Protein AF-0000000071070239 (afdb_homodimer)

Sequence (910 aa):
MSEFQAVVFAAGRGTRLPEVLGDAPKCLLPVGPFPLIWYPLNLLQKHNFSEVIVVVLEQEKLEIQSALENTPLKLKLDYATIPSDGDFGTADSLRYIYDKIKSDFLVVSCDLVSNVSLYPLINKFREHDAALAMLLFPSGFESDVVMPGPKSKHKPERDLIGIHAATQRLAFVSAASDCEETLNIQRHLLKNRGRLDVYSRLVDAHVYVLKKWVIDYLRRKENISTFKGEFVPHLIKKQHSKRLPKTVQDTTSEVGVVTKNEDHILHYVGHTILDQKVTQTSLFNQSLSQDPYHGDIVRCYSIQAPKEDIGVRVNNTLSFLAINRKLASIWNNLCGENYPLISPGAVVKSTQTKEIIAADNAKLSEKTSLNFSVFGPNCIINPKNIVANSLIMSNAVVEEGCNIDNCIIGHRAQVKSGSVLKNCIIGPNYVVEEGTHSQAVHLSNADQFMEIDIQMSEFQAVVFAAGRGTRLPEVLGDAPKCLLPVGPFPLIWYPLNLLQKHNFSEVIVVVLEQEKLEIQSALENTPLKLKLDYATIPSDGDFGTADSLRYIYDKIKSDFLVVSCDLVSNVSLYPLINKFREHDAALAMLLFPSGFESDVVMPGPKSKHKPERDLIGIHAATQRLAFVSAASDCEETLNIQRHLLKNRGRLDVYSRLVDAHVYVLKKWVIDYLRRKENISTFKGEFVPHLIKKQHSKRLPKTVQDTTSEVGVVTKNEDHILHYVGHTILDQKVTQTSLFNQSLSQDPYHGDIVRCYSIQAPKEDIGVRVNNTLSFLAINRKLASIWNNLCGENYPLISPGAVVKSTQTKEIIAADNAKLSEKTSLNFSVFGPNCIINPKNIVANSLIMSNAVVEEGCNIDNCIIGHRAQVKSGSVLKNCIIGPNYVVEEGTHSQAVHLSNADQFMEIDIQ

Structure (mmCIF, N/CA/C/O backbone):
data_AF-0000000071070239-model_v1
#
loop_
_entity.id
_entity.type
_entity.pdbx_description
1 polymer 'Translation initiation factor eIF2B subunit gamma'
#
loop_
_atom_site.group_PDB
_atom_site.id
_atom_site.type_symbol
_atom_site.label_atom_id
_atom_site.label_alt_id
_atom_site.label_comp_id
_atom_site.label_asym_id
_atom_site.label_entity_id
_atom_site.label_seq_id
_atom_site.pdbx_PDB_ins_code
_atom_site.Cartn_x
_atom_site.Cartn_y
_atom_site.Cartn_z
_atom_site.occupancy
_atom_site.B_iso_or_equiv
_atom_site.auth_seq_id
_atom_site.auth_comp_id
_atom_site.auth_asym_id
_atom_site.auth_atom_id
_atom_site.pdbx_PDB_model_num
ATOM 1 N N . MET A 1 1 ? -31.531 26.016 2.746 1 45.25 1 MET A N 1
ATOM 2 C CA . MET A 1 1 ? -30.484 25.672 3.699 1 45.25 1 MET A CA 1
ATOM 3 C C . MET A 1 1 ? -29.266 25.094 2.98 1 45.25 1 MET A C 1
ATOM 5 O O . MET A 1 1 ? -29.406 24.375 1.996 1 45.25 1 MET A O 1
ATOM 9 N N . SER A 1 2 ? -28.031 25.672 3.18 1 66.75 2 SER A N 1
ATOM 10 C CA . SER A 1 2 ? -26.797 25.219 2.521 1 66.75 2 SER A CA 1
ATOM 11 C C . SER A 1 2 ? -26.531 23.75 2.797 1 66.75 2 SER A C 1
ATOM 13 O O . SER A 1 2 ? -26.922 23.219 3.846 1 66.75 2 SER A O 1
ATOM 15 N N . GLU A 1 3 ? -26.203 23 1.765 1 82.19 3 GLU A N 1
ATOM 16 C CA . GLU A 1 3 ? -25.938 21.578 1.854 1 82.19 3 GLU A CA 1
ATOM 17 C C . GLU A 1 3 ? -24.922 21.281 2.965 1 82.19 3 GLU A C 1
ATOM 19 O O . GLU A 1 3 ? -25.078 20.297 3.703 1 82.19 3 GLU A O 1
ATOM 24 N N . PHE A 1 4 ? -24.031 22.219 3.246 1 94.06 4 PHE A N 1
ATOM 25 C CA . PHE A 1 4 ? -22.984 21.984 4.242 1 94.06 4 PHE A CA 1
ATOM 26 C C . PHE A 1 4 ? -22.828 23.203 5.156 1 94.06 4 PHE A C 1
ATOM 28 O O . PHE A 1 4 ? -22.859 24.344 4.695 1 94.06 4 PHE A O 1
ATOM 35 N N . GLN A 1 5 ? -22.766 22.984 6.414 1 97.56 5 GLN A N 1
ATOM 36 C CA . GLN A 1 5 ? -22.266 23.984 7.348 1 97.56 5 GLN A CA 1
ATOM 37 C C . GLN A 1 5 ? -20.766 23.828 7.543 1 97.56 5 GLN A C 1
ATOM 39 O O . GLN A 1 5 ? -20.203 22.75 7.359 1 97.56 5 GLN A O 1
ATOM 44 N N . ALA A 1 6 ? -20.109 24.906 7.855 1 98.25 6 ALA A N 1
ATOM 45 C CA . ALA A 1 6 ? -18.672 24.859 8.117 1 98.25 6 ALA A CA 1
ATOM 46 C C . ALA A 1 6 ? -18.359 25.203 9.57 1 98.25 6 ALA A C 1
ATOM 48 O O . ALA A 1 6 ? -18.938 26.156 10.117 1 98.25 6 ALA A O 1
ATOM 49 N N . VAL A 1 7 ? -17.547 24.391 10.18 1 98.5 7 VAL A N 1
ATOM 50 C CA . VAL A 1 7 ? -17.109 24.609 11.555 1 98.5 7 VAL A CA 1
ATOM 51 C C . VAL A 1 7 ? -15.586 24.734 11.586 1 98.5 7 VAL A C 1
ATOM 53 O O . VAL A 1 7 ? -14.867 23.875 11.055 1 98.5 7 VAL A O 1
ATOM 56 N N . VAL A 1 8 ? -15.07 25.781 12.219 1 98.69 8 VAL A N 1
ATOM 57 C CA . VAL A 1 8 ? -13.633 25.969 12.383 1 98.69 8 VAL A CA 1
ATOM 58 C C . VAL A 1 8 ? -13.273 25.906 13.867 1 98.69 8 VAL A C 1
ATOM 60 O O . VAL A 1 8 ? -13.82 26.656 14.68 1 98.69 8 VAL A O 1
ATOM 63 N N . PHE A 1 9 ? -12.344 25 14.156 1 97.69 9 PHE A N 1
ATOM 64 C CA . PHE A 1 9 ? -11.836 24.906 15.523 1 97.69 9 PHE A CA 1
ATOM 65 C C . PHE A 1 9 ? -10.797 25.984 15.797 1 97.69 9 PHE A C 1
ATOM 67 O O . PHE A 1 9 ? -9.742 26.016 15.172 1 97.69 9 PHE A O 1
ATOM 74 N N . ALA A 1 10 ? -11.062 26.828 16.766 1 97.25 10 ALA A N 1
ATOM 75 C CA . ALA A 1 10 ? -10.125 27.906 17.078 1 97.25 10 ALA A CA 1
ATOM 76 C C . ALA A 1 10 ? -9.961 28.062 18.578 1 97.25 10 ALA A C 1
ATOM 78 O O . ALA A 1 10 ? -9.648 29.156 19.078 1 97.25 10 ALA A O 1
ATOM 79 N N . ALA A 1 11 ? -10.164 26.984 19.312 1 92.44 11 ALA A N 1
ATOM 80 C CA . ALA A 1 11 ? -10.078 27.062 20.766 1 92.44 11 ALA A CA 1
ATOM 81 C C . ALA A 1 11 ? -8.773 26.453 21.266 1 92.44 11 ALA A C 1
ATOM 83 O O . ALA A 1 11 ? -8.539 26.375 22.484 1 92.44 11 ALA A O 1
ATOM 84 N N . GLY A 1 12 ? -7.953 26.016 20.359 1 86 12 GLY A N 1
ATOM 85 C CA . GLY A 1 12 ? -6.703 25.375 20.75 1 86 12 GLY A CA 1
ATOM 86 C C . GLY A 1 12 ? -5.773 26.312 21.5 1 86 12 GLY A C 1
ATOM 87 O O . GLY A 1 12 ? -5.629 27.484 21.125 1 86 12 GLY A O 1
ATOM 88 N N . ARG A 1 13 ? -5.113 25.766 22.484 1 78.56 13 ARG A N 1
ATOM 89 C CA . ARG A 1 13 ? -4.262 26.578 23.344 1 78.56 13 ARG A CA 1
ATOM 90 C C . ARG A 1 13 ? -2.828 26.609 22.844 1 78.56 13 ARG A C 1
ATOM 92 O O . ARG A 1 13 ? -2.018 27.422 23.281 1 78.56 13 ARG A O 1
ATOM 99 N N . GLY A 1 14 ? -2.545 25.812 21.875 1 77.88 14 GLY A N 1
ATOM 100 C CA . GLY A 1 14 ? -1.214 25.828 21.297 1 77.88 14 GLY A CA 1
ATOM 101 C C . GLY A 1 14 ? -0.144 25.297 22.234 1 77.88 14 GLY A C 1
ATOM 102 O O . GLY A 1 14 ? 0.939 25.875 22.328 1 77.88 14 GLY A O 1
ATOM 103 N N . THR A 1 15 ? -0.391 24.281 22.891 1 75.25 15 THR A N 1
ATOM 104 C CA . THR A 1 15 ? 0.507 23.703 23.891 1 75.25 15 THR A CA 1
ATOM 105 C C . THR A 1 15 ? 1.803 23.219 23.234 1 75.25 15 THR A C 1
ATOM 107 O O . THR A 1 15 ? 2.838 23.125 23.891 1 75.25 15 THR A O 1
ATOM 110 N N . ARG A 1 16 ? 1.864 23.125 21.969 1 71.38 16 ARG A N 1
ATOM 111 C CA . ARG A 1 16 ? 3.029 22.625 21.25 1 71.38 16 ARG A CA 1
ATOM 112 C C . ARG A 1 16 ? 3.863 23.766 20.688 1 71.38 16 ARG A C 1
ATOM 114 O O . ARG A 1 16 ? 4.793 23.531 19.906 1 71.38 16 ARG A O 1
ATOM 121 N N . LEU A 1 17 ? 3.438 24.969 21.062 1 81.19 17 LEU A N 1
ATOM 122 C CA . LEU A 1 17 ? 4.152 26.172 20.625 1 81.19 17 LEU A CA 1
ATOM 123 C C . LEU A 1 17 ? 4.613 26.984 21.844 1 81.19 17 LEU A C 1
ATOM 125 O O . LEU A 1 17 ? 4.406 28.203 21.891 1 81.19 17 LEU A O 1
ATOM 129 N N . PRO A 1 18 ? 5.191 26.328 22.703 1 70.38 18 PRO A N 1
ATOM 130 C CA . PRO A 1 18 ? 5.48 27.047 23.938 1 70.38 18 PRO A CA 1
ATOM 131 C C . PRO A 1 18 ? 6.5 28.172 23.75 1 70.38 18 PRO A C 1
ATOM 133 O O . PRO A 1 18 ? 6.461 29.172 24.469 1 70.38 18 PRO A O 1
ATOM 136 N N . GLU A 1 19 ? 7.262 28.062 22.797 1 76.44 19 GLU A N 1
ATOM 137 C CA . GLU A 1 19 ? 8.383 28.969 22.625 1 76.44 19 GLU A CA 1
ATOM 138 C C . GLU A 1 19 ? 7.914 30.312 22.062 1 76.44 19 GLU A C 1
ATOM 140 O O . GLU A 1 19 ? 8.602 31.328 22.188 1 76.44 19 GLU A O 1
ATOM 145 N N . VAL A 1 20 ? 6.723 30.25 21.469 1 77.81 20 VAL A N 1
ATOM 146 C CA . VAL A 1 20 ? 6.426 31.453 20.703 1 77.81 20 VAL A CA 1
ATOM 147 C C . VAL A 1 20 ? 5.086 32.031 21.141 1 77.81 20 VAL A C 1
ATOM 149 O O . VAL A 1 20 ? 4.836 33.219 20.969 1 77.81 20 VAL A O 1
ATOM 152 N N . LEU A 1 21 ? 4.141 31.359 21.625 1 78.12 21 LEU A N 1
ATOM 153 C CA . LEU A 1 21 ? 2.746 31.766 21.766 1 78.12 21 LEU A CA 1
ATOM 154 C C . LEU A 1 21 ? 2.5 32.406 23.125 1 78.12 21 LEU A C 1
ATOM 156 O O . LEU A 1 21 ? 1.811 33.438 23.219 1 78.12 21 LEU A O 1
ATOM 160 N N . GLY A 1 22 ? 3.111 32 24.188 1 77 22 GLY A N 1
ATOM 161 C CA . GLY A 1 22 ? 2.775 32.5 25.516 1 77 22 GLY A CA 1
ATOM 162 C C . GLY A 1 22 ? 1.308 32.312 25.859 1 77 22 GLY A C 1
ATOM 163 O O . GLY A 1 22 ? 0.769 31.219 25.766 1 77 22 GLY A O 1
ATOM 164 N N . ASP A 1 23 ? 0.526 33.562 26.109 1 81.06 23 ASP A N 1
ATOM 165 C CA . ASP A 1 23 ? -0.88 33.531 26.5 1 81.06 23 ASP A CA 1
ATOM 166 C C . ASP A 1 23 ? -1.785 33.906 25.328 1 81.06 23 ASP A C 1
ATOM 168 O O . ASP A 1 23 ? -3.008 33.969 25.484 1 81.06 23 ASP A O 1
ATOM 172 N N . ALA A 1 24 ? -1.256 34.156 24.219 1 83.88 24 ALA A N 1
ATOM 173 C CA . ALA A 1 24 ? -2.037 34.5 23.047 1 83.88 24 ALA A CA 1
ATOM 174 C C . ALA A 1 24 ? -2.734 33.312 22.453 1 83.88 24 ALA A C 1
ATOM 176 O O . ALA A 1 24 ? -2.232 32.188 22.547 1 83.88 24 ALA A O 1
ATOM 177 N N . PRO A 1 25 ? -3.939 33.531 21.922 1 90.94 25 PRO A N 1
ATOM 178 C CA . PRO A 1 25 ? -4.598 32.406 21.234 1 90.94 25 PRO A CA 1
ATOM 179 C C . PRO A 1 25 ? -3.803 31.922 20.031 1 90.94 25 PRO A C 1
ATOM 181 O O . PRO A 1 25 ? -3.271 32.719 19.266 1 90.94 25 PRO A O 1
ATOM 184 N N . LYS A 1 26 ? -3.738 30.656 19.875 1 93.06 26 LYS A N 1
ATOM 185 C CA . LYS A 1 26 ? -3.01 30.016 18.781 1 93.06 26 LYS A CA 1
ATOM 186 C C . LYS A 1 26 ? -3.512 30.531 17.422 1 93.06 26 LYS A C 1
ATOM 188 O O . LYS A 1 26 ? -2.721 30.75 16.5 1 93.06 26 LYS A O 1
ATOM 193 N N . CYS A 1 27 ? -4.84 30.719 17.344 1 96.25 27 CYS A N 1
ATOM 194 C CA . CYS A 1 27 ? -5.453 31.062 16.062 1 96.25 27 CYS A CA 1
ATOM 195 C C . CYS A 1 27 ? -5.066 32.469 15.633 1 96.25 27 CYS A C 1
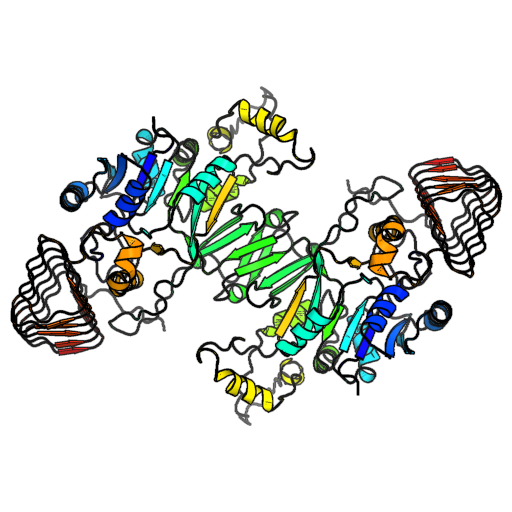ATOM 197 O O . CYS A 1 27 ? -5.266 32.875 14.484 1 96.25 27 CYS A O 1
ATOM 199 N N . LEU A 1 28 ? -4.41 33.25 16.516 1 94.25 28 LEU A N 1
ATOM 200 C CA . LEU A 1 28 ? -4.027 34.625 16.203 1 94.25 28 LEU A CA 1
ATOM 201 C C . LEU A 1 28 ? -2.527 34.719 15.938 1 94.25 28 LEU A C 1
ATOM 203 O O . LEU A 1 28 ? -1.994 35.844 15.773 1 94.25 28 LEU A O 1
ATOM 207 N N . LEU A 1 29 ? -1.904 33.594 15.891 1 93.69 29 LEU A N 1
ATOM 208 C CA . LEU A 1 29 ? -0.501 33.594 15.492 1 93.69 29 LEU A CA 1
ATOM 209 C C . LEU A 1 29 ? -0.321 34.344 14.172 1 93.69 29 LEU A C 1
ATOM 211 O O . LEU A 1 29 ? -1.104 34.156 13.234 1 93.69 29 LEU A O 1
ATOM 215 N N . PRO A 1 30 ? 0.681 35.188 14.156 1 94.44 30 PRO A N 1
ATOM 216 C CA . PRO A 1 30 ? 0.887 35.938 12.906 1 94.44 30 PRO A CA 1
ATOM 217 C C . PRO A 1 30 ? 1.519 35.094 11.812 1 94.44 30 PRO A C 1
ATOM 219 O O . PRO A 1 30 ? 2.645 34.594 11.969 1 94.44 30 PRO A O 1
ATOM 222 N N . VAL A 1 31 ? 0.842 34.875 10.812 1 96.69 31 VAL A N 1
ATOM 223 C CA . VAL A 1 31 ? 1.339 34.25 9.586 1 96.69 31 VAL A CA 1
ATOM 224 C C . VAL A 1 31 ? 1.272 35.25 8.438 1 96.69 31 VAL A C 1
ATOM 226 O O . VAL A 1 31 ? 0.219 35.438 7.82 1 96.69 31 VAL A O 1
ATOM 229 N N . GLY A 1 32 ? 2.459 35.812 8.18 1 96.25 32 GLY A N 1
ATOM 230 C CA . GLY A 1 32 ? 2.459 36.906 7.246 1 96.25 32 GLY A CA 1
ATOM 231 C C . GLY A 1 32 ? 1.623 38.094 7.715 1 96.25 32 GLY A C 1
ATOM 232 O O . GLY A 1 32 ? 1.785 38.562 8.844 1 96.25 32 GLY A O 1
ATOM 233 N N . PRO A 1 33 ? 0.794 38.625 6.758 1 95.81 33 PRO A N 1
ATOM 234 C CA . PRO A 1 33 ? 0.045 39.812 7.102 1 95.81 33 PRO A CA 1
ATOM 235 C C . PRO A 1 33 ? -1.226 39.531 7.895 1 95.81 33 PRO A C 1
ATOM 237 O O . PRO A 1 33 ? -1.855 40.438 8.422 1 95.81 33 PRO A O 1
ATOM 240 N N . PHE A 1 34 ? -1.586 38.312 8.008 1 96.62 34 PHE A N 1
ATOM 241 C CA . PHE A 1 34 ? -2.867 37.969 8.617 1 96.62 34 PHE A CA 1
ATOM 242 C C . PHE A 1 34 ? -2.686 36.938 9.727 1 96.62 34 PHE A C 1
ATOM 244 O O . PHE A 1 34 ? -1.679 36.25 9.766 1 96.62 34 PHE A O 1
ATOM 251 N N . PRO A 1 35 ? -3.664 36.938 10.664 1 96.25 35 PRO A N 1
ATOM 252 C CA . PRO A 1 35 ? -3.598 35.906 11.695 1 96.25 35 PRO A CA 1
ATOM 253 C C . PRO A 1 35 ? -3.844 34.5 11.133 1 96.25 35 PRO A C 1
ATOM 255 O O . PRO A 1 35 ? -4.488 34.344 10.094 1 96.25 35 PRO A O 1
ATOM 258 N N . LEU A 1 36 ? -3.4 33.531 11.805 1 97.25 36 LEU A N 1
ATOM 259 C CA . LEU A 1 36 ? -3.398 32.125 11.391 1 97.25 36 LEU A CA 1
ATOM 260 C C . LEU A 1 36 ? -4.797 31.672 10.969 1 97.25 36 LEU A C 1
ATOM 262 O O . LEU A 1 36 ? -4.965 31.047 9.93 1 97.25 36 LEU A O 1
ATOM 266 N N . ILE A 1 37 ? -5.852 32.031 11.656 1 98.25 37 ILE A N 1
ATOM 267 C CA . ILE A 1 37 ? -7.207 31.547 11.43 1 98.25 37 ILE A CA 1
ATOM 268 C C . ILE A 1 37 ? -7.77 32.156 10.148 1 98.25 37 ILE A C 1
ATOM 270 O O . ILE A 1 37 ? -8.758 31.656 9.602 1 98.25 37 ILE A O 1
ATOM 274 N N . TRP A 1 38 ? -7.191 33.219 9.695 1 97.94 38 TRP A N 1
ATOM 275 C CA . TRP A 1 38 ? -7.664 33.844 8.469 1 97.94 38 TRP A CA 1
ATOM 276 C C . TRP A 1 38 ? -7.559 32.875 7.289 1 97.94 38 TRP A C 1
ATOM 278 O O . TRP A 1 38 ? -8.422 32.875 6.41 1 97.94 38 TRP A O 1
ATOM 288 N N . TYR A 1 39 ? -6.617 32.094 7.262 1 98.31 39 TYR A N 1
ATOM 289 C CA . TYR A 1 39 ? -6.293 31.266 6.105 1 98.31 39 TYR A CA 1
ATOM 290 C C . TYR A 1 39 ? -7.348 30.188 5.891 1 98.31 39 TYR A C 1
ATOM 292 O O . TYR A 1 39 ? -7.898 30.047 4.797 1 98.31 39 TYR A O 1
ATOM 300 N N . PRO A 1 40 ? -7.695 29.391 6.891 1 98.44 40 PRO A N 1
ATOM 301 C CA . PRO A 1 40 ? -8.789 28.453 6.656 1 98.44 40 PRO A CA 1
ATOM 302 C C . PRO A 1 40 ? -10.125 29.141 6.391 1 98.44 40 PRO A C 1
ATOM 304 O O . PRO A 1 40 ? -10.953 28.625 5.637 1 98.44 40 PRO A O 1
ATOM 307 N N . LEU A 1 41 ? -10.359 30.312 7.023 1 98.38 41 LEU A N 1
ATOM 308 C CA . LEU A 1 41 ? -11.578 31.062 6.746 1 98.38 41 LEU A CA 1
ATOM 309 C C . LEU A 1 41 ? -11.609 31.531 5.297 1 98.38 41 LEU A C 1
ATOM 311 O O . LEU A 1 41 ? -12.641 31.453 4.633 1 98.38 41 LEU A O 1
ATOM 315 N N . ASN A 1 42 ? -10.484 32.062 4.875 1 97.31 42 ASN A N 1
ATOM 316 C CA . ASN A 1 42 ? -10.383 32.469 3.482 1 97.31 42 ASN A CA 1
ATOM 317 C C . ASN A 1 42 ? -10.578 31.297 2.527 1 97.31 42 ASN A C 1
ATOM 319 O O . ASN A 1 42 ? -11.188 31.453 1.467 1 97.31 42 ASN A O 1
ATOM 323 N N . LEU A 1 43 ? -10.016 30.172 2.879 1 97.56 43 LEU A N 1
ATOM 324 C CA . LEU A 1 43 ? -10.195 28.953 2.094 1 97.56 43 LEU A CA 1
ATOM 325 C C . LEU A 1 43 ? -11.672 28.609 1.952 1 97.56 43 LEU A C 1
ATOM 327 O O . LEU A 1 43 ? -12.141 28.312 0.853 1 97.56 43 LEU A O 1
ATOM 331 N N . LEU A 1 44 ? -12.414 28.688 3.031 1 98 44 LEU A N 1
ATOM 332 C CA . LEU A 1 44 ? -13.844 28.391 3.027 1 98 44 LEU A CA 1
ATOM 333 C C . LEU A 1 44 ? -14.602 29.438 2.203 1 98 44 LEU A C 1
ATOM 335 O O . LEU A 1 44 ? -15.508 29.078 1.438 1 98 44 LEU A O 1
ATOM 339 N N . GLN A 1 45 ? -14.203 30.688 2.373 1 96.25 45 GLN A N 1
ATOM 340 C CA . GLN A 1 45 ? -14.812 31.75 1.588 1 96.25 45 GLN A CA 1
ATOM 341 C C . GLN A 1 45 ? -14.641 31.5 0.092 1 96.25 45 GLN A C 1
ATOM 343 O O . GLN A 1 45 ? -15.594 31.656 -0.678 1 96.25 45 GLN A O 1
ATOM 348 N N . LYS A 1 46 ? -13.5 31.109 -0.329 1 95.12 46 LYS A N 1
ATOM 349 C CA . LYS A 1 46 ? -13.195 30.828 -1.73 1 95.12 46 LYS A CA 1
ATOM 350 C C . LYS A 1 46 ? -14.023 29.656 -2.248 1 95.12 46 LYS A C 1
ATOM 352 O O . LYS A 1 46 ? -14.188 29.484 -3.459 1 95.12 46 LYS A O 1
ATOM 357 N N . HIS A 1 47 ? -14.477 28.844 -1.379 1 96.44 47 HIS A N 1
ATOM 358 C CA . HIS A 1 47 ? -15.289 27.703 -1.77 1 96.44 47 HIS A CA 1
ATOM 359 C C . HIS A 1 47 ? -16.766 27.969 -1.52 1 96.44 47 HIS A C 1
ATOM 361 O O . HIS A 1 47 ? -17.531 27.047 -1.242 1 96.44 47 HIS A O 1
ATOM 367 N N . ASN A 1 48 ? -17.203 29.203 -1.394 1 94.69 48 ASN A N 1
ATOM 368 C CA . ASN A 1 48 ? -18.562 29.734 -1.453 1 94.69 48 ASN A CA 1
ATOM 369 C C . ASN A 1 48 ? -19.312 29.5 -0.143 1 94.69 48 ASN A C 1
ATOM 371 O O . ASN A 1 48 ? -20.531 29.391 -0.133 1 94.69 48 ASN A O 1
ATOM 375 N N . PHE A 1 49 ? -18.625 29.312 0.859 1 96.31 49 PHE A N 1
ATOM 376 C CA . PHE A 1 49 ? -19.297 29.375 2.15 1 96.31 49 PHE A CA 1
ATOM 377 C C . PHE A 1 49 ? -19.594 30.828 2.521 1 96.31 49 PHE A C 1
ATOM 379 O O . PHE A 1 49 ? -18.766 31.703 2.342 1 96.31 49 PHE A O 1
ATOM 386 N N . SER A 1 50 ? -20.766 31.047 3.014 1 95.56 50 SER A N 1
ATOM 387 C CA . SER A 1 50 ? -21.156 32.406 3.379 1 95.56 50 SER A CA 1
ATOM 388 C C . SER A 1 50 ? -21.141 32.594 4.891 1 95.56 50 SER A C 1
ATOM 390 O O . SER A 1 50 ? -21.062 33.719 5.375 1 95.56 50 SER A O 1
ATOM 392 N N . GLU A 1 51 ? -21.281 31.531 5.57 1 96.75 51 GLU A N 1
ATOM 393 C CA . GLU A 1 51 ? -21.297 31.547 7.031 1 96.75 51 GLU A CA 1
ATOM 394 C C . GLU A 1 51 ? -20.438 30.422 7.594 1 96.75 51 GLU A C 1
ATOM 396 O O . GLU A 1 51 ? -20.391 29.312 7.031 1 96.75 51 GLU A O 1
ATOM 401 N N . VAL A 1 52 ? -19.781 30.75 8.695 1 98.12 52 VAL A N 1
ATOM 402 C CA . VAL A 1 52 ? -18.922 29.75 9.328 1 98.12 52 VAL A CA 1
ATOM 403 C C . VAL A 1 52 ? -19.078 29.812 10.844 1 98.12 52 VAL A C 1
ATOM 405 O O . VAL A 1 52 ? -19.156 30.906 11.43 1 98.12 52 VAL A O 1
ATOM 408 N N . ILE A 1 53 ? -19.266 28.656 11.43 1 98.5 53 ILE A N 1
ATOM 409 C CA . ILE A 1 53 ? -19.234 28.562 12.891 1 98.5 53 ILE A CA 1
ATOM 410 C C . ILE A 1 53 ? -17.781 28.484 13.367 1 98.5 53 ILE A C 1
ATOM 412 O O . ILE A 1 53 ? -17.031 27.578 12.961 1 98.5 53 ILE A O 1
ATOM 416 N N . VAL A 1 54 ? -17.375 29.422 14.211 1 98.62 54 VAL A N 1
ATOM 417 C CA . VAL A 1 54 ? -16.016 29.438 14.758 1 98.62 54 VAL A CA 1
ATOM 418 C C . VAL A 1 54 ? -16.062 29.109 16.25 1 98.62 54 VAL A C 1
ATOM 420 O O . VAL A 1 54 ? -16.641 29.844 17.031 1 98.62 54 VAL A O 1
ATOM 423 N N . VAL A 1 55 ? -15.438 28 16.594 1 98.31 55 VAL A N 1
ATOM 424 C CA . VAL A 1 55 ? -15.422 27.578 17.984 1 98.31 55 VAL A CA 1
ATOM 425 C C . VAL A 1 55 ? -14.258 28.234 18.719 1 98.31 55 VAL A C 1
ATOM 427 O O . VAL A 1 55 ? -13.094 28 18.391 1 98.31 55 VAL A O 1
ATOM 430 N N . VAL A 1 56 ? -14.516 29 19.766 1 97.38 56 VAL A N 1
ATOM 431 C CA . VAL A 1 56 ? -13.477 29.734 20.484 1 97.38 56 VAL A CA 1
ATOM 432 C C . VAL A 1 56 ? -13.68 29.578 21.984 1 97.38 56 VAL A C 1
ATOM 434 O O . VAL A 1 56 ? -14.766 29.203 22.438 1 97.38 56 VAL A O 1
ATOM 437 N N . LEU A 1 57 ? -12.625 29.781 22.703 1 95.31 57 LEU A N 1
ATOM 438 C CA . LEU A 1 57 ? -12.773 29.906 24.156 1 95.31 57 LEU A CA 1
ATOM 439 C C . LEU A 1 57 ? -13.516 31.188 24.516 1 95.31 57 LEU A C 1
ATOM 441 O O . LEU A 1 57 ? -13.297 32.25 23.891 1 95.31 57 LEU A O 1
ATOM 445 N N . GLU A 1 58 ? -14.289 31.078 25.484 1 94.94 58 GLU A N 1
ATOM 446 C CA . GLU A 1 58 ? -15.117 32.219 25.906 1 94.94 58 GLU A CA 1
ATOM 447 C C . GLU A 1 58 ? -14.258 33.438 26.172 1 94.94 58 GLU A C 1
ATOM 449 O O . GLU A 1 58 ? -14.594 34.562 25.75 1 94.94 58 GLU A O 1
ATOM 454 N N . GLN A 1 59 ? -13.164 33.281 26.828 1 93.5 59 GLN A N 1
ATOM 455 C CA . GLN A 1 59 ? -12.32 34.406 27.266 1 93.5 59 GLN A CA 1
ATOM 456 C C . GLN A 1 59 ? -11.562 35 26.094 1 93.5 59 GLN A C 1
ATOM 458 O O . GLN A 1 59 ? -11.016 36.125 26.203 1 93.5 59 GLN A O 1
ATOM 463 N N . GLU A 1 60 ? -11.586 34.375 24.938 1 94.5 60 GLU A N 1
ATOM 464 C CA . GLU A 1 60 ? -10.781 34.812 23.812 1 94.5 60 GLU A CA 1
ATOM 465 C C . GLU A 1 60 ? -11.656 35.375 22.688 1 94.5 60 GLU A C 1
ATOM 467 O O . GLU A 1 60 ? -11.156 35.875 21.688 1 94.5 60 GLU A O 1
ATOM 472 N N . LYS A 1 61 ? -12.945 35.281 22.828 1 97 61 LYS A N 1
ATOM 473 C CA . LYS A 1 61 ? -13.883 35.594 21.766 1 97 61 LYS A CA 1
ATOM 474 C C . LYS A 1 61 ? -13.68 37.031 21.266 1 97 61 LYS A C 1
ATOM 476 O O . LYS A 1 61 ? -13.523 37.281 20.062 1 97 61 LYS A O 1
ATOM 481 N N . LEU A 1 62 ? -13.625 37.938 22.156 1 96.12 62 LEU A N 1
ATOM 482 C CA . LEU A 1 62 ? -13.562 39.344 21.781 1 96.12 62 LEU A CA 1
ATOM 483 C C . LEU A 1 62 ? -12.25 39.656 21.062 1 96.12 62 LEU A C 1
ATOM 485 O O . LEU A 1 62 ? -12.242 40.406 20.094 1 96.12 62 LEU A O 1
ATOM 489 N N . GLU A 1 63 ? -11.227 39.156 21.609 1 93.88 63 GLU A N 1
ATOM 490 C CA . GLU A 1 63 ? -9.922 39.375 21 1 93.88 63 GLU A CA 1
ATOM 491 C C . GLU A 1 63 ? -9.875 38.844 19.578 1 93.88 63 GLU A C 1
ATOM 493 O O . GLU A 1 63 ? -9.383 39.531 18.672 1 93.88 63 GLU A O 1
ATOM 498 N N . ILE A 1 64 ? -10.43 37.688 19.375 1 96.5 64 ILE A N 1
ATOM 499 C CA . ILE A 1 64 ? -10.422 37.031 18.078 1 96.5 64 ILE A CA 1
ATOM 500 C C . ILE A 1 64 ? -11.344 37.781 17.125 1 96.5 64 ILE A C 1
ATOM 502 O O . ILE A 1 64 ? -10.984 38.031 15.969 1 96.5 64 ILE A O 1
ATOM 506 N N . GLN A 1 65 ? -12.477 38.125 17.609 1 97.06 65 GLN A N 1
ATOM 507 C CA . GLN A 1 65 ? -13.43 38.906 16.812 1 97.06 65 GLN A CA 1
ATOM 508 C C . GLN A 1 65 ? -12.82 40.219 16.328 1 97.06 65 GLN A C 1
ATOM 510 O O . GLN A 1 65 ? -12.93 40.562 15.148 1 97.06 65 GLN A O 1
ATOM 515 N N . SER A 1 66 ? -12.172 40.875 17.203 1 94.69 66 SER A N 1
ATOM 516 C CA . SER A 1 66 ? -11.547 42.156 16.875 1 94.69 66 SER A CA 1
ATOM 517 C C . SER A 1 66 ? -10.453 42 15.828 1 94.69 66 SER A C 1
ATOM 519 O O . SER A 1 66 ? -10.359 42.781 14.891 1 94.69 66 SER A O 1
ATOM 521 N N . ALA A 1 67 ? -9.68 41 15.984 1 92.75 67 ALA A N 1
ATOM 522 C CA . ALA A 1 67 ? -8.586 40.75 15.047 1 92.75 67 ALA A CA 1
ATOM 523 C C . ALA A 1 67 ? -9.125 40.438 13.656 1 92.75 67 ALA A C 1
ATOM 525 O O . ALA A 1 67 ? -8.57 40.906 12.656 1 92.75 67 ALA A O 1
ATOM 526 N N . LEU A 1 68 ? -10.219 39.719 13.594 1 95.69 68 LEU A N 1
ATOM 527 C CA . LEU A 1 68 ? -10.75 39.281 12.305 1 95.69 68 LEU A CA 1
ATOM 528 C C . LEU A 1 68 ? -11.5 40.406 11.617 1 95.69 68 LEU A C 1
ATOM 530 O O . LEU A 1 68 ? -11.562 40.469 10.391 1 95.69 68 LEU A O 1
ATOM 534 N N . GLU A 1 69 ? -12.039 41.281 12.391 1 92.94 69 GLU A N 1
ATOM 535 C CA . GLU A 1 69 ? -12.734 42.438 11.836 1 92.94 69 GLU A CA 1
ATOM 536 C C . GLU A 1 69 ? -11.773 43.344 11.047 1 92.94 69 GLU A C 1
ATOM 538 O O . GLU A 1 69 ? -12.188 44.062 10.133 1 92.94 69 GLU A O 1
ATOM 543 N N . ASN A 1 70 ? -10.5 43.25 11.344 1 88.31 70 ASN A N 1
ATOM 544 C CA . ASN A 1 70 ? -9.484 44.062 10.68 1 88.31 70 ASN A CA 1
ATOM 545 C C . ASN A 1 70 ? -8.914 43.344 9.453 1 88.31 70 ASN A C 1
ATOM 547 O O . ASN A 1 70 ? -7.914 43.812 8.883 1 88.31 70 ASN A O 1
ATOM 551 N N . THR A 1 71 ? -9.477 42.281 9.062 1 92.25 71 THR A N 1
ATOM 552 C CA . THR A 1 71 ? -9.047 41.531 7.887 1 92.25 71 THR A CA 1
ATOM 553 C C . THR A 1 71 ? -10.062 41.688 6.758 1 92.25 71 THR A C 1
ATOM 555 O O . THR A 1 71 ? -11.211 42.062 6.992 1 92.25 71 THR A O 1
ATOM 558 N N . PRO A 1 72 ? -9.656 41.469 5.5 1 91.12 72 PRO A N 1
ATOM 559 C CA . PRO A 1 72 ? -10.578 41.594 4.371 1 91.12 72 PRO A CA 1
ATOM 560 C C . PRO A 1 72 ? -11.484 40.375 4.215 1 91.12 72 PRO A C 1
ATOM 562 O O . PRO A 1 72 ? -11.773 39.938 3.092 1 91.12 72 PRO A O 1
ATOM 565 N N . LEU A 1 73 ? -11.938 39.75 5.246 1 92.94 73 LEU A N 1
ATOM 566 C CA . LEU A 1 73 ? -12.844 38.625 5.191 1 92.94 73 LEU A CA 1
ATOM 567 C C . LEU A 1 73 ? -14.289 39.062 5.035 1 92.94 73 LEU A C 1
ATOM 569 O O . LEU A 1 73 ? -14.734 39.969 5.738 1 92.94 73 LEU A O 1
ATOM 573 N N . LYS A 1 74 ? -15.055 38.469 4.129 1 91.69 74 LYS A N 1
ATOM 574 C CA . LYS A 1 74 ? -16.453 38.812 3.887 1 91.69 74 LYS A CA 1
ATOM 575 C C . LYS A 1 74 ? -17.391 37.781 4.477 1 91.69 74 LYS A C 1
ATOM 577 O O . LYS A 1 74 ? -18.609 37.938 4.453 1 91.69 74 LYS A O 1
ATOM 582 N N . LEU A 1 75 ? -16.938 36.812 5.094 1 92.75 75 LEU A N 1
ATOM 583 C CA . LEU A 1 75 ? -17.672 35.719 5.688 1 92.75 75 LEU A CA 1
ATOM 584 C C . LEU A 1 75 ? -18.406 36.156 6.957 1 92.75 75 LEU A C 1
ATOM 586 O O . LEU A 1 75 ? -17.844 36.906 7.762 1 92.75 75 LEU A O 1
ATOM 590 N N . LYS A 1 76 ? -19.672 35.719 7.066 1 96.5 76 LYS A N 1
ATOM 591 C CA . LYS A 1 76 ? -20.328 35.875 8.359 1 96.5 76 LYS A CA 1
ATOM 592 C C . LYS A 1 76 ? -19.812 34.844 9.359 1 96.5 76 LYS A C 1
ATOM 594 O O . LYS A 1 76 ? -19.844 33.625 9.094 1 96.5 76 LYS A O 1
ATOM 599 N N . LEU A 1 77 ? -19.359 35.344 10.484 1 97.94 77 LEU A N 1
ATOM 600 C CA . LEU A 1 77 ? -18.797 34.438 11.492 1 97.94 77 LEU A CA 1
ATOM 601 C C . LEU A 1 77 ? -19.75 34.312 12.672 1 97.94 77 LEU A C 1
ATOM 603 O O . LEU A 1 77 ? -20.172 35.281 13.258 1 97.94 77 LEU A O 1
ATOM 607 N N . ASP A 1 78 ? -20.156 33.094 12.93 1 97.94 78 ASP A N 1
ATOM 608 C CA . ASP A 1 78 ? -20.922 32.719 14.117 1 97.94 78 ASP A CA 1
ATOM 609 C C . ASP A 1 78 ? -20.016 32.125 15.195 1 97.94 78 ASP A C 1
ATOM 611 O O . ASP A 1 78 ? -19.688 30.953 15.156 1 97.94 78 ASP A O 1
ATOM 615 N N . TYR A 1 79 ? -19.703 32.969 16.203 1 98.12 79 TYR A N 1
ATOM 616 C CA . TYR A 1 79 ? -18.781 32.531 17.234 1 98.12 79 TYR A CA 1
ATOM 617 C C . TYR A 1 79 ? -19.469 31.656 18.266 1 98.12 79 TYR A C 1
ATOM 619 O O . TYR A 1 79 ? -20.375 32.125 18.984 1 98.12 79 TYR A O 1
ATOM 627 N N . ALA A 1 80 ? -19.141 30.375 18.266 1 98 80 ALA A N 1
ATOM 628 C CA . ALA A 1 80 ? -19.594 29.438 19.281 1 98 80 ALA A CA 1
ATOM 629 C C . ALA A 1 80 ? -18.578 29.328 20.422 1 98 80 ALA A C 1
ATOM 631 O O . ALA A 1 80 ? -17.469 28.828 20.219 1 98 80 ALA A O 1
ATOM 632 N N . THR A 1 81 ? -18.922 29.719 21.641 1 96.56 81 THR A N 1
ATOM 633 C CA . THR A 1 81 ? -17.984 29.766 22.75 1 96.56 81 THR A CA 1
ATOM 634 C C . THR A 1 81 ? -18.047 28.484 23.578 1 96.56 81 THR A C 1
ATOM 636 O O . THR A 1 81 ? -19.125 27.938 23.781 1 96.56 81 THR A O 1
ATOM 639 N N . ILE A 1 82 ? -16.969 28 23.969 1 95.75 82 ILE A N 1
ATOM 640 C CA . ILE A 1 82 ? -16.875 26.906 24.922 1 95.75 82 ILE A CA 1
ATOM 641 C C . ILE A 1 82 ? -16.188 27.391 26.203 1 95.75 82 ILE A C 1
ATOM 643 O O . ILE A 1 82 ? -15.469 28.391 26.188 1 95.75 82 ILE A O 1
ATOM 647 N N . PRO A 1 83 ? -16.375 26.656 27.297 1 92.56 83 PRO A N 1
ATOM 648 C CA . PRO A 1 83 ? -15.805 27.109 28.578 1 92.56 83 PRO A CA 1
ATOM 649 C C . PRO A 1 83 ? -14.281 27.062 28.594 1 92.56 83 PRO A C 1
ATOM 651 O O . PRO A 1 83 ? -13.688 26.125 28.062 1 92.56 83 PRO A O 1
ATOM 654 N N . SER A 1 84 ? -13.664 28.016 29.297 1 85.44 84 SER A N 1
ATOM 655 C CA . SER A 1 84 ? -12.211 28.125 29.375 1 85.44 84 SER A CA 1
ATOM 656 C C . SER A 1 84 ? -11.648 27.203 30.453 1 85.44 84 SER A C 1
ATOM 658 O O . SER A 1 84 ? -10.484 26.812 30.391 1 85.44 84 SER A O 1
ATOM 660 N N . ASP A 1 85 ? -12.352 27 31.438 1 80.75 85 ASP A N 1
ATOM 661 C CA . ASP A 1 85 ? -11.875 26.25 32.594 1 80.75 85 ASP A CA 1
ATOM 662 C C . ASP A 1 85 ? -11.992 24.734 32.344 1 80.75 85 ASP A C 1
ATOM 664 O O . ASP A 1 85 ? -11.398 23.938 33.062 1 80.75 85 ASP A O 1
ATOM 668 N N . GLY A 1 86 ? -12.562 24.406 31.266 1 76.19 86 GLY A N 1
ATOM 669 C CA . GLY A 1 86 ? -12.688 22.984 30.969 1 76.19 86 GLY A CA 1
ATOM 670 C C . GLY A 1 86 ? -11.57 22.453 30.078 1 76.19 86 GLY A C 1
ATOM 671 O O . GLY A 1 86 ? -10.914 23.234 29.375 1 76.19 86 GLY A O 1
ATOM 672 N N . ASP A 1 87 ? -11.125 21.281 30.359 1 83.56 87 ASP A N 1
ATOM 673 C CA . ASP A 1 87 ? -10.172 20.609 29.484 1 83.56 87 ASP A CA 1
ATOM 674 C C . ASP A 1 87 ? -10.891 19.969 28.297 1 83.56 87 ASP A C 1
ATOM 676 O O . ASP A 1 87 ? -10.898 18.734 28.172 1 83.56 87 ASP A O 1
ATOM 680 N N . PHE A 1 88 ? -11.445 20.859 27.406 1 89.56 88 PHE A N 1
ATOM 681 C CA . PHE A 1 88 ? -12.211 20.359 26.266 1 89.56 88 PHE A CA 1
ATOM 682 C C . PHE A 1 88 ? -11.281 19.938 25.141 1 89.56 88 PHE A C 1
ATOM 684 O O . PHE A 1 88 ? -10.453 20.734 24.688 1 89.56 88 PHE A O 1
ATOM 691 N N . GLY A 1 89 ? -11.438 18.719 24.734 1 93.06 89 GLY A N 1
ATOM 692 C CA . GLY A 1 89 ? -10.859 18.328 23.469 1 93.06 89 GLY A CA 1
ATOM 693 C C . GLY A 1 89 ? -11.719 18.734 22.281 1 93.06 89 GLY A C 1
ATOM 694 O O . GLY A 1 89 ? -12.758 19.359 22.438 1 93.06 89 GLY A O 1
ATOM 695 N N . THR A 1 90 ? -11.281 18.438 21.109 1 94.25 90 THR A N 1
ATOM 696 C CA . THR A 1 90 ? -11.984 18.828 19.891 1 94.25 90 THR A CA 1
ATOM 697 C C . THR A 1 90 ? -13.32 18.094 19.781 1 94.25 90 THR A C 1
ATOM 699 O O . THR A 1 90 ? -14.312 18.656 19.312 1 94.25 90 THR A O 1
ATOM 702 N N . ALA A 1 91 ? -13.383 16.859 20.203 1 96.44 91 ALA A N 1
ATOM 703 C CA . ALA A 1 91 ? -14.648 16.125 20.188 1 96.44 91 ALA A CA 1
ATOM 704 C C . ALA A 1 91 ? -15.617 16.688 21.234 1 9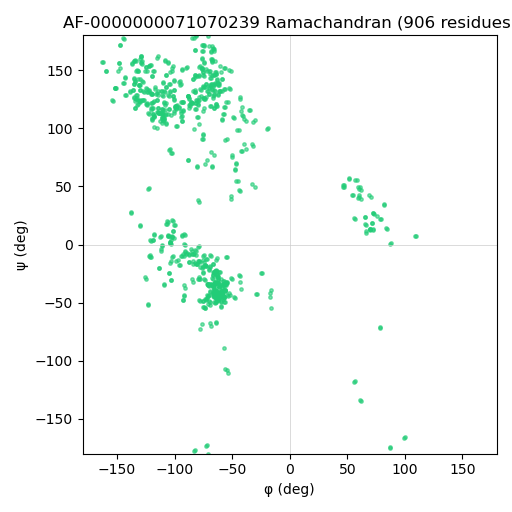6.44 91 ALA A C 1
ATOM 706 O O . ALA A 1 91 ? -16.812 16.797 20.969 1 96.44 91 ALA A O 1
ATOM 707 N N . ASP A 1 92 ? -15.078 17.016 22.375 1 95.88 92 ASP A N 1
ATOM 708 C CA . ASP A 1 92 ? -15.883 17.672 23.406 1 95.88 92 ASP A CA 1
ATOM 709 C C . ASP A 1 92 ? -16.5 18.969 22.891 1 95.88 92 ASP A C 1
ATOM 711 O O . ASP A 1 92 ? -17.672 19.234 23.125 1 95.88 92 ASP A O 1
ATOM 715 N N . SER A 1 93 ? -15.664 19.75 22.219 1 95.88 93 SER A N 1
ATOM 716 C CA . SER A 1 93 ? -16.109 21.031 21.688 1 95.88 93 SER A CA 1
ATOM 717 C C . SER A 1 93 ? -17.25 20.844 20.688 1 95.88 93 SER A C 1
ATOM 719 O O . SER A 1 93 ? -18.234 21.578 20.734 1 95.88 93 SER A O 1
ATOM 721 N N . LEU A 1 94 ? -17.062 19.875 19.812 1 96.12 94 LEU A N 1
ATOM 722 C CA . LEU A 1 94 ? -18.094 19.594 18.844 1 96.12 94 LEU A CA 1
ATOM 723 C C . LEU A 1 94 ? -19.391 19.156 19.516 1 96.12 94 LEU A C 1
ATOM 725 O O . LEU A 1 94 ? -20.484 19.562 19.125 1 96.12 94 LEU A O 1
ATOM 729 N N . ARG A 1 95 ? -19.25 18.297 20.484 1 95.75 95 ARG A N 1
ATOM 730 C CA . ARG A 1 95 ? -20.406 17.844 21.25 1 95.75 95 ARG A CA 1
ATOM 731 C C . ARG A 1 95 ? -21.109 19.016 21.938 1 95.75 95 ARG A C 1
ATOM 733 O O . ARG A 1 95 ? -22.344 19.062 21.984 1 95.75 95 ARG A O 1
ATOM 740 N N . TYR A 1 96 ? -20.312 19.906 22.438 1 95 96 TYR A N 1
ATOM 741 C CA . TYR A 1 96 ? -20.828 21.047 23.188 1 95 96 TYR A CA 1
ATOM 742 C C . TYR A 1 96 ? -21.656 21.953 22.281 1 95 96 TYR A C 1
ATOM 744 O O . TYR A 1 96 ? -22.641 22.547 22.719 1 95 96 TYR A O 1
ATOM 752 N N . ILE A 1 97 ? -21.328 22.062 21.016 1 96.19 97 ILE A N 1
ATOM 753 C CA . ILE A 1 97 ? -22.016 22.984 20.125 1 96.19 97 ILE A CA 1
ATOM 754 C C . ILE A 1 97 ? -22.938 22.219 19.188 1 96.19 97 ILE A C 1
ATOM 756 O O . ILE A 1 97 ? -23.281 22.703 18.109 1 96.19 97 ILE A O 1
ATOM 760 N N . TYR A 1 98 ? -23.312 21 19.5 1 95.44 98 TYR A N 1
ATOM 761 C CA . TYR A 1 98 ? -24.047 20.094 18.609 1 95.44 98 TYR A CA 1
ATOM 762 C C . TYR A 1 98 ? -25.328 20.75 18.094 1 95.44 98 TYR A C 1
ATOM 764 O O . TYR A 1 98 ? -25.734 20.531 16.969 1 95.44 98 TYR A O 1
ATOM 772 N N . ASP A 1 99 ? -25.969 21.578 18.828 1 95.38 99 ASP A N 1
ATOM 773 C CA . ASP A 1 99 ? -27.266 22.188 18.5 1 95.38 99 ASP A CA 1
ATOM 774 C C . ASP A 1 99 ? -27.109 23.188 17.359 1 95.38 99 ASP A C 1
ATOM 776 O O . ASP A 1 99 ? -28.094 23.531 16.703 1 95.38 99 ASP A O 1
ATOM 780 N N . LYS A 1 100 ? -25.922 23.656 17.172 1 96.5 100 LYS A N 1
ATOM 781 C CA . LYS A 1 100 ? -25.672 24.625 16.094 1 96.5 100 LYS A CA 1
ATOM 782 C C . LYS A 1 100 ? -25.484 23.906 14.758 1 96.5 100 LYS A C 1
ATOM 784 O O . LYS A 1 100 ? -25.562 24.547 13.703 1 96.5 100 LYS A O 1
ATOM 789 N N . ILE A 1 101 ? -25.266 22.672 14.812 1 96.25 101 ILE A N 1
ATOM 790 C CA . ILE A 1 101 ? -25.047 21.891 13.594 1 96.25 101 ILE A CA 1
ATOM 791 C C . ILE A 1 101 ? -26.344 21.234 13.148 1 96.25 101 ILE A C 1
ATOM 793 O O . ILE A 1 101 ? -26.875 20.344 13.828 1 96.25 101 ILE A O 1
ATOM 797 N N . LYS A 1 102 ? -26.797 21.594 11.969 1 95.5 102 LYS A N 1
ATOM 798 C CA . LYS A 1 102 ? -28.141 21.188 11.547 1 95.5 102 LYS A CA 1
ATOM 799 C C . LYS A 1 102 ? -28.094 20.375 10.266 1 95.5 102 LYS A C 1
ATOM 801 O O . LYS A 1 102 ? -29.094 19.781 9.852 1 95.5 102 LYS A O 1
ATOM 806 N N . SER A 1 103 ? -27 20.281 9.609 1 96.06 103 SER A N 1
ATOM 807 C CA . SER A 1 103 ? -26.812 19.578 8.352 1 96.06 103 SER A CA 1
ATOM 808 C C . SER A 1 103 ? -25.422 18.922 8.281 1 96.06 103 SER A C 1
ATOM 810 O O . SER A 1 103 ? -24.656 18.984 9.242 1 96.06 103 SER A O 1
ATOM 812 N N . ASP A 1 104 ? -25.234 18.234 7.172 1 97 104 ASP A N 1
ATOM 813 C CA . ASP A 1 104 ? -23.859 17.781 6.953 1 97 104 ASP A CA 1
ATOM 814 C C . ASP A 1 104 ? -22.891 18.953 7.062 1 97 104 ASP A C 1
ATOM 816 O O . ASP A 1 104 ? -23.25 20.109 6.832 1 97 104 ASP A O 1
ATOM 820 N N . PHE A 1 105 ? -21.719 18.641 7.48 1 97.69 105 PHE A N 1
ATOM 821 C CA . PHE A 1 105 ? -20.859 19.781 7.828 1 97.69 105 PHE A CA 1
ATOM 822 C C . PHE A 1 105 ? -19.406 19.469 7.566 1 97.69 105 PHE A C 1
ATOM 824 O O . PHE A 1 105 ? -19.016 18.297 7.504 1 97.69 105 PHE A O 1
ATOM 831 N N . LEU A 1 106 ? -18.656 20.516 7.367 1 98.19 106 LEU A N 1
ATOM 832 C CA . LEU A 1 106 ? -17.203 20.484 7.234 1 98.19 106 LEU A CA 1
ATOM 833 C C . LEU A 1 106 ? -16.531 20.984 8.516 1 98.19 106 LEU A C 1
ATOM 835 O O . LEU A 1 106 ? -16.969 21.969 9.102 1 98.19 106 LEU A O 1
ATOM 839 N N . VAL A 1 107 ? -15.578 20.234 8.961 1 98.31 107 VAL A N 1
ATOM 840 C CA . VAL A 1 107 ? -14.75 20.656 10.094 1 98.31 107 VAL A CA 1
ATOM 841 C C . VAL A 1 107 ? -13.344 21 9.602 1 98.31 107 VAL A C 1
ATOM 843 O O . VAL A 1 107 ? -12.719 20.219 8.883 1 98.31 107 VAL A O 1
ATOM 846 N N . VAL A 1 108 ? -12.844 22.156 10.039 1 98.44 108 VAL A N 1
ATOM 847 C CA . VAL A 1 108 ? -11.508 22.594 9.656 1 98.44 108 VAL A CA 1
ATOM 848 C C . VAL A 1 108 ? -10.773 23.125 10.891 1 98.44 108 VAL A C 1
ATOM 850 O O . VAL A 1 108 ? -11.367 23.812 11.719 1 98.44 108 VAL A O 1
ATOM 853 N N . SER A 1 109 ? -9.547 22.781 10.984 1 97.56 109 SER A N 1
ATOM 854 C CA . SER A 1 109 ? -8.734 23.344 12.055 1 97.56 109 SER A CA 1
ATOM 855 C C . SER A 1 109 ? -8.273 24.766 11.719 1 97.56 109 SER A C 1
ATOM 857 O O . SER A 1 109 ? -8.094 25.094 10.547 1 97.56 109 SER A O 1
ATOM 859 N N . CYS A 1 110 ? -8.039 25.531 12.734 1 97.94 110 CYS A N 1
ATOM 860 C CA . CYS A 1 110 ? -7.633 26.922 12.523 1 97.94 110 CYS A CA 1
ATOM 861 C C . CYS A 1 110 ? -6.184 27 12.055 1 97.94 110 CYS A C 1
ATOM 863 O O . CYS A 1 110 ? -5.738 28.047 11.586 1 97.94 110 CYS A O 1
ATOM 865 N N . ASP A 1 111 ? -5.438 25.922 12.195 1 97 111 ASP A N 1
ATOM 866 C CA . ASP A 1 111 ? -3.998 26 11.961 1 97 111 ASP A CA 1
ATOM 867 C C . ASP A 1 111 ? -3.639 25.484 10.57 1 97 111 ASP A C 1
ATOM 869 O O . ASP A 1 111 ? -2.479 25.172 10.297 1 97 111 ASP A O 1
ATOM 873 N N . LEU A 1 112 ? -4.629 25.391 9.734 1 98 112 LEU A N 1
ATOM 874 C CA . LEU A 1 112 ? -4.398 24.953 8.367 1 98 112 LEU A CA 1
ATOM 875 C C . LEU A 1 112 ? -4.055 26.141 7.465 1 98 112 LEU A C 1
ATOM 877 O O . LEU A 1 112 ? -4.766 27.141 7.457 1 98 112 LEU A O 1
ATOM 881 N N . VAL A 1 113 ? -2.973 26.078 6.742 1 98.38 113 VAL A N 1
ATOM 882 C CA . VAL A 1 113 ? -2.637 27 5.652 1 98.38 113 VAL A CA 1
ATOM 883 C C . VAL A 1 113 ? -2.523 26.219 4.344 1 98.38 113 VAL A C 1
ATOM 885 O O . VAL A 1 113 ? -1.625 25.391 4.18 1 98.38 113 VAL A O 1
ATOM 888 N N . SER A 1 114 ? -3.459 26.469 3.416 1 98.44 114 SER A N 1
ATOM 889 C CA . SER A 1 114 ? -3.514 25.641 2.211 1 98.44 114 SER A CA 1
ATOM 890 C C . SER A 1 114 ? -4.266 26.359 1.09 1 98.44 114 SER A C 1
ATOM 892 O O . SER A 1 114 ? -5.105 27.219 1.349 1 98.44 114 SER A O 1
ATOM 894 N N . ASN A 1 115 ? -3.893 26.078 -0.129 1 97.62 115 ASN A N 1
ATOM 895 C CA . ASN A 1 115 ? -4.652 26.531 -1.294 1 97.62 115 ASN A CA 1
ATOM 896 C C . ASN A 1 115 ? -5.395 25.375 -1.955 1 97.62 115 ASN A C 1
ATOM 898 O O . ASN A 1 115 ? -5.809 25.469 -3.111 1 97.62 115 ASN A O 1
ATOM 902 N N . VAL A 1 116 ? -5.57 24.297 -1.289 1 98 116 VAL A N 1
ATOM 903 C CA . VAL A 1 116 ? -6.156 23.078 -1.85 1 98 116 VAL A CA 1
ATOM 904 C C . VAL A 1 116 ? -7.621 23.328 -2.209 1 98 116 VAL A C 1
ATOM 906 O O . VAL A 1 116 ? -8.305 24.125 -1.55 1 98 116 VAL A O 1
ATOM 909 N N . SER A 1 117 ? -8.086 22.703 -3.273 1 98.06 117 SER A N 1
ATOM 910 C CA . SER A 1 117 ? -9.516 22.672 -3.564 1 98.06 117 SER A CA 1
ATOM 911 C C . SER A 1 117 ? -10.242 21.672 -2.678 1 98.06 117 SER A C 1
ATOM 913 O O . SER A 1 117 ? -9.82 20.516 -2.561 1 98.06 117 SER A O 1
ATOM 915 N N . LEU A 1 118 ? -11.328 22.078 -2.123 1 98.06 118 LEU A N 1
ATOM 916 C CA . LEU A 1 118 ? -12.102 21.203 -1.248 1 98.06 118 LEU A CA 1
ATOM 917 C C . LEU A 1 118 ? -13.094 20.359 -2.049 1 98.06 118 LEU A C 1
ATOM 919 O O . LEU A 1 118 ? -13.688 19.422 -1.521 1 98.06 118 LEU A O 1
ATOM 923 N N . TYR A 1 119 ? -13.289 20.594 -3.285 1 97.88 119 TYR A N 1
ATOM 924 C CA . TYR A 1 119 ? -14.328 19.953 -4.09 1 97.88 119 TYR A CA 1
ATOM 925 C C . TYR A 1 119 ? -14.078 18.469 -4.23 1 97.88 119 TYR A C 1
ATOM 927 O O . TYR A 1 119 ? -15 17.656 -4.094 1 97.88 119 TYR A O 1
ATOM 935 N N . PRO A 1 120 ? -12.82 18.094 -4.516 1 97.88 120 PRO A N 1
ATOM 936 C CA . PRO A 1 120 ? -12.602 16.656 -4.598 1 97.88 120 PRO A CA 1
ATOM 937 C C . PRO A 1 120 ? -13.008 15.922 -3.322 1 97.88 120 PRO A C 1
ATOM 939 O O . PRO A 1 120 ? -13.57 14.82 -3.387 1 97.88 120 PRO A O 1
ATOM 942 N N . LEU A 1 121 ? -12.734 16.5 -2.213 1 98.06 121 LEU A N 1
ATOM 943 C CA . LEU A 1 121 ? -13.109 15.922 -0.931 1 98.06 121 LEU A CA 1
ATOM 944 C C . LEU A 1 121 ? -14.625 15.836 -0.788 1 98.06 121 LEU A C 1
ATOM 946 O O . LEU A 1 121 ? -15.164 14.789 -0.426 1 98.06 121 LEU A O 1
ATOM 950 N N . ILE A 1 122 ? -15.297 16.891 -1.056 1 97.56 122 ILE A N 1
ATOM 951 C CA . ILE A 1 122 ? -16.75 16.969 -0.956 1 97.56 122 ILE A CA 1
ATOM 952 C C . ILE A 1 122 ? -17.391 15.984 -1.937 1 97.56 122 ILE A C 1
ATOM 954 O O . ILE A 1 122 ? -18.344 15.289 -1.595 1 97.56 122 ILE A O 1
ATOM 958 N N . ASN A 1 123 ? -16.859 15.906 -3.131 1 97.31 123 ASN A N 1
ATOM 959 C CA . ASN A 1 123 ? -17.375 14.984 -4.137 1 97.31 123 ASN A CA 1
ATOM 960 C C . ASN A 1 123 ? -17.219 13.531 -3.699 1 97.31 123 ASN A C 1
ATOM 962 O O . ASN A 1 123 ? -18.125 12.719 -3.914 1 97.31 123 ASN A O 1
ATOM 966 N N . LYS A 1 124 ? -16.141 13.266 -3.16 1 97 124 LYS A N 1
ATOM 967 C CA . LYS A 1 124 ? -15.93 11.914 -2.654 1 97 124 LYS A CA 1
ATOM 968 C C . LYS A 1 124 ? -16.953 11.562 -1.579 1 97 124 LYS A C 1
ATOM 970 O O . LYS A 1 124 ? -17.5 10.461 -1.57 1 97 124 LYS A O 1
ATOM 975 N N . PHE A 1 125 ? -17.203 12.43 -0.712 1 97.06 125 PHE A N 1
ATOM 976 C CA . PHE A 1 125 ? -18.188 12.281 0.356 1 97.06 125 PHE A CA 1
ATOM 977 C C . PHE A 1 125 ? -19.578 12.031 -0.217 1 97.06 125 PHE A C 1
ATOM 979 O O . PHE A 1 125 ? -20.266 11.102 0.211 1 97.06 125 PHE A O 1
ATOM 986 N N . ARG A 1 126 ? -19.875 12.758 -1.241 1 95.62 126 ARG A N 1
ATOM 987 C CA . ARG A 1 126 ? -21.188 12.656 -1.872 1 95.62 126 ARG A CA 1
ATOM 988 C C . ARG A 1 126 ? -21.312 11.367 -2.666 1 95.62 126 ARG A 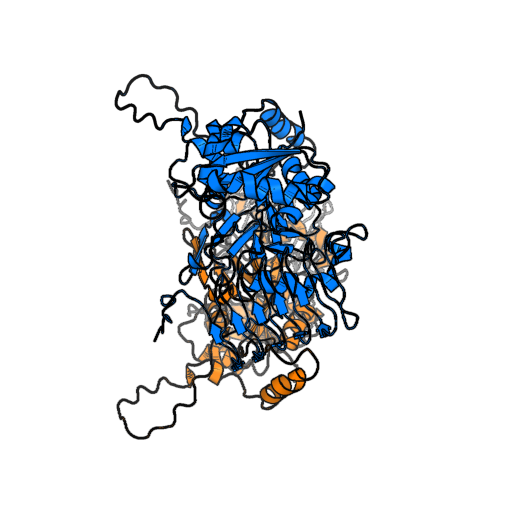C 1
ATOM 990 O O . ARG A 1 126 ? -22.328 10.664 -2.566 1 95.62 126 ARG A O 1
ATOM 997 N N . GLU A 1 127 ? -20.281 11.141 -3.414 1 94.44 127 GLU A N 1
ATOM 998 C CA . GLU A 1 127 ? -20.281 9.992 -4.309 1 94.44 127 GLU A CA 1
ATOM 999 C C . GLU A 1 127 ? -20.547 8.695 -3.545 1 94.44 127 GLU A C 1
ATOM 1001 O O . GLU A 1 127 ? -21.25 7.816 -4.043 1 94.44 127 GLU A O 1
ATOM 1006 N N . HIS A 1 128 ? -20.125 8.633 -2.344 1 93.56 128 HIS A N 1
ATOM 1007 C CA . HIS A 1 128 ? -20.203 7.363 -1.624 1 93.56 128 HIS A CA 1
ATOM 1008 C C . HIS A 1 128 ? -21.109 7.484 -0.396 1 93.56 128 HIS A C 1
ATOM 1010 O O . HIS A 1 128 ? -21.109 6.594 0.46 1 93.56 128 HIS A O 1
ATOM 1016 N N . ASP A 1 129 ? -21.781 8.641 -0.297 1 93.56 129 ASP A N 1
ATOM 1017 C CA . ASP A 1 129 ? -22.625 8.859 0.878 1 93.56 129 ASP A CA 1
ATOM 1018 C C . ASP A 1 129 ? -21.875 8.5 2.16 1 93.56 129 ASP A C 1
ATOM 1020 O O . ASP A 1 129 ? -22.359 7.703 2.967 1 93.56 129 ASP A O 1
ATOM 1024 N N . ALA A 1 130 ? -20.688 9.055 2.279 1 96.56 130 ALA A N 1
ATOM 1025 C CA . ALA A 1 130 ? -19.766 8.695 3.344 1 96.56 130 ALA A CA 1
ATOM 1026 C C . ALA A 1 130 ? -20.188 9.297 4.68 1 96.56 130 ALA A C 1
ATOM 1028 O O . ALA A 1 130 ? -20.859 10.336 4.715 1 96.56 130 ALA A O 1
ATOM 1029 N N . ALA A 1 131 ? -19.875 8.586 5.746 1 97.12 131 ALA A N 1
ATOM 1030 C CA . ALA A 1 131 ? -20.016 9.156 7.082 1 97.12 131 ALA A CA 1
ATOM 1031 C C . ALA A 1 131 ? -18.953 10.227 7.336 1 97.12 131 ALA A C 1
ATOM 1033 O O . ALA A 1 131 ? -19.219 11.219 8.023 1 97.12 131 ALA A O 1
ATOM 1034 N N . LEU A 1 132 ? -17.797 9.953 6.75 1 98.06 132 LEU A N 1
ATOM 1035 C CA . LEU A 1 132 ? -16.656 10.836 6.938 1 98.06 132 LEU A CA 1
ATOM 1036 C C . LEU A 1 132 ? -15.727 10.789 5.723 1 98.06 132 LEU A C 1
ATOM 1038 O O . LEU A 1 132 ? -15.477 9.719 5.172 1 98.06 132 LEU A O 1
ATOM 1042 N N . ALA A 1 133 ? -15.297 11.891 5.258 1 98.56 133 ALA A N 1
ATOM 1043 C CA . ALA A 1 133 ? -14.195 12.031 4.305 1 98.56 133 ALA A CA 1
ATOM 1044 C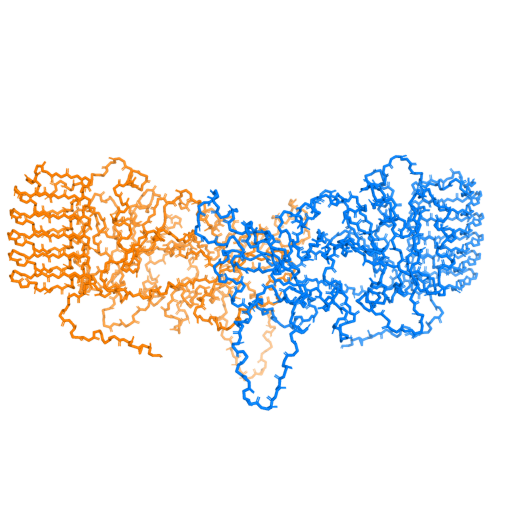 C . ALA A 1 133 ? -13.141 12.992 4.828 1 98.56 133 ALA A C 1
ATOM 1046 O O . ALA A 1 133 ? -13.461 14.07 5.328 1 98.56 133 ALA A O 1
ATOM 1047 N N . MET A 1 134 ? -11.93 12.602 4.773 1 98.5 134 MET A N 1
ATOM 1048 C CA . MET A 1 134 ? -10.891 13.469 5.32 1 98.5 134 MET A CA 1
ATOM 1049 C C . MET A 1 134 ? -9.852 13.805 4.254 1 98.5 134 MET A C 1
ATOM 1051 O O . MET A 1 134 ? -9.641 13.031 3.318 1 98.5 134 MET A O 1
ATOM 1055 N N . LEU A 1 135 ? -9.203 14.914 4.398 1 98.62 135 LEU A N 1
ATOM 1056 C CA . LEU A 1 135 ? -8.18 15.414 3.492 1 98.62 135 LEU A CA 1
ATOM 1057 C C . LEU A 1 135 ? -6.785 15.141 4.051 1 98.62 135 LEU A C 1
ATOM 1059 O O . LEU A 1 135 ? -6.535 15.352 5.238 1 98.62 135 LEU A O 1
ATOM 1063 N N . LEU A 1 136 ? -5.926 14.625 3.199 1 97.81 136 LEU A N 1
ATOM 1064 C CA . LEU A 1 136 ? -4.547 14.32 3.566 1 97.81 136 LEU A CA 1
ATOM 1065 C C . LEU A 1 136 ? -3.566 15.109 2.707 1 97.81 136 LEU A C 1
ATOM 1067 O O . LEU A 1 136 ? -3.822 15.344 1.523 1 97.81 136 LEU A O 1
ATOM 1071 N N . PHE A 1 137 ? -2.455 15.5 3.332 1 95.81 137 PHE A N 1
ATOM 1072 C CA . PHE A 1 137 ? -1.357 16.156 2.635 1 95.81 137 PHE A CA 1
ATOM 1073 C C . PHE A 1 137 ? -0.083 15.328 2.721 1 95.81 137 PHE A C 1
ATOM 1075 O O . PHE A 1 137 ? 0.111 14.578 3.68 1 95.81 137 PHE A O 1
ATOM 1082 N N . PRO A 1 138 ? 0.728 15.484 1.643 1 92.69 138 PRO A N 1
ATOM 1083 C CA . PRO A 1 138 ? 2.08 14.961 1.837 1 92.69 138 PRO A CA 1
ATOM 1084 C C . PRO A 1 138 ? 2.848 15.695 2.936 1 92.69 138 PRO A C 1
ATOM 1086 O O . PRO A 1 138 ? 2.682 16.906 3.105 1 92.69 138 PRO A O 1
ATOM 1089 N N . SER A 1 139 ? 3.68 14.977 3.621 1 90.31 139 SER A N 1
ATOM 1090 C CA . SER A 1 139 ? 4.527 15.594 4.633 1 90.31 139 SER A CA 1
ATOM 1091 C C . SER A 1 139 ? 5.77 16.219 4.004 1 90.31 139 SER A C 1
ATOM 1093 O O . SER A 1 139 ? 6.031 16.031 2.814 1 90.31 139 SER A O 1
ATOM 1095 N N . GLY A 1 140 ? 6.492 17.047 4.812 1 88.69 140 GLY A N 1
ATOM 1096 C CA . GLY A 1 140 ? 7.805 17.516 4.383 1 88.69 140 GLY A CA 1
ATOM 1097 C C . GLY A 1 140 ? 7.836 18.984 4.027 1 88.69 140 GLY A C 1
ATOM 1098 O O . GLY A 1 140 ? 8.852 19.5 3.553 1 88.69 140 GLY A O 1
ATOM 1099 N N . PHE A 1 141 ? 6.746 19.688 4.285 1 92.25 141 PHE A N 1
ATOM 1100 C CA . PHE A 1 141 ? 6.727 21.125 3.975 1 92.25 141 PHE A CA 1
ATOM 1101 C C . PHE A 1 141 ? 7.863 21.844 4.688 1 92.25 141 PHE A C 1
ATOM 1103 O O . PHE A 1 141 ? 8.461 22.766 4.129 1 92.25 141 PHE A O 1
ATOM 1110 N N . GLU A 1 142 ? 8.195 21.375 5.895 1 91.62 142 GLU A N 1
ATOM 1111 C CA . GLU A 1 142 ? 9.164 22.078 6.742 1 91.62 142 GLU A CA 1
ATOM 1112 C C . GLU A 1 142 ? 10.531 21.391 6.688 1 91.62 142 GLU A C 1
ATOM 1114 O O . GLU A 1 142 ? 11.422 21.719 7.477 1 91.62 142 GLU A O 1
ATOM 1119 N N . SER A 1 143 ? 10.789 20.484 5.801 1 87.25 143 SER A N 1
ATOM 1120 C CA . SER A 1 143 ? 11.961 19.609 5.797 1 87.25 143 SER A CA 1
ATOM 1121 C C . SER A 1 143 ? 13.242 20.406 5.57 1 87.25 143 SER A C 1
ATOM 1123 O O . SER A 1 143 ? 14.32 20.016 6.031 1 87.2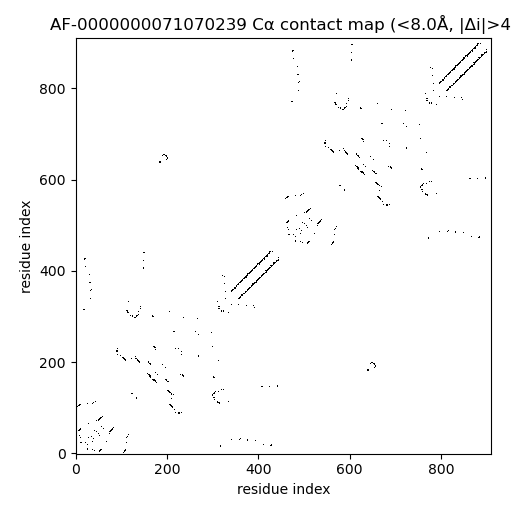5 143 SER A O 1
ATOM 1125 N N . ASP A 1 144 ? 13.219 21.531 4.98 1 89.94 144 ASP A N 1
ATOM 1126 C CA . ASP A 1 144 ? 14.414 22.297 4.625 1 89.94 144 ASP A CA 1
ATOM 1127 C C . ASP A 1 144 ? 14.648 23.438 5.602 1 89.94 144 ASP A C 1
ATOM 1129 O O . ASP A 1 144 ? 15.492 24.312 5.359 1 89.94 144 ASP A O 1
ATOM 1133 N N . VAL A 1 145 ? 13.891 23.516 6.648 1 89.56 145 VAL A N 1
ATOM 1134 C CA . VAL A 1 145 ? 13.992 24.609 7.605 1 89.56 145 VAL A CA 1
ATOM 1135 C C . VAL A 1 145 ? 14.633 24.125 8.898 1 89.56 145 VAL A C 1
ATOM 1137 O O . VAL A 1 145 ? 14.305 23.031 9.383 1 89.56 145 VAL A O 1
ATOM 1140 N N . VAL A 1 146 ? 15.555 24.938 9.375 1 87.44 146 VAL A N 1
ATOM 1141 C CA . VAL A 1 146 ? 16.219 24.625 10.633 1 87.44 146 VAL A CA 1
ATOM 1142 C C . VAL A 1 146 ? 15.789 25.625 11.703 1 87.44 146 VAL A C 1
ATOM 1144 O O . VAL A 1 146 ? 15.797 26.844 11.477 1 87.44 146 VAL A O 1
ATOM 1147 N N . MET A 1 147 ? 15.414 25.125 12.859 1 88.69 147 MET A N 1
ATOM 1148 C CA . MET A 1 147 ? 14.984 25.953 13.977 1 88.69 147 MET A CA 1
ATOM 1149 C C . MET A 1 147 ? 16.156 26.703 14.586 1 88.69 147 MET A C 1
ATOM 1151 O O . MET A 1 147 ? 17.234 26.125 14.766 1 88.69 147 MET A O 1
ATOM 1155 N N . PRO A 1 148 ? 15.922 28.016 14.789 1 92.06 148 PRO A N 1
ATOM 1156 C CA . PRO A 1 148 ? 16.938 28.688 15.602 1 92.06 148 PRO A CA 1
ATOM 1157 C C . PRO A 1 148 ? 16.969 28.203 17.047 1 92.06 148 PRO A C 1
ATOM 1159 O O . PRO A 1 148 ? 16.047 27.516 17.484 1 92.06 148 PRO A O 1
ATOM 1162 N N . GLY A 1 149 ? 17.984 28.609 17.719 1 88.69 149 GLY A N 1
ATOM 1163 C CA . GLY A 1 149 ? 18.125 28.156 19.094 1 88.69 149 GLY A CA 1
ATOM 1164 C C . GLY A 1 149 ? 19.094 27 19.25 1 88.69 149 GLY A C 1
ATOM 1165 O O . GLY A 1 149 ? 19.875 26.703 18.344 1 88.69 149 GLY A O 1
ATOM 1166 N N . PRO A 1 150 ? 19.016 26.422 20.391 1 86.12 150 PRO A N 1
ATOM 1167 C CA . PRO A 1 150 ? 19.906 25.281 20.609 1 86.12 150 PRO A CA 1
ATOM 1168 C C . PRO A 1 150 ? 19.531 24.062 19.766 1 86.12 150 PRO A C 1
ATOM 1170 O O . PRO A 1 150 ? 18.359 23.906 19.391 1 86.12 150 PRO A O 1
ATOM 1173 N N . LYS A 1 151 ? 20.594 23.312 19.438 1 78.62 151 LYS A N 1
ATOM 1174 C CA . LYS A 1 151 ? 20.344 22.094 18.672 1 78.62 151 LYS A CA 1
ATOM 1175 C C . LYS A 1 151 ? 19.406 21.156 19.422 1 78.62 151 LYS A C 1
ATOM 1177 O O . LYS A 1 151 ? 19.594 20.906 20.609 1 78.62 151 LYS A O 1
ATOM 1182 N N . SER A 1 152 ? 18.219 21.016 19 1 72.44 152 SER A N 1
ATOM 1183 C CA . SER A 1 152 ? 17.281 20.062 19.594 1 72.44 152 SER A CA 1
ATOM 1184 C C . SER A 1 152 ? 16.859 19 18.594 1 72.44 152 SER A C 1
ATOM 1186 O O . SER A 1 152 ? 16.844 19.25 17.391 1 72.44 152 SER A O 1
ATOM 1188 N N . LYS A 1 153 ? 16.906 17.797 19.094 1 62 153 LYS A N 1
ATOM 1189 C CA . LYS A 1 153 ? 16.391 16.703 18.281 1 62 153 LYS A CA 1
ATOM 1190 C C . LYS A 1 153 ? 14.859 16.703 18.266 1 62 153 LYS A C 1
ATOM 1192 O O . LYS A 1 153 ? 14.227 16.5 19.312 1 62 153 LYS A O 1
ATOM 1197 N N . HIS A 1 154 ? 14.211 17.328 17.391 1 64.38 154 HIS A N 1
ATOM 1198 C CA . HIS A 1 154 ? 12.758 17.312 17.281 1 64.38 154 HIS A CA 1
ATOM 1199 C C . HIS A 1 154 ? 12.289 16.062 16.531 1 64.38 154 HIS A C 1
ATOM 1201 O O . HIS A 1 154 ? 12.789 15.766 15.438 1 64.38 154 HIS A O 1
ATOM 1207 N N . LYS A 1 155 ? 11.547 15.219 17.234 1 68.75 155 LYS A N 1
ATOM 1208 C CA . LYS A 1 155 ? 10.938 14.086 16.562 1 68.75 155 LYS A CA 1
ATOM 1209 C C . LYS A 1 155 ? 9.516 14.422 16.109 1 68.75 155 LYS A C 1
ATOM 1211 O O . LYS A 1 155 ? 8.625 14.625 16.938 1 68.75 155 LYS A O 1
ATOM 1216 N N . PRO A 1 156 ? 9.375 14.523 14.836 1 73.62 156 PRO A N 1
ATOM 1217 C CA . PRO A 1 156 ? 8.031 14.852 14.352 1 73.62 156 PRO A CA 1
ATOM 1218 C C . PRO A 1 156 ? 7.016 13.742 14.625 1 73.62 156 PRO A C 1
ATOM 1220 O O . PRO A 1 156 ? 7.359 12.562 14.562 1 73.62 156 PRO A O 1
ATOM 1223 N N . GLU A 1 157 ? 5.855 14.188 15.164 1 76.81 157 GLU A N 1
ATOM 1224 C CA . GLU A 1 157 ? 4.746 13.242 15.273 1 76.81 157 GLU A CA 1
ATOM 1225 C C . GLU A 1 157 ? 4.234 12.82 13.898 1 76.81 157 GLU A C 1
ATOM 1227 O O . GLU A 1 157 ? 4.059 13.664 13.008 1 76.81 157 GLU A O 1
ATOM 1232 N N . ARG A 1 158 ? 4.145 11.492 13.766 1 87.06 158 ARG A N 1
ATOM 1233 C CA . ARG A 1 158 ? 3.682 10.984 12.484 1 87.06 158 ARG A CA 1
ATOM 1234 C C . ARG A 1 158 ? 2.484 10.062 12.656 1 87.06 158 ARG A C 1
ATOM 1236 O O . ARG A 1 158 ? 2.273 9.508 13.742 1 87.06 158 ARG A O 1
ATOM 1243 N N . ASP A 1 159 ? 1.735 10.047 11.625 1 91.62 159 ASP A N 1
ATOM 1244 C CA . ASP A 1 159 ? 0.606 9.125 11.578 1 91.62 159 ASP A CA 1
ATOM 1245 C C . ASP A 1 159 ? 0.877 7.977 10.609 1 91.62 159 ASP A C 1
ATOM 1247 O O . ASP A 1 159 ? 1.672 8.117 9.68 1 91.62 159 ASP A O 1
ATOM 1251 N N . LEU A 1 160 ? 0.37 6.855 10.977 1 94.44 160 LEU A N 1
ATOM 1252 C CA . LEU A 1 160 ? 0.241 5.742 10.039 1 94.44 160 LEU A CA 1
ATOM 1253 C C . LEU A 1 160 ? -1.188 5.633 9.523 1 94.44 160 LEU A C 1
ATOM 1255 O O . LEU A 1 160 ? -2.137 5.566 10.305 1 94.44 160 LEU A O 1
ATOM 1259 N N . ILE A 1 161 ? -1.32 5.66 8.219 1 96.94 161 ILE A N 1
ATOM 1260 C CA . ILE A 1 161 ? -2.65 5.676 7.621 1 96.94 161 ILE A CA 1
ATOM 1261 C C . ILE A 1 161 ? -2.771 4.543 6.602 1 96.94 161 ILE A C 1
ATOM 1263 O O . ILE A 1 161 ? -1.934 4.41 5.707 1 96.94 161 ILE A O 1
ATOM 1267 N N . GLY A 1 162 ? -3.732 3.725 6.781 1 97.25 162 GLY A N 1
ATOM 1268 C CA . GLY A 1 162 ? -4.039 2.664 5.832 1 97.25 162 GLY A CA 1
ATOM 1269 C C . GLY A 1 162 ? -5.223 2.988 4.941 1 97.25 162 GLY A C 1
ATOM 1270 O O . GLY A 1 162 ? -6.305 3.318 5.43 1 97.25 162 GLY A O 1
ATOM 1271 N N . ILE A 1 163 ? -5.043 2.865 3.613 1 97.69 163 ILE A N 1
ATOM 1272 C CA . ILE A 1 163 ? -6.078 3.205 2.641 1 97.69 163 ILE A CA 1
ATOM 1273 C C . ILE A 1 163 ? -6.203 2.086 1.608 1 97.69 163 ILE A C 1
ATOM 1275 O O . ILE A 1 163 ? -5.199 1.64 1.045 1 97.69 163 ILE A O 1
ATOM 1279 N N . HIS A 1 164 ? -7.414 1.614 1.405 1 95.69 164 HIS A N 1
ATOM 1280 C CA . HIS A 1 164 ? -7.617 0.668 0.314 1 95.69 164 HIS A CA 1
ATOM 1281 C C . HIS A 1 164 ? -7.449 1.346 -1.041 1 95.69 164 HIS A C 1
ATOM 1283 O O . HIS A 1 164 ? -8.195 2.273 -1.373 1 95.69 164 HIS A O 1
ATOM 1289 N N . ALA A 1 165 ? -6.516 0.881 -1.756 1 93.19 165 ALA A N 1
ATOM 1290 C CA . ALA A 1 165 ? -6.039 1.562 -2.957 1 93.19 165 ALA A CA 1
ATOM 1291 C C . ALA A 1 165 ? -7.156 1.709 -3.984 1 93.19 165 ALA A C 1
ATOM 1293 O O . ALA A 1 165 ? -7.316 2.771 -4.59 1 93.19 165 ALA A O 1
ATOM 1294 N N . ALA A 1 166 ? -7.984 0.76 -4.246 1 89.94 166 ALA A N 1
ATOM 1295 C CA . ALA A 1 166 ? -8.977 0.745 -5.316 1 89.94 166 ALA A CA 1
ATOM 1296 C C . ALA A 1 166 ? -10.125 1.709 -5.02 1 89.94 166 ALA A C 1
ATOM 1298 O O . ALA A 1 166 ? -10.648 2.355 -5.926 1 89.94 166 ALA A O 1
ATOM 1299 N N . THR A 1 167 ? -10.484 1.872 -3.752 1 90.81 167 THR A N 1
ATOM 1300 C CA . THR A 1 167 ? -11.695 2.611 -3.404 1 90.81 167 THR A CA 1
ATOM 1301 C C . THR A 1 167 ? -11.344 3.902 -2.666 1 90.81 167 THR A C 1
ATOM 1303 O O . THR A 1 167 ? -12.18 4.797 -2.537 1 90.81 167 THR A O 1
ATOM 1306 N N . GLN A 1 168 ? -10.195 4.066 -2.074 1 94.69 168 GLN A N 1
ATOM 1307 C CA . GLN A 1 168 ? -9.758 5.172 -1.223 1 94.69 168 GLN A CA 1
ATOM 1308 C C . GLN A 1 168 ? -10.469 5.129 0.13 1 94.69 168 GLN A C 1
ATOM 1310 O O . GLN A 1 168 ? -10.594 6.156 0.8 1 94.69 168 GLN A O 1
ATOM 1315 N N . ARG A 1 169 ? -11.016 3.975 0.438 1 95.62 169 ARG A N 1
ATOM 1316 C CA . ARG A 1 169 ? -11.625 3.754 1.745 1 95.62 169 ARG A CA 1
ATOM 1317 C C . ARG A 1 169 ? -10.57 3.686 2.84 1 95.62 169 ARG A C 1
ATOM 1319 O O . ARG A 1 169 ? -9.516 3.074 2.652 1 95.62 169 ARG A O 1
ATOM 1326 N N . LEU A 1 170 ? -10.844 4.383 3.939 1 97.25 170 LEU A N 1
ATOM 1327 C CA . LEU A 1 170 ? -9.922 4.367 5.07 1 97.25 170 LEU A CA 1
ATOM 1328 C C . LEU A 1 170 ? -9.992 3.035 5.812 1 97.25 170 LEU A C 1
ATOM 1330 O O . LEU A 1 170 ? -11.078 2.584 6.188 1 97.25 170 LEU A O 1
ATOM 1334 N N . ALA A 1 171 ? -8.859 2.414 5.961 1 96.5 171 ALA A N 1
ATOM 1335 C CA . ALA A 1 171 ? -8.789 1.175 6.73 1 96.5 171 ALA A CA 1
ATOM 1336 C C . ALA A 1 171 ? -8.461 1.456 8.195 1 96.5 171 ALA A C 1
ATOM 1338 O O . ALA A 1 171 ? -9.055 0.856 9.094 1 96.5 171 ALA A O 1
ATOM 1339 N N . PHE A 1 172 ? -7.492 2.352 8.453 1 95.62 172 PHE A N 1
ATOM 1340 C CA . PHE A 1 172 ? -7.152 2.76 9.812 1 95.62 172 PHE A CA 1
ATOM 1341 C C . PHE A 1 172 ? -6.355 4.059 9.797 1 95.62 172 PHE A C 1
ATOM 1343 O O . PHE A 1 172 ? -5.793 4.441 8.766 1 95.62 172 PHE A O 1
ATOM 1350 N N . VAL A 1 173 ? -6.375 4.754 10.859 1 95.56 173 VAL A N 1
ATOM 1351 C CA . VAL A 1 173 ? -5.523 5.887 11.195 1 95.56 173 VAL A CA 1
ATOM 1352 C C . VAL A 1 173 ? -4.992 5.734 12.617 1 95.56 173 VAL A C 1
ATOM 1354 O O . VAL A 1 173 ? -5.766 5.508 13.555 1 95.56 173 VAL A O 1
ATOM 1357 N N . SER A 1 174 ? -3.68 5.793 12.719 1 91.38 174 SER A N 1
ATOM 1358 C CA . SER A 1 174 ? -3.066 5.652 14.039 1 91.38 174 SER A CA 1
ATOM 1359 C C . SER A 1 174 ? -1.854 6.562 14.18 1 91.38 174 SER A C 1
ATOM 1361 O O . SER A 1 174 ? -1.118 6.785 13.219 1 91.38 174 SER A O 1
ATOM 1363 N N . ALA A 1 175 ? -1.77 7.051 15.414 1 88.75 175 ALA A N 1
ATOM 1364 C CA . ALA A 1 175 ? -0.521 7.75 15.703 1 88.75 175 ALA A CA 1
ATOM 1365 C C . ALA A 1 175 ? 0.659 6.781 15.719 1 88.75 175 ALA A C 1
ATOM 1367 O O . ALA A 1 175 ? 0.568 5.688 16.281 1 88.75 175 ALA A O 1
ATOM 1368 N N . ALA A 1 176 ? 1.706 7.141 15.07 1 84.44 176 ALA A N 1
ATOM 1369 C CA . ALA A 1 176 ? 2.885 6.281 15.047 1 84.44 176 ALA A CA 1
ATOM 1370 C C . ALA A 1 176 ? 3.379 5.988 16.453 1 84.44 176 ALA A C 1
ATOM 1372 O O . ALA A 1 176 ? 3.873 4.895 16.734 1 84.44 176 ALA A O 1
ATOM 1373 N N . SER A 1 177 ? 3.234 6.953 17.328 1 81 177 SER A N 1
ATOM 1374 C CA . SER A 1 177 ? 3.662 6.809 18.719 1 81 177 SER A CA 1
ATOM 1375 C C . SER A 1 177 ? 2.875 5.711 19.422 1 81 177 SER A C 1
ATOM 1377 O O . SER A 1 177 ? 3.338 5.152 20.422 1 81 177 SER A O 1
ATOM 1379 N N . ASP A 1 178 ? 1.71 5.465 18.953 1 79.5 178 ASP A N 1
ATOM 1380 C CA . ASP A 1 178 ? 0.864 4.441 19.562 1 79.5 178 ASP A CA 1
ATOM 1381 C C . ASP A 1 178 ? 1.29 3.045 19.109 1 79.5 178 ASP A C 1
ATOM 1383 O O . ASP A 1 178 ? 0.828 2.043 19.672 1 79.5 178 ASP A O 1
ATOM 1387 N N . CYS A 1 179 ? 2.092 3.055 18.078 1 78.38 179 CYS A N 1
ATOM 1388 C CA . CYS A 1 179 ? 2.568 1.771 17.578 1 78.38 179 CYS A CA 1
ATOM 1389 C C . CYS A 1 179 ? 3.914 1.412 18.203 1 78.38 179 CYS A C 1
ATOM 1391 O O . CYS A 1 179 ? 4.883 2.162 18.062 1 78.38 179 CYS A O 1
ATOM 1393 N N . GLU A 1 180 ? 3.928 0.528 19.062 1 75.25 180 GLU A N 1
ATOM 1394 C CA . GLU A 1 180 ? 5.164 0.09 19.703 1 75.25 180 GLU A CA 1
ATOM 1395 C C . GLU A 1 180 ? 6.203 -0.334 18.672 1 75.25 180 GLU A C 1
ATOM 1397 O O . GLU A 1 180 ? 6.547 0.442 17.781 1 75.25 180 GLU A O 1
ATOM 1402 N N . GLU A 1 181 ? 6.453 -1.665 18.578 1 84.06 181 GLU A N 1
ATOM 1403 C CA . GLU A 1 181 ? 7.461 -2.238 17.688 1 84.06 181 GLU A CA 1
ATOM 1404 C C . GLU A 1 181 ? 6.828 -2.76 16.406 1 84.06 181 GLU A C 1
ATOM 1406 O O . GLU A 1 181 ? 7.5 -2.875 15.383 1 84.06 181 GLU A O 1
ATOM 1411 N N . THR A 1 182 ? 5.496 -2.854 16.5 1 89.44 182 THR A N 1
ATOM 1412 C CA . THR A 1 182 ? 4.832 -3.449 15.352 1 89.44 182 THR A CA 1
ATOM 1413 C C . THR A 1 182 ? 3.482 -2.781 15.094 1 89.44 182 THR A C 1
ATOM 1415 O O . THR A 1 182 ? 2.811 -2.35 16.031 1 89.44 182 THR A O 1
ATOM 1418 N N . LEU A 1 183 ? 3.158 -2.549 13.875 1 91.12 183 LEU A N 1
ATOM 1419 C CA . LEU A 1 183 ? 1.805 -2.201 13.461 1 91.12 183 LEU A CA 1
ATOM 1420 C C . LEU A 1 183 ? 0.968 -3.455 13.227 1 91.12 183 LEU A C 1
ATOM 1422 O O . LEU A 1 183 ? 1.341 -4.316 12.43 1 91.12 183 LEU A O 1
ATOM 1426 N N . ASN A 1 184 ? -0.098 -3.543 13.922 1 91.56 184 ASN A N 1
ATOM 1427 C CA . ASN A 1 184 ? -0.996 -4.688 13.797 1 91.56 184 ASN A CA 1
ATOM 1428 C C . ASN A 1 184 ? -2.182 -4.371 12.891 1 91.56 184 ASN A C 1
ATOM 1430 O O . ASN A 1 184 ? -2.965 -3.465 13.18 1 91.56 184 ASN A O 1
ATOM 1434 N N . ILE A 1 185 ? -2.301 -5.098 11.82 1 92 185 ILE A N 1
ATOM 1435 C CA . ILE A 1 185 ? -3.402 -4.914 10.883 1 92 185 ILE A CA 1
ATOM 1436 C C . ILE A 1 185 ? -4.355 -6.102 10.961 1 92 185 ILE A C 1
ATOM 1438 O O . ILE A 1 185 ? -3.938 -7.25 10.789 1 92 185 ILE A O 1
ATOM 1442 N N . GLN A 1 186 ? -5.57 -5.809 11.133 1 90.94 186 GLN A N 1
ATOM 1443 C CA . GLN A 1 186 ? -6.566 -6.871 11.195 1 90.94 186 GLN A CA 1
ATOM 1444 C C . GLN A 1 186 ? -6.715 -7.562 9.844 1 90.94 186 GLN A C 1
ATOM 1446 O O . GLN A 1 186 ? -6.738 -6.898 8.797 1 90.94 186 GLN A O 1
ATOM 1451 N N . ARG A 1 187 ? -6.828 -8.852 9.836 1 88.5 187 ARG A N 1
ATOM 1452 C CA . ARG A 1 187 ? -6.84 -9.664 8.633 1 88.5 187 ARG A CA 1
ATOM 1453 C C . ARG A 1 187 ? -8.016 -9.305 7.734 1 88.5 187 ARG A C 1
ATOM 1455 O O . ARG A 1 187 ? -7.91 -9.352 6.508 1 88.5 187 ARG A O 1
ATOM 1462 N N . HIS A 1 188 ? -9.125 -8.984 8.32 1 87.5 188 HIS A N 1
ATOM 1463 C CA . HIS A 1 188 ? -10.32 -8.703 7.527 1 87.5 188 HIS A CA 1
ATOM 1464 C C . HIS A 1 188 ? -10.141 -7.457 6.672 1 87.5 188 HIS A C 1
ATOM 1466 O O . HIS A 1 188 ? -10.859 -7.266 5.688 1 87.5 188 HIS A O 1
ATOM 1472 N N . LEU A 1 189 ? -9.219 -6.59 7.082 1 90.75 189 LEU A N 1
ATOM 1473 C CA . LEU A 1 189 ? -8.938 -5.387 6.309 1 90.75 189 LEU A CA 1
ATOM 1474 C C . LEU A 1 189 ? -8.156 -5.727 5.047 1 90.75 189 LEU A C 1
ATOM 1476 O O . LEU A 1 189 ? -8.055 -4.906 4.129 1 90.75 189 LEU A O 1
ATOM 1480 N N . LEU A 1 190 ? -7.582 -6.883 5.035 1 89.31 190 LEU A N 1
ATOM 1481 C CA . LEU A 1 190 ? -6.758 -7.316 3.91 1 89.31 190 LEU A CA 1
ATOM 1482 C C . LEU A 1 190 ? -7.516 -8.305 3.031 1 89.31 190 LEU A C 1
ATOM 1484 O O . LEU A 1 190 ? -7.293 -8.367 1.821 1 89.31 190 LEU A O 1
ATOM 1488 N N . LYS A 1 191 ? -8.336 -9.008 3.613 1 82.44 191 LYS A N 1
ATOM 1489 C CA . LYS A 1 191 ? -9.047 -10.086 2.934 1 82.44 191 LYS A CA 1
ATOM 1490 C C . LYS A 1 191 ? -9.945 -9.547 1.826 1 82.44 191 LYS A C 1
ATOM 1492 O O . LYS A 1 191 ? -10.781 -8.672 2.068 1 82.44 191 LYS A O 1
ATOM 1497 N N . ASN A 1 192 ? -9.742 -9.961 0.627 1 72.94 192 ASN A N 1
ATOM 1498 C CA . ASN A 1 192 ? -10.539 -9.688 -0.563 1 72.94 192 ASN A CA 1
ATOM 1499 C C . ASN A 1 192 ? -10.508 -8.211 -0.934 1 72.94 192 ASN A C 1
ATOM 1501 O O . ASN A 1 192 ? -11.477 -7.684 -1.489 1 72.94 192 ASN A O 1
ATOM 1505 N N . ARG A 1 193 ? -9.484 -7.496 -0.521 1 79.19 193 ARG A N 1
ATOM 1506 C CA . ARG A 1 193 ? -9.422 -6.074 -0.846 1 79.19 193 ARG A CA 1
ATOM 1507 C C . ARG A 1 193 ? -8.297 -5.789 -1.839 1 79.19 193 ARG A C 1
ATOM 1509 O O . ARG A 1 193 ? -8.125 -4.648 -2.277 1 79.19 193 ARG A O 1
ATOM 1516 N N . GLY A 1 194 ? -7.648 -6.746 -2.184 1 86.5 194 GLY A N 1
ATOM 1517 C CA . GLY A 1 194 ? -6.625 -6.613 -3.211 1 86.5 194 GLY A CA 1
ATOM 1518 C C . GLY A 1 194 ? -5.336 -6.004 -2.695 1 86.5 194 GLY A C 1
ATOM 1519 O O . GLY A 1 194 ? -4.324 -6.695 -2.566 1 86.5 194 GLY A O 1
ATOM 1520 N N . ARG A 1 195 ? -5.426 -4.57 -2.389 1 94.75 195 ARG A N 1
ATOM 1521 C CA . ARG A 1 195 ? -4.227 -3.85 -1.976 1 94.75 195 ARG A CA 1
ATOM 1522 C C . ARG A 1 195 ? -4.555 -2.816 -0.901 1 94.75 195 ARG A C 1
ATOM 1524 O O . ARG A 1 195 ? -5.523 -2.064 -1.029 1 94.75 195 ARG A O 1
ATOM 1531 N N . LEU A 1 196 ? -3.803 -2.875 0.157 1 97.12 196 LEU A N 1
ATOM 1532 C CA . LEU A 1 196 ? -3.836 -1.87 1.213 1 97.12 196 LEU A CA 1
ATOM 1533 C C . LEU A 1 196 ? -2.561 -1.034 1.209 1 97.12 196 LEU A C 1
ATOM 1535 O O . LEU A 1 196 ? -1.46 -1.573 1.35 1 97.12 196 LEU A O 1
ATOM 1539 N N . ASP A 1 197 ? -2.676 0.247 1.073 1 97.19 197 ASP A N 1
ATOM 1540 C CA . ASP A 1 197 ? -1.544 1.168 1.142 1 97.19 197 ASP A CA 1
ATOM 1541 C C . ASP A 1 197 ? -1.355 1.702 2.559 1 97.19 197 ASP A C 1
ATOM 1543 O O . ASP A 1 197 ? -2.277 2.285 3.137 1 97.19 197 ASP A O 1
ATOM 1547 N N . VAL A 1 198 ? -0.243 1.493 3.066 1 96.81 198 VAL A N 1
ATOM 1548 C CA . VAL A 1 198 ? 0.089 2.023 4.387 1 96.81 198 VAL A CA 1
ATOM 1549 C C . VAL A 1 198 ? 1.032 3.215 4.242 1 96.81 198 VAL A C 1
ATOM 1551 O O . VAL A 1 198 ? 2.174 3.061 3.801 1 96.81 198 VAL A O 1
ATOM 1554 N N . TYR A 1 199 ? 0.616 4.371 4.641 1 96.06 199 TYR A N 1
ATOM 1555 C CA . TYR A 1 199 ? 1.375 5.605 4.496 1 96.06 199 TYR A CA 1
ATOM 1556 C C . TYR A 1 199 ? 1.98 6.035 5.828 1 96.06 199 TYR A C 1
ATOM 1558 O O . TYR A 1 199 ? 1.326 5.949 6.871 1 96.06 199 TYR A O 1
ATOM 1566 N N . SER A 1 200 ? 3.195 6.473 5.746 1 93.31 200 SER A N 1
ATOM 1567 C CA . SER A 1 200 ? 3.85 6.973 6.949 1 93.31 200 SER A CA 1
ATOM 1568 C C . SER A 1 200 ? 4.281 8.43 6.781 1 93.31 200 SER A C 1
ATOM 1570 O O . SER A 1 200 ? 4.832 9.023 7.707 1 93.31 200 SER A O 1
ATOM 1572 N N . ARG A 1 201 ? 3.971 9.055 5.656 1 91.94 201 ARG A N 1
ATOM 1573 C CA . ARG A 1 201 ? 4.434 10.414 5.41 1 91.94 201 ARG A CA 1
ATOM 1574 C C . ARG A 1 201 ? 3.283 11.32 4.977 1 91.94 201 ARG A C 1
ATOM 1576 O O . ARG A 1 201 ? 3.5 12.328 4.305 1 91.94 201 ARG A O 1
ATOM 1583 N N . LEU A 1 202 ? 2.09 10.828 5.219 1 94.12 202 LEU A N 1
ATOM 1584 C CA . LEU A 1 202 ? 0.935 11.695 5.023 1 94.12 202 LEU A CA 1
ATOM 1585 C C . LEU A 1 202 ? 0.546 12.391 6.324 1 94.12 202 LEU A C 1
ATOM 1587 O O . LEU A 1 202 ? 0.772 11.852 7.41 1 94.12 202 LEU A O 1
ATOM 1591 N N . VAL A 1 203 ? 0.006 13.531 6.141 1 93.81 203 VAL A N 1
ATOM 1592 C CA . VAL A 1 203 ? -0.447 14.32 7.281 1 93.81 203 VAL A CA 1
ATOM 1593 C C . VAL A 1 203 ? -1.949 14.57 7.176 1 93.81 203 VAL A C 1
ATOM 1595 O O . VAL A 1 203 ? -2.451 14.922 6.105 1 93.81 203 VAL A O 1
ATOM 1598 N N . ASP A 1 204 ? -2.621 14.273 8.281 1 96.19 204 ASP A N 1
ATOM 1599 C CA . ASP A 1 204 ? -4.023 14.672 8.391 1 96.19 204 ASP A CA 1
ATOM 1600 C C . ASP A 1 204 ? -4.168 16.188 8.367 1 96.19 204 ASP A C 1
ATOM 1602 O O . ASP A 1 204 ? -3.65 16.875 9.242 1 96.19 204 ASP A O 1
ATOM 1606 N N . ALA A 1 205 ? -4.871 16.719 7.391 1 97.25 205 ALA A N 1
ATOM 1607 C CA . ALA A 1 205 ? -5.051 18.156 7.23 1 97.25 205 ALA A CA 1
ATOM 1608 C C . ALA A 1 205 ? -5.992 18.719 8.297 1 97.25 205 ALA A C 1
ATOM 1610 O O . ALA A 1 205 ? -6.086 19.938 8.477 1 97.25 205 ALA A O 1
ATOM 1611 N N . HIS A 1 206 ? -6.645 17.891 8.969 1 97.56 206 HIS A N 1
ATOM 1612 C CA . HIS A 1 206 ? -7.711 18.266 9.883 1 97.56 206 HIS A CA 1
ATOM 1613 C C . HIS A 1 206 ? -8.836 19 9.156 1 97.56 206 HIS A C 1
ATOM 1615 O O . HIS A 1 206 ? -9.273 20.062 9.586 1 97.56 206 HIS A O 1
ATOM 1621 N N . VAL A 1 207 ? -9.133 18.484 8.039 1 98.56 207 VAL A N 1
ATOM 1622 C CA . VAL A 1 207 ? -10.305 18.844 7.242 1 98.56 207 VAL A CA 1
ATOM 1623 C C . VAL A 1 207 ? -11.188 17.609 7.039 1 98.56 207 VAL A C 1
ATOM 1625 O O . VAL A 1 207 ? -10.758 16.641 6.418 1 98.56 207 VAL A O 1
ATOM 1628 N N . TYR A 1 208 ? -12.383 17.672 7.543 1 98.56 208 TYR A N 1
ATOM 1629 C CA . TYR A 1 208 ? -13.297 16.547 7.508 1 98.56 208 TYR A CA 1
ATOM 1630 C C . TYR A 1 208 ? -14.664 16.953 6.992 1 98.56 208 TYR A C 1
ATOM 1632 O O . TYR A 1 208 ? -15.164 18.031 7.332 1 98.56 208 TYR A O 1
ATOM 1640 N N . VAL A 1 209 ? -15.219 16.203 6.191 1 98.5 209 VAL A N 1
ATOM 1641 C CA . VAL A 1 209 ? -16.641 16.297 5.852 1 98.5 209 VAL A CA 1
ATOM 1642 C C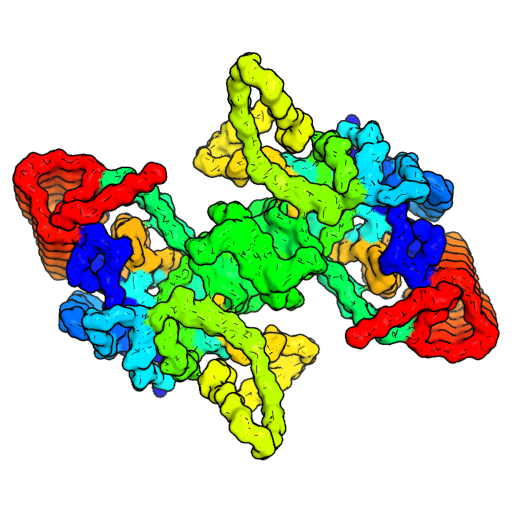 . VAL A 1 209 ? -17.422 15.172 6.531 1 98.5 209 VAL A C 1
ATOM 1644 O O . VAL A 1 209 ? -17.047 14 6.422 1 98.5 209 VAL A O 1
ATOM 1647 N N . LEU A 1 210 ? -18.469 15.516 7.23 1 98.06 210 LEU A N 1
ATOM 1648 C CA . LEU A 1 210 ? -19.188 14.539 8.055 1 98.06 210 LEU A CA 1
ATOM 1649 C C . LEU A 1 210 ? -20.688 14.617 7.809 1 98.06 210 LEU A C 1
ATOM 1651 O O . LEU A 1 210 ? -21.219 15.695 7.551 1 98.06 210 LEU A O 1
ATOM 1655 N N . LYS A 1 211 ? -21.297 13.492 7.965 1 96.5 211 LYS A N 1
ATOM 1656 C CA . LYS A 1 211 ? -22.75 13.438 7.992 1 96.5 211 LYS A CA 1
ATOM 1657 C C . LYS A 1 211 ? -23.297 14.016 9.289 1 96.5 211 LYS A C 1
ATOM 1659 O O . LYS A 1 211 ? -22.672 13.891 10.344 1 96.5 211 LYS A O 1
ATOM 1664 N N . LYS A 1 212 ? -24.438 14.531 9.164 1 96 212 LYS A N 1
ATOM 1665 C CA . LYS A 1 212 ? -25.094 15.133 10.32 1 96 212 LYS A CA 1
ATOM 1666 C C . LYS A 1 212 ? -25.281 14.109 11.438 1 96 212 LYS A C 1
ATOM 1668 O O . LYS A 1 212 ? -25.078 14.422 12.609 1 96 212 LYS A O 1
ATOM 1673 N N . TRP A 1 213 ? -25.578 12.914 11.062 1 94.06 213 TRP A N 1
ATOM 1674 C CA . TRP A 1 213 ? -25.906 11.914 12.078 1 94.06 213 TRP A CA 1
ATOM 1675 C C . TRP A 1 213 ? -24.672 11.547 12.898 1 94.06 213 TRP A C 1
ATOM 1677 O O . TRP A 1 213 ? -24.797 10.992 13.992 1 94.06 213 TRP A O 1
ATOM 1687 N N . VAL A 1 214 ? -23.5 11.836 12.367 1 95.81 214 VAL A N 1
ATOM 1688 C CA . VAL A 1 214 ? -22.266 11.531 13.078 1 95.81 214 VAL A CA 1
ATOM 1689 C C . VAL A 1 214 ? -22.188 12.352 14.359 1 95.81 214 VAL A C 1
ATOM 1691 O O . VAL A 1 214 ? -21.703 11.859 15.383 1 95.81 214 VAL A O 1
ATOM 1694 N N . ILE A 1 215 ? -22.594 13.602 14.289 1 95.06 215 ILE A N 1
ATOM 1695 C CA . ILE A 1 215 ? -22.562 14.43 15.484 1 95.06 215 ILE A CA 1
ATOM 1696 C C . ILE A 1 215 ? -23.562 13.898 16.516 1 95.06 215 ILE A C 1
ATOM 1698 O O . ILE A 1 215 ? -23.312 13.969 17.719 1 95.06 215 ILE A O 1
ATOM 1702 N N . ASP A 1 216 ? -24.688 13.359 16.047 1 93.5 216 ASP A N 1
ATOM 1703 C CA . ASP A 1 216 ? -25.656 12.75 16.938 1 93.5 216 ASP A CA 1
ATOM 1704 C C . ASP A 1 216 ? -25.078 11.508 17.609 1 93.5 216 ASP A C 1
ATOM 1706 O O . ASP A 1 216 ? -25.328 11.258 18.797 1 93.5 216 ASP A O 1
ATOM 1710 N N . TYR A 1 217 ? -24.344 10.812 16.859 1 94.25 217 TYR A N 1
ATOM 1711 C CA . TYR A 1 217 ? -23.641 9.648 17.406 1 94.25 217 TYR A CA 1
ATOM 1712 C C . TYR A 1 217 ? -22.578 10.07 18.406 1 94.25 217 TYR A C 1
ATOM 1714 O O . TYR A 1 217 ? -22.484 9.484 19.484 1 94.25 217 TYR A O 1
ATOM 1722 N N . LEU A 1 218 ? -21.828 11.117 18.109 1 95.31 218 LEU A N 1
ATOM 1723 C CA . LEU A 1 218 ? -20.75 11.617 18.969 1 95.31 218 LEU A CA 1
ATOM 1724 C C . LEU A 1 218 ? -21.312 12.078 20.312 1 95.31 218 LEU A C 1
ATOM 1726 O O . LEU A 1 218 ? -20.656 11.922 21.344 1 95.31 218 LEU A O 1
ATOM 1730 N N . ARG A 1 219 ? -22.453 12.547 20.297 1 93.38 219 ARG A N 1
ATOM 1731 C CA . ARG A 1 219 ? -23.094 13.047 21.5 1 93.38 219 ARG A CA 1
ATOM 1732 C C . ARG A 1 219 ? -23.219 11.945 22.547 1 93.38 219 ARG A C 1
ATOM 1734 O O . ARG A 1 219 ? -23.188 12.219 23.75 1 93.38 219 ARG A O 1
ATOM 1741 N N . ARG A 1 220 ? -23.328 10.758 22.094 1 91.25 220 ARG A N 1
ATOM 1742 C CA . ARG A 1 220 ? -23.531 9.625 23 1 91.25 220 ARG A CA 1
ATOM 1743 C C . ARG A 1 220 ? -22.203 9.023 23.438 1 91.25 220 ARG A C 1
ATOM 1745 O O . ARG A 1 220 ? -22.172 8.18 24.328 1 91.25 220 ARG A O 1
ATOM 1752 N N . LYS A 1 221 ? -21.188 9.492 22.828 1 92.06 221 LYS A N 1
ATOM 1753 C CA . LYS A 1 221 ? -19.859 8.961 23.172 1 92.06 221 LYS A CA 1
ATOM 1754 C C . LYS A 1 221 ? -19.094 9.914 24.078 1 92.06 221 LYS A C 1
ATOM 1756 O O . LYS A 1 221 ? -18.047 10.453 23.688 1 92.06 221 LYS A O 1
ATOM 1761 N N . GLU A 1 222 ? -19.406 9.922 25.328 1 91.19 222 GLU A N 1
ATOM 1762 C CA . GLU A 1 222 ? -18.906 10.906 26.281 1 91.19 222 GLU A CA 1
ATOM 1763 C C . GLU A 1 222 ? -17.453 10.633 26.656 1 91.19 222 GLU A C 1
ATOM 1765 O O . GLU A 1 222 ? -16.734 11.539 27.094 1 91.19 222 GLU A O 1
ATOM 1770 N N . ASN A 1 223 ? -17.016 9.492 26.422 1 93.31 223 ASN A N 1
ATOM 1771 C CA . ASN A 1 223 ? -15.656 9.125 26.812 1 93.31 223 ASN A CA 1
ATOM 1772 C C . ASN A 1 223 ? -14.641 9.547 25.75 1 93.31 223 ASN A C 1
ATOM 1774 O O . ASN A 1 223 ? -13.43 9.469 25.984 1 93.31 223 ASN A O 1
ATOM 1778 N N . ILE A 1 224 ? -15.117 10 24.641 1 94.94 224 ILE A N 1
ATOM 1779 C CA . ILE A 1 224 ? -14.234 10.438 23.562 1 94.94 224 ILE A CA 1
ATOM 1780 C C . ILE A 1 224 ? -13.992 11.938 23.672 1 94.94 224 ILE A C 1
ATOM 1782 O O . ILE A 1 224 ? -14.93 12.734 23.578 1 94.94 224 ILE A O 1
ATOM 1786 N N . SER A 1 225 ? -12.781 12.32 23.766 1 95 225 SER A N 1
ATOM 1787 C CA . SER A 1 225 ? -12.469 13.727 24 1 95 225 SER A CA 1
ATOM 1788 C C . SER A 1 225 ? -11.867 14.383 22.766 1 95 225 SER A C 1
ATOM 1790 O O . SER A 1 225 ? -12.039 15.578 22.547 1 95 225 SER A O 1
ATOM 1792 N N . THR A 1 226 ? -11.117 13.641 22.031 1 94.31 226 THR A N 1
ATOM 1793 C CA . THR A 1 226 ? -10.438 14.195 20.875 1 94.31 226 THR A CA 1
ATOM 1794 C C . THR A 1 226 ? -11.047 13.648 19.578 1 94.31 226 THR A C 1
ATOM 1796 O O . THR A 1 226 ? -11.406 12.469 19.516 1 94.31 226 THR A O 1
ATOM 1799 N N . PHE A 1 227 ? -11.18 14.5 18.656 1 95.38 227 PHE A N 1
ATOM 1800 C CA . PHE A 1 227 ? -11.789 14.117 17.391 1 95.38 227 PHE A CA 1
ATOM 1801 C C . PHE A 1 227 ? -10.836 13.266 16.562 1 95.38 227 PHE A C 1
ATOM 1803 O O . PHE A 1 227 ? -11.164 12.125 16.203 1 95.38 227 PHE A O 1
ATOM 1810 N N . LYS A 1 228 ? -9.641 13.734 16.297 1 93.69 228 LYS A N 1
ATOM 1811 C CA . LYS A 1 228 ? -8.656 13.047 15.453 1 93.69 228 LYS A CA 1
ATOM 1812 C C . LYS A 1 228 ? -8.117 11.797 16.141 1 93.69 228 LYS A C 1
ATOM 1814 O O . LYS A 1 228 ? -8.078 10.719 15.547 1 93.69 228 LYS A O 1
ATOM 1819 N N . GLY A 1 229 ? -7.742 11.945 17.344 1 92.5 229 GLY A N 1
ATOM 1820 C CA . GLY A 1 229 ? -7.027 10.891 18.047 1 92.5 229 GLY A CA 1
ATOM 1821 C C . GLY A 1 229 ? -7.922 9.734 18.453 1 92.5 229 GLY A C 1
ATOM 1822 O O . GLY A 1 229 ? -7.477 8.586 18.5 1 92.5 229 GLY A O 1
ATOM 1823 N N . GLU A 1 230 ? -9.172 10 18.703 1 95.19 230 GLU A N 1
ATOM 1824 C CA . GLU A 1 230 ? -10.039 8.969 19.266 1 95.19 230 GLU A CA 1
ATOM 1825 C C . GLU A 1 230 ? -11.258 8.727 18.375 1 95.19 230 GLU A C 1
ATOM 1827 O O . GLU A 1 230 ? -11.562 7.586 18.031 1 95.19 230 GLU A O 1
ATOM 1832 N N . PHE A 1 231 ? -11.945 9.766 18.031 1 96.62 231 PHE A N 1
ATOM 1833 C CA . PHE A 1 231 ? -13.242 9.586 17.391 1 96.62 231 PHE A CA 1
ATOM 1834 C C . PHE A 1 231 ? -13.07 9.078 15.969 1 96.62 231 PHE A C 1
ATOM 1836 O O . PHE A 1 231 ? -13.805 8.188 15.531 1 96.62 231 PHE A O 1
ATOM 1843 N N . VAL A 1 232 ? -12.133 9.633 15.203 1 97.25 232 VAL A N 1
ATOM 1844 C CA . VAL A 1 232 ? -11.922 9.227 13.812 1 97.25 232 VAL A CA 1
ATOM 1845 C C . VAL A 1 232 ? -11.57 7.742 13.758 1 97.25 232 VAL A C 1
ATOM 1847 O O . VAL A 1 232 ? -12.227 6.965 13.062 1 97.25 232 VAL A O 1
ATOM 1850 N N . PRO A 1 233 ? -10.555 7.328 14.516 1 95.94 233 PRO A N 1
ATOM 1851 C CA . PRO A 1 233 ? -10.273 5.895 14.523 1 95.94 233 PRO A CA 1
ATOM 1852 C C . PRO A 1 233 ? -11.477 5.051 14.93 1 95.94 233 PRO A C 1
ATOM 1854 O O . PRO A 1 233 ? -11.703 3.979 14.359 1 95.94 233 PRO A O 1
ATOM 1857 N N . HIS A 1 234 ? -12.211 5.523 15.891 1 95.88 234 HIS A N 1
ATOM 1858 C CA . HIS A 1 234 ? -13.406 4.832 16.359 1 95.88 234 HIS A CA 1
ATOM 1859 C C . HIS A 1 234 ? -14.422 4.672 15.219 1 95.88 234 HIS A C 1
ATOM 1861 O O . HIS A 1 234 ? -14.953 3.58 15.008 1 95.88 234 HIS A O 1
ATOM 1867 N N . LEU A 1 235 ? -14.695 5.73 14.523 1 95.88 235 LEU A N 1
ATOM 1868 C CA . LEU A 1 235 ? -15.648 5.715 13.422 1 95.88 235 LEU A CA 1
ATOM 1869 C C . LEU A 1 235 ? -15.195 4.758 12.328 1 95.88 235 LEU A C 1
ATOM 1871 O O . LEU A 1 235 ? -16 4.02 11.766 1 95.88 235 LEU A O 1
ATOM 1875 N N . ILE A 1 236 ? -13.945 4.766 12.008 1 96.44 236 ILE A N 1
ATOM 1876 C CA . ILE A 1 236 ? -13.383 3.896 10.977 1 96.44 236 ILE A CA 1
ATOM 1877 C C . ILE A 1 236 ? -13.586 2.436 11.359 1 96.44 236 ILE A C 1
ATOM 1879 O O . ILE A 1 236 ? -13.961 1.612 10.523 1 96.44 236 ILE A O 1
ATOM 1883 N N . LYS A 1 237 ? -13.367 2.104 12.562 1 93.75 237 LYS A N 1
ATOM 1884 C CA . LYS A 1 237 ? -13.555 0.738 13.047 1 93.75 237 LYS A CA 1
ATOM 1885 C C . LYS A 1 237 ? -15.008 0.3 12.914 1 93.75 237 LYS A C 1
ATOM 1887 O O . LYS A 1 237 ? -15.289 -0.885 12.719 1 93.75 237 LYS A O 1
ATOM 1892 N N . LYS A 1 238 ? -15.883 1.232 13 1 93.31 238 LYS A N 1
ATOM 1893 C CA . LYS A 1 238 ? -17.312 0.925 12.992 1 93.31 238 LYS A CA 1
ATOM 1894 C C . LYS A 1 238 ? -17.812 0.674 11.57 1 93.31 238 LYS A C 1
ATOM 1896 O O . LYS A 1 238 ? -18.969 0.326 11.367 1 93.31 238 LYS A O 1
ATOM 1901 N N . GLN A 1 239 ? -16.984 0.791 10.602 1 91.62 239 GLN A N 1
ATOM 1902 C CA . GLN A 1 239 ? -17.375 0.542 9.219 1 91.62 239 GLN A CA 1
ATOM 1903 C C . GLN A 1 239 ? -17.812 -0.908 9.023 1 91.62 239 GLN A C 1
ATOM 1905 O O . GLN A 1 239 ? -18.578 -1.212 8.109 1 91.62 239 GLN A O 1
ATOM 1910 N N . HIS A 1 240 ? -17.297 -1.785 9.844 1 84.44 240 HIS A N 1
ATOM 1911 C CA . HIS A 1 240 ? -17.547 -3.213 9.695 1 84.44 240 HIS A CA 1
ATOM 1912 C C . HIS A 1 240 ? -18.734 -3.652 10.555 1 84.44 240 HIS A C 1
ATOM 1914 O O . HIS A 1 240 ? -18.984 -4.852 10.711 1 84.44 240 HIS A O 1
ATOM 1920 N N . SER A 1 241 ? -19.344 -2.697 11.086 1 82.06 241 SER A N 1
ATOM 1921 C CA . SER A 1 241 ? -20.516 -3.006 11.914 1 82.06 241 SER A CA 1
ATOM 1922 C C . SER A 1 241 ? -21.656 -3.58 11.07 1 82.06 241 SER A C 1
ATOM 1924 O O . SER A 1 241 ? -21.906 -3.115 9.961 1 82.06 241 SER A O 1
ATOM 1926 N N . LYS A 1 242 ? -22.141 -4.738 11.484 1 74.06 242 LYS A N 1
ATOM 1927 C CA . LYS A 1 242 ? -23.266 -5.387 10.828 1 74.06 242 LYS A CA 1
ATOM 1928 C C . LYS A 1 242 ? -24.547 -5.195 11.633 1 74.06 242 LYS A C 1
ATOM 1930 O O . LYS A 1 242 ? -24.516 -5.012 12.844 1 74.06 242 LYS A O 1
ATOM 1935 N N . ARG A 1 243 ? -25.641 -5.148 10.898 1 64.25 243 ARG A N 1
ATOM 1936 C CA . ARG A 1 243 ? -26.938 -5.027 11.562 1 64.25 243 ARG A CA 1
ATOM 1937 C C . ARG A 1 243 ? -27.25 -6.27 12.383 1 64.25 243 ARG A C 1
ATOM 1939 O O . ARG A 1 243 ? -26.984 -7.395 11.945 1 64.25 243 ARG A O 1
ATOM 1946 N N . LEU A 1 244 ? -27.375 -6.094 13.672 1 58.41 244 LEU A N 1
ATOM 1947 C CA . LEU A 1 244 ? -27.844 -7.207 14.492 1 58.41 244 LEU A CA 1
ATOM 1948 C C . LEU A 1 244 ? -29.203 -7.703 14.008 1 58.41 244 LEU A C 1
ATOM 1950 O O . LEU A 1 244 ? -30.078 -6.898 13.688 1 58.41 244 LEU A O 1
ATOM 1954 N N . PRO A 1 245 ? -29.328 -8.977 13.562 1 49.09 245 PRO A N 1
ATOM 1955 C CA . PRO A 1 245 ? -30.688 -9.453 13.266 1 49.09 245 PRO A CA 1
ATOM 1956 C C . PRO A 1 245 ? -31.703 -9.039 14.32 1 49.09 245 PRO A C 1
ATOM 1958 O O . PRO A 1 245 ? -31.359 -8.93 15.508 1 49.09 245 PRO A O 1
ATOM 1961 N N . LYS A 1 246 ? -32.781 -8.422 13.891 1 44.47 246 LYS A N 1
ATOM 1962 C CA . LYS A 1 246 ? -33.875 -8.148 14.812 1 44.47 246 LYS A CA 1
ATOM 1963 C C . LYS A 1 246 ? -34.125 -9.359 15.711 1 44.47 246 LYS A C 1
ATOM 1965 O O . LYS A 1 246 ? -34.438 -10.445 15.211 1 44.47 246 LYS A O 1
ATOM 1970 N N . THR A 1 247 ? -33.375 -9.586 16.766 1 41.91 247 THR A N 1
ATOM 1971 C CA . THR A 1 247 ? -33.938 -10.547 17.703 1 41.91 247 THR A CA 1
ATOM 1972 C C . THR A 1 247 ? -35.438 -10.422 17.766 1 41.91 247 THR A C 1
ATOM 1974 O O . THR A 1 247 ? -35.969 -9.32 17.953 1 41.91 247 THR A O 1
ATOM 1977 N N . VAL A 1 248 ? -36.156 -11.398 17.375 1 39.91 248 VAL A N 1
ATOM 1978 C CA . VAL A 1 248 ? -37.562 -11.562 17.812 1 39.91 248 VAL A CA 1
ATOM 1979 C C . VAL A 1 248 ? -37.656 -11.188 19.281 1 39.91 248 VAL A C 1
ATOM 1981 O O . VAL A 1 248 ? -36.875 -11.625 20.109 1 39.91 248 VAL A O 1
ATOM 1984 N N . GLN A 1 249 ? -38.281 -10.008 19.641 1 37.12 249 GLN A N 1
ATOM 1985 C CA . GLN A 1 249 ? -38.75 -9.719 20.984 1 37.12 249 GLN A CA 1
ATOM 1986 C C . GLN A 1 249 ? -39.219 -10.992 21.688 1 37.12 249 GLN A C 1
ATOM 1988 O O . GLN A 1 249 ? -40.312 -11.484 21.453 1 37.12 249 GLN A O 1
ATOM 1993 N N . ASP A 1 250 ? -38.438 -12.039 21.75 1 35.91 250 ASP A N 1
ATOM 1994 C CA . ASP A 1 250 ? -39.031 -12.93 22.766 1 35.91 250 ASP A CA 1
ATOM 1995 C C . ASP A 1 250 ? -39.156 -12.211 24.109 1 35.91 250 ASP A C 1
ATOM 1997 O O . ASP A 1 250 ? -38.219 -11.609 24.594 1 35.91 250 ASP A O 1
ATOM 2001 N N . THR A 1 251 ? -40.5 -11.914 24.594 1 35.75 251 THR A N 1
ATOM 2002 C CA . THR A 1 251 ? -41.125 -11.359 25.781 1 35.75 251 THR A CA 1
ATOM 2003 C C . THR A 1 251 ? -40.5 -11.914 27.047 1 35.75 251 THR A C 1
ATOM 2005 O O . THR A 1 251 ? -40.781 -11.445 28.156 1 35.75 251 THR A O 1
ATOM 2008 N N . THR A 1 252 ? -40 -13.242 27.078 1 33.47 252 THR A N 1
ATOM 2009 C CA . THR A 1 252 ? -40 -13.766 28.438 1 33.47 252 THR A CA 1
ATOM 2010 C C . THR A 1 252 ? -38.812 -13.188 29.219 1 33.47 252 THR A C 1
ATOM 2012 O O . THR A 1 252 ? -38.906 -13.055 30.453 1 33.47 252 THR A O 1
ATOM 2015 N N . SER A 1 253 ? -37.5 -13.586 28.984 1 35.47 253 SER A N 1
ATOM 2016 C CA . SER A 1 253 ? -36.625 -13.531 30.141 1 35.47 253 SER A CA 1
ATOM 2017 C C . SER A 1 253 ? -36.281 -12.094 30.5 1 35.47 253 SER A C 1
ATOM 2019 O O . SER A 1 253 ? -36.156 -11.234 29.625 1 35.47 253 SER A O 1
ATOM 2021 N N . GLU A 1 254 ? -36.5 -11.633 31.812 1 34.75 254 GLU A N 1
ATOM 2022 C CA . GLU A 1 254 ? -36.375 -10.469 32.688 1 34.75 254 GLU A CA 1
ATOM 2023 C C . GLU A 1 254 ? -35 -9.844 32.562 1 34.75 254 GLU A C 1
ATOM 2025 O O . GLU A 1 254 ? -34.781 -8.742 33.062 1 34.75 254 GLU A O 1
ATOM 2030 N N . VAL A 1 255 ? -33.969 -10.797 32.594 1 36.59 255 VAL A N 1
ATOM 2031 C CA . VAL A 1 255 ? -32.719 -10.078 32.781 1 36.59 255 VAL A CA 1
ATOM 2032 C C . VAL A 1 255 ? -32.438 -9.25 31.531 1 36.59 255 VAL A C 1
ATOM 2034 O O . VAL A 1 255 ? -32.125 -9.805 30.469 1 36.59 255 VAL A O 1
ATOM 2037 N N . GLY A 1 256 ? -33.125 -8.281 31.172 1 33.41 256 GLY A N 1
ATOM 2038 C CA . GLY A 1 256 ? -33.125 -7.34 30.062 1 33.41 256 GLY A CA 1
ATOM 2039 C C . GLY A 1 256 ? -31.781 -6.688 29.828 1 33.41 256 GLY A C 1
ATOM 2040 O O . GLY A 1 256 ? -31.5 -5.609 30.359 1 33.41 256 GLY A O 1
ATOM 2041 N N . VAL A 1 257 ? -30.703 -7.496 29.922 1 35.56 257 VAL A N 1
ATOM 2042 C CA . VAL A 1 257 ? -29.578 -6.684 29.469 1 35.56 257 VAL A CA 1
ATOM 2043 C C . VAL A 1 257 ? -29.969 -5.961 28.172 1 35.56 257 VAL A C 1
ATOM 2045 O O . VAL A 1 257 ? -30.125 -6.594 27.125 1 35.56 257 VAL A O 1
ATOM 2048 N N . VAL A 1 258 ? -30.812 -5.02 28.141 1 36.56 258 VAL A N 1
ATOM 2049 C CA . VAL A 1 258 ? -31.125 -4.066 27.078 1 36.56 258 VAL A CA 1
ATOM 2050 C C . VAL A 1 258 ? -29.828 -3.494 26.5 1 36.56 258 VAL A C 1
ATOM 2052 O O . VAL A 1 258 ? -29.125 -2.74 27.188 1 36.56 258 VAL A O 1
ATOM 2055 N N . THR A 1 259 ? -28.859 -4.234 26.031 1 42.16 259 THR A N 1
ATOM 2056 C CA . THR A 1 259 ? -27.906 -3.555 25.172 1 42.16 259 THR A CA 1
ATOM 2057 C C . THR A 1 259 ? -28.594 -2.439 24.375 1 42.16 259 THR A C 1
ATOM 2059 O O . THR A 1 259 ? -29.5 -2.697 23.594 1 42.16 259 THR A O 1
ATOM 2062 N N . LYS A 1 260 ? -28.719 -1.283 24.891 1 47.38 260 LYS A N 1
ATOM 2063 C CA . LYS A 1 260 ? -29.406 -0.086 24.406 1 47.38 260 LYS A CA 1
ATOM 2064 C C . LYS A 1 260 ? -29.094 0.172 22.938 1 47.38 260 LYS A C 1
ATOM 2066 O O . LYS A 1 260 ? -27.938 0.318 22.562 1 47.38 260 LYS A O 1
ATOM 2071 N N . ASN A 1 261 ? -29.875 -0.167 22.016 1 59.03 261 ASN A N 1
ATOM 2072 C CA . ASN A 1 261 ? -29.938 0.163 20.594 1 59.03 261 ASN A CA 1
ATOM 2073 C C . ASN A 1 261 ? -29.266 1.493 20.297 1 59.03 261 ASN A C 1
ATOM 2075 O O . ASN A 1 261 ? -28.641 1.651 19.234 1 59.03 261 ASN A O 1
ATOM 2079 N N . GLU A 1 262 ? -29.188 2.369 21.328 1 59.81 262 GLU A N 1
ATOM 2080 C CA . GLU A 1 262 ? -28.656 3.709 21.094 1 59.81 262 GLU A CA 1
ATOM 2081 C C . GLU A 1 262 ? -27.141 3.695 21.016 1 59.81 262 GLU A C 1
ATOM 2083 O O . GLU A 1 262 ? -26.531 4.633 20.5 1 59.81 262 GLU A O 1
ATOM 2088 N N . ASP A 1 263 ? -26.562 2.645 21.438 1 69.69 263 ASP A N 1
ATOM 2089 C CA . ASP A 1 263 ? -25.109 2.598 21.438 1 69.69 263 ASP A CA 1
ATOM 2090 C C . ASP A 1 263 ? -24.562 2.107 20.109 1 69.69 263 ASP A C 1
ATOM 2092 O O . ASP A 1 263 ? -23.391 2.303 19.797 1 69.69 263 ASP A O 1
ATOM 2096 N N . HIS A 1 264 ? -25.469 1.584 19.453 1 77.56 264 HIS A N 1
ATOM 2097 C CA . HIS A 1 264 ? -25.031 1.048 18.172 1 77.56 264 HIS A CA 1
ATOM 2098 C C . HIS A 1 264 ? -25.078 2.119 17.094 1 77.56 264 HIS A C 1
ATOM 2100 O O . HIS A 1 264 ? -26.109 2.777 16.891 1 77.56 264 HIS A O 1
ATOM 2106 N N . ILE A 1 265 ? -24.078 2.371 16.406 1 82.56 265 ILE A N 1
ATOM 2107 C CA . ILE A 1 265 ? -23.891 3.455 15.453 1 82.56 265 ILE A CA 1
ATOM 2108 C C . ILE A 1 265 ? -24.984 3.393 14.391 1 82.56 265 ILE A C 1
ATOM 2110 O O . ILE A 1 265 ? -25.422 4.43 13.891 1 82.56 265 ILE A O 1
ATOM 2114 N N . LEU A 1 266 ? -25.391 2.223 14.031 1 81.06 266 LEU A N 1
ATOM 2115 C CA . LEU A 1 266 ? -26.344 2.049 12.945 1 81.06 266 LEU A CA 1
ATOM 2116 C C . LEU A 1 266 ? -27.703 2.623 13.32 1 81.06 266 LEU A C 1
ATOM 2118 O O . LEU A 1 266 ? -28.562 2.844 12.453 1 81.06 266 LEU A O 1
ATOM 2122 N N . HIS A 1 267 ? -27.922 2.852 14.617 1 77.69 267 HIS A N 1
ATOM 2123 C CA . HIS A 1 267 ? -29.125 3.514 15.094 1 77.69 267 HIS A CA 1
ATOM 2124 C C . HIS A 1 267 ? -29.219 4.938 14.562 1 77.69 267 HIS A C 1
ATOM 2126 O O . HIS A 1 267 ? -30.328 5.465 14.383 1 77.69 267 HIS A O 1
ATOM 2132 N N . TYR A 1 268 ? -28.172 5.5 14.305 1 80.94 268 TYR A N 1
ATOM 2133 C CA . TYR A 1 268 ? -28.125 6.918 13.961 1 80.94 268 TYR A CA 1
ATOM 2134 C C . TYR A 1 268 ? -28.141 7.109 12.445 1 80.94 268 TYR A C 1
ATOM 2136 O O . TYR A 1 268 ? -28.344 8.227 11.961 1 80.94 268 TYR A O 1
ATOM 2144 N N . VAL A 1 269 ? -27.828 6.031 11.734 1 77.75 269 VAL A N 1
ATOM 2145 C CA . VAL A 1 269 ? -27.75 6.121 10.281 1 77.75 269 VAL A CA 1
ATOM 2146 C C . VAL A 1 269 ? -29.156 6.172 9.688 1 77.75 269 VAL A C 1
ATOM 2148 O O . VAL A 1 269 ? -30 5.34 10.008 1 77.75 269 VAL A O 1
ATOM 2151 N N . GLY A 1 270 ? -29.688 7.336 9.414 1 63.75 270 GLY A N 1
ATOM 2152 C CA . GLY A 1 270 ? -31.016 7.504 8.867 1 63.75 270 GLY A CA 1
ATOM 2153 C C . GLY A 1 270 ? -31.359 6.484 7.797 1 63.75 270 GLY A C 1
ATOM 2154 O O . GLY A 1 270 ? -30.469 5.984 7.105 1 63.75 270 GLY A O 1
ATOM 2155 N N . HIS A 1 271 ? -32.25 5.594 8.07 1 51.19 271 HIS A N 1
ATOM 2156 C CA . HIS A 1 271 ? -32.875 4.711 7.09 1 51.19 271 HIS A CA 1
ATOM 2157 C C . HIS A 1 271 ? -33.25 5.477 5.832 1 51.19 271 HIS A C 1
ATOM 2159 O O . HIS A 1 271 ? -34.312 6.117 5.793 1 51.19 271 HIS A O 1
ATOM 2165 N N . THR A 1 272 ? -32.469 6.273 5.281 1 41.97 272 THR A N 1
ATOM 2166 C CA . THR A 1 272 ? -33.188 6.695 4.07 1 41.97 272 THR A CA 1
ATOM 2167 C C . THR A 1 272 ? -33.719 5.488 3.314 1 41.97 272 THR A C 1
ATOM 2169 O O . THR A 1 272 ? -33 4.535 3.045 1 41.97 272 THR A O 1
ATOM 2172 N N . ILE A 1 273 ? -34.938 5.293 3.309 1 38.69 273 ILE A N 1
ATOM 2173 C CA . ILE A 1 273 ? -35.719 4.391 2.479 1 38.69 273 ILE A CA 1
ATOM 2174 C C . ILE A 1 273 ? -35.031 4.191 1.131 1 38.69 273 ILE A C 1
ATOM 2176 O O . ILE A 1 273 ? -35.219 3.166 0.473 1 38.69 273 ILE A O 1
ATOM 2180 N N . LEU A 1 274 ? -34.5 5.246 0.496 1 38.69 274 LEU A N 1
ATOM 2181 C CA . LEU A 1 274 ? -33.906 5.223 -0.837 1 38.69 274 LEU A CA 1
ATOM 2182 C C . LEU A 1 274 ? -32.625 4.395 -0.85 1 38.69 274 LEU A C 1
ATOM 2184 O O . LEU A 1 274 ? -32.219 3.887 -1.898 1 38.69 274 LEU A O 1
ATOM 2188 N N . ASP A 1 275 ? -32 4.375 0.216 1 40.47 275 ASP A N 1
ATOM 2189 C CA . ASP A 1 275 ? -30.719 3.709 0.225 1 40.47 275 ASP A CA 1
ATOM 2190 C C . ASP A 1 275 ? -30.875 2.193 0.122 1 40.47 275 ASP A C 1
ATOM 2192 O O . ASP A 1 275 ? -29.922 1.486 -0.226 1 40.47 275 ASP A O 1
ATOM 2196 N N . GLN A 1 276 ? -31.938 1.771 0.727 1 38.62 276 GLN A N 1
ATOM 2197 C CA . GLN A 1 276 ? -32.25 0.379 0.41 1 38.62 276 GLN A CA 1
ATOM 2198 C C . GLN A 1 276 ? -32.469 0.193 -1.087 1 38.62 276 GLN A C 1
ATOM 2200 O O . GLN A 1 276 ? -32.094 -0.835 -1.655 1 38.62 276 GLN A O 1
ATOM 2205 N N . LYS A 1 277 ? -33.25 1.191 -1.706 1 37.56 277 LYS A N 1
ATOM 2206 C CA . LYS A 1 277 ? -33.562 1.075 -3.125 1 37.56 277 LYS A CA 1
ATOM 2207 C C . LYS A 1 277 ? -32.344 1.333 -3.994 1 37.56 277 LYS A C 1
ATOM 2209 O O . LYS A 1 277 ? -32.25 0.845 -5.121 1 37.56 277 LYS A O 1
ATOM 2214 N N . VAL A 1 278 ? -31.578 2.377 -3.721 1 36.69 278 VAL A N 1
ATOM 2215 C CA . VAL A 1 278 ? -30.406 2.66 -4.543 1 36.69 278 VAL A CA 1
ATOM 2216 C C . VAL A 1 278 ? -29.406 1.505 -4.441 1 36.69 278 VAL A C 1
ATOM 2218 O O . VAL A 1 278 ? -28.781 1.134 -5.434 1 36.69 278 VAL A O 1
ATOM 2221 N N . THR A 1 279 ? -29.25 1.051 -3.229 1 37.28 279 THR A N 1
ATOM 2222 C CA . THR A 1 279 ? -28.484 -0.188 -3.201 1 37.28 279 THR A CA 1
ATOM 2223 C C . THR A 1 279 ? -29.141 -1.254 -4.074 1 37.28 279 THR A C 1
ATOM 2225 O O . THR A 1 279 ? -28.453 -2.066 -4.695 1 37.28 279 THR A O 1
ATOM 2228 N N . GLN A 1 280 ? -30.484 -1.124 -4.066 1 36.78 280 GLN A N 1
ATOM 2229 C CA . GLN A 1 280 ? -31.188 -2.057 -4.938 1 36.78 280 GLN A CA 1
ATOM 2230 C C . GLN A 1 280 ? -31.062 -1.648 -6.402 1 36.78 280 GLN A C 1
ATOM 2232 O O . GLN A 1 280 ? -30.938 -2.504 -7.281 1 36.78 280 GLN A O 1
ATOM 2237 N N . THR A 1 281 ? -31.328 -0.342 -6.715 1 37.12 281 THR A N 1
ATOM 2238 C CA . THR A 1 281 ? -31.359 0.049 -8.117 1 37.12 281 THR A CA 1
ATOM 2239 C C . THR A 1 281 ? -29.938 0.131 -8.68 1 37.12 281 THR A C 1
ATOM 2241 O O . THR A 1 281 ? -29.719 -0.107 -9.867 1 37.12 281 THR A O 1
ATOM 2244 N N . SER A 1 282 ? -29.047 0.889 -8.031 1 34.12 282 SER A N 1
ATOM 2245 C CA . SER A 1 282 ? -27.688 0.85 -8.57 1 34.12 282 SER A CA 1
ATOM 2246 C C . SER A 1 282 ? -27.172 -0.582 -8.656 1 34.12 282 SER A C 1
ATOM 2248 O O . SER A 1 282 ? -26.016 -0.809 -9.055 1 34.12 282 SER A O 1
ATOM 2250 N N . LEU A 1 283 ? -27.875 -1.457 -8.07 1 33.44 283 LEU A N 1
ATOM 2251 C CA . LEU A 1 283 ? -27.719 -2.875 -8.375 1 33.44 283 LEU A CA 1
ATOM 2252 C C . LEU A 1 283 ? -27.891 -3.129 -9.867 1 33.44 283 LEU A C 1
ATOM 2254 O O . LEU A 1 283 ? -27.594 -4.223 -10.352 1 33.44 283 LEU A O 1
ATOM 2258 N N . PHE A 1 284 ? -28.797 -2.336 -10.5 1 30.97 284 PHE A N 1
ATOM 2259 C CA . PHE A 1 284 ? -29.125 -2.775 -11.844 1 30.97 284 PHE A CA 1
ATOM 2260 C C . PHE A 1 284 ? -27.922 -2.705 -12.758 1 30.97 284 PHE A C 1
ATOM 2262 O O . PHE A 1 284 ? -27.766 -3.533 -13.664 1 30.97 284 PHE A O 1
ATOM 2269 N N . ASN A 1 285 ? -27.406 -1.506 -13.078 1 30.94 285 ASN A N 1
ATOM 2270 C CA . ASN A 1 285 ? -26.547 -1.468 -14.25 1 30.94 285 ASN A CA 1
ATOM 2271 C C . ASN A 1 285 ? -25.234 -2.195 -14.008 1 30.94 285 ASN A C 1
ATOM 2273 O O . ASN A 1 285 ? -24.531 -2.555 -14.961 1 30.94 285 ASN A O 1
ATOM 2277 N N . GLN A 1 286 ? -24.312 -1.688 -13.109 1 31.91 286 GLN A N 1
ATOM 2278 C CA . GLN A 1 286 ? -23.062 -2.447 -13.188 1 31.91 286 GLN A CA 1
ATOM 2279 C C . GLN A 1 286 ? -23.297 -3.92 -12.867 1 31.91 286 GLN A C 1
ATOM 2281 O O . GLN A 1 286 ? -24.266 -4.266 -12.18 1 31.91 286 GLN A O 1
ATOM 2286 N N . SER A 1 287 ? -22.562 -4.992 -13.414 1 33.38 287 SER A N 1
ATOM 2287 C CA . SER A 1 287 ? -22.672 -6.426 -13.164 1 33.38 287 SER A CA 1
ATOM 2288 C C . SER A 1 287 ? -23.156 -6.707 -11.75 1 33.38 287 SER A C 1
ATOM 2290 O O . SER A 1 287 ? -22.781 -6.008 -10.812 1 33.38 287 SER A O 1
ATOM 2292 N N . LEU A 1 288 ? -24.438 -7.176 -11.43 1 34.97 288 LEU A N 1
ATOM 2293 C CA . LEU A 1 288 ? -25.281 -7.637 -10.328 1 34.97 288 LEU A CA 1
ATOM 2294 C C . LEU A 1 288 ? -24.438 -8.023 -9.125 1 34.97 288 LEU A C 1
ATOM 2296 O O . LEU A 1 288 ? -24.969 -8.344 -8.062 1 34.97 288 LEU A O 1
ATOM 2300 N N . SER A 1 289 ? -23.281 -8.789 -9.258 1 38.34 289 SER A N 1
ATOM 2301 C CA . SER A 1 289 ? -22.797 -9.547 -8.109 1 38.34 289 SER A CA 1
ATOM 2302 C C . SER A 1 289 ? -22.562 -8.633 -6.91 1 38.34 289 SER A C 1
ATOM 2304 O O . SER A 1 289 ? -23.094 -8.875 -5.824 1 38.34 289 SER A O 1
ATOM 2306 N N . GLN A 1 290 ? -21.203 -8.312 -6.512 1 45.06 290 GLN A N 1
ATOM 2307 C CA . GLN A 1 290 ? -20.719 -7.996 -5.172 1 45.06 290 GLN A CA 1
ATOM 2308 C C . GLN A 1 290 ? -21.047 -6.555 -4.797 1 45.06 290 GLN A C 1
ATOM 2310 O O . GLN A 1 290 ? -20.922 -5.648 -5.621 1 45.06 290 GLN A O 1
ATOM 2315 N N . ASP A 1 291 ? -22.031 -6.371 -3.973 1 53.97 291 ASP A N 1
ATOM 2316 C CA . ASP A 1 291 ? -22.219 -5.129 -3.227 1 53.97 291 ASP A CA 1
ATOM 2317 C C . ASP A 1 291 ? -20.922 -4.328 -3.162 1 53.97 291 ASP A C 1
ATOM 2319 O O . ASP A 1 291 ? -19.922 -4.805 -2.621 1 53.97 291 ASP A O 1
ATOM 2323 N N . PRO A 1 292 ? -20.891 -3.262 -4.133 1 60.78 292 PRO A N 1
ATOM 2324 C CA . PRO A 1 292 ? -19.641 -2.488 -4.168 1 60.78 292 PRO A CA 1
ATOM 2325 C C . PRO A 1 292 ? -19.109 -2.16 -2.773 1 60.78 292 PRO A C 1
ATOM 2327 O O . PRO A 1 292 ? -17.922 -1.846 -2.617 1 60.78 292 PRO A O 1
ATOM 2330 N N . TYR A 1 293 ? -20.062 -2.098 -1.855 1 69.62 293 TYR A N 1
ATOM 2331 C CA . TYR A 1 293 ? -19.625 -1.704 -0.522 1 69.62 293 TYR A CA 1
ATOM 2332 C C . TYR A 1 293 ? -19.609 -2.9 0.422 1 69.62 293 TYR A C 1
ATOM 2334 O O . TYR A 1 293 ? -19.406 -2.746 1.628 1 69.62 293 TYR A O 1
ATOM 2342 N N . HIS A 1 294 ? -19.797 -4.031 -0.091 1 66.19 294 HIS A N 1
ATOM 2343 C CA . HIS A 1 294 ? -19.781 -5.254 0.704 1 66.19 294 HIS A CA 1
ATOM 2344 C C . HIS A 1 294 ? -20.797 -5.176 1.847 1 66.19 294 HIS A C 1
ATOM 2346 O O . HIS A 1 294 ? -20.516 -5.637 2.957 1 66.19 294 HIS A O 1
ATOM 2352 N N . GLY A 1 295 ? -21.891 -4.23 1.663 1 72.19 295 GLY A N 1
ATOM 2353 C CA . GLY A 1 295 ? -22.953 -4.109 2.654 1 72.19 295 GLY A CA 1
ATOM 2354 C C . GLY A 1 295 ? -22.625 -3.125 3.762 1 72.19 295 GLY A C 1
ATOM 2355 O O . GLY A 1 295 ? -23.406 -2.939 4.688 1 72.19 295 GLY A O 1
ATOM 2356 N N . ASP A 1 296 ? -21.531 -2.5 3.752 1 80.81 296 ASP A N 1
ATOM 2357 C CA . ASP A 1 296 ? -21.125 -1.563 4.797 1 80.81 296 ASP A CA 1
ATOM 2358 C C . ASP A 1 296 ? -21.969 -0.296 4.758 1 80.81 296 ASP A C 1
ATOM 2360 O O . ASP A 1 296 ? -22.094 0.344 3.711 1 80.81 296 ASP A O 1
ATOM 2364 N N . ILE A 1 297 ? -22.5 0.099 5.879 1 84 297 ILE A N 1
ATOM 2365 C CA . ILE A 1 297 ? -23.359 1.267 5.992 1 84 297 ILE A CA 1
ATOM 2366 C C . ILE A 1 297 ? -22.531 2.494 6.352 1 84 297 ILE A C 1
ATOM 2368 O O . ILE A 1 297 ? -22.672 3.549 5.727 1 84 297 ILE A O 1
ATOM 2372 N N . VAL A 1 298 ? -21.688 2.357 7.312 1 92.69 298 VAL A N 1
ATOM 2373 C CA . VAL A 1 298 ? -20.766 3.422 7.688 1 92.69 298 VAL A CA 1
ATOM 2374 C C . VAL A 1 298 ? -19.516 3.355 6.809 1 92.69 298 VAL A C 1
ATOM 2376 O O . VAL A 1 298 ? -18.859 2.312 6.727 1 92.69 298 VAL A O 1
ATOM 2379 N N . ARG A 1 299 ? -19.25 4.449 6.102 1 95.38 299 ARG A N 1
ATOM 2380 C CA . ARG A 1 299 ? -18.109 4.465 5.18 1 95.38 299 ARG A CA 1
ATOM 2381 C C . ARG A 1 299 ? -17.234 5.695 5.402 1 95.38 299 ARG A C 1
ATOM 2383 O O . ARG A 1 299 ? -17.75 6.805 5.566 1 95.38 299 ARG A O 1
ATOM 2390 N N . CYS A 1 300 ? -15.977 5.492 5.473 1 97.94 300 CYS A N 1
ATOM 2391 C CA . CYS A 1 300 ? -15.008 6.566 5.664 1 97.94 300 CYS A CA 1
ATOM 2392 C C . CYS A 1 300 ? -13.992 6.586 4.527 1 97.94 300 CYS A C 1
ATOM 2394 O O . CYS A 1 300 ? -13.43 5.547 4.172 1 97.94 300 CYS A O 1
ATOM 2396 N N . TYR A 1 301 ? -13.734 7.723 3.979 1 98.19 301 TYR A N 1
ATOM 2397 C CA . TYR A 1 301 ? -12.844 7.855 2.832 1 98.19 301 TYR A CA 1
ATOM 2398 C C . TYR A 1 301 ? -11.789 8.922 3.082 1 98.19 301 TYR A C 1
ATOM 2400 O O . TYR A 1 301 ? -11.898 9.703 4.031 1 98.19 301 TYR A O 1
ATOM 2408 N N . SER A 1 302 ? -10.773 8.906 2.355 1 98 302 SER A N 1
ATOM 2409 C CA . SER A 1 302 ? -9.766 9.953 2.371 1 98 302 SER A CA 1
ATOM 2410 C C . SER A 1 302 ? -9.391 10.391 0.956 1 98 302 SER A C 1
ATOM 2412 O O . SER A 1 302 ? -9.547 9.617 0.005 1 98 302 SER A O 1
ATOM 2414 N N . ILE A 1 303 ? -9.039 11.609 0.84 1 97.75 303 ILE A N 1
ATOM 2415 C CA . ILE A 1 303 ? -8.484 12.148 -0.397 1 97.75 303 ILE A CA 1
ATOM 2416 C C . ILE A 1 303 ? -7.117 12.766 -0.124 1 97.75 303 ILE A C 1
ATOM 2418 O O . ILE A 1 303 ? -6.938 13.477 0.868 1 97.75 303 ILE A O 1
ATOM 2422 N N . GLN A 1 304 ? -6.168 12.414 -0.925 1 96.94 304 GLN A N 1
ATOM 2423 C CA . GLN A 1 304 ? -4.855 13.055 -0.872 1 96.94 304 GLN A CA 1
ATOM 2424 C C . GLN A 1 304 ? -4.812 14.297 -1.76 1 96.94 304 GLN A C 1
ATOM 2426 O O . GLN A 1 304 ? -5.195 14.242 -2.93 1 96.94 304 GLN A O 1
ATOM 2431 N N . ALA A 1 305 ? -4.395 15.359 -1.177 1 97.44 305 ALA A N 1
ATOM 2432 C CA . ALA A 1 305 ? -4.238 16.562 -1.974 1 97.44 305 ALA A CA 1
ATOM 2433 C C . ALA A 1 305 ? -3.16 16.391 -3.037 1 97.44 305 ALA A C 1
ATOM 2435 O O . ALA A 1 305 ? -2.191 15.656 -2.832 1 97.44 305 ALA A O 1
ATOM 2436 N N . PRO A 1 306 ? -3.354 17.078 -4.172 1 95.75 306 PRO A N 1
ATOM 2437 C CA . PRO A 1 306 ? -2.297 17.047 -5.188 1 95.75 306 PRO A CA 1
ATOM 2438 C C . PRO A 1 306 ? -0.951 17.531 -4.652 1 95.75 306 PRO A C 1
ATOM 2440 O O . PRO A 1 306 ? -0.906 18.438 -3.809 1 95.75 306 PRO A O 1
ATOM 2443 N N . LYS A 1 307 ? 0.11 17.062 -5.211 1 91.12 307 LYS A N 1
ATOM 2444 C CA . LYS A 1 307 ? 1.464 17.359 -4.754 1 91.12 307 LYS A CA 1
ATOM 2445 C C . LYS A 1 307 ? 1.8 18.828 -4.957 1 91.12 307 LYS A C 1
ATOM 2447 O O . LYS A 1 307 ? 2.609 19.391 -4.219 1 91.12 307 LYS A O 1
ATOM 2452 N N . GLU A 1 308 ? 1.165 19.438 -5.902 1 93.38 308 GLU A N 1
ATOM 2453 C CA . GLU A 1 308 ? 1.469 20.812 -6.254 1 93.38 308 GLU A CA 1
ATOM 2454 C C . GLU A 1 308 ? 0.791 21.797 -5.297 1 93.38 308 GLU A C 1
ATOM 2456 O O . GLU A 1 308 ? 1.157 22.969 -5.238 1 93.38 308 GLU A O 1
ATOM 2461 N N . ASP A 1 309 ? -0.202 21.328 -4.547 1 96.19 309 ASP A N 1
ATOM 2462 C CA . ASP A 1 309 ? -0.914 22.203 -3.623 1 96.19 309 ASP A CA 1
ATOM 2463 C C . ASP A 1 309 ? -0.111 22.422 -2.344 1 96.19 309 ASP A C 1
ATOM 2465 O O . ASP A 1 309 ? 0.612 21.531 -1.897 1 96.19 309 ASP A O 1
ATOM 2469 N N . ILE A 1 310 ? -0.246 23.547 -1.875 1 96.62 310 ILE A N 1
ATOM 2470 C CA . ILE A 1 310 ? 0.373 23.891 -0.6 1 96.62 310 ILE A CA 1
ATOM 2471 C C . ILE A 1 310 ? -0.514 23.406 0.55 1 96.62 310 ILE A C 1
ATOM 2473 O O . ILE A 1 310 ? -1.732 23.609 0.522 1 96.62 310 ILE A O 1
ATOM 2477 N N . GLY A 1 311 ? 0.087 22.766 1.439 1 96.69 311 GLY A N 1
ATOM 2478 C CA . GLY A 1 311 ? -0.623 22.344 2.637 1 96.69 311 GLY A CA 1
ATOM 2479 C C . GLY A 1 311 ? 0.288 22.156 3.836 1 96.69 311 GLY A C 1
ATOM 2480 O O . GLY A 1 311 ? 1.272 21.422 3.766 1 96.69 311 GLY A O 1
ATOM 2481 N N . VAL A 1 312 ? -0.043 22.859 4.922 1 95.94 312 VAL A N 1
ATOM 2482 C CA . VAL A 1 312 ? 0.755 22.734 6.133 1 95.94 312 VAL A CA 1
ATOM 2483 C C . VAL A 1 312 ? -0.112 23.016 7.359 1 95.94 312 VAL A C 1
ATOM 2485 O O . VAL A 1 312 ? -0.981 23.891 7.32 1 95.94 312 VAL A O 1
ATOM 2488 N N . ARG A 1 313 ? 0.005 22.203 8.344 1 95.38 313 ARG A N 1
ATOM 2489 C CA . ARG A 1 313 ? -0.536 22.469 9.672 1 95.38 313 ARG A CA 1
ATOM 2490 C C . ARG A 1 313 ? 0.464 23.25 10.516 1 95.38 313 ARG A C 1
ATOM 2492 O O . ARG A 1 313 ? 1.574 22.781 10.773 1 95.38 313 ARG A O 1
ATOM 2499 N N . VAL A 1 314 ? 0.098 24.438 10.914 1 95.44 314 VAL A N 1
ATOM 2500 C CA . VAL A 1 314 ? 0.958 25.266 11.758 1 95.44 314 VAL A CA 1
ATOM 2501 C C . VAL A 1 314 ? 0.699 24.953 13.227 1 95.44 314 VAL A C 1
ATOM 2503 O O . VAL A 1 314 ? 0.104 25.766 13.945 1 95.44 314 VAL A O 1
ATOM 2506 N N . ASN A 1 315 ? 1.177 23.781 13.648 1 91.44 315 ASN A N 1
ATOM 2507 C CA . ASN A 1 315 ? 0.826 23.297 14.984 1 91.44 315 ASN A CA 1
ATOM 2508 C C . ASN A 1 315 ? 2.064 23.125 15.859 1 91.44 315 ASN A C 1
ATOM 2510 O O . ASN A 1 315 ? 1.965 22.656 16.984 1 91.44 315 ASN A O 1
ATOM 2514 N N . ASN A 1 316 ? 3.193 23.484 15.367 1 89.94 316 ASN A N 1
ATOM 2515 C CA . ASN A 1 316 ? 4.43 23.547 16.141 1 89.94 316 ASN A CA 1
ATOM 2516 C C . ASN A 1 316 ? 5.336 24.672 15.648 1 89.94 316 ASN A C 1
ATOM 2518 O O . ASN A 1 316 ? 5.047 25.312 14.641 1 89.94 316 ASN A O 1
ATOM 2522 N N . THR A 1 317 ? 6.383 24.906 16.391 1 89.94 317 THR A N 1
ATOM 2523 C CA . THR A 1 317 ? 7.234 26.062 16.109 1 89.94 317 THR A CA 1
ATOM 2524 C C . THR A 1 317 ? 7.926 25.891 14.758 1 89.94 317 THR A C 1
ATOM 2526 O O . THR A 1 317 ? 8.094 26.875 14.016 1 89.94 317 THR A O 1
ATOM 2529 N N . LEU A 1 318 ? 8.266 24.719 14.422 1 91.12 318 LEU A N 1
ATOM 2530 C CA . LEU A 1 318 ? 8.961 24.469 13.164 1 91.12 318 LEU A CA 1
ATOM 2531 C C . LEU A 1 318 ? 8.062 24.781 11.977 1 91.12 318 LEU A C 1
ATOM 2533 O O . LEU A 1 318 ? 8.492 25.453 11.031 1 91.12 318 LEU A O 1
ATOM 2537 N N . SER A 1 319 ? 6.891 24.25 12.023 1 93.62 319 SER A N 1
ATOM 2538 C CA . SER A 1 319 ? 5.961 24.516 10.93 1 93.62 319 SER A CA 1
ATOM 2539 C C . SER A 1 319 ? 5.594 26 10.875 1 93.62 319 SER A C 1
ATOM 2541 O O . SER A 1 319 ? 5.395 26.547 9.789 1 93.62 319 SER A O 1
ATOM 2543 N N . PHE A 1 320 ? 5.527 26.656 11.969 1 94.94 320 PHE A N 1
ATOM 2544 C CA . PHE A 1 320 ? 5.262 28.078 12.047 1 94.94 320 PHE A CA 1
ATOM 2545 C C . PHE A 1 320 ? 6.379 28.875 11.383 1 94.94 320 PHE A C 1
ATOM 2547 O O . PHE A 1 320 ? 6.117 29.766 10.562 1 94.94 320 PHE A O 1
ATOM 2554 N N . LEU A 1 321 ? 7.547 28.5 11.719 1 94.31 321 LEU A N 1
ATOM 2555 C CA . LEU A 1 321 ? 8.711 29.141 11.117 1 94.31 321 LEU A CA 1
ATOM 2556 C C . LEU A 1 321 ? 8.758 28.875 9.617 1 94.31 321 LEU A C 1
ATOM 2558 O O . LEU A 1 321 ? 9 29.797 8.828 1 94.31 321 LEU A O 1
ATOM 2562 N N . ALA A 1 322 ? 8.492 27.688 9.25 1 95.56 322 ALA A N 1
ATOM 2563 C CA . ALA A 1 322 ? 8.602 27.266 7.855 1 95.56 322 ALA A CA 1
ATOM 2564 C C . ALA A 1 322 ? 7.625 28.047 6.977 1 95.56 322 ALA A C 1
ATOM 2566 O O . ALA A 1 322 ? 8.008 28.562 5.926 1 95.56 322 ALA A O 1
ATOM 2567 N N . ILE A 1 323 ? 6.414 28.141 7.406 1 97.19 323 ILE A N 1
ATOM 2568 C CA . ILE A 1 323 ? 5.414 28.797 6.578 1 97.19 323 ILE A CA 1
ATOM 2569 C C . ILE A 1 323 ? 5.762 30.281 6.445 1 97.19 323 ILE A C 1
ATOM 2571 O O . ILE A 1 323 ? 5.66 30.859 5.355 1 97.19 323 ILE A O 1
ATOM 2575 N N . ASN A 1 324 ? 6.195 30.906 7.484 1 96.5 324 ASN A N 1
ATOM 2576 C CA . ASN A 1 324 ? 6.516 32.344 7.43 1 96.5 324 ASN A CA 1
ATOM 2577 C C . ASN A 1 324 ? 7.758 32.594 6.578 1 96.5 324 ASN A C 1
ATOM 2579 O O . ASN A 1 324 ? 7.844 33.625 5.898 1 96.5 324 ASN A O 1
ATOM 2583 N N . ARG A 1 325 ? 8.648 31.719 6.602 1 95.06 325 ARG A N 1
ATOM 2584 C CA . ARG A 1 325 ? 9.859 31.859 5.801 1 95.06 325 ARG A CA 1
ATOM 2585 C C . ARG A 1 325 ? 9.562 31.703 4.316 1 95.06 325 ARG A C 1
ATOM 2587 O O . ARG A 1 325 ? 10.172 32.375 3.477 1 95.06 325 ARG A O 1
ATOM 2594 N N . LYS A 1 326 ? 8.656 30.875 4.031 1 95.81 326 LYS A N 1
ATOM 2595 C CA . LYS A 1 326 ? 8.383 30.547 2.635 1 95.81 326 LYS A CA 1
ATOM 2596 C C . LYS A 1 326 ? 7.254 31.422 2.078 1 95.81 326 LYS A C 1
ATOM 2598 O O . LYS A 1 326 ? 7.043 31.469 0.865 1 95.81 326 LYS A O 1
ATOM 2603 N N . LEU A 1 327 ? 6.594 32.125 2.863 1 96.44 327 LEU A N 1
ATOM 2604 C CA . LEU A 1 327 ? 5.32 32.75 2.551 1 96.44 327 LEU A CA 1
ATOM 2605 C C . LEU A 1 327 ? 5.469 33.719 1.379 1 96.44 327 LEU A C 1
ATOM 2607 O O . LEU A 1 327 ? 4.629 33.75 0.478 1 96.44 327 LEU A O 1
ATOM 2611 N N . ALA A 1 328 ? 6.531 34.5 1.349 1 94.25 328 ALA A N 1
ATOM 2612 C CA . ALA A 1 328 ? 6.723 35.5 0.294 1 94.25 328 ALA A CA 1
ATOM 2613 C C . ALA A 1 328 ? 6.766 34.812 -1.08 1 94.25 328 ALA A C 1
ATOM 2615 O O . ALA A 1 328 ? 6.191 35.344 -2.043 1 94.25 328 ALA A O 1
ATOM 2616 N N . SER A 1 329 ? 7.422 33.719 -1.177 1 93.94 329 SER A N 1
ATOM 2617 C CA . SER A 1 329 ? 7.617 33.031 -2.449 1 93.94 329 SER A CA 1
ATOM 2618 C C . SER A 1 329 ? 6.344 32.312 -2.895 1 93.94 329 SER A C 1
ATOM 2620 O O . SER A 1 329 ? 6.113 32.125 -4.094 1 93.94 329 SER A O 1
ATOM 2622 N N . ILE A 1 330 ? 5.484 32 -1.942 1 95.69 330 ILE A N 1
ATOM 2623 C CA . ILE A 1 330 ? 4.344 31.172 -2.316 1 95.69 330 ILE A CA 1
ATOM 2624 C C . ILE A 1 330 ? 3.057 31.984 -2.205 1 95.69 330 ILE A C 1
ATOM 2626 O O . ILE A 1 330 ? 1.962 31.453 -2.412 1 95.69 330 ILE A O 1
ATOM 2630 N N . TRP A 1 331 ? 3.107 33.25 -1.947 1 96.5 331 TRP A N 1
ATOM 2631 C CA . TRP A 1 331 ? 1.975 34.062 -1.575 1 96.5 331 TRP A CA 1
ATOM 2632 C C . TRP A 1 331 ? 0.929 34.094 -2.684 1 96.5 331 TRP A C 1
ATOM 2634 O O . TRP A 1 331 ? -0.254 33.875 -2.438 1 96.5 331 TRP A O 1
ATOM 2644 N N . ASN A 1 332 ? 1.329 34.281 -3.863 1 95.44 332 ASN A N 1
ATOM 2645 C CA . ASN A 1 332 ? 0.39 34.375 -4.973 1 95.44 332 ASN A CA 1
ATOM 2646 C C . ASN A 1 332 ? -0.337 33.062 -5.219 1 95.44 332 ASN A C 1
ATOM 2648 O O . ASN A 1 332 ? -1.523 33.062 -5.555 1 95.44 332 ASN A O 1
ATOM 2652 N N . ASN A 1 333 ? 0.4 32 -5.082 1 95.12 333 ASN A N 1
ATOM 2653 C CA . ASN A 1 333 ? -0.219 30.688 -5.234 1 95.12 333 ASN A CA 1
ATOM 2654 C C . ASN A 1 333 ? -1.203 30.406 -4.102 1 95.12 333 ASN A C 1
ATOM 2656 O O . ASN A 1 333 ? -2.223 29.75 -4.316 1 95.12 333 ASN A O 1
ATOM 2660 N N . LEU A 1 334 ? -0.887 30.891 -2.91 1 95.75 334 LEU A N 1
ATOM 2661 C CA . LEU A 1 334 ? -1.662 30.609 -1.707 1 95.75 334 LEU A CA 1
ATOM 2662 C C . LEU A 1 334 ? -2.914 31.469 -1.651 1 95.75 334 LEU A C 1
ATOM 2664 O O . LEU A 1 334 ? -4.012 30.969 -1.401 1 95.75 334 LEU A O 1
ATOM 2668 N N . CYS A 1 335 ? -2.758 32.844 -1.905 1 92.5 335 CYS A N 1
ATOM 2669 C CA . CYS A 1 335 ? -3.84 33.75 -1.611 1 92.5 335 CYS A CA 1
ATOM 2670 C C . CYS A 1 335 ? -4.266 34.531 -2.865 1 92.5 335 CYS A C 1
ATOM 2672 O O . CYS A 1 335 ? -5.332 35.125 -2.891 1 92.5 335 CYS A O 1
ATOM 2674 N N . GLY A 1 336 ? -3.523 34.438 -3.904 1 89.31 336 GLY A N 1
ATOM 2675 C CA . GLY A 1 336 ? -3.801 35.219 -5.082 1 89.31 336 GLY A CA 1
ATOM 2676 C C . GLY A 1 336 ? -3.146 36.594 -5.039 1 89.31 336 GLY A C 1
ATOM 2677 O O . GLY A 1 336 ? -2.43 36.906 -4.09 1 89.31 336 GLY A O 1
ATOM 2678 N N . GLU A 1 337 ? -3.4 37.438 -5.973 1 88.12 337 GLU A N 1
ATOM 2679 C CA . GLU A 1 337 ? -2.725 38.719 -6.141 1 88.12 337 GLU A CA 1
ATOM 2680 C C . GLU A 1 337 ? -3.473 39.812 -5.422 1 88.12 337 GLU A C 1
ATOM 2682 O O . GLU A 1 337 ? -2.967 40.938 -5.305 1 88.12 337 GLU A O 1
ATOM 2687 N N . ASN A 1 338 ? -4.516 39.469 -4.812 1 88.62 338 ASN A N 1
ATOM 2688 C CA . ASN A 1 338 ? -5.41 40.531 -4.312 1 88.62 338 ASN A CA 1
ATOM 2689 C C . ASN A 1 338 ? -5.043 40.938 -2.891 1 88.62 338 ASN A C 1
ATOM 2691 O O . ASN A 1 338 ? -5.574 41.906 -2.369 1 88.62 338 ASN A O 1
ATOM 2695 N N . TYR A 1 339 ? -4.105 40.281 -2.227 1 92.25 339 TYR A N 1
ATOM 2696 C CA . TYR A 1 339 ? -3.744 40.594 -0.851 1 92.25 339 TYR A CA 1
ATOM 2697 C C . TYR A 1 339 ? -2.285 41.031 -0.756 1 92.25 339 TYR A C 1
ATOM 2699 O O . TYR A 1 339 ? -1.387 40.281 -1.174 1 92.25 339 TYR A O 1
ATOM 2707 N N . PRO A 1 340 ? -2.135 42.188 -0.249 1 92.81 340 PRO A N 1
ATOM 2708 C CA . PRO A 1 340 ? -0.75 42.656 -0.156 1 92.81 340 PRO A CA 1
ATOM 2709 C C . PRO A 1 340 ? 0.021 42 0.984 1 92.81 340 PRO A C 1
ATOM 2711 O O . PRO A 1 340 ? -0.562 41.688 2.021 1 92.81 340 PRO A O 1
ATOM 2714 N N . LEU A 1 341 ? 1.309 41.875 0.854 1 95.44 341 LEU A N 1
ATOM 2715 C CA . LEU A 1 341 ? 2.186 41.312 1.882 1 95.44 341 LEU A CA 1
ATOM 2716 C C . LEU A 1 341 ? 2.484 42.375 2.955 1 95.44 341 LEU A C 1
ATOM 2718 O O . LEU A 1 341 ? 2.828 42.031 4.086 1 95.44 341 LEU A O 1
ATOM 2722 N N . ILE A 1 342 ? 2.482 43.594 2.564 1 96.06 342 ILE A N 1
ATOM 2723 C CA . ILE A 1 342 ? 2.586 44.688 3.514 1 96.06 342 ILE A CA 1
ATOM 2724 C C . ILE A 1 342 ? 1.199 45.281 3.779 1 96.06 342 ILE A C 1
ATOM 2726 O O . ILE A 1 342 ? 0.578 45.844 2.881 1 96.06 342 ILE A O 1
ATOM 2730 N N . SER A 1 343 ? 0.727 45.125 4.969 1 94.25 343 SER A N 1
ATOM 2731 C CA . SER A 1 343 ? -0.598 45.625 5.332 1 94.25 343 SER A CA 1
ATOM 2732 C C . SER A 1 343 ? -0.703 47.125 5.125 1 94.25 343 SER A C 1
ATOM 2734 O O . SER A 1 343 ? 0.248 47.844 5.395 1 94.25 343 SER A O 1
ATOM 2736 N N . PRO A 1 344 ? -1.869 47.594 4.668 1 91.94 344 PRO A N 1
ATOM 2737 C CA . PRO A 1 344 ? -2.074 49.031 4.527 1 91.94 344 PRO A CA 1
ATOM 2738 C C . PRO A 1 344 ? -1.951 49.781 5.852 1 91.94 344 PRO A C 1
ATOM 2740 O O . PRO A 1 344 ? -1.624 50.969 5.863 1 91.94 344 PRO A O 1
ATOM 2743 N N . GLY A 1 345 ? -2.166 49.031 6.91 1 93.25 345 GLY A N 1
ATOM 2744 C CA . GLY A 1 345 ? -2.086 49.656 8.227 1 93.25 345 GLY A CA 1
ATOM 2745 C C . GLY A 1 345 ? -0.676 49.688 8.781 1 93.25 345 GLY A C 1
ATOM 2746 O O . GLY A 1 345 ? -0.432 50.281 9.828 1 93.25 345 GLY A O 1
ATOM 2747 N N . ALA A 1 346 ? 0.189 49.125 8.094 1 96.06 346 ALA A N 1
ATOM 2748 C CA . ALA A 1 346 ? 1.58 49.125 8.547 1 96.06 346 ALA A CA 1
ATOM 2749 C C . ALA A 1 346 ? 2.275 50.438 8.156 1 96.06 346 ALA A C 1
ATOM 2751 O O . ALA A 1 346 ? 1.929 51.062 7.148 1 96.06 346 ALA A O 1
ATOM 2752 N N . VAL A 1 347 ? 3.193 50.906 9.023 1 97.94 347 VAL A N 1
ATOM 2753 C CA . VAL A 1 347 ? 4.012 52.062 8.742 1 97.94 347 VAL A CA 1
ATOM 2754 C C . VAL A 1 347 ? 5.449 51.656 8.453 1 97.94 347 VAL A C 1
ATOM 2756 O O . VAL A 1 347 ? 6.199 51.312 9.375 1 97.94 347 VAL A O 1
ATOM 2759 N N . VAL A 1 348 ? 5.773 51.688 7.145 1 97.5 348 VAL A N 1
ATOM 2760 C CA . VAL A 1 348 ? 7.109 51.25 6.734 1 97.5 348 VAL A CA 1
ATOM 2761 C C . VAL A 1 348 ? 7.898 52.469 6.238 1 97.5 348 VAL A C 1
ATOM 2763 O O . VAL A 1 348 ? 7.695 52.938 5.117 1 97.5 348 VAL A O 1
ATOM 2766 N N . LYS A 1 349 ? 8.797 52.906 7.066 1 97.69 349 LYS A N 1
ATOM 2767 C CA . LYS A 1 349 ? 9.609 54.062 6.73 1 97.69 349 LYS A CA 1
ATOM 2768 C C . LYS A 1 349 ? 11.008 53.656 6.266 1 97.69 349 LYS A C 1
ATOM 2770 O O . LYS A 1 349 ? 11.75 54.469 5.719 1 97.69 349 LYS A O 1
ATOM 2775 N N . SER A 1 350 ? 11.273 52.375 6.457 1 95.56 350 SER A N 1
ATOM 2776 C CA . SER A 1 350 ? 12.57 51.844 6.039 1 95.56 350 SER A CA 1
ATOM 2777 C C . SER A 1 350 ? 12.719 51.875 4.52 1 95.56 350 SER A C 1
ATOM 2779 O O . SER A 1 350 ? 11.781 51.531 3.793 1 95.56 350 SER A O 1
ATOM 2781 N N . THR A 1 351 ? 13.867 52.281 3.998 1 95.38 351 THR A N 1
ATOM 2782 C CA . THR A 1 351 ? 14.125 52.312 2.562 1 95.38 351 THR A CA 1
ATOM 2783 C C . THR A 1 351 ? 14.984 51.156 2.131 1 95.38 351 THR A C 1
ATOM 2785 O O . THR A 1 351 ? 15.156 50.906 0.934 1 95.38 351 THR A O 1
ATOM 2788 N N . GLN A 1 352 ? 15.586 50.5 3.014 1 96.94 352 GLN A N 1
ATOM 2789 C CA . GLN A 1 352 ? 16.391 49.312 2.73 1 96.94 352 GLN A CA 1
ATOM 2790 C C . GLN A 1 352 ? 15.672 48.031 3.141 1 96.94 352 GLN A C 1
ATOM 2792 O O . GLN A 1 352 ? 15.953 47.469 4.195 1 96.94 352 GLN A O 1
ATOM 2797 N N . THR A 1 353 ? 14.805 47.594 2.293 1 96.38 353 THR A N 1
ATOM 2798 C CA . THR A 1 353 ? 14.023 46.406 2.568 1 96.38 353 THR A CA 1
ATOM 2799 C C . THR A 1 353 ? 14.125 45.406 1.41 1 96.38 353 THR A C 1
ATOM 2801 O O . THR A 1 353 ? 14.25 45.812 0.252 1 96.38 353 THR A O 1
ATOM 2804 N N . LYS A 1 354 ? 14.219 44.219 1.713 1 96.12 354 LYS A N 1
ATOM 2805 C CA . LYS A 1 354 ? 14.18 43.125 0.733 1 96.12 354 LYS A CA 1
ATOM 2806 C C . LYS A 1 354 ? 13.266 42 1.198 1 96.12 354 LYS A C 1
ATOM 2808 O O . LYS A 1 354 ? 13.539 41.344 2.213 1 96.12 354 LYS A O 1
ATOM 2813 N N . GLU A 1 355 ? 12.172 41.688 0.461 1 94.62 355 GLU A N 1
ATOM 2814 C CA . GLU A 1 355 ? 11.25 40.562 0.693 1 94.62 355 GLU A CA 1
ATOM 2815 C C . GLU A 1 355 ? 10.766 40.531 2.139 1 94.62 355 GLU A C 1
ATOM 2817 O O . GLU A 1 355 ? 10.898 39.531 2.828 1 94.62 355 GLU A O 1
ATOM 2822 N N . ILE A 1 356 ? 10.203 41.531 2.596 1 96.94 356 ILE A N 1
ATOM 2823 C CA . ILE A 1 356 ? 9.672 41.594 3.953 1 96.94 356 ILE A CA 1
ATOM 2824 C C . ILE A 1 356 ? 8.148 41.5 3.914 1 96.94 356 ILE A C 1
ATOM 2826 O O . ILE A 1 356 ? 7.531 41.75 2.881 1 96.94 356 ILE A O 1
ATOM 2830 N N . ILE A 1 357 ? 7.637 41.094 4.988 1 98.06 357 ILE A N 1
ATOM 2831 C CA . ILE A 1 357 ? 6.199 41.062 5.227 1 98.06 357 ILE A CA 1
ATOM 2832 C C . ILE A 1 357 ? 5.875 41.844 6.504 1 98.06 357 ILE A C 1
ATOM 2834 O O . ILE A 1 357 ? 6.582 41.719 7.508 1 98.06 357 ILE A O 1
ATOM 2838 N N . ALA A 1 358 ? 4.883 42.656 6.457 1 98 358 ALA A N 1
ATOM 2839 C CA . ALA A 1 358 ? 4.504 43.469 7.621 1 98 358 ALA A CA 1
ATOM 2840 C C . ALA A 1 358 ? 2.998 43.438 7.852 1 98 358 ALA A C 1
ATOM 2842 O O . ALA A 1 358 ? 2.215 43.719 6.949 1 98 358 ALA A O 1
ATOM 2843 N N . ALA A 1 359 ? 2.609 43.031 9.031 1 96.56 359 ALA A N 1
ATOM 2844 C CA . ALA A 1 359 ? 1.197 42.969 9.398 1 96.56 359 ALA A CA 1
ATOM 2845 C C . ALA A 1 359 ? 0.661 44.312 9.836 1 96.56 359 ALA A C 1
ATOM 2847 O O . ALA A 1 359 ? 1.357 45.344 9.727 1 96.56 359 ALA A O 1
ATOM 2848 N N . ASP A 1 360 ? -0.56 44.281 10.234 1 94.62 360 ASP A N 1
ATOM 2849 C CA . ASP A 1 360 ? -1.28 45.5 10.555 1 94.62 360 ASP A CA 1
ATOM 2850 C C . ASP A 1 360 ? -0.629 46.25 11.734 1 94.62 360 ASP A C 1
ATOM 2852 O O . ASP A 1 360 ? -0.25 45.625 12.727 1 94.62 360 ASP A O 1
ATOM 2856 N N . ASN A 1 361 ? -0.364 47.5 11.578 1 95.69 361 ASN A N 1
ATOM 2857 C CA . ASN A 1 361 ? 0.106 48.406 12.609 1 95.69 361 ASN A CA 1
ATOM 2858 C C . ASN A 1 361 ? 1.556 48.125 12.992 1 95.69 361 ASN A C 1
ATOM 2860 O O . ASN A 1 361 ? 1.997 48.469 14.086 1 95.69 361 ASN A O 1
ATOM 2864 N N . ALA A 1 362 ? 2.195 47.375 12.234 1 97.56 362 ALA A N 1
ATOM 2865 C CA . ALA A 1 362 ? 3.645 47.281 12.406 1 97.56 362 ALA A CA 1
ATOM 2866 C C . ALA A 1 362 ? 4.316 48.625 12.086 1 97.56 362 ALA A C 1
ATOM 2868 O O . ALA A 1 362 ? 3.934 49.281 11.133 1 97.56 362 ALA A O 1
ATOM 2869 N N . LYS A 1 363 ? 5.309 49 12.906 1 98.69 363 LYS A N 1
ATOM 2870 C CA . LYS A 1 363 ? 6.035 50.281 12.719 1 98.69 363 LYS A CA 1
ATOM 2871 C C . LYS A 1 363 ? 7.523 50 12.484 1 98.69 363 LYS A C 1
ATOM 2873 O O . LYS A 1 363 ? 8.258 49.719 13.422 1 98.69 363 LYS A O 1
ATOM 2878 N N . LEU A 1 364 ? 7.895 50.219 11.273 1 98.62 364 LEU A N 1
ATOM 2879 C CA . LEU A 1 364 ? 9.281 50 10.859 1 98.62 364 LEU A CA 1
ATOM 2880 C C . LEU A 1 364 ? 9.969 51.344 10.562 1 98.62 364 LEU A C 1
ATOM 2882 O O . LEU A 1 364 ? 9.742 51.938 9.508 1 98.62 364 LEU A O 1
ATOM 2886 N N . SER A 1 365 ? 10.867 51.719 11.375 1 98.38 365 SER A N 1
ATOM 2887 C CA . SER A 1 365 ? 11.438 53.062 11.375 1 98.38 365 SER A CA 1
ATOM 2888 C C . SER A 1 365 ? 12.43 53.219 10.227 1 98.38 365 SER A C 1
ATOM 2890 O O . SER A 1 365 ? 12.812 52.25 9.578 1 98.38 365 SER A O 1
ATOM 2892 N N . GLU A 1 366 ? 12.789 54.5 9.984 1 97.56 366 GLU A N 1
ATOM 2893 C CA . GLU A 1 366 ? 13.836 54.844 9.039 1 97.56 366 GLU A CA 1
ATOM 2894 C C . GLU A 1 366 ? 15.211 54.406 9.539 1 97.56 366 GLU A C 1
ATOM 2896 O O . GLU A 1 366 ? 15.359 54.031 10.695 1 97.56 366 GLU A O 1
ATOM 2901 N N . LYS A 1 367 ? 16.141 54.406 8.734 1 97.5 367 LYS A N 1
ATOM 2902 C CA . LYS A 1 367 ? 17.516 54.031 9.047 1 97.5 367 LYS A CA 1
ATOM 2903 C C . LYS A 1 367 ? 17.594 52.594 9.562 1 97.5 367 LYS A C 1
ATOM 2905 O O . LYS A 1 367 ? 18.219 52.344 10.594 1 97.5 367 LYS A O 1
ATOM 2910 N N . THR A 1 368 ? 16.844 51.75 8.977 1 98.06 368 THR A N 1
ATOM 2911 C CA . THR A 1 368 ? 16.906 50.312 9.297 1 98.06 368 THR A CA 1
ATOM 2912 C C . THR A 1 368 ? 17.141 49.5 8.031 1 98.06 368 THR A C 1
ATOM 2914 O O . THR A 1 368 ? 16.922 49.969 6.918 1 98.06 368 THR A O 1
ATOM 2917 N N . SER A 1 369 ? 17.797 48.406 8.164 1 98.44 369 SER A N 1
ATOM 2918 C CA . SER A 1 369 ? 17.922 47.406 7.121 1 98.44 369 SER A CA 1
ATOM 2919 C C . SER A 1 369 ? 17.125 46.125 7.461 1 98.44 369 SER A C 1
ATOM 2921 O O . SER A 1 369 ? 17.453 45.438 8.422 1 98.44 369 SER A O 1
ATOM 2923 N N . LEU A 1 370 ? 16.109 45.875 6.723 1 98.19 370 LEU A N 1
ATOM 2924 C CA . LEU A 1 370 ? 15.18 44.812 7.016 1 98.19 370 LEU A CA 1
ATOM 2925 C C . LEU A 1 370 ? 15.086 43.812 5.84 1 98.19 370 LEU A C 1
ATOM 2927 O O . LEU A 1 370 ? 14.602 44.188 4.766 1 98.19 370 LEU A O 1
ATOM 2931 N N . ASN A 1 371 ? 15.555 42.625 6.066 1 97.38 371 ASN A N 1
ATOM 2932 C CA . ASN A 1 371 ? 15.633 41.656 4.965 1 97.38 371 ASN A CA 1
ATOM 2933 C C . ASN A 1 371 ? 15.023 40.312 5.34 1 97.38 371 ASN A C 1
ATOM 2935 O O . ASN A 1 371 ? 15.242 39.812 6.445 1 97.38 371 ASN A O 1
ATOM 2939 N N . PHE A 1 372 ? 14.266 39.75 4.41 1 96.19 372 PHE A N 1
ATOM 2940 C CA . PHE A 1 372 ? 13.75 38.406 4.508 1 96.19 372 PHE A CA 1
ATOM 2941 C C . PHE A 1 372 ? 13.148 38.156 5.887 1 96.19 372 PHE A C 1
ATOM 2943 O O . PHE A 1 372 ? 13.484 37.156 6.539 1 96.19 372 PHE A O 1
ATOM 2950 N N . SER A 1 373 ? 12.312 39.062 6.309 1 97.5 373 SER A N 1
ATOM 2951 C CA . SER A 1 373 ? 11.773 38.969 7.66 1 97.5 373 SER A CA 1
ATOM 2952 C C . SER A 1 373 ? 10.273 39.281 7.672 1 97.5 373 SER A C 1
ATOM 2954 O O . SER A 1 373 ? 9.75 39.875 6.73 1 97.5 373 SER A O 1
ATOM 2956 N N . VAL A 1 374 ? 9.688 38.75 8.656 1 97.94 374 VAL A N 1
ATOM 2957 C CA . VAL A 1 374 ? 8.258 38.938 8.852 1 97.94 374 VAL A CA 1
ATOM 2958 C C . VAL A 1 374 ? 8.008 39.75 10.133 1 97.94 374 VAL A C 1
ATOM 2960 O O . VAL A 1 374 ? 8.562 39.438 11.188 1 97.94 374 VAL A O 1
ATOM 2963 N N . PHE A 1 375 ? 7.23 40.781 10.008 1 98.25 375 PHE A N 1
ATOM 2964 C CA . PHE A 1 375 ? 6.922 41.656 11.125 1 98.25 375 PHE A CA 1
ATOM 2965 C C . PHE A 1 375 ? 5.449 41.562 11.492 1 98.25 375 PHE A C 1
ATOM 2967 O O . PHE A 1 375 ? 4.582 42 10.727 1 98.25 375 PHE A O 1
ATOM 2974 N N . GLY A 1 376 ? 5.156 41.031 12.688 1 96.44 376 GLY A N 1
ATOM 2975 C CA . GLY A 1 376 ? 3.797 40.812 13.156 1 96.44 376 GLY A CA 1
ATOM 2976 C C . GLY A 1 376 ? 3.061 42.094 13.484 1 96.44 376 GLY A C 1
ATOM 2977 O O . GLY A 1 376 ? 3.621 43.188 13.359 1 96.44 376 GLY A O 1
ATOM 2978 N N . PRO A 1 377 ? 1.815 41.938 13.898 1 95.75 377 PRO A N 1
ATOM 2979 C CA . PRO A 1 377 ? 1.004 43.156 14.172 1 95.75 377 PRO A CA 1
ATOM 2980 C C . PRO A 1 377 ? 1.489 43.906 15.398 1 95.75 377 PRO A C 1
ATOM 2982 O O . PRO A 1 377 ? 1.902 43.312 16.391 1 95.75 377 PRO A O 1
ATOM 2985 N N . ASN A 1 378 ? 1.537 45.219 15.258 1 95.69 378 ASN A N 1
ATOM 2986 C CA . ASN A 1 378 ? 1.815 46.125 16.344 1 95.69 378 ASN A CA 1
ATOM 2987 C C . ASN A 1 378 ? 3.268 46.031 16.812 1 95.69 378 ASN A C 1
ATOM 2989 O O . ASN A 1 378 ? 3.605 46.5 17.906 1 95.69 378 ASN A O 1
ATOM 2993 N N . CYS A 1 379 ? 4.09 45.406 16.062 1 97.5 379 CYS A N 1
ATOM 2994 C CA . CYS A 1 379 ? 5.492 45.406 16.453 1 97.5 379 CYS A CA 1
ATOM 2995 C C . CYS A 1 379 ? 6.156 46.719 16.141 1 97.5 379 CYS A C 1
ATOM 2997 O O . CYS A 1 379 ? 5.645 47.5 15.328 1 97.5 379 CYS A O 1
ATOM 2999 N N . ILE A 1 380 ? 7.309 47 16.812 1 98.75 380 ILE A N 1
ATOM 3000 C CA . ILE A 1 380 ? 8.016 48.281 16.641 1 98.75 380 ILE A CA 1
ATOM 3001 C C . ILE A 1 380 ? 9.5 48 16.422 1 98.75 380 ILE A C 1
ATOM 3003 O O . ILE A 1 380 ? 10.164 47.406 17.266 1 98.75 380 ILE A O 1
ATOM 3007 N N . ILE A 1 381 ? 9.969 48.438 15.289 1 98.81 381 ILE A N 1
ATOM 3008 C CA . ILE A 1 381 ? 11.398 48.406 14.992 1 98.81 381 ILE A CA 1
ATOM 3009 C C . ILE A 1 381 ? 11.961 49.844 15 1 98.81 381 ILE A C 1
ATOM 3011 O O . ILE A 1 381 ? 11.695 50.625 14.078 1 98.81 381 ILE A O 1
ATOM 3015 N N . ASN A 1 382 ? 12.719 50.156 15.992 1 98.5 382 ASN A N 1
ATOM 3016 C CA . ASN A 1 382 ? 13.312 51.5 16.125 1 98.5 382 ASN A CA 1
ATOM 3017 C C . ASN A 1 382 ? 14.469 51.688 15.148 1 98.5 382 ASN A C 1
ATOM 3019 O 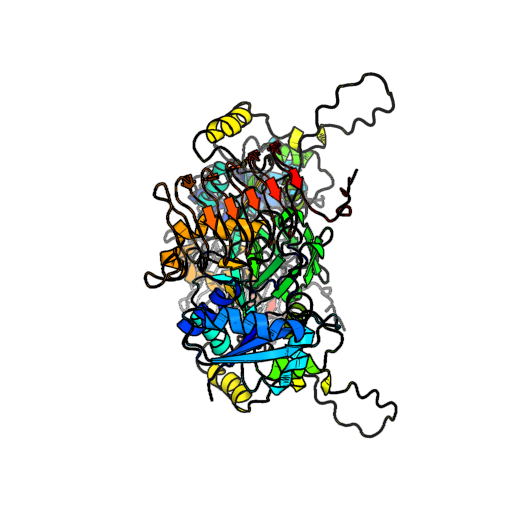O . ASN A 1 382 ? 14.859 50.75 14.438 1 98.5 382 ASN A O 1
ATOM 3023 N N . PRO A 1 383 ? 15.008 52.906 15.031 1 98.12 383 PRO A N 1
ATOM 3024 C CA . PRO A 1 383 ? 16.047 53.188 14.031 1 98.12 383 PRO A CA 1
ATOM 3025 C C . PRO A 1 383 ? 17.359 52.469 14.312 1 98.12 383 PRO A C 1
ATOM 3027 O O . PRO A 1 383 ? 17.578 52 15.43 1 98.12 383 PRO A O 1
ATOM 3030 N N . LYS A 1 384 ? 18.156 52.312 13.305 1 98.12 384 LYS A N 1
ATOM 3031 C CA . LYS A 1 384 ? 19.516 51.781 13.344 1 98.12 384 LYS A CA 1
ATOM 3032 C C . LYS A 1 384 ? 19.531 50.281 13.609 1 98.12 384 LYS A C 1
ATOM 3034 O O . LYS A 1 384 ? 20.438 49.781 14.266 1 98.12 384 LYS A O 1
ATOM 3039 N N . ASN A 1 385 ? 18.469 49.656 13.227 1 98.5 385 ASN A N 1
ATOM 3040 C CA . ASN A 1 385 ? 18.422 48.219 13.406 1 98.5 385 ASN A CA 1
ATOM 3041 C C . ASN A 1 385 ? 18.719 47.469 12.102 1 98.5 385 ASN A C 1
ATOM 3043 O O . ASN A 1 385 ? 18.391 47.969 11.016 1 98.5 385 ASN A O 1
ATOM 3047 N N . ILE A 1 386 ? 19.422 46.438 12.195 1 98.62 386 ILE A N 1
ATOM 3048 C CA . ILE A 1 386 ? 19.562 45.438 11.125 1 98.62 386 ILE A CA 1
ATOM 3049 C C . ILE A 1 386 ? 18.828 44.156 11.492 1 98.62 386 ILE A C 1
ATOM 3051 O O . ILE A 1 386 ? 19.156 43.531 12.5 1 98.62 386 ILE A O 1
ATOM 3055 N N . VAL A 1 387 ? 17.797 43.781 10.75 1 98.44 387 VAL A N 1
ATOM 3056 C CA . VAL A 1 387 ? 17.016 42.594 10.992 1 98.44 387 VAL A CA 1
ATOM 3057 C C . VAL A 1 387 ? 17 41.719 9.734 1 98.44 387 VAL A C 1
ATOM 3059 O O . VAL A 1 387 ? 16.609 42.188 8.664 1 98.44 387 VAL A O 1
ATOM 3062 N N . ALA A 1 388 ? 17.484 40.531 9.859 1 98 388 ALA A N 1
ATOM 3063 C CA . ALA A 1 388 ? 17.531 39.625 8.703 1 98 388 ALA A CA 1
ATOM 3064 C C . ALA A 1 388 ? 17.031 38.219 9.07 1 98 388 ALA A C 1
ATOM 3066 O O . ALA A 1 388 ? 17.297 37.75 10.172 1 98 388 ALA A O 1
ATOM 3067 N N . ASN A 1 389 ? 16.266 37.625 8.156 1 96.5 389 ASN A N 1
ATOM 3068 C CA . ASN A 1 389 ? 15.844 36.219 8.273 1 96.5 389 ASN A CA 1
ATOM 3069 C C . ASN A 1 389 ? 15.148 35.969 9.602 1 96.5 389 ASN A C 1
ATOM 3071 O O . ASN A 1 389 ? 15.43 34.969 10.273 1 96.5 389 ASN A O 1
ATOM 3075 N N . SER A 1 390 ? 14.281 36.906 9.984 1 97.56 390 SER A N 1
ATOM 3076 C CA . SER A 1 390 ? 13.766 36.812 11.344 1 97.56 390 SER A CA 1
ATOM 3077 C C . SER A 1 390 ? 12.258 37 11.375 1 97.56 390 SER A C 1
ATOM 3079 O O . SER A 1 390 ? 11.672 37.531 10.422 1 97.56 390 SER A O 1
ATOM 3081 N N . LEU A 1 391 ? 11.742 36.5 12.422 1 97.06 391 LEU A N 1
ATOM 3082 C CA . LEU A 1 391 ? 10.32 36.688 12.703 1 97.06 391 LEU A CA 1
ATOM 3083 C C . LEU A 1 391 ? 10.109 37.5 13.961 1 97.06 391 LEU A C 1
ATOM 3085 O O . LEU A 1 391 ? 10.531 37.125 15.047 1 97.06 391 LEU A O 1
ATOM 3089 N N . ILE A 1 392 ? 9.555 38.656 13.75 1 97.44 392 ILE A N 1
ATOM 3090 C CA . ILE A 1 392 ? 9.219 39.531 14.875 1 97.44 392 ILE A CA 1
ATOM 3091 C C . ILE A 1 392 ? 7.734 39.406 15.195 1 97.44 392 ILE A C 1
ATOM 3093 O O . ILE A 1 392 ? 6.879 39.812 14.398 1 97.44 392 ILE A O 1
ATOM 3097 N N . MET A 1 393 ? 7.371 38.969 16.359 1 95.62 393 MET A N 1
ATOM 3098 C CA . MET A 1 393 ? 5.992 38.625 16.719 1 95.62 393 MET A CA 1
ATOM 3099 C C . MET A 1 393 ? 5.211 39.875 17.125 1 95.62 393 MET A C 1
ATOM 3101 O O . MET A 1 393 ? 5.762 40.969 17.141 1 95.62 393 MET A O 1
ATOM 3105 N N . SER A 1 394 ? 3.928 39.594 17.422 1 94.25 394 SER A N 1
ATOM 3106 C CA . SER A 1 394 ? 3.002 40.688 17.75 1 94.25 394 SER A CA 1
ATOM 3107 C C . SER A 1 394 ? 3.457 41.438 18.984 1 94.25 394 SER A C 1
ATOM 3109 O O . SER A 1 394 ? 3.91 40.844 19.969 1 94.25 394 SER A O 1
ATOM 3111 N N . ASN A 1 395 ? 3.463 42.719 18.891 1 94.56 395 ASN A N 1
ATOM 3112 C CA . ASN A 1 395 ? 3.689 43.656 20 1 94.56 395 ASN A CA 1
ATOM 3113 C C . ASN A 1 395 ? 5.133 43.594 20.484 1 94.56 395 ASN A C 1
ATOM 3115 O O . ASN A 1 395 ? 5.438 44.031 21.594 1 94.56 395 ASN A O 1
ATOM 3119 N N . ALA A 1 396 ? 5.977 43 19.75 1 96.69 396 ALA A N 1
ATOM 3120 C CA . ALA A 1 396 ? 7.395 43 20.109 1 96.69 396 ALA A CA 1
ATOM 3121 C C . ALA A 1 396 ? 8.031 44.344 19.797 1 96.69 396 ALA A C 1
ATOM 3123 O O . ALA A 1 396 ? 7.605 45.062 18.859 1 96.69 396 ALA A O 1
ATOM 3124 N N . VAL A 1 397 ? 9.062 44.688 20.562 1 98.69 397 VAL A N 1
ATOM 3125 C CA . VAL A 1 397 ? 9.75 45.969 20.375 1 98.69 397 VAL A CA 1
ATOM 3126 C C . VAL A 1 397 ? 11.258 45.75 20.281 1 98.69 397 VAL A C 1
ATOM 3128 O O . VAL A 1 397 ? 11.844 45.094 21.141 1 98.69 397 VAL A O 1
ATOM 3131 N N . VAL A 1 398 ? 11.828 46.188 19.219 1 98.81 398 VAL A N 1
ATOM 3132 C CA . VAL A 1 398 ? 13.281 46.188 19.078 1 98.81 398 VAL A CA 1
ATOM 3133 C C . VAL A 1 398 ? 13.805 47.625 19.188 1 98.81 398 VAL A C 1
ATOM 3135 O O . VAL A 1 398 ? 13.562 48.469 18.297 1 98.81 398 VAL A O 1
ATOM 3138 N N . GLU A 1 399 ? 14.484 47.875 20.203 1 98.56 399 GLU A N 1
ATOM 3139 C CA . GLU A 1 399 ? 15.016 49.219 20.438 1 98.56 399 GLU A CA 1
ATOM 3140 C C . GLU A 1 399 ? 16.172 49.531 19.484 1 98.56 399 GLU A C 1
ATOM 3142 O O . GLU A 1 399 ? 16.422 48.781 18.531 1 98.56 399 GLU A O 1
ATOM 3147 N N . GLU A 1 400 ? 16.797 50.688 19.734 1 98.25 400 GLU A N 1
ATOM 3148 C CA . GLU A 1 400 ? 17.703 51.25 18.75 1 98.25 400 GLU A CA 1
ATOM 3149 C C . GLU A 1 400 ? 19.016 50.438 18.703 1 98.25 400 GLU A C 1
ATOM 3151 O O . GLU A 1 400 ? 19.531 50.031 19.734 1 98.25 400 GLU A O 1
ATOM 3156 N N . GLY A 1 401 ? 19.469 50.219 17.516 1 98.12 401 GLY A N 1
ATOM 3157 C CA . GLY A 1 401 ? 20.844 49.781 17.328 1 98.12 401 GLY A CA 1
ATOM 3158 C C . GLY A 1 401 ? 21.047 48.312 17.531 1 98.12 401 GLY A C 1
ATOM 3159 O O . GLY A 1 401 ? 22.062 47.875 18.062 1 98.12 401 GLY A O 1
ATOM 3160 N N . CYS A 1 402 ? 20.141 47.5 17.203 1 98.5 402 CYS A N 1
ATOM 3161 C CA . CYS A 1 402 ? 20.281 46.062 17.359 1 98.5 402 CYS A CA 1
ATOM 3162 C C . CYS A 1 402 ? 20.594 45.375 16.031 1 98.5 402 CYS A C 1
ATOM 3164 O O . CYS A 1 402 ? 20.375 45.938 14.969 1 98.5 402 CYS A O 1
ATOM 3166 N N . ASN A 1 403 ? 21.266 44.281 16.109 1 98.69 403 ASN A N 1
ATOM 3167 C CA . ASN A 1 403 ? 21.516 43.375 14.984 1 98.69 403 ASN A CA 1
ATOM 3168 C C . ASN A 1 403 ? 20.891 42 15.227 1 98.69 403 ASN A C 1
ATOM 3170 O O . ASN A 1 403 ? 21.391 41.219 16.047 1 98.69 403 ASN A O 1
ATOM 3174 N N . ILE A 1 404 ? 19.844 41.656 14.5 1 98.44 404 ILE A N 1
ATOM 3175 C CA . ILE A 1 404 ? 19.062 40.469 14.711 1 98.44 404 ILE A CA 1
ATOM 3176 C C . ILE A 1 404 ? 19.094 39.594 13.445 1 98.44 404 ILE A C 1
ATOM 3178 O O . ILE A 1 404 ? 18.656 40.062 12.375 1 98.44 404 ILE A O 1
ATOM 3182 N N . ASP A 1 405 ? 19.656 38.438 13.562 1 98.19 405 ASP A N 1
ATOM 3183 C CA . ASP A 1 405 ? 19.766 37.562 12.398 1 98.19 405 ASP A CA 1
ATOM 3184 C C . ASP A 1 405 ? 19.281 36.125 12.734 1 98.19 405 ASP A C 1
ATOM 3186 O O . ASP A 1 405 ? 19.812 35.5 13.641 1 98.19 405 ASP A O 1
ATOM 3190 N N . ASN A 1 406 ? 18.312 35.688 11.945 1 97 406 ASN A N 1
ATOM 3191 C CA . ASN A 1 406 ? 17.766 34.344 12.078 1 97 406 ASN A CA 1
ATOM 3192 C C . ASN A 1 406 ? 17.203 34.094 13.484 1 97 406 ASN A C 1
ATOM 3194 O O . ASN A 1 406 ? 17.594 33.125 14.148 1 97 406 ASN A O 1
ATOM 3198 N N . CYS A 1 407 ? 16.281 34.969 13.906 1 96.94 407 CYS A N 1
ATOM 3199 C CA . CYS A 1 407 ? 15.719 34.875 15.25 1 96.94 407 CYS A CA 1
ATOM 3200 C C . CYS A 1 407 ? 14.195 34.906 15.203 1 96.94 407 CYS A C 1
ATOM 3202 O O . CYS A 1 407 ? 13.602 35.312 14.203 1 96.94 407 CYS A O 1
ATOM 3204 N N . ILE A 1 408 ? 13.68 34.375 16.234 1 96.31 408 ILE A N 1
ATOM 3205 C CA . ILE A 1 408 ? 12.273 34.594 16.562 1 96.31 408 ILE A CA 1
ATOM 3206 C C . ILE A 1 408 ? 12.148 35.438 17.812 1 96.31 408 ILE A C 1
ATOM 3208 O O . ILE A 1 408 ? 12.633 35.062 18.891 1 96.31 408 ILE A O 1
ATOM 3212 N N . ILE A 1 409 ? 11.609 36.656 17.562 1 96.44 409 ILE A N 1
ATOM 3213 C CA . ILE A 1 409 ? 11.352 37.5 18.703 1 96.44 409 ILE A CA 1
ATOM 3214 C C . ILE A 1 409 ? 9.906 37.344 19.172 1 96.44 409 ILE A C 1
ATOM 3216 O O . ILE A 1 409 ? 8.969 37.781 18.484 1 96.44 409 ILE A O 1
ATOM 3220 N N . GLY A 1 410 ? 9.664 36.812 20.328 1 93.69 410 GLY A N 1
ATOM 3221 C CA . GLY A 1 410 ? 8.375 36.344 20.812 1 93.69 410 GLY A CA 1
ATOM 3222 C C . GLY A 1 410 ? 7.375 37.438 21.047 1 93.69 410 GLY A C 1
ATOM 3223 O O . GLY A 1 410 ? 7.727 38.625 20.969 1 93.69 410 GLY A O 1
ATOM 3224 N N . HIS A 1 411 ? 6.164 37 21.297 1 92.44 411 HIS A N 1
ATOM 3225 C CA . HIS A 1 411 ? 5.047 37.906 21.562 1 92.44 411 HIS A CA 1
ATOM 3226 C C . HIS A 1 411 ? 5.363 38.844 22.719 1 92.44 411 HIS A C 1
ATOM 3228 O O . HIS A 1 411 ? 5.773 38.406 23.797 1 92.44 411 HIS A O 1
ATOM 3234 N N . ARG A 1 412 ? 5.309 40.125 22.5 1 93.69 412 ARG A N 1
ATOM 3235 C CA . ARG A 1 412 ? 5.473 41.188 23.5 1 93.69 412 ARG A CA 1
ATOM 3236 C C . ARG A 1 412 ? 6.895 41.188 24.062 1 93.69 412 ARG A C 1
ATOM 3238 O O . ARG A 1 412 ? 7.148 41.75 25.125 1 93.69 412 ARG A O 1
ATOM 3245 N N . ALA A 1 413 ? 7.742 40.562 23.375 1 95.25 413 ALA A N 1
ATOM 3246 C CA . ALA A 1 413 ? 9.141 40.594 23.812 1 95.25 413 ALA A CA 1
ATOM 3247 C C . ALA A 1 413 ? 9.773 41.938 23.5 1 95.25 413 ALA A C 1
ATOM 3249 O O . ALA A 1 413 ? 9.289 42.688 22.656 1 95.25 413 ALA A O 1
ATOM 3250 N N . GLN A 1 414 ? 10.844 42.25 24.281 1 98.12 414 GLN A N 1
ATOM 3251 C CA . GLN A 1 414 ? 11.57 43.5 24.109 1 98.12 414 GLN A CA 1
ATOM 3252 C C . GLN A 1 414 ? 13.07 43.25 23.969 1 98.12 414 GLN A C 1
ATOM 3254 O O . GLN A 1 414 ? 13.672 42.594 24.828 1 98.12 414 GLN A O 1
ATOM 3259 N N . VAL A 1 415 ? 13.586 43.75 22.891 1 98.56 415 VAL A N 1
ATOM 3260 C CA . VAL A 1 415 ? 15.031 43.688 22.703 1 98.56 415 VAL A CA 1
ATOM 3261 C C . VAL A 1 415 ? 15.617 45.094 22.922 1 98.56 415 VAL A C 1
ATOM 3263 O O . VAL A 1 415 ? 15.422 46 22.094 1 98.56 415 VAL A O 1
ATOM 3266 N N . LYS A 1 416 ? 16.344 45.219 23.953 1 98.56 416 LYS A N 1
ATOM 3267 C CA . LYS A 1 416 ? 16.859 46.531 24.312 1 98.56 416 LYS A CA 1
ATOM 3268 C C . LYS A 1 416 ? 18.031 46.938 23.406 1 98.56 416 LYS A C 1
ATOM 3270 O O . LYS A 1 416 ? 18.562 46.094 22.672 1 98.56 416 LYS A O 1
ATOM 3275 N N . SER A 1 417 ? 18.406 48.219 23.594 1 98.38 417 SER A N 1
ATOM 3276 C CA . SER A 1 417 ? 19.281 48.875 22.641 1 98.38 417 SER A CA 1
ATOM 3277 C C . SER A 1 417 ? 20.641 48.188 22.562 1 98.38 417 SER A C 1
ATOM 3279 O O . SER A 1 417 ? 21.172 47.781 23.578 1 98.38 417 SER A O 1
ATOM 3281 N N . GLY A 1 418 ? 21.078 48.062 21.375 1 98 418 GLY A N 1
ATOM 3282 C CA . GLY A 1 418 ? 22.453 47.656 21.141 1 98 418 GLY A CA 1
ATOM 3283 C C . GLY A 1 418 ? 22.641 46.125 21.203 1 98 418 GLY A C 1
ATOM 3284 O O . GLY A 1 418 ? 23.781 45.656 21.266 1 98 418 GLY A O 1
ATOM 3285 N N . SER A 1 419 ? 21.719 45.375 21.172 1 98.25 419 SER A N 1
ATOM 3286 C CA . SER A 1 419 ? 21.812 43.906 21.297 1 98.25 419 SER A CA 1
ATOM 3287 C C . SER A 1 419 ? 22.125 43.25 19.969 1 98.25 419 SER A C 1
ATOM 3289 O O . SER A 1 419 ? 21.688 43.75 18.922 1 98.25 419 SER A O 1
ATOM 3291 N N . VAL A 1 420 ? 22.938 42.219 20.016 1 98.62 420 VAL A N 1
ATOM 3292 C CA . VAL A 1 420 ? 23.281 41.406 18.844 1 98.62 420 VAL A CA 1
ATOM 3293 C C . VAL A 1 420 ? 22.812 39.969 19.062 1 98.62 420 VAL A C 1
ATOM 3295 O O . VAL A 1 420 ? 23.344 39.25 19.922 1 98.62 420 VAL A O 1
ATOM 3298 N N . LEU A 1 421 ? 21.781 39.562 18.297 1 98.25 421 LEU A N 1
ATOM 3299 C CA . LEU A 1 421 ? 21.188 38.219 18.438 1 98.25 421 LEU A CA 1
ATOM 3300 C C . LEU A 1 421 ? 21.312 37.438 17.141 1 98.25 421 LEU A C 1
ATOM 3302 O O . LEU A 1 421 ? 20.875 37.906 16.078 1 98.25 421 LEU A O 1
ATOM 3306 N N . LYS A 1 422 ? 21.953 36.312 17.219 1 97.69 422 LYS A N 1
ATOM 3307 C CA . LYS A 1 422 ? 22.094 35.438 16.078 1 97.69 422 LYS A CA 1
ATOM 3308 C C . LYS A 1 422 ? 21.562 34.031 16.375 1 97.69 422 LYS A C 1
ATOM 3310 O O . LYS A 1 422 ? 22.047 33.375 17.312 1 97.69 422 LYS A O 1
ATOM 3315 N N . ASN A 1 423 ? 20.578 33.594 15.586 1 96.56 423 ASN A N 1
ATOM 3316 C CA . ASN A 1 423 ? 20.016 32.25 15.734 1 96.56 423 ASN A CA 1
ATOM 3317 C C . ASN A 1 423 ? 19.422 32.031 17.125 1 96.56 423 ASN A C 1
ATOM 3319 O O . ASN A 1 423 ? 19.734 31.062 17.797 1 96.56 423 ASN A O 1
ATOM 3323 N N . CYS A 1 424 ? 18.594 32.969 17.547 1 96.25 424 CYS A N 1
ATOM 3324 C CA . CYS A 1 424 ? 18.047 32.906 18.891 1 96.25 424 CYS A CA 1
ATOM 3325 C C . CYS A 1 424 ? 16.531 32.844 18.859 1 96.25 424 CYS A C 1
ATOM 3327 O O . CYS A 1 424 ? 15.906 33.281 17.891 1 96.25 424 CYS A O 1
ATOM 3329 N N . ILE A 1 425 ? 16.031 32.281 19.891 1 95.06 425 ILE A N 1
ATOM 3330 C CA . ILE A 1 425 ? 14.609 32.375 20.172 1 95.06 425 ILE A CA 1
ATOM 3331 C C . ILE A 1 425 ? 14.375 33.156 21.453 1 95.06 425 ILE A C 1
ATOM 3333 O O . ILE A 1 425 ? 14.898 32.812 22.516 1 95.06 425 ILE A O 1
ATOM 3337 N N . ILE A 1 426 ? 13.703 34.25 21.266 1 95.31 426 ILE A N 1
ATOM 3338 C CA . ILE A 1 426 ? 13.336 35.031 22.422 1 95.31 426 ILE A CA 1
ATOM 3339 C C . ILE A 1 426 ? 11.891 34.75 22.828 1 95.31 426 ILE A C 1
ATOM 3341 O O . ILE A 1 426 ? 10.969 34.938 22.031 1 95.31 426 ILE A O 1
ATOM 3345 N N . GLY A 1 427 ? 11.656 34.25 24.031 1 93.19 427 GLY A N 1
ATOM 3346 C CA . GLY A 1 427 ? 10.336 33.844 24.5 1 93.19 427 GLY A CA 1
ATOM 3347 C C . GLY A 1 427 ? 9.391 35.031 24.656 1 93.19 427 GLY A C 1
ATOM 3348 O O . GLY A 1 427 ? 9.828 36.188 24.609 1 93.19 427 GLY A O 1
ATOM 3349 N N . PRO A 1 428 ? 8.141 34.719 24.844 1 92.31 428 PRO A N 1
ATOM 3350 C CA . PRO A 1 428 ? 7.148 35.781 25.016 1 92.31 428 PRO A CA 1
ATOM 3351 C C . PRO A 1 428 ? 7.398 36.625 26.266 1 92.31 428 PRO A C 1
ATOM 3353 O O . PRO A 1 428 ? 7.789 36.062 27.297 1 92.31 428 PRO A O 1
ATOM 3356 N N . ASN A 1 429 ? 7.234 37.875 26.156 1 93.19 429 ASN A N 1
ATOM 3357 C CA . ASN A 1 429 ? 7.316 38.844 27.25 1 93.19 429 ASN A CA 1
ATOM 3358 C C . ASN A 1 429 ? 8.734 38.938 27.812 1 93.19 429 ASN A C 1
ATOM 3360 O O . ASN A 1 429 ? 8.953 39.562 28.859 1 93.19 429 ASN A O 1
ATOM 3364 N N . TYR A 1 430 ? 9.633 38.375 27.141 1 95.25 430 TYR A N 1
ATOM 3365 C CA . TYR A 1 430 ? 11 38.406 27.641 1 95.25 430 TYR A CA 1
ATOM 3366 C C . TYR A 1 430 ? 11.68 39.719 27.266 1 95.25 430 TYR A C 1
ATOM 3368 O O . TYR A 1 430 ? 11.453 40.25 26.172 1 95.25 430 TYR A O 1
ATOM 3376 N N . VAL A 1 431 ? 12.523 40.156 28.141 1 97.62 431 VAL A N 1
ATOM 3377 C CA . VAL A 1 431 ? 13.273 41.406 27.891 1 97.62 431 VAL A CA 1
ATOM 3378 C C . VAL A 1 431 ? 14.758 41.062 27.766 1 97.62 431 VAL A C 1
ATOM 3380 O O . VAL A 1 431 ? 15.398 40.656 28.719 1 97.62 431 VAL A O 1
ATOM 3383 N N . VAL A 1 432 ? 15.258 41.281 26.562 1 97.88 432 VAL A N 1
ATOM 3384 C CA . VAL A 1 432 ? 16.688 41.156 26.328 1 97.88 432 VAL A CA 1
ATOM 3385 C C . VAL A 1 432 ? 17.406 42.406 26.797 1 97.88 432 VAL A C 1
ATOM 3387 O O . VAL A 1 432 ? 17.125 43.5 26.312 1 97.88 432 VAL A O 1
ATOM 3390 N N . GLU A 1 433 ? 18.297 42.25 27.625 1 97.5 433 GLU A N 1
ATOM 3391 C CA . GLU A 1 433 ? 18.984 43.406 28.234 1 97.5 433 GLU A CA 1
ATOM 3392 C C . GLU A 1 433 ? 19.828 44.156 27.219 1 97.5 433 GLU A C 1
ATOM 3394 O O . GLU A 1 433 ? 20.203 43.594 26.188 1 97.5 433 GLU A O 1
ATOM 3399 N N . GLU A 1 434 ? 20.094 45.438 27.625 1 97.69 434 GLU A N 1
ATOM 3400 C CA . GLU A 1 434 ? 20.859 46.312 26.75 1 97.69 434 GLU A CA 1
ATOM 3401 C C . GLU A 1 434 ? 22.25 45.719 26.484 1 97.69 434 GLU A C 1
ATOM 3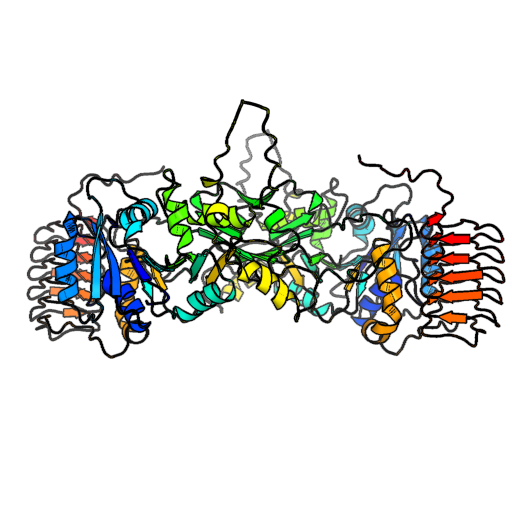403 O O . GLU A 1 434 ? 22.906 45.188 27.391 1 97.69 434 GLU A O 1
ATOM 3408 N N . GLY A 1 435 ? 22.578 45.719 25.297 1 97.12 435 GLY A N 1
ATOM 3409 C CA . GLY A 1 435 ? 23.922 45.312 24.922 1 97.12 435 GLY A CA 1
ATOM 3410 C C . GLY A 1 435 ? 24.141 43.812 24.984 1 97.12 435 GLY A C 1
ATOM 3411 O O . GLY A 1 435 ? 25.281 43.344 25.109 1 97.12 435 GLY A O 1
ATOM 3412 N N . THR A 1 436 ? 23.141 43.031 24.875 1 97.19 436 THR A N 1
ATOM 3413 C CA . THR A 1 436 ? 23.25 41.594 24.953 1 97.19 436 THR A CA 1
ATOM 3414 C C . THR A 1 436 ? 23.797 41 23.656 1 97.19 436 THR A C 1
ATOM 3416 O O . THR A 1 436 ? 23.344 41.375 22.562 1 97.19 436 THR A O 1
ATOM 3419 N N . HIS A 1 437 ? 24.828 40.188 23.703 1 97.81 437 HIS A N 1
ATOM 3420 C CA . HIS A 1 437 ? 25.344 39.406 22.578 1 97.81 437 HIS A CA 1
ATOM 3421 C C . HIS A 1 437 ? 25.078 37.906 22.781 1 97.81 437 HIS A C 1
ATOM 3423 O O . HIS A 1 437 ? 25.703 37.281 23.656 1 97.81 437 HIS A O 1
ATOM 3429 N N . SER A 1 438 ? 24.109 37.375 22.016 1 96.25 438 SER A N 1
ATOM 3430 C CA . SER A 1 438 ? 23.719 36 22.188 1 96.25 438 SER A CA 1
ATOM 3431 C C . SER A 1 438 ? 23.688 35.25 20.859 1 96.25 438 SER A C 1
ATOM 3433 O O . SER A 1 438 ? 23.391 35.875 19.812 1 96.25 438 SER A O 1
ATOM 3435 N N . GLN A 1 439 ? 24.094 34 20.875 1 95.75 439 GLN A N 1
ATOM 3436 C CA . GLN A 1 439 ? 24.078 33.125 19.703 1 95.75 439 GLN A CA 1
ATOM 3437 C C . GLN A 1 439 ? 23.547 31.75 20.031 1 95.75 439 GLN A C 1
ATOM 3439 O O . GLN A 1 439 ? 24 31.109 20.984 1 95.75 439 GLN A O 1
ATOM 3444 N N . ALA A 1 440 ? 22.578 31.297 19.312 1 94.5 440 ALA A N 1
ATOM 3445 C CA . ALA A 1 440 ? 22.047 29.938 19.359 1 94.5 440 ALA A CA 1
ATOM 3446 C C . ALA A 1 440 ? 21.516 29.594 20.75 1 94.5 440 ALA A C 1
ATOM 3448 O O . ALA A 1 440 ? 21.859 28.547 21.312 1 94.5 440 ALA A O 1
ATOM 3449 N N . VAL A 1 441 ? 20.719 30.531 21.266 1 93.75 441 VAL A N 1
ATOM 3450 C CA . VAL A 1 441 ? 20.156 30.312 22.594 1 93.75 441 VAL A CA 1
ATOM 3451 C C . VAL A 1 441 ? 18.641 30.562 22.562 1 93.75 441 VAL A C 1
ATOM 3453 O O . VAL A 1 441 ? 18.141 31.172 21.609 1 93.75 441 VAL A O 1
ATOM 3456 N N . HIS A 1 442 ? 17.984 30.016 23.531 1 93 442 HIS A N 1
ATOM 3457 C CA . HIS A 1 442 ? 16.594 30.328 23.844 1 93 442 HIS A CA 1
ATOM 3458 C C . HIS A 1 442 ? 16.484 31.125 25.141 1 93 442 HIS A C 1
ATOM 3460 O O . HIS A 1 442 ? 16.766 30.594 26.234 1 93 442 HIS A O 1
ATOM 3466 N N . LEU A 1 443 ? 16.156 32.375 24.984 1 93 443 LEU A N 1
ATOM 3467 C CA . LEU A 1 443 ? 15.992 33.25 26.156 1 93 443 LEU A CA 1
ATOM 3468 C C . LEU A 1 443 ? 14.516 33.375 26.516 1 93 443 LEU A C 1
ATOM 3470 O O . LEU A 1 443 ? 13.703 33.844 25.703 1 93 443 LEU A O 1
ATOM 3474 N N . SER A 1 444 ? 14.094 32.938 27.688 1 90.5 444 SER A N 1
ATOM 3475 C CA . SER A 1 444 ? 12.695 32.969 28.094 1 90.5 444 SER A CA 1
ATOM 3476 C C . SER A 1 444 ? 12.562 33.156 29.609 1 90.5 444 SER A C 1
ATOM 3478 O O . SER A 1 444 ? 13.539 33.031 30.344 1 90.5 444 SER A O 1
ATOM 3480 N N . ASN A 1 445 ? 11.477 33.812 30.125 1 83.56 445 ASN A N 1
ATOM 3481 C CA . ASN A 1 445 ? 11.188 33.969 31.547 1 83.56 445 ASN A CA 1
ATOM 3482 C C . ASN A 1 445 ? 10.984 32.625 32.219 1 83.56 445 ASN A C 1
ATOM 3484 O O . ASN A 1 445 ? 11.008 32.531 33.469 1 83.56 445 ASN A O 1
ATOM 3488 N N . ALA A 1 446 ? 10.477 31.719 31.703 1 63.28 446 ALA A N 1
ATOM 3489 C CA . ALA A 1 446 ? 10.117 30.422 32.281 1 63.28 446 ALA A CA 1
ATOM 3490 C C . ALA A 1 446 ? 11.367 29.641 32.688 1 63.28 446 ALA A C 1
ATOM 3492 O O . ALA A 1 446 ? 12.273 29.453 31.859 1 63.28 446 ALA A O 1
ATOM 3493 N N . ASP A 1 447 ? 12.094 29.875 33.781 1 48.75 447 ASP A N 1
ATOM 3494 C CA . ASP A 1 447 ? 13.039 28.938 34.375 1 48.75 447 ASP A CA 1
ATOM 3495 C C . ASP A 1 447 ? 12.797 27.516 33.844 1 48.75 447 ASP A C 1
ATOM 3497 O O . ASP A 1 447 ? 13.609 26.625 34.062 1 48.75 447 ASP A O 1
ATOM 3501 N N . GLN A 1 448 ? 11.5 27 33.625 1 40.34 448 GLN A N 1
ATOM 3502 C CA . GLN A 1 448 ? 11.094 25.625 33.844 1 40.34 448 GLN A CA 1
ATOM 3503 C C . GLN A 1 448 ? 11.43 24.766 32.625 1 40.34 448 GLN A C 1
ATOM 3505 O O . GLN A 1 448 ? 11.078 23.578 32.562 1 40.34 448 GLN A O 1
ATOM 3510 N N . PHE A 1 449 ? 11.68 25.234 31.547 1 39.78 449 PHE A N 1
ATOM 3511 C CA . PHE A 1 449 ? 11.812 24.125 30.609 1 39.78 449 PHE A CA 1
ATOM 3512 C C . PHE A 1 449 ? 13.125 23.375 30.828 1 39.78 449 PHE A C 1
ATOM 3514 O O . PHE A 1 449 ? 14.195 23.891 30.484 1 39.78 449 PHE A O 1
ATOM 3521 N N . MET A 1 450 ? 13.242 22.672 31.953 1 34.97 450 MET A N 1
ATOM 3522 C CA . MET A 1 450 ? 14.336 21.75 32.219 1 34.97 450 MET A CA 1
ATOM 3523 C C . MET A 1 450 ? 14.664 20.922 30.984 1 34.97 450 MET A C 1
ATOM 3525 O O . MET A 1 450 ? 13.766 20.438 30.297 1 34.97 450 MET A O 1
ATOM 3529 N N . GLU A 1 451 ? 15.773 21.062 30.547 1 34.06 451 GLU A N 1
ATOM 3530 C CA . GLU A 1 451 ? 16.406 20.141 29.609 1 34.06 451 GLU A CA 1
ATOM 3531 C C . GLU A 1 451 ? 16.094 18.688 29.953 1 34.06 451 GLU A C 1
ATOM 3533 O O . GLU A 1 451 ? 16.359 18.25 31.078 1 34.06 451 GLU A O 1
ATOM 3538 N N . ILE A 1 452 ? 15.086 18.062 29.562 1 32.44 452 ILE A N 1
ATOM 3539 C CA . ILE A 1 452 ? 15.094 16.609 29.703 1 32.44 452 ILE A CA 1
ATOM 3540 C C . ILE A 1 452 ? 16.375 16.031 29.125 1 32.44 452 ILE A C 1
ATOM 3542 O O . ILE A 1 452 ? 16.594 16.094 27.906 1 32.44 452 ILE A O 1
ATOM 3546 N N . ASP A 1 453 ? 17.453 16.188 29.844 1 26.89 453 ASP A N 1
ATOM 3547 C CA . ASP A 1 453 ? 18.594 15.32 29.594 1 26.89 453 ASP A CA 1
ATOM 3548 C C . ASP A 1 453 ? 18.172 13.859 29.5 1 26.89 453 ASP A C 1
ATOM 3550 O O . ASP A 1 453 ? 17.812 13.25 30.5 1 26.89 453 ASP A O 1
ATOM 3554 N N . ILE A 1 454 ? 17.469 13.414 28.656 1 26.28 454 ILE A N 1
ATOM 3555 C CA . ILE A 1 454 ? 17.5 11.961 28.547 1 26.28 454 ILE A CA 1
ATOM 3556 C C . ILE A 1 454 ? 18.938 11.484 28.359 1 26.28 454 ILE A C 1
ATOM 3558 O O . ILE A 1 454 ? 19.578 11.781 27.359 1 26.28 454 ILE A O 1
ATOM 3562 N N . GLN A 1 455 ? 19.625 11.195 29.453 1 19.97 455 GLN A N 1
ATOM 3563 C CA . GLN A 1 455 ? 20.656 10.164 29.359 1 19.97 455 GLN A CA 1
ATOM 3564 C C . GLN A 1 455 ? 20.094 8.875 28.766 1 19.97 455 GLN A C 1
ATOM 3566 O O . GLN A 1 455 ? 19 8.438 29.141 1 19.97 455 GLN A O 1
ATOM 3571 N N . MET B 1 1 ? 30.938 -17.734 -20.453 1 45.56 1 MET B N 1
ATOM 3572 C CA . MET B 1 1 ? 29.969 -18.281 -19.5 1 45.56 1 MET B CA 1
ATOM 3573 C C . MET B 1 1 ? 28.719 -17.406 -19.438 1 45.56 1 MET B C 1
ATOM 3575 O O . MET B 1 1 ? 28.812 -16.172 -19.516 1 45.56 1 MET B O 1
ATOM 3579 N N . SER B 1 2 ? 27.5 -17.984 -19.672 1 66.81 2 SER B N 1
ATOM 3580 C CA . SER B 1 2 ? 26.234 -17.234 -19.672 1 66.81 2 SER B CA 1
ATOM 3581 C C . SER B 1 2 ? 26.031 -16.516 -18.344 1 66.81 2 SER B C 1
ATOM 3583 O O . SER B 1 2 ? 26.5 -16.969 -17.297 1 66.81 2 SER B O 1
ATOM 3585 N N . GLU B 1 3 ? 25.641 -15.258 -18.422 1 82.12 3 GLU B N 1
ATOM 3586 C CA . GLU B 1 3 ? 25.406 -14.422 -17.25 1 82.12 3 GLU B CA 1
ATOM 3587 C C . GLU B 1 3 ? 24.5 -15.117 -16.25 1 82.12 3 GLU B C 1
ATOM 3589 O O . GLU B 1 3 ? 24.734 -15.055 -15.039 1 82.12 3 GLU B O 1
ATOM 3594 N N . PHE B 1 4 ? 23.594 -15.984 -16.734 1 94 4 PHE B N 1
ATOM 3595 C CA . PHE B 1 4 ? 22.625 -16.641 -15.844 1 94 4 PHE B CA 1
ATOM 3596 C C . PHE B 1 4 ? 22.5 -18.109 -16.188 1 94 4 PHE B C 1
ATOM 3598 O O . PHE B 1 4 ? 22.469 -18.484 -17.359 1 94 4 PHE B O 1
ATOM 3605 N N . GLN B 1 5 ? 22.547 -18.938 -15.211 1 97.56 5 GLN B N 1
ATOM 3606 C CA . GLN B 1 5 ? 22.062 -20.312 -15.359 1 97.56 5 GLN B CA 1
ATOM 3607 C C . GLN B 1 5 ? 20.578 -20.422 -15.016 1 97.56 5 GLN B C 1
ATOM 3609 O O . GLN B 1 5 ? 20.047 -19.609 -14.266 1 97.56 5 GLN B O 1
ATOM 3614 N N . ALA B 1 6 ? 19.922 -21.375 -15.602 1 98.25 6 ALA B N 1
ATOM 3615 C CA . ALA B 1 6 ? 18.5 -21.594 -15.312 1 98.25 6 ALA B CA 1
ATOM 3616 C C . ALA B 1 6 ? 18.281 -22.938 -14.641 1 98.25 6 ALA B C 1
ATOM 3618 O O . ALA B 1 6 ? 18.859 -23.953 -15.062 1 98.25 6 ALA B O 1
ATOM 3619 N N . VAL B 1 7 ? 17.547 -22.906 -13.562 1 98.5 7 VAL B N 1
ATOM 3620 C CA . VAL B 1 7 ? 17.188 -24.125 -12.828 1 98.5 7 VAL B CA 1
ATOM 3621 C C . VAL B 1 7 ? 15.664 -24.281 -12.805 1 98.5 7 VAL B C 1
ATOM 3623 O O . VAL B 1 7 ? 14.945 -23.344 -12.438 1 98.5 7 VAL B O 1
ATOM 3626 N N . VAL B 1 8 ? 15.156 -25.453 -13.18 1 98.69 8 VAL B N 1
ATOM 3627 C CA . VAL B 1 8 ? 13.727 -25.75 -13.117 1 98.69 8 VAL B CA 1
ATOM 3628 C C . VAL B 1 8 ? 13.469 -26.859 -12.109 1 98.69 8 VAL B C 1
ATOM 3630 O O . VAL B 1 8 ? 14.055 -27.938 -12.203 1 98.69 8 VAL B O 1
ATOM 3633 N N . PHE B 1 9 ? 12.594 -26.531 -11.164 1 97.75 9 PHE B N 1
ATOM 3634 C CA . PHE B 1 9 ? 12.188 -27.547 -10.195 1 97.75 9 PHE B CA 1
ATOM 3635 C C . PHE B 1 9 ? 11.141 -28.469 -10.789 1 97.75 9 PHE B C 1
ATOM 3637 O O . PHE B 1 9 ? 10.039 -28.047 -11.133 1 97.75 9 PHE B O 1
ATOM 3644 N N . ALA B 1 10 ? 11.438 -29.75 -10.844 1 97.25 10 ALA B N 1
ATOM 3645 C CA . ALA B 1 10 ? 10.484 -30.703 -11.406 1 97.25 10 ALA B CA 1
ATOM 3646 C C . ALA B 1 10 ? 10.422 -31.984 -10.562 1 97.25 10 ALA B C 1
ATOM 3648 O O . ALA B 1 10 ? 10.125 -33.062 -11.078 1 97.25 10 ALA B O 1
ATOM 3649 N N . ALA B 1 11 ? 10.711 -31.844 -9.289 1 92.44 11 ALA B N 1
ATOM 3650 C CA . ALA B 1 11 ? 10.719 -33 -8.414 1 92.44 11 ALA B CA 1
ATOM 3651 C C . ALA B 1 11 ? 9.469 -33.062 -7.539 1 92.44 11 ALA B C 1
ATOM 3653 O O . ALA B 1 11 ? 9.328 -33.938 -6.688 1 92.44 11 ALA B O 1
ATOM 3654 N N . GLY B 1 12 ? 8.602 -32.094 -7.727 1 86.25 12 GLY B N 1
ATOM 3655 C CA . GLY B 1 12 ? 7.402 -32.062 -6.906 1 86.25 12 GLY B CA 1
ATOM 3656 C C . GLY B 1 12 ? 6.496 -33.25 -7.102 1 86.25 12 GLY B C 1
ATOM 3657 O O . GLY B 1 12 ? 6.293 -33.719 -8.227 1 86.25 12 GLY B O 1
ATOM 3658 N N . ARG B 1 13 ? 5.926 -33.688 -6.016 1 78.56 13 ARG B N 1
ATOM 3659 C CA . ARG B 1 13 ? 5.113 -34.906 -6.043 1 78.56 13 ARG B CA 1
ATOM 3660 C C . ARG B 1 13 ? 3.645 -34.594 -6.293 1 78.56 13 ARG B C 1
ATOM 3662 O O . ARG B 1 13 ? 2.842 -35.469 -6.578 1 78.56 13 ARG B O 1
ATOM 3669 N N . GLY B 1 14 ? 3.316 -33.344 -6.25 1 77.81 14 GLY B N 1
ATOM 3670 C CA . GLY B 1 14 ? 1.947 -32.938 -6.543 1 77.81 14 GLY B CA 1
ATOM 3671 C C . GLY B 1 14 ? 0.963 -33.344 -5.465 1 77.81 14 GLY B C 1
ATOM 3672 O O . GLY B 1 14 ? -0.13 -33.844 -5.77 1 77.81 14 GLY B O 1
ATOM 3673 N N . THR B 1 15 ? 1.302 -33.219 -4.281 1 75.25 15 THR B N 1
ATOM 3674 C CA . THR B 1 15 ? 0.494 -33.656 -3.146 1 75.25 15 THR B CA 1
ATOM 3675 C C . THR B 1 15 ? -0.827 -32.875 -3.104 1 75.25 15 THR B C 1
ATOM 3677 O O . THR B 1 15 ? -1.809 -33.375 -2.533 1 75.25 15 THR B O 1
ATOM 3680 N N . ARG B 1 16 ? -0.984 -31.859 -3.842 1 71.38 16 ARG B N 1
ATOM 3681 C CA . ARG B 1 16 ? -2.178 -31.031 -3.828 1 71.38 16 ARG B CA 1
ATOM 3682 C C . ARG B 1 16 ? -3.082 -31.344 -5.016 1 71.38 16 ARG B C 1
ATOM 3684 O O . ARG B 1 16 ? -4.051 -30.625 -5.27 1 71.38 16 ARG B O 1
ATOM 3691 N N . LEU B 1 17 ? -2.666 -32.375 -5.727 1 81.12 17 LEU B N 1
ATOM 3692 C CA . LEU B 1 17 ? -3.443 -32.812 -6.875 1 81.12 17 LEU B CA 1
ATOM 3693 C C . LEU B 1 17 ? -3.84 -34.281 -6.723 1 81.12 17 LEU B C 1
ATOM 3695 O O . LEU B 1 17 ? -3.674 -35.094 -7.648 1 81.12 17 LEU B O 1
ATOM 3699 N N . PRO B 1 18 ? -4.312 -34.562 -5.613 1 70.69 18 PRO B N 1
ATOM 3700 C CA . PRO B 1 18 ? -4.531 -35.969 -5.379 1 70.69 18 PRO B CA 1
ATOM 3701 C C . PRO B 1 18 ? -5.609 -36.562 -6.281 1 70.69 18 PRO B C 1
ATOM 3703 O O . PRO B 1 18 ? -5.566 -37.75 -6.609 1 70.69 18 PRO B O 1
ATOM 3706 N N . GLU B 1 19 ? -6.438 -35.812 -6.727 1 76.38 19 GLU B N 1
ATOM 3707 C CA . GLU B 1 19 ? -7.605 -36.281 -7.461 1 76.38 19 GLU B CA 1
ATOM 3708 C C . GLU B 1 19 ? -7.234 -36.688 -8.883 1 76.38 19 GLU B C 1
ATOM 3710 O O . GLU B 1 19 ? -7.961 -37.438 -9.531 1 76.38 19 GLU B O 1
ATOM 3715 N N . VAL B 1 20 ? -6.086 -36.156 -9.305 1 78.06 20 VAL B N 1
ATOM 3716 C CA . VAL B 1 20 ? -5.895 -36.312 -10.742 1 78.06 20 VAL B CA 1
ATOM 3717 C C . VAL B 1 20 ? -4.559 -37 -11.008 1 78.06 20 VAL B C 1
ATOM 3719 O O . VAL B 1 20 ? -4.379 -37.625 -12.047 1 78.06 20 VAL B O 1
ATOM 3722 N N . LEU B 1 21 ? -3.559 -36.906 -10.266 1 78.69 21 LEU B N 1
ATOM 3723 C CA . LEU B 1 21 ? -2.176 -37.25 -10.594 1 78.69 21 LEU B CA 1
ATOM 3724 C C . LEU B 1 21 ? -1.86 -38.688 -10.242 1 78.69 21 LEU B C 1
ATOM 3726 O O . LEU B 1 21 ? -1.213 -39.406 -11.016 1 78.69 21 LEU B O 1
ATOM 3730 N N . GLY B 1 22 ? -2.332 -39.25 -9.203 1 77.38 22 GLY B N 1
ATOM 3731 C CA . GLY B 1 22 ? -1.916 -40.562 -8.742 1 77.38 22 GLY B CA 1
ATOM 3732 C C . GLY B 1 22 ? -0.422 -40.656 -8.492 1 77.38 22 GLY B C 1
ATOM 3733 O O . GLY B 1 22 ? 0.141 -39.875 -7.734 1 77.38 22 GLY B O 1
ATOM 3734 N N . ASP B 1 23 ? 0.334 -41.625 -9.336 1 81.5 23 ASP B N 1
ATOM 3735 C CA . ASP B 1 23 ? 1.764 -41.844 -9.164 1 81.5 23 ASP B CA 1
ATOM 3736 C C . ASP B 1 23 ? 2.572 -41.156 -10.258 1 81.5 23 ASP B C 1
ATOM 3738 O O . ASP B 1 23 ? 3.799 -41.281 -10.297 1 81.5 23 ASP B O 1
ATOM 3742 N N . ALA B 1 24 ? 1.955 -40.469 -11.117 1 84.44 24 ALA B N 1
ATOM 3743 C CA . ALA B 1 24 ? 2.641 -39.781 -12.195 1 84.44 24 ALA B CA 1
ATOM 3744 C C . ALA B 1 24 ? 3.336 -38.531 -11.688 1 84.44 24 ALA B C 1
ATOM 3746 O O . ALA B 1 24 ? 2.875 -37.906 -10.727 1 84.44 24 ALA B O 1
ATOM 3747 N N . PRO B 1 25 ? 4.488 -38.219 -12.281 1 91.12 25 PRO B N 1
ATOM 3748 C CA . PRO B 1 25 ? 5.133 -36.969 -11.898 1 91.12 25 PRO B CA 1
ATOM 3749 C C . PRO B 1 25 ? 4.277 -35.75 -12.219 1 91.12 25 PRO B C 1
ATOM 3751 O O . PRO B 1 25 ? 3.668 -35.688 -13.289 1 91.12 25 PRO B O 1
ATOM 3754 N N . LYS B 1 26 ? 4.238 -34.812 -11.336 1 93.19 26 LYS B N 1
ATOM 3755 C CA . LYS B 1 26 ? 3.457 -33.594 -11.5 1 93.19 26 LYS B CA 1
ATOM 3756 C C . LYS B 1 26 ? 3.85 -32.875 -12.773 1 93.19 26 LYS B C 1
ATOM 3758 O O . LYS B 1 26 ? 2.992 -32.312 -13.477 1 93.19 26 LYS B O 1
ATOM 3763 N N . CYS B 1 27 ? 5.164 -32.875 -13.07 1 96.38 27 CYS B N 1
ATOM 3764 C CA . CYS B 1 27 ? 5.68 -32.094 -14.188 1 96.38 27 CYS B CA 1
ATOM 3765 C C . CYS B 1 27 ? 5.219 -32.656 -15.516 1 96.38 27 CYS B C 1
ATOM 3767 O O . CYS B 1 27 ? 5.336 -32.031 -16.562 1 96.38 27 CYS B O 1
ATOM 3769 N N . LEU B 1 28 ? 4.602 -33.875 -15.516 1 94.44 28 LEU B N 1
ATOM 3770 C CA . LEU B 1 28 ? 4.156 -34.5 -16.75 1 94.44 28 LEU B CA 1
ATOM 3771 C C . LEU B 1 28 ? 2.641 -34.406 -16.891 1 94.44 28 LEU B C 1
ATOM 3773 O O . LEU B 1 28 ? 2.062 -35 -17.812 1 94.44 28 LEU B O 1
ATOM 3777 N N . LEU B 1 29 ? 2.053 -33.688 -16 1 93.88 29 LEU B N 1
ATOM 3778 C CA . LEU B 1 29 ? 0.627 -33.438 -16.172 1 93.88 29 LEU B CA 1
ATOM 3779 C C . LEU B 1 29 ? 0.335 -32.875 -17.562 1 93.88 29 LEU B C 1
ATOM 3781 O O . LEU B 1 29 ? 1.062 -32 -18.062 1 93.88 29 LEU B O 1
ATOM 3785 N N . PRO B 1 30 ? -0.689 -33.438 -18.172 1 94.62 30 PRO B N 1
ATOM 3786 C CA . PRO B 1 30 ? -1.001 -32.938 -19.516 1 94.62 30 PRO B CA 1
ATOM 3787 C C . PRO B 1 30 ? -1.676 -31.578 -19.5 1 94.62 30 PRO B C 1
ATOM 3789 O O . PRO B 1 30 ? -2.762 -31.422 -18.938 1 94.62 30 PRO B O 1
ATOM 3792 N N . VAL B 1 31 ? -1.074 -30.656 -20.047 1 96.75 31 VAL B N 1
ATOM 3793 C CA . VAL B 1 31 ? -1.633 -29.344 -20.297 1 96.75 31 VAL B CA 1
ATOM 3794 C C . VAL B 1 31 ? -1.676 -29.094 -21.812 1 96.75 31 VAL B C 1
ATOM 3796 O O . VAL B 1 31 ? -0.667 -28.719 -22.406 1 96.75 31 VAL B O 1
ATOM 3799 N N . GLY B 1 32 ? -2.885 -29.281 -22.312 1 96.38 32 GLY B N 1
ATOM 3800 C CA . GLY B 1 32 ? -2.986 -29.266 -23.766 1 96.38 32 GLY B CA 1
ATOM 3801 C C . GLY B 1 32 ? -2.158 -30.359 -24.422 1 96.38 32 GLY B C 1
ATOM 3802 O O . GLY B 1 32 ? -2.262 -31.531 -24.062 1 96.38 32 GLY B O 1
ATOM 3803 N N . PRO B 1 33 ? -1.413 -29.906 -25.484 1 95.88 33 PRO B N 1
ATOM 3804 C CA . PRO B 1 33 ? -0.682 -30.922 -26.25 1 95.88 33 PRO B CA 1
ATOM 3805 C C . PRO B 1 33 ? 0.65 -31.297 -25.609 1 95.88 33 PRO B C 1
ATOM 3807 O O . PRO B 1 33 ? 1.287 -32.281 -26.016 1 95.88 33 PRO B O 1
ATOM 3810 N N . PHE B 1 34 ? 1.055 -30.609 -24.609 1 96.75 34 PHE B N 1
ATOM 3811 C CA . PHE B 1 34 ? 2.385 -30.828 -24.047 1 96.75 34 PHE B CA 1
ATOM 3812 C C . PHE B 1 34 ? 2.311 -31.031 -22.547 1 96.75 34 PHE B C 1
ATOM 3814 O O . PHE B 1 34 ? 1.331 -30.656 -21.906 1 96.75 34 PHE B O 1
ATOM 3821 N N . PRO B 1 35 ? 3.354 -31.719 -22.016 1 96.31 35 PRO B N 1
ATOM 3822 C CA . PRO B 1 35 ? 3.389 -31.844 -20.547 1 96.31 35 PRO B CA 1
ATOM 3823 C C . PRO B 1 35 ? 3.641 -30.516 -19.844 1 96.31 35 PRO B C 1
ATOM 3825 O O . PRO B 1 35 ? 4.219 -29.594 -20.438 1 96.31 35 PRO B O 1
ATOM 3828 N N . LEU B 1 36 ? 3.264 -30.422 -18.641 1 97.31 36 LEU B N 1
ATOM 3829 C CA . LEU B 1 36 ? 3.277 -29.219 -17.812 1 97.31 36 LEU B CA 1
ATOM 3830 C C . LEU B 1 36 ? 4.656 -28.562 -17.844 1 97.31 36 LEU B C 1
ATOM 3832 O O . LEU B 1 36 ? 4.77 -27.344 -18.016 1 97.31 36 LEU B O 1
ATOM 3836 N N . ILE B 1 37 ? 5.75 -29.281 -17.75 1 98.31 37 ILE B N 1
ATOM 3837 C CA . ILE B 1 37 ? 7.102 -28.75 -17.594 1 98.31 37 ILE B CA 1
ATOM 3838 C C . ILE B 1 37 ? 7.559 -28.125 -18.922 1 98.31 37 ILE B C 1
ATOM 3840 O O . ILE B 1 37 ? 8.523 -27.359 -18.953 1 98.31 37 ILE B O 1
ATOM 3844 N N . TRP B 1 38 ? 6.91 -28.469 -20 1 97.94 38 TRP B N 1
ATOM 3845 C CA . TRP B 1 38 ? 7.277 -27.906 -21.297 1 97.94 38 TRP B CA 1
ATOM 3846 C C . TRP B 1 38 ? 7.125 -26.391 -21.297 1 97.94 38 TRP B C 1
ATOM 3848 O O . TRP B 1 38 ? 7.926 -25.688 -21.906 1 97.94 38 TRP B O 1
ATOM 3858 N N . TYR B 1 39 ? 6.211 -25.906 -20.625 1 98.31 39 TYR B N 1
ATOM 3859 C CA . TYR B 1 39 ? 5.836 -24.5 -20.703 1 98.31 39 TYR B CA 1
ATOM 3860 C C . TYR B 1 39 ? 6.906 -23.609 -20.062 1 98.31 39 TYR B C 1
ATOM 3862 O O . TYR B 1 39 ? 7.383 -22.656 -20.703 1 98.31 39 TYR B O 1
ATOM 3870 N N . PRO B 1 40 ? 7.34 -23.875 -18.859 1 98.44 40 PRO B N 1
ATOM 3871 C CA . PRO B 1 40 ? 8.445 -23.047 -18.344 1 98.44 40 PRO B CA 1
ATOM 3872 C C . PRO B 1 40 ? 9.734 -23.25 -19.141 1 98.44 40 PRO B C 1
ATOM 3874 O O . PRO B 1 40 ? 10.523 -22.312 -19.266 1 98.44 40 PRO B O 1
ATOM 3877 N N . LEU B 1 41 ? 9.977 -24.453 -19.656 1 98.38 41 LEU B N 1
ATOM 3878 C CA . LEU B 1 41 ? 11.156 -24.672 -20.484 1 98.38 41 LEU B CA 1
ATOM 3879 C C . LEU B 1 41 ? 11.07 -23.875 -21.781 1 98.38 41 LEU B C 1
ATOM 3881 O O . LEU B 1 41 ? 12.062 -23.266 -22.203 1 98.38 41 LEU B O 1
ATOM 3885 N N . ASN B 1 42 ? 9.906 -23.906 -22.375 1 97.31 42 ASN B N 1
ATOM 3886 C CA . ASN B 1 42 ? 9.703 -23.109 -23.562 1 97.31 42 ASN B CA 1
ATOM 3887 C C . ASN B 1 42 ? 9.867 -21.609 -23.281 1 97.31 42 ASN B C 1
ATOM 3889 O O . ASN B 1 42 ? 10.398 -20.875 -24.109 1 97.31 42 ASN B O 1
ATOM 3893 N N . LEU B 1 43 ? 9.359 -21.203 -22.141 1 97.56 43 LEU B N 1
ATOM 3894 C CA . LEU B 1 43 ? 9.523 -19.812 -21.719 1 97.56 43 LEU B CA 1
ATOM 3895 C C . LEU B 1 43 ? 11 -19.438 -21.641 1 97.56 43 LEU B C 1
ATOM 3897 O O . LEU B 1 43 ? 11.406 -18.391 -22.141 1 97.56 43 LEU B O 1
ATOM 3901 N N . LEU B 1 44 ? 11.805 -20.297 -21.062 1 98 44 LEU B N 1
ATOM 3902 C CA . LEU B 1 44 ? 13.242 -20.062 -20.938 1 98 44 LEU B CA 1
ATOM 3903 C C . LEU B 1 44 ? 13.906 -20.062 -22.312 1 98 44 LEU B C 1
ATOM 3905 O O . LEU B 1 44 ? 14.773 -19.234 -22.594 1 98 44 LEU B O 1
ATOM 3909 N N . GLN B 1 45 ? 13.484 -21 -23.141 1 96.25 45 GLN B N 1
ATOM 3910 C CA . GLN B 1 45 ? 14 -21.047 -24.516 1 96.25 45 GLN B CA 1
ATOM 3911 C C . GLN B 1 45 ? 13.742 -19.75 -25.25 1 96.25 45 GLN B C 1
ATOM 3913 O O . GLN B 1 45 ? 14.633 -19.219 -25.922 1 96.25 45 GLN B O 1
ATOM 3918 N N . LYS B 1 46 ? 12.586 -19.203 -25.125 1 95.19 46 LYS B N 1
ATOM 3919 C CA . LYS B 1 46 ? 12.203 -17.953 -25.766 1 95.19 46 LYS B CA 1
ATOM 3920 C C . LYS B 1 46 ? 13.031 -16.781 -25.25 1 95.19 46 LYS B C 1
ATOM 3922 O O . LYS B 1 46 ? 13.102 -15.734 -25.891 1 95.19 46 LYS B O 1
ATOM 3927 N N . HIS B 1 47 ? 13.57 -16.938 -24.109 1 96.44 47 HIS B N 1
ATOM 3928 C CA . HIS B 1 47 ? 14.398 -15.883 -23.531 1 96.44 47 HIS B CA 1
ATOM 3929 C C . HIS B 1 47 ? 15.883 -16.203 -23.672 1 96.44 47 HIS B C 1
ATOM 3931 O O . HIS B 1 47 ? 16.688 -15.805 -22.828 1 96.44 47 HIS B O 1
ATOM 3937 N N . ASN B 1 48 ? 16.281 -17.062 -24.578 1 94.62 48 ASN B N 1
ATOM 3938 C CA . ASN B 1 48 ? 17.609 -17.312 -25.109 1 94.62 48 ASN B CA 1
ATOM 3939 C C . ASN B 1 48 ? 18.453 -18.141 -24.156 1 94.62 48 ASN B C 1
ATOM 3941 O O . ASN B 1 48 ? 19.672 -18.047 -24.141 1 94.62 48 ASN B O 1
ATOM 3945 N N . PHE B 1 49 ? 17.828 -18.828 -23.328 1 96.25 49 PHE B N 1
ATOM 3946 C CA . PHE B 1 49 ? 18.578 -19.844 -22.609 1 96.25 49 PHE B CA 1
ATOM 3947 C C . PHE B 1 49 ? 18.875 -21.047 -23.5 1 96.25 49 PHE B C 1
ATOM 3949 O O . PHE B 1 49 ? 17.984 -21.5 -24.234 1 96.25 49 PHE B O 1
ATOM 3956 N N . SER B 1 50 ? 20.062 -21.516 -23.438 1 95.5 50 SER B N 1
ATOM 3957 C CA . SER B 1 50 ? 20.438 -22.641 -24.281 1 95.5 50 SER B CA 1
ATOM 3958 C C . SER B 1 50 ? 20.516 -23.938 -23.469 1 95.5 50 SER B C 1
ATOM 3960 O O . SER B 1 50 ? 20.438 -25.031 -24.016 1 95.5 50 SER B O 1
ATOM 3962 N N . GLU B 1 51 ? 20.734 -23.781 -22.234 1 96.69 51 GLU B N 1
ATOM 3963 C CA . GLU B 1 51 ? 20.844 -24.906 -21.312 1 96.69 51 GLU B CA 1
ATOM 3964 C C . GLU B 1 51 ? 20.062 -24.656 -20.031 1 96.69 51 GLU B C 1
ATOM 3966 O O . GLU B 1 51 ? 20.016 -23.531 -19.531 1 96.69 51 GLU B O 1
ATOM 3971 N N . VAL B 1 52 ? 19.469 -25.734 -19.547 1 98.12 52 VAL B N 1
ATOM 3972 C CA . VAL B 1 52 ? 18.688 -25.625 -18.328 1 98.12 52 VAL B CA 1
ATOM 3973 C C . VAL B 1 52 ? 18.938 -26.828 -17.422 1 98.12 52 VAL B C 1
ATOM 3975 O O . VAL B 1 52 ? 19.016 -27.969 -17.891 1 98.12 52 VAL B O 1
ATOM 3978 N N . ILE B 1 53 ? 19.203 -26.531 -16.172 1 98.5 53 ILE B N 1
ATOM 3979 C CA . ILE B 1 53 ? 19.266 -27.594 -15.18 1 98.5 53 ILE B CA 1
ATOM 3980 C C . ILE B 1 53 ? 17.859 -27.953 -14.711 1 98.5 53 ILE B C 1
ATOM 3982 O O . ILE B 1 53 ? 17.125 -27.094 -14.227 1 98.5 53 ILE B O 1
ATOM 3986 N N . VAL B 1 54 ? 17.484 -29.219 -14.875 1 98.62 54 VAL B N 1
ATOM 3987 C CA . VAL B 1 54 ? 16.172 -29.688 -14.453 1 98.62 54 VAL B CA 1
ATOM 3988 C C . VAL B 1 54 ? 16.312 -30.625 -13.258 1 98.62 54 VAL B C 1
ATOM 3990 O O . VAL B 1 54 ? 16.922 -31.688 -13.367 1 98.62 54 VAL B O 1
ATOM 3993 N N . VAL B 1 55 ? 15.75 -30.219 -12.141 1 98.31 55 VAL B N 1
ATOM 3994 C CA . VAL B 1 55 ? 15.844 -31.016 -10.93 1 98.31 55 VAL B CA 1
ATOM 3995 C C . VAL B 1 55 ? 14.711 -32.031 -10.891 1 98.31 55 VAL B C 1
ATOM 3997 O O . VAL B 1 55 ? 13.539 -31.672 -10.852 1 98.31 55 VAL B O 1
ATOM 4000 N N . VAL B 1 56 ? 15.023 -33.312 -10.844 1 97.44 56 VAL B N 1
ATOM 4001 C CA . VAL B 1 56 ? 14.016 -34.375 -10.883 1 97.44 56 VAL B CA 1
ATOM 4002 C C . VAL B 1 56 ? 14.328 -35.438 -9.82 1 97.44 56 VAL B C 1
ATOM 4004 O O . VAL B 1 56 ? 15.453 -35.5 -9.328 1 97.44 56 VAL B O 1
ATOM 4007 N N . LEU B 1 57 ? 13.32 -36.156 -9.469 1 95.38 57 LEU B N 1
ATOM 4008 C CA . LEU B 1 57 ? 13.562 -37.344 -8.656 1 95.38 57 LEU B CA 1
ATOM 4009 C C . LEU B 1 57 ? 14.281 -38.406 -9.469 1 95.38 57 LEU B C 1
ATOM 4011 O O . LEU B 1 57 ? 13.992 -38.625 -10.648 1 95.38 57 LEU B O 1
ATOM 4015 N N . GLU B 1 58 ? 15.125 -39.062 -8.812 1 95 58 GLU B N 1
ATOM 4016 C CA . GLU B 1 58 ? 15.938 -40.094 -9.469 1 95 58 GLU B CA 1
ATOM 4017 C C . GLU B 1 58 ? 15.062 -41.094 -10.195 1 95 58 GLU B C 1
ATOM 4019 O O . GLU B 1 58 ? 15.336 -41.469 -11.344 1 95 58 GLU B O 1
ATOM 4024 N N . GLN B 1 59 ? 14.016 -41.531 -9.602 1 93.56 59 GLN B N 1
ATOM 4025 C CA . GLN B 1 59 ? 13.18 -42.625 -10.125 1 93.56 59 GLN B CA 1
ATOM 4026 C C . GLN B 1 59 ? 12.32 -42.125 -11.281 1 93.56 59 GLN B C 1
ATOM 4028 O O . GLN B 1 59 ? 11.75 -42.938 -12.023 1 93.56 59 GLN B O 1
ATOM 4033 N N . GLU B 1 60 ? 12.281 -40.844 -11.516 1 94.69 60 GLU B N 1
ATOM 4034 C CA . GLU B 1 60 ? 11.391 -40.281 -12.531 1 94.69 60 GLU B CA 1
ATOM 4035 C C . GLU B 1 60 ? 12.18 -39.719 -13.711 1 94.69 60 GLU B C 1
ATOM 4037 O O . GLU B 1 60 ? 11.594 -39.281 -14.711 1 94.69 60 GLU B O 1
ATOM 4042 N N . LYS B 1 61 ? 13.477 -39.719 -13.656 1 97.06 61 LYS B N 1
ATOM 4043 C CA . LYS B 1 61 ? 14.336 -39.094 -14.648 1 97.06 61 LYS B CA 1
ATOM 4044 C C . LYS B 1 61 ? 14.055 -39.625 -16.047 1 97.06 61 LYS B C 1
ATOM 4046 O O . LYS B 1 61 ? 13.805 -38.844 -16.969 1 97.06 61 LYS B O 1
ATOM 4051 N N . LEU B 1 62 ? 14.023 -40.875 -16.172 1 96.12 62 LEU B N 1
ATOM 4052 C CA . LEU B 1 62 ? 13.891 -41.5 -17.5 1 96.12 62 LEU B CA 1
ATOM 4053 C C . LEU B 1 62 ? 12.531 -41.188 -18.109 1 96.12 62 LEU B C 1
ATOM 4055 O O . LEU B 1 62 ? 12.43 -40.906 -19.297 1 96.12 62 LEU B O 1
ATOM 4059 N N . GLU B 1 63 ? 11.57 -41.312 -17.297 1 94 63 GLU B N 1
ATOM 4060 C CA . GLU B 1 63 ? 10.219 -41.031 -17.766 1 94 63 GLU B CA 1
ATOM 4061 C C . GLU B 1 63 ? 10.086 -39.594 -18.25 1 94 63 GLU B C 1
ATOM 4063 O O . GLU B 1 63 ? 9.523 -39.344 -19.328 1 94 63 GLU B O 1
ATOM 4068 N N . ILE B 1 64 ? 10.656 -38.688 -17.516 1 96.56 64 ILE B N 1
ATOM 4069 C CA . ILE B 1 64 ? 10.586 -37.281 -17.828 1 96.56 64 ILE B CA 1
ATOM 4070 C C . ILE B 1 64 ? 11.414 -36.969 -19.078 1 96.56 64 ILE B C 1
ATOM 4072 O O . ILE B 1 64 ? 10.969 -36.25 -19.984 1 96.56 64 ILE B O 1
ATOM 4076 N N . GLN B 1 65 ? 12.562 -37.531 -19.125 1 97.06 65 GLN B N 1
ATOM 4077 C CA . GLN B 1 65 ? 13.438 -37.375 -20.281 1 97.06 65 GLN B CA 1
ATOM 4078 C C . GLN B 1 65 ? 12.758 -37.844 -21.562 1 97.06 65 GLN B C 1
ATOM 4080 O O . GLN B 1 65 ? 12.773 -37.156 -22.578 1 97.06 65 GLN B O 1
ATOM 4085 N N . SER B 1 66 ? 12.148 -39 -21.484 1 94.75 66 SER B N 1
ATOM 4086 C CA . SER B 1 66 ? 11.461 -39.562 -22.625 1 94.75 66 SER B CA 1
ATOM 4087 C C . SER B 1 66 ? 10.305 -38.688 -23.094 1 94.75 66 SER B C 1
ATOM 4089 O O . SER B 1 66 ? 10.125 -38.438 -24.281 1 94.75 66 SER B O 1
ATOM 4091 N N . ALA B 1 67 ? 9.578 -38.188 -22.188 1 92.94 67 ALA B N 1
ATOM 4092 C CA . ALA B 1 67 ? 8.438 -37.344 -22.5 1 92.94 67 ALA B CA 1
ATOM 4093 C C . ALA B 1 67 ? 8.891 -36.062 -23.188 1 92.94 67 ALA B C 1
ATOM 4095 O O . ALA B 1 67 ? 8.258 -35.594 -24.141 1 92.94 67 ALA B O 1
ATOM 4096 N N . LEU B 1 68 ? 10 -35.5 -22.734 1 95.75 68 LEU B N 1
ATOM 4097 C CA . LEU B 1 68 ? 10.461 -34.219 -23.25 1 95.75 68 LEU B CA 1
ATOM 4098 C C . LEU B 1 68 ? 11.125 -34.406 -24.609 1 95.75 68 LEU B C 1
ATOM 4100 O O . LEU B 1 68 ? 11.102 -33.469 -25.438 1 95.75 68 LEU B O 1
ATOM 4104 N N . GLU B 1 69 ? 11.695 -35.531 -24.828 1 92.94 69 GLU B N 1
ATOM 4105 C CA . GLU B 1 69 ? 12.312 -35.812 -26.125 1 92.94 69 GLU B CA 1
ATOM 4106 C C . GLU B 1 69 ? 11.273 -35.812 -27.234 1 92.94 69 GLU B C 1
ATOM 4108 O O . GLU B 1 69 ? 11.602 -35.531 -28.391 1 92.94 69 GLU B O 1
ATOM 4113 N N . ASN B 1 70 ? 10.031 -36.031 -26.922 1 88.31 70 ASN B N 1
ATOM 4114 C CA . ASN B 1 70 ? 8.945 -36.062 -27.891 1 88.31 70 ASN B CA 1
ATOM 4115 C C . ASN B 1 70 ? 8.312 -34.688 -28.078 1 88.31 70 ASN B C 1
ATOM 4117 O O . ASN B 1 70 ? 7.266 -34.562 -28.719 1 88.31 70 ASN B O 1
ATOM 4121 N N . THR B 1 71 ? 8.875 -33.688 -27.531 1 92.25 71 THR B N 1
ATOM 4122 C CA . THR B 1 71 ? 8.391 -32.344 -27.688 1 92.25 71 THR B CA 1
ATOM 4123 C C . THR B 1 71 ? 9.328 -31.516 -28.578 1 92.25 71 THR B C 1
ATOM 4125 O O . THR B 1 71 ? 10.469 -31.906 -28.797 1 92.25 71 THR B O 1
ATOM 4128 N N . PRO B 1 72 ? 8.844 -30.422 -29.172 1 91.06 72 PRO B N 1
ATOM 4129 C CA . PRO B 1 72 ? 9.688 -29.594 -30.047 1 91.06 72 PRO B CA 1
ATOM 4130 C C . PRO B 1 72 ? 10.609 -28.656 -29.266 1 91.06 72 PRO B C 1
ATOM 4132 O O . PRO B 1 72 ? 10.797 -27.5 -29.641 1 91.06 72 PRO B O 1
ATOM 4135 N N . LEU B 1 73 ? 11.164 -29.047 -28.172 1 92.88 73 LEU B N 1
ATOM 4136 C CA . LEU B 1 73 ? 12.094 -28.25 -27.375 1 92.88 73 LEU B CA 1
ATOM 4137 C C . LEU B 1 73 ? 13.516 -28.375 -27.922 1 92.88 73 LEU B C 1
ATOM 4139 O O . LEU B 1 73 ? 13.977 -29.484 -28.219 1 92.88 73 LEU B O 1
ATOM 4143 N N . LYS B 1 74 ? 14.211 -27.266 -28.109 1 91.5 74 LYS B N 1
ATOM 4144 C CA . LYS B 1 74 ? 15.586 -27.25 -28.609 1 91.5 74 LYS B CA 1
ATOM 4145 C C . LYS B 1 74 ? 16.578 -27 -27.484 1 91.5 74 LYS B C 1
ATOM 4147 O O . LYS B 1 74 ? 17.797 -27.031 -27.719 1 91.5 74 LYS B O 1
ATOM 4152 N N . LEU B 1 75 ? 16.219 -26.906 -26.328 1 92.62 75 LEU B N 1
ATOM 4153 C CA . LEU B 1 75 ? 17.016 -26.641 -25.141 1 92.62 75 LEU B CA 1
ATOM 4154 C C . LEU B 1 75 ? 17.812 -27.875 -24.734 1 92.62 75 LEU B C 1
ATOM 4156 O O . LEU B 1 75 ? 17.281 -29 -24.75 1 92.62 75 LEU B O 1
ATOM 4160 N N . LYS B 1 76 ? 19.094 -27.656 -24.406 1 96.5 76 LYS B N 1
ATOM 4161 C CA . LYS B 1 76 ? 19.828 -28.719 -23.734 1 96.5 76 LYS B CA 1
ATOM 4162 C C . LYS B 1 76 ? 19.406 -28.844 -22.281 1 96.5 76 LYS B C 1
ATOM 4164 O O . LYS B 1 76 ? 19.438 -27.875 -21.531 1 96.5 76 LYS B O 1
ATOM 4169 N N . LEU B 1 77 ? 19.031 -30.047 -21.922 1 97.94 77 LEU B N 1
ATOM 4170 C CA . LEU B 1 77 ? 18.562 -30.266 -20.562 1 97.94 77 LEU B CA 1
ATOM 4171 C C . LEU B 1 77 ? 19.594 -31.062 -19.766 1 97.94 77 LEU B C 1
ATOM 4173 O O . LEU B 1 77 ? 20.031 -32.125 -20.188 1 97.94 77 LEU B O 1
ATOM 4177 N N . ASP B 1 78 ? 20.062 -30.469 -18.703 1 97.94 78 ASP B N 1
ATOM 4178 C CA . ASP B 1 78 ? 20.906 -31.141 -17.719 1 97.94 78 ASP B CA 1
ATOM 4179 C C . ASP B 1 78 ? 20.109 -31.625 -16.516 1 97.94 78 ASP B C 1
ATOM 4181 O O . ASP B 1 78 ? 19.797 -30.844 -15.617 1 97.94 78 ASP B O 1
ATOM 4185 N N . TYR B 1 79 ? 19.828 -32.938 -16.516 1 98.12 79 TYR B N 1
ATOM 4186 C CA . TYR B 1 79 ? 18.984 -33.5 -15.461 1 98.12 79 TYR B CA 1
ATOM 4187 C C . TYR B 1 79 ? 19.781 -33.719 -14.172 1 98.12 79 TYR B C 1
ATOM 4189 O O . TYR B 1 79 ? 20.703 -34.5 -14.125 1 98.12 79 TYR B O 1
ATOM 4197 N N . ALA B 1 80 ? 19.484 -32.906 -13.156 1 98 80 ALA B N 1
ATOM 4198 C CA . ALA B 1 80 ? 20.031 -33.062 -11.812 1 98 80 ALA B CA 1
ATOM 4199 C C . ALA B 1 80 ? 19.094 -33.906 -10.945 1 98 80 ALA B C 1
ATOM 4201 O O . ALA B 1 80 ? 18 -33.469 -10.602 1 98 80 ALA B O 1
ATOM 4202 N N . THR B 1 81 ? 19.516 -35.094 -10.508 1 96.56 81 THR B N 1
ATOM 4203 C CA . THR B 1 81 ? 18.641 -36 -9.781 1 96.56 81 THR B CA 1
ATOM 4204 C C . THR B 1 81 ? 18.812 -35.844 -8.273 1 96.56 81 THR B C 1
ATOM 4206 O O . THR B 1 81 ? 19.922 -35.594 -7.793 1 96.56 81 THR B O 1
ATOM 4209 N N . ILE B 1 82 ? 17.766 -35.844 -7.59 1 95.81 82 ILE B N 1
ATOM 4210 C CA . ILE B 1 82 ? 17.781 -35.906 -6.133 1 95.81 82 ILE B CA 1
ATOM 4211 C C . ILE B 1 82 ? 17.156 -37.219 -5.652 1 95.81 82 ILE B C 1
ATOM 4213 O O . ILE B 1 82 ? 16.406 -37.844 -6.387 1 95.81 82 ILE B O 1
ATOM 4217 N N . PRO B 1 83 ? 17.438 -37.562 -4.398 1 92.56 83 PRO B N 1
ATOM 4218 C CA . PRO B 1 83 ? 16.953 -38.875 -3.906 1 92.56 83 PRO B CA 1
ATOM 4219 C C . PRO B 1 83 ? 15.43 -38.906 -3.746 1 92.56 83 PRO B C 1
ATOM 4221 O O . PRO B 1 83 ? 14.82 -37.906 -3.34 1 92.56 83 PRO B O 1
ATOM 4224 N N . SER B 1 84 ? 14.828 -40.094 -3.998 1 85.81 84 SER B N 1
ATOM 4225 C CA . SER B 1 84 ? 13.383 -40.25 -3.941 1 85.81 84 SER B CA 1
ATOM 4226 C C . SER B 1 84 ? 12.914 -40.531 -2.514 1 85.81 84 SER B C 1
ATOM 4228 O O . SER B 1 84 ? 11.766 -40.25 -2.176 1 85.81 84 SER B O 1
ATOM 4230 N N . ASP B 1 85 ? 13.688 -41.125 -1.765 1 81 85 ASP B N 1
ATOM 4231 C CA . ASP B 1 85 ? 13.312 -41.531 -0.416 1 81 85 ASP B CA 1
ATOM 4232 C C . ASP B 1 85 ? 13.461 -40.375 0.573 1 81 85 ASP B C 1
ATOM 4234 O O . ASP B 1 85 ? 12.945 -40.438 1.691 1 81 85 ASP B O 1
ATOM 4238 N N . GLY B 1 86 ? 13.961 -39.312 0.106 1 76.31 86 GLY B N 1
ATOM 4239 C CA . GLY B 1 86 ? 14.109 -38.188 1.005 1 76.31 86 GLY B CA 1
ATOM 4240 C C . GLY B 1 86 ? 12.961 -37.188 0.92 1 76.31 86 GLY B C 1
ATOM 4241 O O . GLY B 1 86 ? 12.227 -37.188 -0.07 1 76.31 86 GLY B O 1
ATOM 4242 N N . ASP B 1 87 ? 12.555 -36.688 2.035 1 83.56 87 ASP B N 1
ATOM 4243 C CA . ASP B 1 87 ? 11.57 -35.625 2.059 1 83.56 87 ASP B CA 1
ATOM 4244 C C . ASP B 1 87 ? 12.227 -34.25 1.767 1 83.56 87 ASP B C 1
ATOM 4246 O O . ASP B 1 87 ? 12.25 -33.375 2.625 1 83.56 87 ASP B O 1
ATOM 4250 N N . PHE B 1 88 ? 12.719 -34.125 0.478 1 89.62 88 PHE B N 1
ATOM 4251 C CA . PHE B 1 88 ? 13.422 -32.906 0.096 1 89.62 88 PHE B CA 1
ATOM 4252 C C . PHE B 1 88 ? 12.43 -31.812 -0.245 1 89.62 88 PHE B C 1
ATOM 4254 O O . PHE B 1 88 ? 11.547 -31.984 -1.089 1 89.62 88 PHE B O 1
ATOM 4261 N N . GLY B 1 89 ? 12.586 -30.703 0.434 1 93.06 89 GLY B N 1
ATOM 4262 C CA . GLY B 1 89 ? 11.938 -29.5 -0.037 1 93.06 89 GLY B CA 1
ATOM 4263 C C . GLY B 1 89 ? 12.703 -28.812 -1.153 1 93.06 89 GLY B C 1
ATOM 4264 O O . GLY B 1 89 ? 13.742 -29.297 -1.601 1 93.06 89 GLY B O 1
ATOM 4265 N N . THR B 1 90 ? 12.203 -27.734 -1.636 1 94.31 90 THR B N 1
ATOM 4266 C CA . THR B 1 90 ? 12.812 -27.016 -2.748 1 94.31 90 THR B CA 1
ATOM 4267 C C . THR B 1 90 ? 14.156 -26.422 -2.338 1 94.31 90 THR B C 1
ATOM 4269 O O . THR B 1 90 ? 15.094 -26.406 -3.135 1 94.31 90 THR B O 1
ATOM 4272 N N . ALA B 1 91 ? 14.281 -25.969 -1.126 1 96.44 91 ALA B N 1
ATOM 4273 C CA . ALA B 1 91 ? 15.562 -25.453 -0.65 1 96.44 91 ALA B CA 1
ATOM 4274 C C . ALA B 1 91 ? 16.578 -26.578 -0.492 1 96.44 91 ALA B C 1
ATOM 4276 O O . ALA B 1 91 ? 17.766 -26.422 -0.822 1 96.44 91 ALA B O 1
ATOM 4277 N N . ASP B 1 92 ? 16.125 -27.703 0.02 1 95.88 92 ASP B N 1
ATOM 4278 C CA . ASP B 1 92 ? 16.969 -28.875 0.114 1 95.88 92 ASP B CA 1
ATOM 4279 C C . ASP B 1 92 ? 17.516 -29.281 -1.259 1 95.88 92 ASP B C 1
ATOM 4281 O O . ASP B 1 92 ? 18.688 -29.594 -1.397 1 95.88 92 ASP B O 1
ATOM 4285 N N . SER B 1 93 ? 16.609 -29.281 -2.223 1 95.94 93 SER B N 1
ATOM 4286 C CA . SER B 1 93 ? 16.969 -29.672 -3.584 1 95.94 93 SER B CA 1
ATOM 4287 C C . SER B 1 93 ? 18.047 -28.75 -4.148 1 95.94 93 SER B C 1
ATOM 4289 O O . SER B 1 93 ? 19.016 -29.219 -4.746 1 95.94 93 SER B O 1
ATOM 4291 N N . LEU B 1 94 ? 17.844 -27.469 -3.941 1 96.12 94 LEU B N 1
ATOM 4292 C CA . LEU B 1 94 ? 18.828 -26.5 -4.414 1 96.12 94 LEU B CA 1
ATOM 4293 C C . LEU B 1 94 ? 20.172 -26.719 -3.727 1 96.12 94 LEU B C 1
ATOM 4295 O O . LEU B 1 94 ? 21.219 -26.641 -4.371 1 96.12 94 LEU B O 1
ATOM 4299 N N . ARG B 1 95 ? 20.125 -26.922 -2.449 1 95.75 95 ARG B N 1
ATOM 4300 C CA . ARG B 1 95 ? 21.328 -27.188 -1.684 1 95.75 95 ARG B CA 1
ATOM 4301 C C . ARG B 1 95 ? 22.047 -28.438 -2.197 1 95.75 95 ARG B C 1
ATOM 4303 O O . ARG B 1 95 ? 23.266 -28.469 -2.283 1 95.75 95 ARG B O 1
ATOM 4310 N N . TYR B 1 96 ? 21.25 -29.406 -2.51 1 95 96 TYR B N 1
ATOM 4311 C CA . TYR B 1 96 ? 21.781 -30.688 -2.959 1 95 96 TYR B CA 1
ATOM 4312 C C . TYR B 1 96 ? 22.516 -30.547 -4.285 1 95 96 TYR B C 1
ATOM 4314 O O . TYR B 1 96 ? 23.516 -31.234 -4.531 1 95 96 TYR B O 1
ATOM 4322 N N . ILE B 1 97 ? 22.109 -29.656 -5.141 1 96.25 97 ILE B N 1
ATOM 4323 C CA . ILE B 1 97 ? 22.703 -29.531 -6.465 1 96.25 97 ILE B CA 1
ATOM 4324 C C . ILE B 1 97 ? 23.578 -28.281 -6.523 1 96.25 97 ILE B C 1
ATOM 4326 O O . ILE B 1 97 ? 23.844 -27.75 -7.605 1 96.25 97 ILE B O 1
ATOM 4330 N N . TYR B 1 98 ? 24.016 -27.75 -5.426 1 95.5 98 TYR B N 1
ATOM 4331 C CA . TYR B 1 98 ? 24.719 -26.469 -5.336 1 95.5 98 TYR B CA 1
ATOM 4332 C C . TYR B 1 98 ? 25.938 -26.453 -6.25 1 95.5 98 TYR B C 1
ATOM 4334 O O . TYR B 1 98 ? 26.281 -25.406 -6.82 1 95.5 98 TYR B O 1
ATOM 4342 N N . ASP B 1 99 ? 26.609 -27.516 -6.469 1 95.38 99 ASP B N 1
ATOM 4343 C CA . ASP B 1 99 ? 27.844 -27.609 -7.23 1 95.38 99 ASP B CA 1
ATOM 4344 C C . ASP B 1 99 ? 27.594 -27.375 -8.719 1 95.38 99 ASP B C 1
ATOM 4346 O O . ASP B 1 99 ? 28.516 -27.047 -9.469 1 95.38 99 ASP B O 1
ATOM 4350 N N . LYS B 1 100 ? 26.375 -27.562 -9.125 1 96.56 100 LYS B N 1
ATOM 4351 C CA . LYS B 1 100 ? 26.016 -27.359 -10.523 1 96.56 100 LYS B CA 1
ATOM 4352 C C . LYS B 1 100 ? 25.781 -25.875 -10.82 1 96.56 100 LYS B C 1
ATOM 4354 O O . LYS B 1 100 ? 25.766 -25.469 -11.977 1 96.56 100 LYS B O 1
ATOM 4359 N N . ILE B 1 101 ? 25.609 -25.141 -9.805 1 96.25 101 ILE B N 1
ATOM 4360 C CA . ILE B 1 101 ? 25.312 -23.719 -9.961 1 96.25 101 ILE B CA 1
ATOM 4361 C C . ILE B 1 101 ? 26.609 -22.906 -9.828 1 96.25 101 ILE B C 1
ATOM 4363 O O . ILE B 1 101 ? 27.203 -22.844 -8.75 1 96.25 101 ILE B O 1
ATOM 4367 N N . LYS B 1 102 ? 26.969 -22.219 -10.891 1 95.5 102 LYS B N 1
ATOM 4368 C CA . LYS B 1 102 ? 28.297 -21.594 -10.938 1 95.5 102 LYS B CA 1
ATOM 4369 C C . LYS B 1 102 ? 28.188 -20.078 -11.109 1 95.5 102 LYS B C 1
ATOM 4371 O O . LYS B 1 102 ? 29.172 -19.359 -10.984 1 95.5 102 LYS B O 1
ATOM 4376 N N . SER B 1 103 ? 27.047 -19.547 -11.391 1 96.06 103 SER B N 1
ATOM 4377 C CA . SER B 1 103 ? 26.797 -18.141 -11.625 1 96.06 103 SER B CA 1
ATOM 4378 C C . SER B 1 103 ? 25.438 -17.719 -11.086 1 96.06 103 SER B C 1
ATOM 4380 O O . SER B 1 103 ? 24.734 -18.516 -10.469 1 96.06 103 SER B O 1
ATOM 4382 N N . ASP B 1 104 ? 25.188 -16.422 -11.227 1 96.94 104 ASP B N 1
ATOM 4383 C CA . ASP B 1 104 ? 23.828 -16.016 -10.938 1 96.94 104 ASP B CA 1
ATOM 4384 C C . ASP B 1 104 ? 22.812 -16.875 -11.695 1 96.94 104 ASP B C 1
ATOM 4386 O O . ASP B 1 104 ? 23.141 -17.422 -12.758 1 96.94 104 ASP B O 1
ATOM 4390 N N . PHE B 1 105 ? 21.688 -17.047 -11.109 1 97.75 105 PHE B N 1
ATOM 4391 C CA . PHE B 1 105 ? 20.828 -18.062 -11.711 1 97.75 105 PHE B CA 1
ATOM 4392 C C . PHE B 1 105 ? 19.359 -17.703 -11.539 1 97.75 105 PHE B C 1
ATOM 4394 O O . PHE B 1 105 ? 19 -16.922 -10.648 1 97.75 105 PHE B O 1
ATOM 4401 N N . LEU B 1 106 ? 18.578 -18.25 -12.438 1 98.19 106 LEU B N 1
ATOM 4402 C CA . LEU B 1 106 ? 17.125 -18.172 -12.406 1 98.19 106 LEU B CA 1
ATOM 4403 C C . LEU B 1 106 ? 16.516 -19.484 -11.938 1 98.19 106 LEU B C 1
ATOM 4405 O O . LEU B 1 106 ? 16.969 -20.562 -12.352 1 98.19 106 LEU B O 1
ATOM 4409 N N . VAL B 1 107 ? 15.617 -19.391 -11.008 1 98.31 107 VAL B N 1
ATOM 4410 C CA . VAL B 1 107 ? 14.859 -20.547 -10.555 1 98.31 107 VAL B CA 1
ATOM 4411 C C . VAL B 1 107 ? 13.414 -20.438 -11.039 1 98.31 107 VAL B C 1
ATOM 4413 O O . VAL B 1 107 ? 12.766 -19.406 -10.852 1 98.31 107 VAL B O 1
ATOM 4416 N N . VAL B 1 108 ? 12.906 -21.531 -11.633 1 98.44 108 VAL B N 1
ATOM 4417 C CA . VAL B 1 108 ? 11.531 -21.562 -12.117 1 98.44 108 VAL B CA 1
ATOM 4418 C C . VAL B 1 108 ? 10.867 -22.875 -11.703 1 98.44 108 VAL B C 1
ATOM 4420 O O . VAL B 1 108 ? 11.492 -23.938 -11.758 1 98.44 108 VAL B O 1
ATOM 4423 N N . SER B 1 109 ? 9.664 -22.75 -11.281 1 97.56 109 SER B N 1
ATOM 4424 C CA . SER B 1 109 ? 8.906 -23.969 -10.984 1 97.56 109 SER B CA 1
ATOM 4425 C C . SER B 1 109 ? 8.391 -24.625 -12.258 1 97.56 109 SER B C 1
ATOM 4427 O O . SER B 1 109 ? 8.125 -23.938 -13.25 1 97.56 109 SER B O 1
ATOM 4429 N N . CYS B 1 110 ? 8.188 -25.906 -12.195 1 97.94 110 CYS B N 1
ATOM 4430 C CA . CYS B 1 110 ? 7.73 -26.641 -13.367 1 97.94 110 CYS B CA 1
ATOM 4431 C C . CYS B 1 110 ? 6.254 -26.391 -13.633 1 97.94 110 CYS B C 1
ATOM 4433 O O . CYS B 1 110 ? 5.742 -26.703 -14.703 1 97.94 110 CYS B O 1
ATOM 4435 N N . ASP B 1 111 ? 5.543 -25.812 -12.664 1 97.06 111 ASP B N 1
ATOM 4436 C CA . ASP B 1 111 ? 4.094 -25.734 -12.781 1 97.06 111 ASP B CA 1
ATOM 4437 C C . ASP B 1 111 ? 3.656 -24.344 -13.242 1 97.06 111 ASP B C 1
ATOM 4439 O O . ASP B 1 111 ? 2.49 -23.969 -13.086 1 97.06 111 ASP B O 1
ATOM 4443 N N . LEU B 1 112 ? 4.59 -23.625 -13.766 1 98 112 LEU B N 1
ATOM 4444 C CA . LEU B 1 112 ? 4.277 -22.297 -14.273 1 98 112 LEU B CA 1
ATOM 4445 C C . LEU B 1 112 ? 3.842 -22.359 -15.734 1 98 112 LEU B C 1
ATOM 4447 O O . LEU B 1 112 ? 4.523 -22.969 -16.562 1 98 112 LEU B O 1
ATOM 4451 N N . VAL B 1 113 ? 2.721 -21.797 -16.078 1 98.44 113 VAL B N 1
ATOM 4452 C CA . VAL B 1 113 ? 2.285 -21.547 -17.453 1 98.44 113 VAL B CA 1
ATOM 4453 C C . VAL B 1 113 ? 2.111 -20.047 -17.672 1 98.44 113 VAL B C 1
ATOM 4455 O O . VAL B 1 113 ? 1.229 -19.422 -17.078 1 98.44 113 VAL B O 1
ATOM 4458 N N . SER B 1 114 ? 2.971 -19.469 -18.516 1 98.44 114 SER B N 1
ATOM 4459 C CA . SER B 1 114 ? 2.971 -18.016 -18.641 1 98.44 114 SER B CA 1
ATOM 4460 C C . SER B 1 114 ? 3.623 -17.578 -19.953 1 98.44 114 SER B C 1
ATOM 4462 O O . SER B 1 114 ? 4.449 -18.297 -20.516 1 98.44 114 SER B O 1
ATOM 4464 N N . ASN B 1 115 ? 3.184 -16.469 -20.5 1 97.69 115 ASN B N 1
ATOM 4465 C CA . ASN B 1 115 ? 3.848 -15.828 -21.625 1 97.69 115 ASN B CA 1
ATOM 4466 C C . ASN B 1 115 ? 4.582 -14.562 -21.203 1 97.69 115 ASN B C 1
ATOM 4468 O O . ASN B 1 115 ? 4.922 -13.719 -22.047 1 97.69 115 ASN B O 1
ATOM 4472 N N . VAL B 1 116 ? 4.836 -14.383 -19.953 1 98.06 116 VAL B N 1
ATOM 4473 C CA . VAL B 1 116 ? 5.422 -13.164 -19.422 1 98.06 116 VAL B CA 1
ATOM 4474 C C . VAL B 1 116 ? 6.852 -13 -19.938 1 98.06 116 VAL B C 1
ATOM 4476 O O . VAL B 1 116 ? 7.551 -13.984 -20.156 1 98.06 116 VAL B O 1
ATOM 4479 N N . SER B 1 117 ? 7.266 -11.766 -20.156 1 98.12 117 SER B N 1
ATOM 4480 C CA . SER B 1 117 ? 8.672 -11.484 -20.422 1 98.12 117 SER B CA 1
ATOM 4481 C C . SER B 1 117 ? 9.484 -11.5 -19.125 1 98.12 117 SER B C 1
ATOM 4483 O O . SER B 1 117 ? 9.109 -10.867 -18.141 1 98.12 117 SER B O 1
ATOM 4485 N N . LEU B 1 118 ? 10.594 -12.156 -19.172 1 98.06 118 LEU B N 1
ATOM 4486 C CA . LEU B 1 118 ? 11.445 -12.25 -17.984 1 98.06 118 LEU B CA 1
ATOM 4487 C C . LEU B 1 118 ? 12.406 -11.062 -17.922 1 98.06 118 LEU B C 1
ATOM 4489 O O . LEU B 1 118 ? 13.062 -10.852 -16.891 1 98.06 118 LEU B O 1
ATOM 4493 N N . TYR B 1 119 ? 12.516 -10.25 -18.875 1 97.88 119 TYR B N 1
ATOM 4494 C CA . TYR B 1 119 ? 13.516 -9.195 -18.969 1 97.88 119 TYR B CA 1
ATOM 4495 C C . TYR B 1 119 ? 13.305 -8.141 -17.891 1 97.88 119 TYR B C 1
ATOM 4497 O O . TYR B 1 119 ? 14.258 -7.703 -17.25 1 97.88 119 TYR B O 1
ATOM 4505 N N . PRO B 1 120 ? 12.031 -7.738 -17.703 1 97.88 120 PRO B N 1
ATOM 4506 C CA . PRO B 1 120 ? 11.859 -6.758 -16.625 1 97.88 120 PRO B CA 1
ATOM 4507 C C . PRO B 1 120 ? 12.375 -7.262 -15.281 1 97.88 120 PRO B C 1
ATOM 4509 O O . PRO B 1 120 ? 12.953 -6.496 -14.516 1 97.88 120 PRO B O 1
ATOM 4512 N N . LEU B 1 121 ? 12.148 -8.5 -15.016 1 98.06 121 LEU B N 1
ATOM 4513 C CA . LEU B 1 121 ? 12.625 -9.102 -13.773 1 98.06 121 LEU B CA 1
ATOM 4514 C C . LEU B 1 121 ? 14.148 -9.109 -13.727 1 98.06 121 LEU B C 1
ATOM 4516 O O . LEU B 1 121 ? 14.742 -8.703 -12.727 1 98.06 121 LEU B O 1
ATOM 4520 N N . ILE B 1 122 ? 14.781 -9.555 -14.75 1 97.5 122 ILE B N 1
ATOM 4521 C CA . ILE B 1 122 ? 16.234 -9.633 -14.844 1 97.5 122 ILE B CA 1
ATOM 4522 C C . ILE B 1 122 ? 16.828 -8.234 -14.75 1 97.5 122 ILE B C 1
ATOM 4524 O O . ILE B 1 122 ? 17.828 -8.023 -14.062 1 97.5 122 ILE B O 1
ATOM 4528 N N . ASN B 1 123 ? 16.219 -7.273 -15.406 1 97.31 123 ASN B N 1
ATOM 4529 C CA . ASN B 1 123 ? 16.703 -5.895 -15.367 1 97.31 123 ASN B CA 1
ATOM 4530 C C . ASN B 1 123 ? 16.625 -5.312 -13.961 1 97.31 123 ASN B C 1
ATOM 4532 O O . ASN B 1 123 ? 17.531 -4.598 -13.531 1 97.31 123 ASN B O 1
ATOM 4536 N N . LYS B 1 124 ? 15.586 -5.602 -13.352 1 96.94 124 LYS B N 1
ATOM 4537 C CA . LYS B 1 124 ? 15.453 -5.133 -11.977 1 96.94 124 LYS B CA 1
ATOM 4538 C C . LYS B 1 124 ? 16.562 -5.707 -11.086 1 96.94 124 LYS B C 1
ATOM 4540 O O . LYS B 1 124 ? 17.141 -4.996 -10.273 1 96.94 124 LYS B O 1
ATOM 4545 N N . PHE B 1 125 ? 16.844 -6.91 -11.219 1 97.06 125 PHE B N 1
ATOM 4546 C CA . PHE B 1 125 ? 17.891 -7.613 -10.5 1 97.06 125 PHE B CA 1
ATOM 4547 C C . PHE B 1 125 ? 19.25 -6.965 -10.758 1 97.06 125 PHE B C 1
ATOM 4549 O O . PHE B 1 125 ? 20 -6.684 -9.82 1 97.06 125 PHE B O 1
ATOM 4556 N N . ARG B 1 126 ? 19.453 -6.637 -11.984 1 95.56 126 ARG B N 1
ATOM 4557 C CA . ARG B 1 126 ? 20.719 -6.043 -12.398 1 95.56 126 ARG B CA 1
ATOM 4558 C C . ARG B 1 126 ? 20.844 -4.602 -11.914 1 95.56 126 ARG B C 1
ATOM 4560 O O . ARG B 1 126 ? 21.875 -4.203 -11.375 1 95.56 126 ARG B O 1
ATOM 4567 N N . GLU B 1 127 ? 19.766 -3.926 -12.148 1 94.44 127 GLU B N 1
ATOM 4568 C CA . GLU B 1 127 ? 19.734 -2.504 -11.82 1 94.44 127 GLU B CA 1
ATOM 4569 C C . GLU B 1 127 ? 20.109 -2.262 -10.359 1 94.44 127 GLU B C 1
ATOM 4571 O O . GLU B 1 127 ? 20.812 -1.295 -10.047 1 94.44 127 GLU B O 1
ATOM 4576 N N . HIS B 1 128 ? 19.766 -3.16 -9.523 1 93.56 128 HIS B N 1
ATOM 4577 C CA . HIS B 1 128 ? 19.938 -2.906 -8.094 1 93.56 128 HIS B CA 1
ATOM 4578 C C . HIS B 1 128 ? 20.906 -3.898 -7.469 1 93.56 128 HIS B C 1
ATOM 4580 O O . HIS B 1 128 ? 21 -3.99 -6.242 1 93.56 128 HIS B O 1
ATOM 4586 N N . ASP B 1 129 ? 21.562 -4.688 -8.344 1 93.56 129 ASP B N 1
ATOM 4587 C CA . ASP B 1 129 ? 22.469 -5.707 -7.828 1 93.56 129 ASP B CA 1
ATOM 4588 C C . ASP B 1 129 ? 21.812 -6.488 -6.688 1 93.56 129 ASP B C 1
ATOM 4590 O O . ASP B 1 129 ? 22.391 -6.59 -5.598 1 93.56 129 ASP B O 1
ATOM 4594 N N . ALA B 1 130 ? 20.625 -6.965 -6.957 1 96.56 130 ALA B N 1
ATOM 4595 C CA . ALA B 1 130 ? 19.766 -7.586 -5.941 1 96.56 130 ALA B CA 1
ATOM 4596 C C . ALA B 1 130 ? 20.266 -8.984 -5.59 1 96.56 130 ALA B C 1
ATOM 4598 O O . ALA B 1 130 ? 20.891 -9.656 -6.418 1 96.56 130 ALA B O 1
ATOM 4599 N N . ALA B 1 131 ? 20.047 -9.352 -4.336 1 97.19 131 ALA B N 1
ATOM 4600 C CA . ALA B 1 131 ? 20.266 -10.742 -3.941 1 97.19 131 ALA B CA 1
ATOM 4601 C C . ALA B 1 131 ? 19.188 -11.656 -4.531 1 97.19 131 ALA B C 1
ATOM 4603 O O . ALA B 1 131 ? 19.469 -12.805 -4.879 1 97.19 131 ALA B O 1
ATOM 4604 N N . LEU B 1 132 ? 18.016 -11.07 -4.625 1 98.06 132 LEU B N 1
ATOM 4605 C CA . LEU B 1 132 ? 16.844 -11.812 -5.109 1 98.06 132 LEU B CA 1
ATOM 4606 C C . LEU B 1 132 ? 15.852 -10.875 -5.785 1 98.06 132 LEU B C 1
ATOM 4608 O O . LEU B 1 132 ? 15.594 -9.773 -5.293 1 98.06 132 LEU B O 1
ATOM 4612 N N . ALA B 1 133 ? 15.352 -11.242 -6.898 1 98.56 133 ALA B N 1
ATOM 4613 C CA . ALA B 1 133 ? 14.188 -10.625 -7.531 1 98.56 133 ALA B CA 1
ATOM 4614 C C . ALA B 1 133 ? 13.141 -11.68 -7.875 1 98.56 133 ALA B C 1
ATOM 4616 O O . ALA B 1 133 ? 13.461 -12.742 -8.414 1 98.56 133 ALA B O 1
ATOM 4617 N N . MET B 1 134 ? 11.945 -11.422 -7.527 1 98.5 134 MET B N 1
ATOM 4618 C CA . MET B 1 134 ? 10.914 -12.43 -7.781 1 98.5 134 MET B CA 1
ATOM 4619 C C . MET B 1 134 ? 9.797 -11.852 -8.648 1 98.5 134 MET B C 1
ATOM 4621 O O . MET B 1 134 ? 9.539 -10.648 -8.617 1 98.5 134 MET B O 1
ATOM 4625 N N . LEU B 1 135 ? 9.125 -12.688 -9.367 1 98.62 135 LEU B N 1
ATOM 4626 C CA . LEU B 1 135 ? 8.023 -12.336 -10.258 1 98.62 135 LEU B CA 1
ATOM 4627 C C . LEU B 1 135 ? 6.676 -12.641 -9.602 1 98.62 135 LEU B C 1
ATOM 4629 O O . LEU B 1 135 ? 6.5 -13.703 -9 1 98.62 135 LEU B O 1
ATOM 4633 N N . LEU B 1 136 ? 5.785 -11.68 -9.68 1 97.88 136 LEU B N 1
ATOM 4634 C CA . LEU B 1 136 ? 4.445 -11.82 -9.125 1 97.88 136 LEU B CA 1
ATOM 4635 C C . LEU B 1 136 ? 3.383 -11.688 -10.211 1 97.88 136 LEU B C 1
ATOM 4637 O O . LEU B 1 136 ? 3.549 -10.914 -11.156 1 97.88 136 LEU B O 1
ATOM 4641 N N . PHE B 1 137 ? 2.307 -12.453 -10.039 1 95.88 137 PHE B N 1
ATOM 4642 C CA . PHE B 1 137 ? 1.145 -12.367 -10.914 1 95.88 137 PHE B CA 1
ATOM 4643 C C . PHE B 1 137 ? -0.094 -11.953 -10.133 1 95.88 137 PHE B C 1
ATOM 4645 O O . PHE B 1 137 ? -0.2 -12.227 -8.938 1 95.88 137 PHE B O 1
ATOM 4652 N N . PRO B 1 138 ? -0.988 -11.242 -10.875 1 92.75 138 PRO B N 1
ATOM 4653 C CA . PRO B 1 138 ? -2.307 -11.102 -10.25 1 92.75 138 PRO B CA 1
ATOM 4654 C C . PRO B 1 138 ? -3.021 -12.445 -10.078 1 92.75 138 PRO B C 1
ATOM 4656 O O . PRO B 1 138 ? -2.879 -13.336 -10.914 1 92.75 138 PRO B O 1
ATOM 4659 N N . SER B 1 139 ? -3.775 -12.539 -9.031 1 90.38 139 SER B N 1
ATOM 4660 C CA . SER B 1 139 ? -4.57 -13.75 -8.812 1 90.38 139 SER B CA 1
ATOM 4661 C C . SER B 1 139 ? -5.871 -13.703 -9.602 1 90.38 139 SER B C 1
ATOM 4663 O O . SER B 1 139 ? -6.211 -12.672 -10.188 1 90.38 139 SER B O 1
ATOM 4665 N N . GLY B 1 140 ? -6.562 -14.883 -9.68 1 88.75 140 GLY B N 1
ATOM 4666 C CA . GLY B 1 140 ? -7.914 -14.891 -10.219 1 88.75 140 GLY B CA 1
ATOM 4667 C C . GLY B 1 140 ? -8.016 -15.547 -11.578 1 88.75 140 GLY B C 1
ATOM 4668 O O . GLY B 1 140 ? -9.078 -15.539 -12.203 1 88.75 140 GLY B O 1
ATOM 4669 N N . PHE B 1 141 ? -6.934 -16.156 -12.039 1 92.25 141 PHE B N 1
ATOM 4670 C CA . PHE B 1 141 ? -6.98 -16.812 -13.336 1 92.25 141 PHE B CA 1
ATOM 4671 C C . PHE B 1 141 ? -8.094 -17.859 -13.375 1 92.25 141 PHE B C 1
ATOM 4673 O O . PHE B 1 141 ? -8.758 -18.031 -14.398 1 92.25 141 PHE B O 1
ATOM 4680 N N . GLU B 1 142 ? -8.328 -18.516 -12.234 1 91.75 142 GLU B N 1
ATOM 4681 C CA . GLU B 1 142 ? -9.266 -19.641 -12.18 1 91.75 142 GLU B CA 1
ATOM 4682 C C . GLU B 1 142 ? -10.609 -19.203 -11.594 1 91.75 142 GLU B C 1
ATOM 4684 O O . GLU B 1 142 ? -11.453 -20.031 -11.289 1 91.75 142 GLU B O 1
ATOM 4689 N N . SER B 1 143 ? -10.891 -17.938 -11.43 1 87.38 143 SER B N 1
ATOM 4690 C CA . SER B 1 143 ? -12.031 -17.422 -10.68 1 87.38 143 SER B CA 1
ATOM 4691 C C . SER B 1 143 ? -13.352 -17.797 -11.352 1 87.38 143 SER B C 1
ATOM 4693 O O . SER B 1 143 ? -14.375 -17.938 -10.688 1 87.38 143 SER B O 1
ATOM 4695 N N . ASP B 1 144 ? -13.406 -18.062 -12.602 1 90.06 144 ASP B N 1
ATOM 4696 C CA . ASP B 1 144 ? -14.641 -18.312 -13.328 1 90.06 144 ASP B CA 1
ATOM 4697 C C . ASP B 1 144 ? -14.844 -19.797 -13.586 1 90.06 144 ASP B C 1
ATOM 4699 O O . ASP B 1 144 ? -15.719 -20.203 -14.352 1 90.06 144 ASP B O 1
ATOM 4703 N N . VAL B 1 145 ? -14.023 -20.625 -13.023 1 89.81 145 VAL B N 1
ATOM 4704 C CA . VAL B 1 145 ? -14.094 -22.062 -13.258 1 89.81 145 VAL B CA 1
ATOM 4705 C C . VAL B 1 145 ? -14.633 -22.766 -12.016 1 89.81 145 VAL B C 1
ATOM 4707 O O . VAL B 1 145 ? -14.234 -22.453 -10.891 1 89.81 145 VAL B O 1
ATOM 4710 N N . VAL B 1 146 ? -15.539 -23.688 -12.281 1 87.62 146 VAL B N 1
ATOM 4711 C CA . VAL B 1 146 ? -16.109 -24.484 -11.195 1 87.62 146 VAL B CA 1
ATOM 4712 C C . VAL B 1 146 ? -15.641 -25.938 -11.32 1 87.62 146 VAL B C 1
ATOM 4714 O O . VAL B 1 146 ? -15.695 -26.531 -12.398 1 87.62 146 VAL B O 1
ATOM 4717 N N . MET B 1 147 ? -15.18 -26.484 -10.227 1 88.88 147 MET B N 1
ATOM 4718 C CA . MET B 1 147 ? -14.695 -27.875 -10.188 1 88.88 147 MET B CA 1
ATOM 4719 C C . MET B 1 147 ? -15.852 -28.859 -10.297 1 88.88 147 MET B C 1
ATOM 4721 O O . MET B 1 147 ? -16.891 -28.656 -9.672 1 88.88 147 MET B O 1
ATOM 4725 N N . PRO B 1 148 ? -15.641 -29.828 -11.188 1 92.12 148 PRO B N 1
ATOM 4726 C CA . PRO B 1 148 ? -16.609 -30.922 -11.125 1 92.12 148 PRO B CA 1
ATOM 4727 C C . PRO B 1 148 ? -16.531 -31.719 -9.828 1 92.12 148 PRO B C 1
ATOM 4729 O O . PRO B 1 148 ? -15.555 -31.594 -9.086 1 92.12 148 PRO B O 1
ATOM 4732 N N . GLY B 1 149 ? -17.516 -32.531 -9.641 1 88.88 149 GLY B N 1
ATOM 4733 C CA . GLY B 1 149 ? -17.547 -33.312 -8.414 1 88.88 149 GLY B CA 1
ATOM 4734 C C . GLY B 1 149 ? -18.469 -32.75 -7.363 1 88.88 149 GLY B C 1
ATOM 4735 O O . GLY B 1 149 ? -19.297 -31.875 -7.664 1 88.88 149 GLY B O 1
ATOM 4736 N N . PRO B 1 150 ? -18.297 -33.25 -6.188 1 86.44 150 PRO B N 1
ATOM 4737 C CA . PRO B 1 150 ? -19.141 -32.719 -5.105 1 86.44 150 PRO B CA 1
ATOM 4738 C C . PRO B 1 150 ? -18.781 -31.297 -4.723 1 86.44 150 PRO B C 1
ATOM 4740 O O . PRO B 1 150 ? -17.656 -30.859 -4.914 1 86.44 150 PRO B O 1
ATOM 4743 N N . LYS B 1 151 ? -19.875 -30.609 -4.277 1 79.62 151 LYS B N 1
ATOM 4744 C CA . LYS B 1 151 ? -19.641 -29.234 -3.842 1 79.62 151 LYS B CA 1
ATOM 4745 C C . LYS B 1 151 ? -18.625 -29.172 -2.697 1 79.62 151 LYS B C 1
ATOM 4747 O O . LYS B 1 151 ? -18.703 -29.969 -1.754 1 79.62 151 LYS B O 1
ATOM 4752 N N . SER B 1 152 ? -17.453 -28.719 -2.961 1 72.75 152 SER B N 1
ATOM 4753 C CA . SER B 1 152 ? -16.469 -28.531 -1.91 1 72.75 152 SER B CA 1
ATOM 4754 C C . SER B 1 152 ? -16.078 -27.062 -1.755 1 72.75 152 SER B C 1
ATOM 4756 O O . SER B 1 152 ? -16.141 -26.297 -2.715 1 72.75 152 SER B O 1
ATOM 4758 N N . LYS B 1 153 ? -16.031 -26.672 -0.516 1 62.75 153 LYS B N 1
ATOM 4759 C CA . LYS B 1 153 ? -15.531 -25.328 -0.232 1 62.75 153 LYS B CA 1
ATOM 4760 C C . LYS B 1 153 ? -14.008 -25.281 -0.341 1 62.75 153 LYS B C 1
ATOM 4762 O O . LYS B 1 153 ? -13.305 -25.922 0.434 1 62.75 153 LYS B O 1
ATOM 4767 N N . HIS B 1 154 ? -13.453 -24.984 -1.441 1 64.94 154 HIS B N 1
ATOM 4768 C CA . HIS B 1 154 ? -12.008 -24.828 -1.59 1 64.94 154 HIS B CA 1
ATOM 4769 C C . HIS B 1 154 ? -11.547 -23.453 -1.133 1 64.94 154 HIS B C 1
ATOM 4771 O O . HIS B 1 154 ? -12.125 -22.438 -1.534 1 64.94 154 HIS B O 1
ATOM 4777 N N . LYS B 1 155 ? -10.719 -23.438 -0.094 1 69.44 155 LYS B N 1
ATOM 4778 C CA . LYS B 1 155 ? -10.117 -22.172 0.32 1 69.44 155 LYS B CA 1
ATOM 4779 C C . LYS B 1 155 ? -8.742 -21.984 -0.315 1 69.44 155 LYS B C 1
ATOM 4781 O O . LYS B 1 155 ? -7.805 -22.734 -0.013 1 69.44 155 LYS B O 1
ATOM 4786 N N . PRO B 1 156 ? -8.703 -21.062 -1.21 1 73.69 156 PRO B N 1
ATOM 4787 C CA . PRO B 1 156 ? -7.402 -20.844 -1.856 1 73.69 156 PRO B CA 1
ATOM 4788 C C . PRO B 1 156 ? -6.34 -20.328 -0.891 1 73.69 156 PRO B C 1
ATOM 4790 O O . PRO B 1 156 ? -6.648 -19.547 0.008 1 73.69 156 PRO B O 1
ATOM 4793 N N . GLU B 1 157 ? -5.16 -20.984 -0.969 1 76.69 157 GLU B N 1
ATOM 4794 C CA . GLU B 1 157 ? -4.016 -20.438 -0.246 1 76.69 157 GLU B CA 1
ATOM 4795 C C . GLU B 1 157 ? -3.588 -19.094 -0.829 1 76.69 157 GLU B C 1
ATOM 4797 O O . GLU B 1 157 ? -3.496 -18.938 -2.049 1 76.69 157 GLU B O 1
ATOM 4802 N N . ARG B 1 158 ? -3.471 -18.141 0.108 1 87.06 158 ARG B N 1
ATOM 4803 C CA . ARG B 1 158 ? -3.074 -16.812 -0.348 1 87.06 158 ARG B CA 1
ATOM 4804 C C . ARG B 1 158 ? -1.839 -16.328 0.401 1 87.06 158 ARG B C 1
ATOM 4806 O O . ARG B 1 158 ? -1.547 -16.797 1.502 1 87.06 158 ARG B O 1
ATOM 4813 N N . ASP B 1 159 ? -1.154 -15.5 -0.289 1 91.69 159 ASP B N 1
ATOM 4814 C CA . ASP B 1 159 ? -0.001 -14.844 0.318 1 91.69 159 ASP B CA 1
ATOM 4815 C C . ASP B 1 159 ? -0.295 -13.375 0.606 1 91.69 159 ASP B C 1
ATOM 4817 O O . ASP B 1 159 ? -1.151 -12.766 -0.042 1 91.69 159 ASP B O 1
ATOM 4821 N N . LEU B 1 160 ? 0.273 -12.93 1.663 1 94.5 160 LEU B N 1
ATOM 4822 C CA . LEU B 1 160 ? 0.376 -11.492 1.919 1 94.5 160 LEU B CA 1
ATOM 4823 C C . LEU B 1 160 ? 1.77 -10.977 1.574 1 94.5 160 LEU B C 1
ATOM 4825 O O . LEU B 1 160 ? 2.77 -11.516 2.057 1 94.5 160 LEU B O 1
ATOM 4829 N N . ILE B 1 161 ? 1.815 -9.977 0.729 1 96.94 161 ILE B N 1
ATOM 4830 C CA . ILE B 1 161 ? 3.102 -9.484 0.248 1 96.94 161 ILE B CA 1
ATOM 4831 C C . ILE B 1 161 ? 3.191 -7.977 0.466 1 96.94 161 ILE B C 1
ATOM 4833 O O . ILE B 1 161 ? 2.299 -7.23 0.056 1 96.94 161 ILE B O 1
ATOM 4837 N N . GLY B 1 162 ? 4.18 -7.566 1.144 1 97.25 162 GLY B N 1
ATOM 4838 C CA . GLY B 1 162 ? 4.457 -6.152 1.337 1 97.25 162 GLY B CA 1
ATOM 4839 C C . GLY B 1 162 ? 5.566 -5.633 0.441 1 97.25 162 GLY B C 1
ATOM 4840 O O . GLY B 1 162 ? 6.668 -6.184 0.425 1 97.25 162 GLY B O 1
ATOM 4841 N N . ILE B 1 163 ? 5.301 -4.539 -0.29 1 97.69 163 ILE B N 1
ATOM 4842 C CA . ILE B 1 163 ? 6.258 -3.975 -1.238 1 97.69 163 ILE B CA 1
ATOM 4843 C C . ILE B 1 163 ? 6.348 -2.463 -1.043 1 97.69 163 ILE B C 1
ATOM 4845 O O . ILE B 1 163 ? 5.324 -1.775 -0.992 1 97.69 163 ILE B O 1
ATOM 4849 N N . HIS B 1 164 ? 7.559 -1.97 -0.896 1 95.69 164 HIS B N 1
ATOM 4850 C CA . HIS B 1 164 ? 7.719 -0.52 -0.873 1 95.69 164 HIS B CA 1
ATOM 4851 C C . HIS B 1 164 ? 7.438 0.088 -2.242 1 95.69 164 HIS B C 1
ATOM 4853 O O . HIS B 1 164 ? 8.125 -0.219 -3.217 1 95.69 164 HIS B O 1
ATOM 4859 N N . ALA B 1 165 ? 6.477 0.905 -2.27 1 93.25 165 ALA B N 1
ATOM 4860 C CA . ALA B 1 165 ? 5.898 1.384 -3.521 1 93.25 165 ALA B CA 1
ATOM 4861 C C . ALA B 1 165 ? 6.938 2.117 -4.363 1 93.25 165 ALA B C 1
ATOM 4863 O O . ALA B 1 165 ? 7.023 1.907 -5.574 1 93.25 165 ALA B O 1
ATOM 4864 N N . ALA B 1 166 ? 7.777 2.953 -3.857 1 89.88 166 ALA B N 1
ATOM 4865 C CA . ALA B 1 166 ? 8.695 3.82 -4.59 1 89.88 166 ALA B CA 1
ATOM 4866 C C . ALA B 1 166 ? 9.828 3.012 -5.223 1 89.88 166 ALA B C 1
ATOM 4868 O O . ALA B 1 166 ? 10.273 3.314 -6.332 1 89.88 166 ALA B O 1
ATOM 4869 N N . THR B 1 167 ? 10.273 1.939 -4.57 1 90.81 167 THR B N 1
ATOM 4870 C CA . THR B 1 167 ? 11.477 1.237 -5.004 1 90.81 167 THR B CA 1
ATOM 4871 C C . THR B 1 167 ? 11.133 -0.162 -5.508 1 90.81 167 THR B C 1
ATOM 4873 O O . THR B 1 167 ? 11.945 -0.805 -6.176 1 90.81 167 THR B O 1
ATOM 4876 N N . GLN B 1 168 ? 10.023 -0.759 -5.176 1 94.69 168 GLN B N 1
ATOM 4877 C CA . GLN B 1 168 ? 9.609 -2.131 -5.453 1 94.69 168 GLN B CA 1
ATOM 4878 C C . GLN B 1 168 ? 10.406 -3.125 -4.613 1 94.69 168 GLN B C 1
ATOM 4880 O O . GLN B 1 168 ? 10.547 -4.293 -4.988 1 94.69 168 GLN B O 1
ATOM 4885 N N . ARG B 1 169 ? 11.008 -2.609 -3.566 1 95.62 169 ARG B N 1
ATOM 4886 C CA . ARG B 1 169 ? 11.711 -3.459 -2.609 1 95.62 169 ARG B CA 1
ATOM 4887 C C . ARG B 1 169 ? 10.727 -4.289 -1.793 1 95.62 169 ARG B C 1
ATOM 4889 O O . ARG B 1 169 ? 9.688 -3.789 -1.368 1 95.62 169 ARG B O 1
ATOM 4896 N N . LEU B 1 170 ? 11.062 -5.574 -1.634 1 97.31 170 LEU B N 1
ATOM 4897 C CA . LEU B 1 170 ? 10.227 -6.469 -0.842 1 97.31 170 LEU B CA 1
ATOM 4898 C C . LEU B 1 170 ? 10.383 -6.188 0.648 1 97.31 170 LEU B C 1
ATOM 4900 O O . LEU B 1 170 ? 11.508 -6.156 1.16 1 97.31 170 LEU B O 1
ATOM 4904 N N . ALA B 1 171 ? 9.273 -5.941 1.292 1 96.56 171 ALA B N 1
ATOM 4905 C CA . ALA B 1 171 ? 9.297 -5.746 2.74 1 96.56 171 ALA B CA 1
ATOM 4906 C C . ALA B 1 171 ? 9.062 -7.066 3.473 1 96.56 171 ALA B C 1
ATOM 4908 O O . ALA B 1 171 ? 9.734 -7.359 4.465 1 96.56 171 ALA B O 1
ATOM 4909 N N . PHE B 1 172 ? 8.094 -7.863 3.01 1 95.69 172 PHE B N 1
ATOM 4910 C CA . PHE B 1 172 ? 7.828 -9.18 3.576 1 95.69 172 PHE B CA 1
ATOM 4911 C C . PHE B 1 172 ? 6.992 -10.023 2.623 1 95.69 172 PHE B C 1
ATOM 4913 O O . PHE B 1 172 ? 6.352 -9.492 1.714 1 95.69 172 PHE B O 1
ATOM 4920 N N . VAL B 1 173 ? 7.059 -11.289 2.762 1 95.62 173 VAL B N 1
ATOM 4921 C CA . VAL B 1 173 ? 6.191 -12.297 2.156 1 95.62 173 VAL B CA 1
ATOM 4922 C C . VAL B 1 173 ? 5.762 -13.305 3.213 1 95.62 173 VAL B C 1
ATOM 4924 O O . VAL B 1 173 ? 6.598 -13.859 3.934 1 95.62 173 VAL B O 1
ATOM 4927 N N . SER B 1 174 ? 4.453 -13.461 3.316 1 91.44 174 SER B N 1
ATOM 4928 C CA . SER B 1 174 ? 3.938 -14.406 4.301 1 91.44 174 SER B CA 1
ATOM 4929 C C . SER B 1 174 ? 2.707 -15.141 3.775 1 91.44 174 SER B C 1
ATOM 4931 O O . SER B 1 174 ? 1.898 -14.555 3.047 1 91.44 174 SER B O 1
ATOM 4933 N N . ALA B 1 175 ? 2.68 -16.406 4.191 1 88.81 175 ALA B N 1
ATOM 4934 C CA . ALA B 1 175 ? 1.431 -17.109 3.922 1 88.81 175 ALA B CA 1
ATOM 4935 C C . ALA B 1 175 ? 0.287 -16.531 4.754 1 88.81 175 ALA B C 1
ATOM 4937 O O . ALA B 1 175 ? 0.452 -16.266 5.949 1 88.81 175 ALA B O 1
ATOM 4938 N N . ALA B 1 176 ? -0.814 -16.312 4.133 1 84.25 176 ALA B N 1
ATOM 4939 C CA . ALA B 1 176 ? -1.964 -15.773 4.859 1 84.25 176 ALA B CA 1
ATOM 4940 C C . ALA B 1 176 ? -2.352 -16.688 6.016 1 84.25 176 ALA B C 1
ATOM 4942 O O . ALA B 1 176 ? -2.785 -16.219 7.07 1 84.25 176 ALA B O 1
ATOM 4943 N N . SER B 1 177 ? -2.184 -17.969 5.816 1 80.75 177 SER B N 1
ATOM 4944 C CA . SER B 1 177 ? -2.514 -18.953 6.84 1 80.75 177 SER B CA 1
ATOM 4945 C C . SER B 1 177 ? -1.643 -18.781 8.078 1 80.75 177 SER B C 1
ATOM 4947 O O . SER B 1 177 ? -2.02 -19.203 9.172 1 80.75 177 SER B O 1
ATOM 4949 N N . ASP B 1 178 ? -0.502 -18.219 7.887 1 79.19 178 ASP B N 1
ATOM 4950 C CA . ASP B 1 178 ? 0.417 -18.016 9 1 79.19 178 ASP B CA 1
ATOM 4951 C C . ASP B 1 178 ? 0.016 -16.781 9.82 1 79.19 178 ASP B C 1
ATOM 4953 O O . ASP B 1 178 ? 0.556 -16.547 10.906 1 79.19 178 ASP B O 1
ATOM 4957 N N . CYS B 1 179 ? -0.851 -16.016 9.203 1 78.25 179 CYS B N 1
ATOM 4958 C CA . CYS B 1 179 ? -1.31 -14.828 9.906 1 78.25 179 CYS B CA 1
ATOM 4959 C C . CYS B 1 179 ? -2.598 -15.102 10.672 1 78.25 179 CYS B C 1
ATOM 4961 O O . CYS B 1 179 ? -3.604 -15.5 10.086 1 78.25 179 CYS B O 1
ATOM 4963 N N . GLU B 1 180 ? -2.504 -15.195 11.914 1 75.25 180 GLU B N 1
ATOM 4964 C CA . GLU B 1 180 ? -3.676 -15.43 12.75 1 75.25 180 GLU B CA 1
ATOM 4965 C C . GLU B 1 180 ? -4.766 -14.398 12.484 1 75.25 180 GLU B C 1
ATOM 4967 O O . GLU B 1 180 ? -5.191 -14.227 11.336 1 75.25 180 GLU B O 1
ATOM 4972 N N . GLU B 1 181 ? -5.008 -13.508 13.477 1 84 181 GLU B N 1
ATOM 4973 C CA . GLU B 1 181 ? -6.055 -12.492 13.422 1 84 181 GLU B CA 1
ATOM 4974 C C . GLU B 1 181 ? -5.496 -11.148 12.969 1 84 181 GLU B C 1
ATOM 4976 O O . GLU B 1 181 ? -6.234 -10.305 12.445 1 84 181 GLU B O 1
ATOM 4981 N N . THR B 1 182 ? -4.168 -11.125 13 1 89.38 182 THR B N 1
ATOM 4982 C CA . THR B 1 182 ? -3.564 -9.836 12.68 1 89.38 182 THR B CA 1
ATOM 4983 C C . THR B 1 182 ? -2.256 -10.023 11.922 1 89.38 182 THR B C 1
ATOM 4985 O O . THR B 1 182 ? -1.539 -11.008 12.141 1 89.38 182 THR B O 1
ATOM 4988 N N . LEU B 1 183 ? -2.02 -9.227 10.945 1 91.19 183 LEU B N 1
ATOM 4989 C CA . LEU B 1 183 ? -0.708 -9.094 10.328 1 91.19 183 LEU B CA 1
ATOM 4990 C C . LEU B 1 183 ? 0.151 -8.086 11.086 1 91.19 183 LEU B C 1
ATOM 4992 O O . LEU B 1 183 ? -0.245 -6.934 11.266 1 91.19 183 LEU B O 1
ATOM 4996 N N . ASN B 1 184 ? 1.257 -8.539 11.523 1 91.69 184 ASN B N 1
ATOM 4997 C CA . ASN B 1 184 ? 2.18 -7.68 12.258 1 91.69 184 ASN B CA 1
ATOM 4998 C C . ASN B 1 184 ? 3.289 -7.145 11.352 1 91.69 184 ASN B C 1
ATOM 5000 O O . ASN B 1 184 ? 4.059 -7.922 10.781 1 91.69 184 ASN B O 1
ATOM 5004 N N . ILE B 1 185 ? 3.371 -5.855 11.234 1 92.12 185 ILE B N 1
ATOM 5005 C CA . ILE B 1 185 ? 4.402 -5.219 10.422 1 92.12 185 ILE B CA 1
ATOM 5006 C C . ILE B 1 185 ? 5.391 -4.484 11.328 1 92.12 185 ILE B C 1
ATOM 5008 O O . ILE B 1 185 ? 4.996 -3.635 12.125 1 92.12 185 ILE B O 1
ATOM 5012 N N . GLN B 1 186 ? 6.602 -4.762 11.125 1 91 186 GLN B N 1
ATOM 5013 C CA . GLN B 1 186 ? 7.633 -4.094 11.914 1 91 186 GLN B CA 1
ATOM 5014 C C . GLN B 1 186 ? 7.715 -2.609 11.57 1 91 186 GLN B C 1
ATOM 5016 O O . GLN B 1 186 ? 7.645 -2.23 10.398 1 91 186 GLN B O 1
ATOM 5021 N N . ARG B 1 187 ? 7.863 -1.797 12.547 1 88.44 187 ARG B N 1
ATOM 5022 C CA . ARG B 1 187 ? 7.82 -0.345 12.406 1 88.44 187 ARG B CA 1
ATOM 5023 C C . ARG B 1 187 ? 8.922 0.147 11.477 1 88.44 187 ARG B C 1
ATOM 5025 O O . ARG B 1 187 ? 8.734 1.119 10.742 1 88.44 187 ARG B O 1
ATOM 5032 N N . HIS B 1 188 ? 10.055 -0.465 11.531 1 87.44 188 HIS B N 1
ATOM 5033 C CA . HIS B 1 188 ? 11.188 0.001 10.734 1 87.44 188 HIS B CA 1
ATOM 5034 C C . HIS B 1 188 ? 10.914 -0.142 9.242 1 87.44 188 HIS B C 1
ATOM 5036 O O . HIS B 1 188 ? 11.562 0.511 8.422 1 87.44 188 HIS B O 1
ATOM 5042 N N . LEU B 1 189 ? 9.992 -1.045 8.898 1 90.69 189 LEU B N 1
ATOM 5043 C CA . LEU B 1 189 ? 9.617 -1.224 7.5 1 90.69 189 LEU B CA 1
ATOM 5044 C C . LEU B 1 189 ? 8.766 -0.06 7.012 1 90.69 189 LEU B C 1
ATOM 5046 O O . LEU B 1 189 ? 8.578 0.117 5.805 1 90.69 189 LEU B O 1
ATOM 5050 N N . LEU B 1 190 ? 8.227 0.671 7.941 1 89.31 190 LEU B N 1
ATOM 5051 C CA . LEU B 1 190 ? 7.348 1.788 7.617 1 89.31 190 LEU B CA 1
ATOM 5052 C C . LEU B 1 190 ? 8.078 3.117 7.77 1 89.31 190 LEU B C 1
ATOM 5054 O O . LEU B 1 190 ? 7.777 4.078 7.059 1 89.31 190 LEU B O 1
ATOM 5058 N N . LYS B 1 191 ? 8.961 3.145 8.625 1 82.31 191 LYS B N 1
ATOM 5059 C CA . LYS B 1 191 ? 9.656 4.379 8.969 1 82.31 191 LYS B CA 1
ATOM 5060 C C . LYS B 1 191 ? 10.461 4.914 7.789 1 82.31 191 LYS B C 1
ATOM 5062 O O . LYS B 1 191 ? 11.281 4.191 7.215 1 82.31 191 LYS B O 1
ATOM 5067 N N . ASN B 1 192 ? 10.195 6.09 7.359 1 73.19 192 ASN B N 1
ATOM 5068 C CA . ASN B 1 192 ? 10.906 6.859 6.34 1 73.19 192 ASN B CA 1
ATOM 5069 C C . ASN B 1 192 ? 10.805 6.199 4.969 1 73.19 192 ASN B C 1
ATOM 5071 O O . ASN B 1 192 ? 11.711 6.32 4.148 1 73.19 192 ASN B O 1
ATOM 5075 N N . ARG B 1 193 ? 9.789 5.402 4.75 1 79.25 193 ARG B N 1
ATOM 5076 C CA . ARG B 1 193 ? 9.656 4.742 3.455 1 79.25 193 ARG B CA 1
ATOM 5077 C C . ARG B 1 193 ? 8.461 5.293 2.682 1 79.25 193 ARG B C 1
ATOM 5079 O O . ARG B 1 193 ? 8.227 4.902 1.535 1 79.25 193 ARG B O 1
ATOM 5086 N N . GLY B 1 194 ? 7.816 6.148 3.238 1 86.44 194 GLY B N 1
ATOM 5087 C CA . GLY B 1 194 ? 6.723 6.82 2.555 1 86.44 194 GLY B CA 1
ATOM 5088 C C . GLY B 1 194 ? 5.453 5.996 2.5 1 86.44 194 GLY B C 1
ATOM 5089 O O . GLY B 1 194 ? 4.469 6.312 3.176 1 86.44 194 GLY B O 1
ATOM 5090 N N . ARG B 1 195 ? 5.516 4.844 1.594 1 94.69 195 ARG B N 1
ATOM 5091 C CA . ARG B 1 195 ? 4.324 4.023 1.384 1 94.69 195 ARG B CA 1
ATOM 5092 C C . ARG B 1 195 ? 4.691 2.551 1.248 1 94.69 195 ARG B C 1
ATOM 5094 O O . ARG B 1 195 ? 5.621 2.201 0.523 1 94.69 195 ARG B O 1
ATOM 5101 N N . LEU B 1 196 ? 4.016 1.746 2.02 1 97.19 196 LEU B N 1
ATOM 5102 C CA . LEU B 1 196 ? 4.09 0.293 1.914 1 97.19 196 LEU B CA 1
ATOM 5103 C C . LEU B 1 196 ? 2.789 -0.277 1.357 1 97.19 196 LEU B C 1
ATOM 5105 O O . LEU B 1 196 ? 1.72 -0.079 1.938 1 97.19 196 LEU B O 1
ATOM 5109 N N . ASP B 1 197 ? 2.854 -0.982 0.271 1 97.19 197 ASP B N 1
ATOM 5110 C CA . ASP B 1 197 ? 1.701 -1.657 -0.319 1 97.19 197 ASP B CA 1
ATOM 5111 C C . ASP B 1 197 ? 1.591 -3.096 0.182 1 97.19 197 ASP B C 1
ATOM 5113 O O . ASP B 1 197 ? 2.531 -3.881 0.039 1 97.19 197 ASP B O 1
ATOM 5117 N N . VAL B 1 198 ? 0.523 -3.395 0.745 1 96.81 198 VAL B N 1
ATOM 5118 C CA . VAL B 1 198 ? 0.265 -4.758 1.195 1 96.81 198 VAL B CA 1
ATOM 5119 C C . VAL B 1 198 ? -0.725 -5.438 0.25 1 96.81 198 VAL B C 1
ATOM 5121 O O . VAL B 1 198 ? -1.886 -5.031 0.162 1 96.81 198 VAL B O 1
ATOM 5124 N N . TYR B 1 199 ? -0.315 -6.469 -0.416 1 96.12 199 TYR B N 1
ATOM 5125 C CA . TYR B 1 199 ? -1.121 -7.168 -1.411 1 96.12 199 TYR B CA 1
ATOM 5126 C C . TYR B 1 199 ? -1.649 -8.484 -0.857 1 96.12 199 TYR B C 1
ATOM 5128 O O . TYR B 1 199 ? -0.924 -9.219 -0.177 1 96.12 199 TYR B O 1
ATOM 5136 N N . SER B 1 200 ? -2.887 -8.734 -1.176 1 93.31 200 SER B N 1
ATOM 5137 C CA . SER B 1 200 ? -3.477 -10.008 -0.754 1 93.31 200 SER B CA 1
ATOM 5138 C C . SER B 1 200 ? -3.963 -10.812 -1.951 1 93.31 200 SER B C 1
ATOM 5140 O O . SER B 1 200 ? -4.465 -11.93 -1.791 1 93.31 200 SER B O 1
ATOM 5142 N N . ARG B 1 201 ? -3.746 -10.336 -3.16 1 92 201 ARG B N 1
ATOM 5143 C CA . ARG B 1 201 ? -4.266 -11.031 -4.332 1 92 201 ARG B CA 1
ATOM 5144 C C . ARG B 1 201 ? -3.176 -11.227 -5.379 1 92 201 ARG B C 1
ATOM 5146 O O . ARG B 1 201 ? -3.469 -11.359 -6.57 1 92 201 ARG B O 1
ATOM 5153 N N . LEU B 1 202 ? -1.961 -11.07 -4.938 1 94.12 202 LEU B N 1
ATOM 5154 C CA . LEU B 1 202 ? -0.85 -11.438 -5.809 1 94.12 202 LEU B CA 1
ATOM 5155 C C . LEU B 1 202 ? -0.396 -12.867 -5.539 1 94.12 202 LEU B C 1
ATOM 5157 O O . LEU B 1 202 ? -0.532 -13.367 -4.418 1 94.12 202 LEU B O 1
ATOM 5161 N N . VAL B 1 203 ? 0.105 -13.438 -6.57 1 93.88 203 VAL B N 1
ATOM 5162 C CA . VAL B 1 203 ? 0.607 -14.805 -6.484 1 93.88 203 VAL B CA 1
ATOM 5163 C C . VAL B 1 203 ? 2.09 -14.836 -6.848 1 93.88 203 VAL B C 1
ATOM 5165 O O . VAL B 1 203 ? 2.506 -14.227 -7.836 1 93.88 203 VAL B O 1
ATOM 5168 N N . ASP B 1 204 ? 2.84 -15.484 -5.973 1 96.25 204 ASP B N 1
ATOM 5169 C CA . ASP B 1 204 ? 4.234 -15.773 -6.309 1 96.25 204 ASP B CA 1
ATOM 5170 C C . ASP B 1 204 ? 4.328 -16.719 -7.508 1 96.25 204 ASP B C 1
ATOM 5172 O O . ASP B 1 204 ? 3.838 -17.844 -7.453 1 96.25 204 ASP B O 1
ATOM 5176 N N . ALA B 1 205 ? 4.945 -16.281 -8.57 1 97.31 205 ALA B N 1
ATOM 5177 C CA . ALA B 1 205 ? 5.07 -17.062 -9.789 1 97.31 205 ALA B CA 1
ATOM 5178 C C . ALA B 1 205 ? 6.062 -18.203 -9.609 1 97.31 205 ALA B C 1
ATOM 5180 O O . ALA B 1 205 ? 6.133 -19.109 -10.438 1 97.31 205 ALA B O 1
ATOM 5181 N N . HIS B 1 206 ? 6.785 -18.188 -8.586 1 97.56 206 HIS B N 1
ATOM 5182 C CA . HIS B 1 206 ? 7.898 -19.109 -8.367 1 97.56 206 HIS B CA 1
ATOM 5183 C C . HIS B 1 206 ? 8.953 -18.969 -9.461 1 97.56 206 HIS B C 1
ATOM 5185 O O . HIS B 1 206 ? 9.383 -19.969 -10.047 1 97.56 206 HIS B O 1
ATOM 5191 N N . VAL B 1 207 ? 9.195 -17.766 -9.805 1 98.56 207 VAL B N 1
ATOM 5192 C CA . VAL B 1 207 ? 10.297 -17.344 -10.656 1 98.56 207 VAL B CA 1
ATOM 5193 C C . VAL B 1 207 ? 11.203 -16.375 -9.898 1 98.56 207 VAL B C 1
ATOM 5195 O O . VAL B 1 207 ? 10.766 -15.289 -9.508 1 98.56 207 VAL B O 1
ATOM 5198 N N . TYR B 1 208 ? 12.43 -16.781 -9.711 1 98.56 208 TYR B N 1
ATOM 5199 C CA . TYR B 1 208 ? 13.375 -15.992 -8.914 1 98.56 208 TYR B CA 1
ATOM 5200 C C . TYR B 1 208 ? 14.688 -15.82 -9.656 1 98.56 208 TYR B C 1
ATOM 5202 O O . TYR B 1 208 ? 15.172 -16.75 -10.305 1 98.56 208 TYR B O 1
ATOM 5210 N N . VAL B 1 209 ? 15.211 -14.695 -9.617 1 98.5 209 VAL B N 1
ATOM 5211 C CA . VAL B 1 209 ? 16.594 -14.461 -10.008 1 98.5 209 VAL B CA 1
ATOM 5212 C C . VAL B 1 209 ? 17.453 -14.242 -8.758 1 98.5 209 VAL B C 1
ATOM 5214 O O . VAL B 1 209 ? 17.109 -13.422 -7.898 1 98.5 209 VAL B O 1
ATOM 5217 N N . LEU B 1 210 ? 18.547 -14.969 -8.648 1 98.06 210 LEU B N 1
ATOM 5218 C CA . LEU B 1 210 ? 19.344 -14.953 -7.426 1 98.06 210 LEU B CA 1
ATOM 5219 C C . LEU B 1 210 ? 20.812 -14.766 -7.734 1 98.06 210 LEU B C 1
ATOM 5221 O O . LEU B 1 210 ? 21.312 -15.242 -8.766 1 98.06 210 LEU B O 1
ATOM 5225 N N . LYS B 1 211 ? 21.469 -14.148 -6.812 1 96.44 211 LYS B N 1
ATOM 5226 C CA . LYS B 1 211 ? 22.922 -14.094 -6.844 1 96.44 211 LYS B CA 1
ATOM 5227 C C . LYS B 1 211 ? 23.547 -15.445 -6.504 1 96.44 211 LYS B C 1
ATOM 5229 O O . LYS B 1 211 ? 23 -16.188 -5.688 1 96.44 211 LYS B O 1
ATOM 5234 N N . LYS B 1 212 ? 24.656 -15.641 -7.07 1 96 212 LYS B N 1
ATOM 5235 C CA . LYS B 1 212 ? 25.359 -16.891 -6.84 1 96 212 LYS B CA 1
ATOM 5236 C C . LYS B 1 212 ? 25.656 -17.094 -5.355 1 96 212 LYS B C 1
ATOM 5238 O O . LYS B 1 212 ? 25.516 -18.219 -4.84 1 96 212 LYS B O 1
ATOM 5243 N N . TRP B 1 213 ? 25.969 -16.031 -4.684 1 94.12 213 TRP B N 1
ATOM 5244 C CA . TRP B 1 213 ? 26.391 -16.172 -3.295 1 94.12 213 TRP B CA 1
ATOM 5245 C C . TRP B 1 213 ? 25.234 -16.609 -2.408 1 94.12 213 TRP B C 1
ATOM 5247 O O . TRP B 1 213 ? 25.438 -17.094 -1.293 1 94.12 213 TRP B O 1
ATOM 5257 N N . VAL B 1 214 ? 24.016 -16.422 -2.893 1 95.81 214 VAL B N 1
ATOM 5258 C CA . VAL B 1 214 ? 22.844 -16.812 -2.121 1 95.81 214 VAL B CA 1
ATOM 5259 C C . VAL B 1 214 ? 22.828 -18.328 -1.931 1 95.81 214 VAL B C 1
ATOM 5261 O O . VAL B 1 214 ? 22.422 -18.812 -0.873 1 95.81 214 VAL B O 1
ATOM 5264 N N . ILE B 1 215 ? 23.188 -19.047 -2.969 1 95.06 215 ILE B N 1
ATOM 5265 C CA . ILE B 1 215 ? 23.203 -20.5 -2.846 1 95.06 215 ILE B CA 1
ATOM 5266 C C . ILE B 1 215 ? 24.281 -20.922 -1.854 1 95.06 215 ILE B C 1
ATOM 5268 O O . ILE B 1 215 ? 24.125 -21.891 -1.123 1 95.06 215 ILE B O 1
ATOM 5272 N N . ASP B 1 216 ? 25.391 -20.188 -1.813 1 93.44 216 ASP B N 1
ATOM 5273 C CA . ASP B 1 216 ? 26.453 -20.453 -0.835 1 93.44 216 ASP B CA 1
ATOM 5274 C C . ASP B 1 216 ? 25.953 -20.203 0.586 1 93.44 216 ASP B C 1
ATOM 5276 O O . ASP B 1 216 ? 26.281 -20.953 1.508 1 93.44 216 ASP B O 1
ATOM 5280 N N . TYR B 1 217 ? 25.188 -19.188 0.699 1 94.25 217 TYR B N 1
ATOM 5281 C CA . TYR B 1 217 ? 24.562 -18.891 1.982 1 94.25 217 TYR B CA 1
ATOM 5282 C C . TYR B 1 217 ? 23.562 -19.969 2.367 1 94.25 217 TYR B C 1
ATOM 5284 O O . TYR B 1 217 ? 23.547 -20.438 3.51 1 94.25 217 TYR B O 1
ATOM 5292 N N . LEU B 1 218 ? 22.75 -20.438 1.419 1 95.38 218 LEU B N 1
ATOM 5293 C CA . LEU B 1 218 ? 21.719 -21.453 1.65 1 95.38 218 LEU B CA 1
ATOM 5294 C C . LEU B 1 218 ? 22.359 -22.766 2.109 1 95.38 218 LEU B C 1
ATOM 5296 O O . LEU B 1 218 ? 21.781 -23.484 2.932 1 95.38 218 LEU B O 1
ATOM 5300 N N . ARG B 1 219 ? 23.469 -23.016 1.651 1 93.44 219 ARG B N 1
ATOM 5301 C CA . ARG B 1 219 ? 24.188 -24.234 1.987 1 93.44 219 ARG B CA 1
ATOM 5302 C C . ARG B 1 219 ? 24.406 -24.344 3.492 1 93.44 219 ARG B C 1
ATOM 5304 O O . ARG B 1 219 ? 24.453 -25.453 4.039 1 93.44 219 ARG B O 1
ATOM 5311 N N . ARG B 1 220 ? 24.531 -23.219 4.113 1 91.31 220 ARG B N 1
ATOM 5312 C CA . ARG B 1 220 ? 24.828 -23.203 5.539 1 91.31 220 ARG B CA 1
ATOM 5313 C C . ARG B 1 220 ? 23.547 -23.188 6.375 1 91.31 220 ARG B C 1
ATOM 5315 O O . ARG B 1 220 ? 23.609 -23.344 7.598 1 91.31 220 ARG B O 1
ATOM 5322 N N . LYS B 1 221 ? 22.469 -23.062 5.707 1 92.12 221 LYS B N 1
ATOM 5323 C CA . LYS B 1 221 ? 21.188 -23.031 6.418 1 92.12 221 LYS B CA 1
ATOM 5324 C C . LYS B 1 221 ? 20.453 -24.359 6.305 1 92.12 221 LYS B C 1
ATOM 5326 O O . LYS B 1 221 ? 19.375 -24.438 5.723 1 92.12 221 LYS B O 1
ATOM 5331 N N . GLU B 1 222 ? 20.844 -25.328 7.078 1 91.19 222 GLU B N 1
ATOM 5332 C CA . GLU B 1 222 ? 20.375 -26.703 6.953 1 91.19 222 GLU B CA 1
ATOM 5333 C C . GLU B 1 222 ? 18.953 -26.859 7.492 1 91.19 222 GLU B C 1
ATOM 5335 O O . GLU B 1 222 ? 18.25 -27.797 7.125 1 91.19 222 GLU B O 1
ATOM 5340 N N . ASN B 1 223 ? 18.547 -25.969 8.258 1 93.38 223 ASN B N 1
ATOM 5341 C CA . ASN B 1 223 ? 17.219 -26.062 8.875 1 93.38 223 ASN B CA 1
ATOM 5342 C C . ASN B 1 223 ? 16.125 -25.547 7.949 1 93.38 223 ASN B C 1
ATOM 5344 O O . ASN B 1 223 ? 14.945 -25.703 8.234 1 93.38 223 ASN B O 1
ATOM 5348 N N . ILE B 1 224 ? 16.516 -24.969 6.859 1 94.94 224 ILE B N 1
ATOM 5349 C CA . ILE B 1 224 ? 15.555 -24.438 5.902 1 94.94 224 ILE B CA 1
ATOM 5350 C C . ILE B 1 224 ? 15.273 -25.484 4.824 1 94.94 224 ILE B C 1
ATOM 5352 O O . ILE B 1 224 ? 16.188 -25.906 4.098 1 94.94 224 ILE B O 1
ATOM 5356 N N . SER B 1 225 ? 14.055 -25.844 4.668 1 95 225 SER B N 1
ATOM 5357 C CA . SER B 1 225 ? 13.719 -26.938 3.756 1 95 225 SER B CA 1
ATOM 5358 C C . SER B 1 225 ? 13.016 -26.406 2.508 1 95 225 SER B C 1
ATOM 5360 O O . SER B 1 225 ? 13.141 -27 1.429 1 95 225 SER B O 1
ATOM 5362 N N . THR B 1 226 ? 12.25 -25.406 2.664 1 94.31 226 THR B N 1
ATOM 5363 C CA . THR B 1 226 ? 11.477 -24.875 1.538 1 94.31 226 THR B CA 1
ATOM 5364 C C . THR B 1 226 ? 12.016 -23.516 1.104 1 94.31 226 THR B C 1
ATOM 5366 O O . THR B 1 226 ? 12.406 -22.703 1.943 1 94.31 226 THR B O 1
ATOM 5369 N N . PHE B 1 227 ? 12.062 -23.328 -0.148 1 95.44 227 PHE B N 1
ATOM 5370 C CA . PHE B 1 227 ? 12.602 -22.094 -0.69 1 95.44 227 PHE B CA 1
ATOM 5371 C C . PHE B 1 227 ? 11.625 -20.938 -0.491 1 95.44 227 PHE B C 1
ATOM 5373 O O . PHE B 1 227 ? 11.953 -19.938 0.138 1 95.44 227 PHE B O 1
ATOM 5380 N N . LYS B 1 228 ? 10.391 -21.078 -0.951 1 93.81 228 LYS B N 1
ATOM 5381 C CA . LYS B 1 228 ? 9.375 -20.031 -0.888 1 93.81 228 LYS B CA 1
ATOM 5382 C C . LYS B 1 228 ? 8.93 -19.781 0.55 1 93.81 228 LYS B C 1
ATOM 5384 O O . LYS B 1 228 ? 8.891 -18.641 1.006 1 93.81 228 LYS B O 1
ATOM 5389 N N . GLY B 1 229 ? 8.617 -20.812 1.219 1 92.75 229 GLY B N 1
ATOM 5390 C CA . GLY B 1 229 ? 7.988 -20.703 2.523 1 92.75 229 GLY B CA 1
ATOM 5391 C C . GLY B 1 229 ? 8.945 -20.25 3.613 1 92.75 229 GLY B C 1
ATOM 5392 O O . GLY B 1 229 ? 8.547 -19.578 4.559 1 92.75 229 GLY B O 1
ATOM 5393 N N . GLU B 1 230 ? 10.203 -20.578 3.486 1 95.25 230 GLU B N 1
ATOM 5394 C CA . GLU B 1 230 ? 11.141 -20.328 4.582 1 95.25 230 GLU B CA 1
ATOM 5395 C C . GLU B 1 230 ? 12.305 -19.453 4.121 1 95.25 230 GLU B C 1
ATOM 5397 O O . GLU B 1 230 ? 12.617 -18.438 4.762 1 95.25 230 GLU B O 1
ATOM 5402 N N . PHE B 1 231 ? 12.93 -19.828 3.068 1 96.69 231 PHE B N 1
ATOM 5403 C CA . PHE B 1 231 ? 14.188 -19.172 2.709 1 96.69 231 PHE B CA 1
ATOM 5404 C C . PHE B 1 231 ? 13.938 -17.75 2.213 1 96.69 231 PHE B C 1
ATOM 5406 O O . PHE B 1 231 ? 14.672 -16.828 2.568 1 96.69 231 PHE B O 1
ATOM 5413 N N . VAL B 1 232 ? 12.93 -17.547 1.361 1 97.25 232 VAL B N 1
ATOM 5414 C CA . VAL B 1 232 ? 12.641 -16.219 0.811 1 97.25 232 VAL B CA 1
ATOM 5415 C C . VAL B 1 232 ? 12.328 -15.25 1.943 1 97.25 232 VAL B C 1
ATOM 5417 O O . VAL B 1 232 ? 12.961 -14.203 2.062 1 97.25 232 VAL B O 1
ATOM 5420 N N . PRO B 1 233 ? 11.375 -15.609 2.809 1 96 233 PRO B N 1
ATOM 5421 C CA . PRO B 1 233 ? 11.141 -14.711 3.938 1 96 233 PRO B CA 1
ATOM 5422 C C . PRO B 1 233 ? 12.398 -14.453 4.762 1 96 233 PRO B C 1
ATOM 5424 O O . PRO B 1 233 ? 12.617 -13.328 5.219 1 96 233 PRO B O 1
ATOM 5427 N N . HIS B 1 234 ? 13.18 -15.461 4.965 1 95.94 234 HIS B N 1
ATOM 5428 C CA . HIS B 1 234 ? 14.43 -15.336 5.707 1 95.94 234 HIS B CA 1
ATOM 5429 C C . HIS B 1 234 ? 15.367 -14.336 5.047 1 95.94 234 HIS B C 1
ATOM 5431 O O . HIS B 1 234 ? 15.922 -13.461 5.719 1 95.94 234 HIS B O 1
ATOM 5437 N N . LEU B 1 235 ? 15.57 -14.469 3.777 1 95.94 235 LEU B N 1
ATOM 5438 C CA . LEU B 1 235 ? 16.453 -13.578 3.023 1 95.94 235 LEU B CA 1
ATOM 5439 C C . LEU B 1 235 ? 15.953 -12.133 3.096 1 95.94 235 LEU B C 1
ATOM 5441 O O . LEU B 1 235 ? 16.75 -11.211 3.252 1 95.94 235 LEU B O 1
ATOM 5445 N N . ILE B 1 236 ? 14.68 -11.938 2.971 1 96.5 236 ILE B N 1
ATOM 5446 C CA . ILE B 1 236 ? 14.07 -10.609 3.021 1 96.5 236 ILE B CA 1
ATOM 5447 C C . ILE B 1 236 ? 14.352 -9.969 4.379 1 96.5 236 ILE B C 1
ATOM 5449 O O . ILE B 1 236 ? 14.703 -8.789 4.453 1 96.5 236 ILE B O 1
ATOM 5453 N N . LYS B 1 237 ? 14.227 -10.688 5.406 1 93.81 237 LYS B N 1
ATOM 5454 C CA . LYS B 1 237 ? 14.484 -10.18 6.75 1 93.81 237 LYS B CA 1
ATOM 5455 C C . LYS B 1 237 ? 15.945 -9.75 6.902 1 93.81 237 LYS B C 1
ATOM 5457 O O . LYS B 1 237 ? 16.25 -8.844 7.672 1 93.81 237 LYS B O 1
ATOM 5462 N N . LYS B 1 238 ? 16.797 -10.391 6.188 1 93.38 238 LYS B N 1
ATOM 5463 C CA . LYS B 1 238 ? 18.234 -10.141 6.32 1 93.38 238 LYS B CA 1
ATOM 5464 C C . LYS B 1 238 ? 18.641 -8.875 5.578 1 93.38 238 LYS B C 1
ATOM 5466 O O . LYS B 1 238 ? 19.797 -8.461 5.637 1 93.38 238 LYS B O 1
ATOM 5471 N N . GLN B 1 239 ? 17.75 -8.219 4.93 1 91.62 239 GLN B N 1
ATOM 5472 C CA . GLN B 1 239 ? 18.062 -6.984 4.219 1 91.62 239 GLN B CA 1
ATOM 5473 C C . GLN B 1 239 ? 18.531 -5.898 5.18 1 91.62 239 GLN B C 1
ATOM 5475 O O . GLN B 1 239 ? 19.25 -4.977 4.785 1 91.62 239 GLN B O 1
ATOM 5480 N N . HIS B 1 240 ? 18.094 -5.984 6.414 1 84.56 240 HIS B N 1
ATOM 5481 C CA . HIS B 1 240 ? 18.391 -4.953 7.398 1 84.56 240 HIS B CA 1
ATOM 5482 C C . HIS B 1 240 ? 19.641 -5.297 8.203 1 84.56 240 HIS B C 1
ATOM 5484 O O . HIS B 1 240 ? 19.938 -4.652 9.219 1 84.56 240 HIS B O 1
ATOM 5490 N N . SER B 1 241 ? 20.266 -6.305 7.762 1 82.25 241 SER B N 1
ATOM 5491 C CA . SER B 1 241 ? 21.484 -6.707 8.445 1 82.25 241 SER B CA 1
ATOM 5492 C C . SER B 1 241 ? 22.578 -5.656 8.281 1 82.25 241 SER B C 1
ATOM 5494 O O . SER B 1 241 ? 22.734 -5.074 7.203 1 82.25 241 SER B O 1
ATOM 5496 N N . LYS B 1 242 ? 23.156 -5.227 9.406 1 74.25 242 LYS B N 1
ATOM 5497 C CA . LYS B 1 242 ? 24.25 -4.266 9.422 1 74.25 242 LYS B CA 1
ATOM 5498 C C . LYS B 1 242 ? 25.578 -4.957 9.695 1 74.25 242 LYS B C 1
ATOM 5500 O O . LYS B 1 242 ? 25.625 -6.016 10.328 1 74.25 242 LYS B O 1
ATOM 5505 N N . ARG B 1 243 ? 26.609 -4.391 9.125 1 64.62 243 ARG B N 1
ATOM 5506 C CA . ARG B 1 243 ? 27.938 -4.938 9.367 1 64.62 243 ARG B CA 1
ATOM 5507 C C . ARG B 1 243 ? 28.344 -4.766 10.828 1 64.62 243 ARG B C 1
ATOM 5509 O O . ARG B 1 243 ? 28.094 -3.723 11.43 1 64.62 243 ARG B O 1
ATOM 5516 N N . LEU B 1 244 ? 28.547 -5.855 11.508 1 58.22 244 LEU B N 1
ATOM 5517 C CA . LEU B 1 244 ? 29.109 -5.75 12.852 1 58.22 244 LEU B CA 1
ATOM 5518 C C . LEU B 1 244 ? 30.438 -5.008 12.828 1 58.22 244 LEU B C 1
ATOM 5520 O O . LEU B 1 244 ? 31.266 -5.238 11.945 1 58.22 244 LEU B O 1
ATOM 5524 N N . PRO B 1 245 ? 30.562 -3.838 13.523 1 49.78 245 PRO B N 1
ATOM 5525 C CA . PRO B 1 245 ? 31.906 -3.246 13.609 1 49.78 245 PRO B CA 1
ATOM 5526 C C . PRO B 1 245 ? 33 -4.281 13.898 1 49.78 245 PRO B C 1
ATOM 5528 O O . PRO B 1 245 ? 32.719 -5.273 14.594 1 49.78 245 PRO B O 1
ATOM 5531 N N . LYS B 1 246 ? 34 -4.324 13.055 1 45.25 246 LYS B N 1
ATOM 5532 C CA . LYS B 1 246 ? 35.156 -5.168 13.359 1 45.25 246 LYS B CA 1
ATOM 5533 C C . LYS B 1 246 ? 35.531 -5.07 14.828 1 45.25 246 LYS B C 1
ATOM 5535 O O . LYS B 1 246 ? 35.844 -3.986 15.328 1 45.25 246 LYS B O 1
ATOM 5540 N N . THR B 1 247 ? 34.844 -5.785 15.742 1 41.88 247 THR B N 1
ATOM 5541 C CA . THR B 1 247 ? 35.531 -5.871 17.031 1 41.88 247 THR B CA 1
ATOM 5542 C C . THR B 1 247 ? 37.031 -5.926 16.859 1 41.88 247 THR B C 1
ATOM 5544 O O . THR B 1 247 ? 37.562 -6.738 16.094 1 41.88 247 THR B O 1
ATOM 5547 N N . VAL B 1 248 ? 37.75 -4.984 17.312 1 40.16 248 VAL B N 1
ATOM 5548 C CA . VAL B 1 248 ? 39.156 -5.148 17.625 1 40.16 248 VAL B CA 1
ATOM 5549 C C . VAL B 1 248 ? 39.406 -6.523 18.25 1 40.16 248 VAL B C 1
ATOM 5551 O O . VAL B 1 248 ? 38.688 -6.938 19.156 1 40.16 248 VAL B O 1
ATOM 5554 N N . GLN B 1 249 ? 40.031 -7.5 17.516 1 37.25 249 GLN B N 1
ATOM 5555 C CA . GLN B 1 249 ? 40.625 -8.703 18.109 1 37.25 249 GLN B CA 1
ATOM 5556 C C . GLN B 1 249 ? 41.125 -8.438 19.516 1 37.25 249 GLN B C 1
ATOM 5558 O O . GLN B 1 249 ? 42.219 -7.895 19.703 1 37.25 249 GLN B O 1
ATOM 5563 N N . ASP B 1 250 ? 40.375 -7.852 20.422 1 35.88 250 ASP B N 1
ATOM 5564 C CA . ASP B 1 250 ? 41.031 -8.047 21.703 1 35.88 250 ASP B CA 1
ATOM 5565 C C . ASP B 1 250 ? 41.25 -9.531 22 1 35.88 250 ASP B C 1
ATOM 5567 O O . ASP B 1 250 ? 40.312 -10.328 21.891 1 35.88 250 ASP B O 1
ATOM 5571 N N . THR B 1 251 ? 42.625 -10.062 22.031 1 35.78 251 THR B N 1
ATOM 5572 C CA . THR B 1 251 ? 43.312 -11.312 22.312 1 35.78 251 THR B CA 1
ATOM 5573 C C . THR B 1 251 ? 42.719 -11.984 23.547 1 35.78 251 THR B C 1
ATOM 5575 O O . THR B 1 251 ? 43.062 -13.133 23.844 1 35.78 251 THR B O 1
ATOM 5578 N N . THR B 1 252 ? 42.312 -11.195 24.656 1 33.69 252 THR B N 1
ATOM 5579 C CA . THR B 1 252 ? 42.406 -11.93 25.906 1 33.69 252 THR B CA 1
ATOM 5580 C C . THR B 1 252 ? 41.25 -12.914 26.047 1 33.69 252 THR B C 1
ATOM 5582 O O . THR B 1 252 ? 41.344 -13.922 26.75 1 33.69 252 THR B O 1
ATOM 5585 N N . SER B 1 253 ? 39.906 -12.484 26.234 1 35.44 253 SER B N 1
ATOM 5586 C CA . SER B 1 253 ? 39.094 -13.414 27.016 1 35.44 253 SER B CA 1
ATOM 5587 C C . SER B 1 253 ? 38.719 -14.648 26.188 1 35.44 253 SER B C 1
ATOM 5589 O O . SER B 1 253 ? 38.531 -14.555 24.984 1 35.44 253 SER B O 1
ATOM 5591 N N . GLU B 1 254 ? 39.031 -15.922 26.719 1 34.69 254 GLU B N 1
ATOM 5592 C CA . GLU B 1 254 ? 38.938 -17.344 26.422 1 34.69 254 GLU B CA 1
ATOM 5593 C C . GLU B 1 254 ? 37.531 -17.703 25.953 1 34.69 254 GLU B C 1
ATOM 5595 O O . GLU B 1 254 ? 37.281 -18.812 25.453 1 34.69 254 GLU B O 1
ATOM 5600 N N . VAL B 1 255 ? 36.531 -17.141 26.734 1 36.75 255 VAL B N 1
ATOM 5601 C CA . VAL B 1 255 ? 35.25 -17.781 26.375 1 36.75 255 VAL B CA 1
ATOM 5602 C C . VAL B 1 255 ? 34.844 -17.391 24.953 1 36.75 255 VAL B C 1
ATOM 5604 O O . VAL B 1 255 ? 34.531 -16.234 24.688 1 36.75 255 VAL B O 1
ATOM 5607 N N . GLY B 1 256 ? 35.469 -17.766 23.938 1 33.59 256 GLY B N 1
ATOM 5608 C CA . GLY B 1 256 ? 35.406 -17.562 22.5 1 33.59 256 GLY B CA 1
ATOM 5609 C C . GLY B 1 256 ? 34 -17.812 21.938 1 33.59 256 GLY B C 1
ATOM 5610 O O . GLY B 1 256 ? 33.719 -18.906 21.469 1 33.59 256 GLY B O 1
ATOM 5611 N N . VAL B 1 257 ? 32.969 -17.391 22.688 1 35.62 257 VAL B N 1
ATOM 5612 C CA . VAL B 1 257 ? 31.797 -17.578 21.844 1 35.62 257 VAL B CA 1
ATOM 5613 C C . VAL B 1 257 ? 32.062 -17.031 20.453 1 35.62 257 VAL B C 1
ATOM 5615 O O . VAL B 1 257 ? 32.188 -15.812 20.266 1 35.62 257 VAL B O 1
ATOM 5618 N N . VAL B 1 258 ? 32.875 -17.562 19.641 1 36.38 258 VAL B N 1
ATOM 5619 C CA . VAL B 1 258 ? 33.094 -17.344 18.203 1 36.38 258 VAL B CA 1
ATOM 5620 C C . VAL B 1 258 ? 31.734 -17.297 17.484 1 36.38 258 VAL B C 1
ATOM 5622 O O . VAL B 1 258 ? 31.062 -18.328 17.391 1 36.38 258 VAL B O 1
ATOM 5625 N N . THR B 1 259 ? 30.766 -16.484 17.828 1 42.16 259 THR B N 1
ATOM 5626 C CA . THR B 1 259 ? 29.734 -16.281 16.828 1 42.16 259 THR B CA 1
ATOM 5627 C C . THR B 1 259 ? 30.328 -16.375 15.422 1 42.16 259 THR B C 1
ATOM 5629 O O . THR B 1 259 ? 31.203 -15.586 15.055 1 42.16 259 THR B O 1
ATOM 5632 N N . LYS B 1 260 ? 30.469 -17.5 14.844 1 47.44 260 LYS B N 1
ATOM 5633 C CA . LYS B 1 260 ? 31.078 -17.875 13.578 1 47.44 260 LYS B CA 1
ATOM 5634 C C . LYS B 1 260 ? 30.672 -16.922 12.461 1 47.44 260 LYS B C 1
ATOM 5636 O O . LYS B 1 260 ? 29.484 -16.781 12.18 1 47.44 260 LYS B O 1
ATOM 5641 N N . ASN B 1 261 ? 31.391 -15.969 12.062 1 59.16 261 ASN B N 1
ATOM 5642 C CA . ASN B 1 261 ? 31.359 -15.086 10.906 1 59.16 261 ASN B CA 1
ATOM 5643 C C . ASN B 1 261 ? 30.609 -15.727 9.734 1 59.16 261 ASN B C 1
ATOM 5645 O O . ASN B 1 261 ? 29.922 -15.039 8.984 1 59.16 261 ASN B O 1
ATOM 5649 N N . GLU B 1 262 ? 30.578 -17.094 9.734 1 59.81 262 GLU B N 1
ATOM 5650 C CA . GLU B 1 262 ? 30 -17.781 8.578 1 59.81 262 GLU B CA 1
ATOM 5651 C C . GLU B 1 262 ? 28.469 -17.766 8.648 1 59.81 262 GLU B C 1
ATOM 5653 O O . GLU B 1 262 ? 27.797 -17.984 7.641 1 59.81 262 GLU B O 1
ATOM 5658 N N . ASP B 1 263 ? 27.953 -17.438 9.758 1 69.69 263 ASP B N 1
ATOM 5659 C CA . ASP B 1 263 ? 26.5 -17.453 9.898 1 69.69 263 ASP B CA 1
ATOM 5660 C C . ASP B 1 263 ? 25.891 -16.125 9.461 1 69.69 263 ASP B C 1
ATOM 5662 O O . ASP B 1 263 ? 24.688 -16.047 9.195 1 69.69 263 ASP B O 1
ATOM 5666 N N . HIS B 1 264 ? 26.766 -15.273 9.383 1 77.56 264 HIS B N 1
ATOM 5667 C CA . HIS B 1 264 ? 26.266 -13.953 9.008 1 77.56 264 HIS B CA 1
ATOM 5668 C C . HIS B 1 264 ? 26.203 -13.805 7.492 1 77.56 264 HIS B C 1
ATOM 5670 O O . HIS B 1 264 ? 27.188 -14.047 6.797 1 77.56 264 HIS B O 1
ATOM 5676 N N . ILE B 1 265 ? 25.156 -13.477 6.945 1 82.75 265 ILE B N 1
ATOM 5677 C CA . ILE B 1 265 ? 24.875 -13.438 5.516 1 82.75 265 ILE B CA 1
ATOM 5678 C C . ILE B 1 265 ? 25.891 -12.547 4.809 1 82.75 265 ILE B C 1
ATOM 5680 O O . ILE B 1 265 ? 26.266 -12.805 3.664 1 82.75 265 ILE B O 1
ATOM 5684 N N . LEU B 1 266 ? 26.312 -11.508 5.453 1 81.06 266 LEU B N 1
ATOM 5685 C CA . LEU B 1 266 ? 27.203 -10.531 4.832 1 81.06 266 LEU B CA 1
ATOM 5686 C C . LEU B 1 266 ? 28.562 -11.148 4.543 1 81.06 266 LEU B C 1
ATOM 5688 O O . LEU B 1 266 ? 29.344 -10.594 3.764 1 81.06 266 LEU B O 1
ATOM 5692 N N . HIS B 1 267 ? 28.844 -12.281 5.176 1 77.56 267 HIS B N 1
ATOM 5693 C CA . HIS B 1 267 ? 30.062 -13.039 4.891 1 77.56 267 HIS B CA 1
ATOM 5694 C C . HIS B 1 267 ? 30.078 -13.531 3.449 1 77.56 267 HIS B C 1
ATOM 5696 O O . HIS B 1 267 ? 31.141 -13.695 2.854 1 77.56 267 HIS B O 1
ATOM 5702 N N . TYR B 1 268 ? 29 -13.719 2.916 1 80.88 268 TYR B N 1
ATOM 5703 C CA . TYR B 1 268 ? 28.891 -14.359 1.609 1 80.88 268 TYR B CA 1
ATOM 5704 C C . TYR B 1 268 ? 28.797 -13.32 0.499 1 80.88 268 TYR B C 1
ATOM 5706 O O . TYR B 1 268 ? 28.938 -13.648 -0.682 1 80.88 268 TYR B O 1
ATOM 5714 N N . VAL B 1 269 ? 28.469 -12.102 0.906 1 77.69 269 VAL B N 1
ATOM 5715 C CA . VAL B 1 269 ? 28.297 -11.039 -0.079 1 77.69 269 VAL B CA 1
ATOM 5716 C C . VAL B 1 269 ? 29.641 -10.562 -0.587 1 77.69 269 VAL B C 1
ATOM 5718 O O . VAL B 1 269 ? 30.547 -10.25 0.205 1 77.69 269 VAL B O 1
ATOM 5721 N N . GLY B 1 270 ? 30.125 -11.078 -1.687 1 64 270 GLY B N 1
ATOM 5722 C CA . GLY B 1 270 ? 31.422 -10.719 -2.25 1 64 270 GLY B CA 1
ATOM 5723 C C . GLY B 1 270 ? 31.703 -9.234 -2.176 1 64 270 GLY B C 1
ATOM 5724 O O . GLY B 1 270 ? 30.781 -8.414 -2.174 1 64 270 GLY B O 1
ATOM 5725 N N . HIS B 1 271 ? 32.625 -8.852 -1.381 1 51.22 271 HIS B N 1
ATOM 5726 C CA . HIS B 1 271 ? 33.188 -7.508 -1.376 1 51.22 271 HIS B CA 1
ATOM 5727 C C . HIS B 1 271 ? 33.469 -7.016 -2.795 1 51.22 271 HIS B C 1
ATOM 5729 O O . HIS B 1 271 ? 34.5 -7.355 -3.389 1 51.22 271 HIS B O 1
ATOM 5735 N N . THR B 1 272 ? 32.625 -7.137 -3.691 1 42 272 THR B N 1
ATOM 5736 C CA . THR B 1 272 ? 33.219 -6.453 -4.84 1 42 272 THR B CA 1
ATOM 5737 C C . THR B 1 272 ? 33.75 -5.074 -4.441 1 42 272 THR B C 1
ATOM 5739 O O . THR B 1 272 ? 33 -4.289 -3.826 1 42 272 THR B O 1
ATOM 5742 N N . ILE B 1 273 ? 34.938 -4.891 -4.383 1 38.66 273 ILE B N 1
ATOM 5743 C CA . ILE B 1 273 ? 35.688 -3.646 -4.281 1 38.66 273 ILE B CA 1
ATOM 5744 C C . ILE B 1 273 ? 34.906 -2.512 -4.934 1 38.66 273 ILE B C 1
ATOM 5746 O O . ILE B 1 273 ? 35.062 -1.344 -4.582 1 38.66 273 ILE B O 1
ATOM 5750 N N . LEU B 1 274 ? 34.281 -2.729 -6.105 1 38.59 274 LEU B N 1
ATOM 5751 C CA . LEU B 1 274 ? 33.594 -1.712 -6.891 1 38.59 274 LEU B CA 1
ATOM 5752 C C . LEU B 1 274 ? 32.344 -1.213 -6.156 1 38.59 274 LEU B C 1
ATOM 5754 O O . LEU B 1 274 ? 31.906 -0.087 -6.379 1 38.59 274 LEU B O 1
ATOM 5758 N N . ASP B 1 275 ? 31.812 -2.033 -5.402 1 40.38 275 ASP B N 1
ATOM 5759 C CA . ASP B 1 275 ? 30.562 -1.654 -4.77 1 40.38 275 ASP B CA 1
ATOM 5760 C C . ASP B 1 275 ? 30.781 -0.584 -3.705 1 40.38 275 ASP B C 1
ATOM 5762 O O . ASP B 1 275 ? 29.844 0.121 -3.322 1 40.38 275 ASP B O 1
ATOM 5766 N N . GLN B 1 276 ? 31.891 -0.719 -3.072 1 38.5 276 GLN B N 1
ATOM 5767 C CA . GLN B 1 276 ? 32.219 0.429 -2.238 1 38.5 276 GLN B CA 1
ATOM 5768 C C . GLN B 1 276 ? 32.344 1.698 -3.074 1 38.5 276 GLN B C 1
ATOM 5770 O O . GLN B 1 276 ? 31.984 2.785 -2.629 1 38.5 276 GLN B O 1
ATOM 5775 N N . LYS B 1 277 ? 33.031 1.556 -4.297 1 37.5 277 LYS B N 1
ATOM 5776 C CA . LYS B 1 277 ? 33.281 2.73 -5.129 1 37.5 277 LYS B CA 1
ATOM 5777 C C . LYS B 1 277 ? 31.984 3.205 -5.789 1 37.5 277 LYS B C 1
ATOM 5779 O O . LYS B 1 277 ? 31.844 4.387 -6.105 1 37.5 277 LYS B O 1
ATOM 5784 N N . VAL B 1 278 ? 31.203 2.309 -6.387 1 36.56 278 VAL B N 1
ATOM 5785 C CA . VAL B 1 278 ? 29.969 2.736 -7.043 1 36.56 278 VAL B CA 1
ATOM 5786 C C . VAL B 1 278 ? 29.031 3.365 -6.02 1 36.56 278 VAL B C 1
ATOM 5788 O O . VAL B 1 278 ? 28.344 4.344 -6.316 1 36.56 278 VAL B O 1
ATOM 5791 N N . THR B 1 279 ? 28.953 2.736 -4.887 1 37.34 279 THR B N 1
ATOM 5792 C CA . THR B 1 279 ? 28.203 3.471 -3.869 1 37.34 279 THR B CA 1
ATOM 5793 C C . THR B 1 279 ? 28.828 4.852 -3.643 1 37.34 279 THR B C 1
ATOM 5795 O O . THR B 1 279 ? 28.109 5.816 -3.373 1 37.34 279 THR B O 1
ATOM 5798 N N . GLN B 1 280 ? 30.156 4.824 -3.834 1 36.94 280 GLN B N 1
ATOM 5799 C CA . GLN B 1 280 ? 30.812 6.121 -3.705 1 36.94 280 GLN B CA 1
ATOM 5800 C C . GLN B 1 280 ? 30.562 6.988 -4.934 1 36.94 280 GLN B C 1
ATOM 5802 O O . GLN B 1 280 ? 30.406 8.211 -4.816 1 36.94 280 GLN B O 1
ATOM 5807 N N . THR B 1 281 ? 30.766 6.406 -6.164 1 36.72 281 THR B N 1
ATOM 5808 C CA . THR B 1 281 ? 30.656 7.25 -7.348 1 36.72 281 THR B CA 1
ATOM 5809 C C . THR B 1 281 ? 29.203 7.574 -7.656 1 36.72 281 THR B C 1
ATOM 5811 O O . THR B 1 281 ? 28.891 8.648 -8.18 1 36.72 281 THR B O 1
ATOM 5814 N N . SER B 1 282 ? 28.328 6.559 -7.773 1 33.94 282 SER B N 1
ATOM 5815 C CA . SER B 1 282 ? 26.938 6.957 -7.992 1 33.94 282 SER B CA 1
ATOM 5816 C C . SER B 1 282 ? 26.453 7.91 -6.902 1 33.94 282 SER B C 1
ATOM 5818 O O . SER B 1 282 ? 25.297 8.32 -6.898 1 33.94 282 SER B O 1
ATOM 5820 N N . LEU B 1 283 ? 27.234 8.031 -5.902 1 33.31 283 LEU B N 1
ATOM 5821 C CA . LEU B 1 283 ? 27.094 9.156 -4.988 1 33.31 283 LEU B CA 1
ATOM 5822 C C . LEU B 1 283 ? 27.156 10.484 -5.746 1 33.31 283 LEU B C 1
ATOM 5824 O O . LEU B 1 283 ? 26.875 11.539 -5.18 1 33.31 283 LEU B O 1
ATOM 5828 N N . PHE B 1 284 ? 27.969 10.492 -6.824 1 30.66 284 PHE B N 1
ATOM 5829 C CA . PHE B 1 284 ? 28.203 11.82 -7.363 1 30.66 284 PHE B CA 1
ATOM 5830 C C . PHE B 1 284 ? 26.922 12.438 -7.887 1 30.66 284 PHE B C 1
ATOM 5832 O O . PHE B 1 284 ? 26.719 13.648 -7.805 1 30.66 284 PHE B O 1
ATOM 5839 N N . ASN B 1 285 ? 26.328 11.898 -8.969 1 30.67 285 ASN B N 1
ATOM 5840 C CA . ASN B 1 285 ? 25.359 12.758 -9.664 1 30.67 285 ASN B CA 1
ATOM 5841 C C . ASN B 1 285 ? 24.109 13 -8.828 1 30.67 285 ASN B C 1
ATOM 5843 O O . ASN B 1 285 ? 23.391 13.969 -9.055 1 30.67 285 ASN B O 1
ATOM 5847 N N . GLN B 1 286 ? 23.203 11.969 -8.594 1 31.86 286 GLN B N 1
ATOM 5848 C CA . GLN B 1 286 ? 22 12.5 -7.969 1 31.86 286 GLN B CA 1
ATOM 5849 C C . GLN B 1 286 ? 22.312 13.164 -6.633 1 31.86 286 GLN B C 1
ATOM 5851 O O . GLN B 1 286 ? 23.328 12.859 -6.008 1 31.86 286 GLN B O 1
ATOM 5856 N N . SER B 1 287 ? 21.531 14.203 -6.039 1 33.34 287 SER B N 1
ATOM 5857 C CA . SER B 1 287 ? 21.703 14.906 -4.77 1 33.34 287 SER B CA 1
ATOM 5858 C C . SER B 1 287 ? 22.328 14 -3.715 1 33.34 287 SER B C 1
ATOM 5860 O O . SER B 1 287 ? 21.984 12.82 -3.629 1 33.34 287 SER B O 1
ATOM 5862 N N . LEU B 1 288 ? 23.672 14.094 -3.279 1 34.59 288 LEU B N 1
ATOM 5863 C CA . LEU B 1 288 ? 24.656 13.562 -2.35 1 34.59 288 LEU B CA 1
ATOM 5864 C C . LEU B 1 288 ? 23.984 12.781 -1.227 1 34.59 288 LEU B C 1
ATOM 5866 O O . LEU B 1 288 ? 24.641 12.016 -0.522 1 34.59 288 LEU B O 1
ATOM 5870 N N . SER B 1 289 ? 22.953 13.367 -0.423 1 38.44 289 SER B N 1
ATOM 5871 C CA . SER B 1 289 ? 22.719 12.906 0.943 1 38.44 289 SER B CA 1
ATOM 5872 C C . SER B 1 289 ? 22.422 11.414 0.98 1 38.44 289 SER B C 1
ATOM 5874 O O . SER B 1 289 ? 23.047 10.672 1.752 1 38.44 289 SER B O 1
ATOM 5876 N N . GLN B 1 290 ? 21.094 10.93 0.858 1 45.41 290 GLN B N 1
ATOM 5877 C CA . GLN B 1 290 ? 20.609 9.68 1.452 1 45.41 290 GLN B CA 1
ATOM 5878 C C . GLN B 1 290 ? 20.938 8.484 0.556 1 45.41 290 GLN B C 1
ATOM 5880 O O . GLN B 1 290 ? 20.75 8.555 -0.662 1 45.41 290 GLN B O 1
ATOM 5885 N N . ASP B 1 291 ? 21.984 7.762 0.868 1 54.12 291 ASP B N 1
ATOM 5886 C CA . ASP B 1 291 ? 22.172 6.402 0.371 1 54.12 291 ASP B CA 1
ATOM 5887 C C . ASP B 1 291 ? 20.859 5.797 -0.115 1 54.12 291 ASP B C 1
ATOM 5889 O O . ASP B 1 291 ? 19.922 5.645 0.662 1 54.12 291 ASP B O 1
ATOM 5893 N N . PRO B 1 292 ? 20.719 5.852 -1.552 1 60.78 292 PRO B N 1
ATOM 5894 C CA . PRO B 1 292 ? 19.453 5.34 -2.082 1 60.78 292 PRO B CA 1
ATOM 5895 C C . PRO B 1 292 ? 19.031 4.031 -1.42 1 60.78 292 PRO B C 1
ATOM 5897 O O . PRO B 1 292 ? 17.859 3.656 -1.486 1 60.78 292 PRO B O 1
ATOM 5900 N N . TYR B 1 293 ? 20.047 3.32 -0.94 1 69.94 293 TYR B N 1
ATOM 5901 C CA . TYR B 1 293 ? 19.703 2.021 -0.374 1 69.94 293 TYR B CA 1
ATOM 5902 C C . TYR B 1 293 ? 19.781 2.051 1.147 1 69.94 293 TYR B C 1
ATOM 5904 O O . TYR B 1 293 ? 19.656 1.016 1.803 1 69.94 293 TYR B O 1
ATOM 5912 N N . HIS B 1 294 ? 19.969 3.162 1.676 1 66.19 294 HIS B N 1
ATOM 5913 C CA . HIS B 1 294 ? 20.031 3.324 3.123 1 66.19 294 HIS B CA 1
ATOM 5914 C C . HIS B 1 294 ? 21.125 2.432 3.723 1 66.19 294 HIS B C 1
ATOM 5916 O O . HIS B 1 294 ? 20.938 1.859 4.801 1 66.19 294 HIS B O 1
ATOM 5922 N N . GLY B 1 295 ? 22.172 2.008 2.805 1 72.12 295 GLY B N 1
ATOM 5923 C CA . GLY B 1 295 ? 23.297 1.205 3.27 1 72.12 295 GLY B CA 1
ATOM 5924 C C . GLY B 1 295 ? 23.016 -0.285 3.236 1 72.12 295 GLY B C 1
ATOM 5925 O O . GLY B 1 295 ? 23.859 -1.091 3.623 1 72.12 295 GLY B O 1
ATOM 5926 N N . ASP B 1 296 ? 21.906 -0.719 2.818 1 80.88 296 ASP B N 1
ATOM 5927 C CA . ASP B 1 296 ? 21.547 -2.133 2.785 1 80.88 296 ASP B CA 1
ATOM 5928 C C . ASP B 1 296 ? 22.359 -2.879 1.723 1 80.88 296 ASP B C 1
ATOM 5930 O O . ASP B 1 296 ? 22.375 -2.479 0.557 1 80.88 296 ASP B O 1
ATOM 5934 N N . ILE B 1 297 ? 22.953 -3.969 2.102 1 84.06 297 ILE B N 1
ATOM 5935 C CA . ILE B 1 297 ? 23.781 -4.77 1.21 1 84.06 297 ILE B CA 1
ATOM 5936 C C . ILE B 1 297 ? 22.938 -5.855 0.548 1 84.06 297 ILE B C 1
ATOM 5938 O O . ILE B 1 297 ? 23 -6.039 -0.67 1 84.06 297 ILE B O 1
ATOM 5942 N N . VAL B 1 298 ? 22.172 -6.543 1.318 1 92.75 298 VAL B N 1
ATOM 5943 C CA . VAL B 1 298 ? 21.25 -7.539 0.8 1 92.75 298 VAL B CA 1
ATOM 5944 C C . VAL B 1 298 ? 19.938 -6.859 0.38 1 92.75 298 VAL B C 1
ATOM 5946 O O . VAL B 1 298 ? 19.312 -6.148 1.174 1 92.75 298 VAL B O 1
ATOM 5949 N N . ARG B 1 299 ? 19.594 -7.02 -0.894 1 95.44 299 ARG B N 1
ATOM 5950 C CA . ARG B 1 299 ? 18.406 -6.355 -1.414 1 95.44 299 ARG B CA 1
ATOM 5951 C C . ARG B 1 299 ? 17.5 -7.344 -2.16 1 95.44 299 ARG B C 1
ATOM 5953 O O . ARG B 1 299 ? 18 -8.156 -2.947 1 95.44 299 ARG B O 1
ATOM 5960 N N . CYS B 1 300 ? 16.25 -7.305 -1.872 1 98 300 CYS B N 1
ATOM 5961 C CA . CYS B 1 300 ? 15.258 -8.164 -2.51 1 98 300 CYS B CA 1
ATOM 5962 C C . CYS B 1 300 ? 14.172 -7.332 -3.18 1 98 300 CYS B C 1
ATOM 5964 O O . CYS B 1 300 ? 13.617 -6.414 -2.568 1 98 300 CYS B O 1
ATOM 5966 N N . TYR B 1 301 ? 13.852 -7.645 -4.391 1 98.25 301 TYR B N 1
ATOM 5967 C CA . TYR B 1 301 ? 12.883 -6.871 -5.156 1 98.25 301 TYR B CA 1
ATOM 5968 C C . TYR B 1 301 ? 11.812 -7.781 -5.754 1 98.25 301 TYR B C 1
ATOM 5970 O O . TYR B 1 301 ? 11.961 -9.008 -5.758 1 98.25 301 TYR B O 1
ATOM 5978 N N . SER B 1 302 ? 10.75 -7.234 -6.129 1 98 302 SER B N 1
ATOM 5979 C CA . SER B 1 302 ? 9.711 -7.945 -6.863 1 98 302 SER B CA 1
ATOM 5980 C C . SER B 1 302 ? 9.234 -7.145 -8.07 1 98 302 SER B C 1
ATOM 5982 O O . SER B 1 302 ? 9.352 -5.918 -8.094 1 98 302 SER B O 1
ATOM 5984 N N . ILE B 1 303 ? 8.828 -7.852 -9.055 1 97.81 303 ILE B N 1
ATOM 5985 C CA . ILE B 1 303 ? 8.18 -7.258 -10.219 1 97.81 303 ILE B CA 1
ATOM 5986 C C . ILE B 1 303 ? 6.812 -7.906 -10.43 1 97.81 303 ILE B C 1
ATOM 5988 O O . ILE B 1 303 ? 6.676 -9.125 -10.336 1 97.81 303 ILE B O 1
ATOM 5992 N N . GLN B 1 304 ? 5.816 -7.102 -10.609 1 97 304 GLN B N 1
ATOM 5993 C CA . GLN B 1 304 ? 4.492 -7.586 -10.977 1 97 304 GLN B CA 1
ATOM 5994 C C . GLN B 1 304 ? 4.348 -7.691 -12.492 1 97 304 GLN B C 1
ATOM 5996 O O . GLN B 1 304 ? 4.656 -6.746 -13.219 1 97 304 GLN B O 1
ATOM 6001 N N . ALA B 1 305 ? 3.938 -8.82 -12.922 1 97.5 305 ALA B N 1
ATOM 6002 C CA . ALA B 1 305 ? 3.695 -8.984 -14.352 1 97.5 305 ALA B CA 1
ATOM 6003 C C . ALA B 1 305 ? 2.553 -8.094 -14.82 1 97.5 305 ALA B C 1
ATOM 6005 O O . ALA B 1 305 ? 1.622 -7.812 -14.062 1 97.5 305 ALA B O 1
ATOM 6006 N N . PRO B 1 306 ? 2.654 -7.648 -16.078 1 95.81 306 PRO B N 1
ATOM 6007 C CA . PRO B 1 306 ? 1.535 -6.883 -16.625 1 95.81 306 PRO B CA 1
ATOM 6008 C C . PRO B 1 306 ? 0.213 -7.648 -16.562 1 95.81 306 PRO B C 1
ATOM 6010 O O . PRO B 1 306 ? 0.196 -8.875 -16.719 1 95.81 306 PRO B O 1
ATOM 6013 N N . LYS B 1 307 ? -0.872 -6.949 -16.484 1 91.19 307 LYS B N 1
ATOM 6014 C CA . LYS B 1 307 ? -2.201 -7.535 -16.328 1 91.19 307 LYS B CA 1
ATOM 6015 C C . LYS B 1 307 ? -2.596 -8.328 -17.578 1 91.19 307 LYS B C 1
ATOM 6017 O O . LYS B 1 307 ? -3.371 -9.289 -17.484 1 91.19 307 LYS B O 1
ATOM 6022 N N . GLU B 1 308 ? -2.047 -7.965 -18.688 1 93.44 308 GLU B N 1
ATOM 6023 C CA . GLU B 1 308 ? -2.42 -8.586 -19.953 1 93.44 308 GLU B CA 1
ATOM 6024 C C . GLU B 1 308 ? -1.707 -9.922 -20.141 1 93.44 308 GLU B C 1
ATOM 6026 O O . GLU B 1 308 ? -2.102 -10.734 -20.984 1 93.44 308 GLU B O 1
ATOM 6031 N N . ASP B 1 309 ? -0.646 -10.164 -19.375 1 96.31 309 ASP B N 1
ATOM 6032 C CA . ASP B 1 309 ? 0.098 -11.414 -19.516 1 96.31 309 ASP B CA 1
ATOM 6033 C C . ASP B 1 309 ? -0.622 -12.562 -18.812 1 96.31 309 ASP B C 1
ATOM 6035 O O . ASP B 1 309 ? -1.279 -12.359 -17.797 1 96.31 309 ASP B O 1
ATOM 6039 N N . ILE B 1 310 ? -0.49 -13.641 -19.391 1 96.69 310 ILE B N 1
ATOM 6040 C CA . ILE B 1 310 ? -1.032 -14.859 -18.812 1 96.69 310 ILE B CA 1
ATOM 6041 C C . ILE B 1 310 ? -0.056 -15.414 -17.766 1 96.69 310 ILE B C 1
ATOM 6043 O O . ILE B 1 310 ? 1.15 -15.477 -18.016 1 96.69 310 ILE B O 1
ATOM 6047 N N . GLY B 1 311 ? -0.576 -15.703 -16.672 1 96.75 311 GLY B N 1
ATOM 6048 C CA . GLY B 1 311 ? 0.224 -16.328 -15.633 1 96.75 311 GLY B CA 1
ATOM 6049 C C . GLY B 1 311 ? -0.599 -17.172 -14.672 1 96.75 311 GLY B C 1
ATOM 6050 O O . GLY B 1 311 ? -1.561 -16.672 -14.078 1 96.75 311 GLY B O 1
ATOM 6051 N N . VAL B 1 312 ? -0.217 -18.453 -14.555 1 96.06 312 VAL B N 1
ATOM 6052 C CA . VAL B 1 312 ? -0.93 -19.328 -13.625 1 96.06 312 VAL B CA 1
ATOM 6053 C C . VAL B 1 312 ? 0.007 -20.422 -13.133 1 96.06 312 VAL B C 1
ATOM 6055 O O . VAL B 1 312 ? 0.841 -20.922 -13.891 1 96.06 312 VAL B O 1
ATOM 6058 N N . ARG B 1 313 ? -0.012 -20.656 -11.867 1 95.38 313 ARG B N 1
ATOM 6059 C CA . ARG B 1 313 ? 0.607 -21.844 -11.281 1 95.38 313 ARG B CA 1
ATOM 6060 C C . ARG B 1 313 ? -0.357 -23.016 -11.281 1 95.38 313 ARG B C 1
ATOM 6062 O O . ARG B 1 313 ? -1.431 -22.953 -10.68 1 95.38 313 ARG B O 1
ATOM 6069 N N . VAL B 1 314 ? -0.003 -24.078 -11.961 1 95.44 314 VAL B N 1
ATOM 6070 C CA . VAL B 1 314 ? -0.83 -25.281 -12.016 1 95.44 314 VAL B CA 1
ATOM 6071 C C . VAL B 1 314 ? -0.465 -26.203 -10.859 1 95.44 314 VAL B C 1
ATOM 6073 O O . VAL B 1 314 ? 0.151 -27.25 -11.062 1 95.44 314 VAL B O 1
ATOM 6076 N N . ASN B 1 315 ? -0.877 -25.797 -9.656 1 91.44 315 ASN B N 1
ATOM 6077 C CA . ASN B 1 315 ? -0.421 -26.5 -8.469 1 91.44 315 ASN B CA 1
ATOM 6078 C C . ASN B 1 315 ? -1.588 -27.109 -7.691 1 91.44 315 ASN B C 1
ATOM 6080 O O . ASN B 1 315 ? -1.396 -27.672 -6.613 1 91.44 315 ASN B O 1
ATOM 6084 N N . ASN B 1 316 ? -2.758 -27 -8.203 1 90 316 ASN B N 1
ATOM 6085 C CA . ASN B 1 316 ? -3.941 -27.672 -7.68 1 90 316 ASN B CA 1
ATOM 6086 C C . ASN B 1 316 ? -4.914 -28.047 -8.789 1 90 316 ASN B C 1
ATOM 6088 O O . ASN B 1 316 ? -4.715 -27.672 -9.945 1 90 316 ASN B O 1
ATOM 6092 N N . THR B 1 317 ? -5.91 -28.797 -8.43 1 90.06 317 THR B N 1
ATOM 6093 C CA . THR B 1 317 ? -6.816 -29.328 -9.438 1 90.06 317 THR B CA 1
ATOM 6094 C C . THR B 1 317 ? -7.594 -28.219 -10.125 1 90.06 317 THR B C 1
ATOM 6096 O O . THR B 1 317 ? -7.84 -28.266 -11.336 1 90.06 317 THR B O 1
ATOM 6099 N N . LEU B 1 318 ? -7.922 -27.219 -9.398 1 91.19 318 LEU B N 1
ATOM 6100 C CA . LEU B 1 318 ? -8.695 -26.109 -9.961 1 91.19 318 LEU B CA 1
ATOM 6101 C C . LEU B 1 318 ? -7.891 -25.375 -11.023 1 91.19 318 LEU B C 1
ATOM 6103 O O . LEU B 1 318 ? -8.398 -25.094 -12.109 1 91.19 318 LEU B O 1
ATOM 6107 N N . SER B 1 319 ? -6.691 -25.031 -10.656 1 93.62 319 SER B N 1
ATOM 6108 C CA . SER B 1 319 ? -5.852 -24.328 -11.625 1 93.62 319 SER B CA 1
ATOM 6109 C C . SER B 1 319 ? -5.535 -25.219 -12.82 1 93.62 319 SER B C 1
ATOM 6111 O O . SER B 1 319 ? -5.426 -24.734 -13.953 1 93.62 319 SER B O 1
ATOM 6113 N N . PHE B 1 320 ? -5.414 -26.469 -12.633 1 95 320 PHE B N 1
ATOM 6114 C CA . PHE B 1 320 ? -5.188 -27.438 -13.703 1 95 320 PHE B CA 1
ATOM 6115 C C . PHE B 1 320 ? -6.371 -27.453 -14.664 1 95 320 PHE B C 1
ATOM 6117 O O . PHE B 1 320 ? -6.191 -27.375 -15.883 1 95 320 PHE B O 1
ATOM 6124 N N . LEU B 1 321 ? -7.5 -27.516 -14.094 1 94.38 321 LEU B N 1
ATOM 6125 C CA . LEU B 1 321 ? -8.719 -27.5 -14.891 1 94.38 321 LEU B CA 1
ATOM 6126 C C . LEU B 1 321 ? -8.859 -26.188 -15.633 1 94.38 321 LEU B C 1
ATOM 6128 O O . LEU B 1 321 ? -9.172 -26.172 -16.828 1 94.38 321 LEU B O 1
ATOM 6132 N N . ALA B 1 322 ? -8.586 -25.125 -14.961 1 95.69 322 ALA B N 1
ATOM 6133 C CA . ALA B 1 322 ? -8.773 -23.781 -15.516 1 95.69 322 ALA B CA 1
ATOM 6134 C C . ALA B 1 322 ? -7.887 -23.578 -16.734 1 95.69 322 ALA B C 1
ATOM 6136 O O . ALA B 1 322 ? -8.352 -23.109 -17.781 1 95.69 322 ALA B O 1
ATOM 6137 N N . ILE B 1 323 ? -6.652 -23.922 -16.625 1 97.25 323 ILE B N 1
ATOM 6138 C CA . ILE B 1 323 ? -5.734 -23.688 -17.719 1 97.25 323 ILE B CA 1
ATOM 6139 C C . ILE B 1 323 ? -6.137 -24.531 -18.922 1 97.25 323 ILE B C 1
ATOM 6141 O O . ILE B 1 323 ? -6.133 -24.047 -20.062 1 97.25 323 ILE B O 1
ATOM 6145 N N . ASN B 1 324 ? -6.512 -25.75 -18.719 1 96.62 324 ASN B N 1
ATOM 6146 C CA . ASN B 1 324 ? -6.879 -26.625 -19.828 1 96.62 324 ASN B CA 1
ATOM 6147 C C . ASN B 1 324 ? -8.18 -26.172 -20.484 1 96.62 324 ASN B C 1
ATOM 6149 O O . ASN B 1 324 ? -8.344 -26.297 -21.703 1 96.62 324 ASN B O 1
ATOM 6153 N N . ARG B 1 325 ? -9.047 -25.656 -19.75 1 95.19 325 ARG B N 1
ATOM 6154 C CA . ARG B 1 325 ? -10.312 -25.172 -20.281 1 95.19 325 ARG B CA 1
ATOM 6155 C C . ARG B 1 325 ? -10.102 -23.922 -21.125 1 95.19 325 ARG B C 1
ATOM 6157 O O . ARG B 1 325 ? -10.781 -23.719 -22.125 1 95.19 325 ARG B O 1
ATOM 6164 N N . LYS B 1 326 ? -9.195 -23.141 -20.719 1 95.94 326 LYS B N 1
ATOM 6165 C CA . LYS B 1 326 ? -9.008 -21.844 -21.375 1 95.94 326 LYS B CA 1
ATOM 6166 C C . LYS B 1 326 ? -7.945 -21.938 -22.469 1 95.94 326 LYS B C 1
ATOM 6168 O O . LYS B 1 326 ? -7.816 -21.031 -23.297 1 95.94 326 LYS B O 1
ATOM 6173 N N . LEU B 1 327 ? -7.262 -22.969 -22.562 1 96.56 327 LEU B N 1
ATOM 6174 C CA . LEU B 1 327 ? -6.031 -23.094 -23.328 1 96.56 327 LEU B CA 1
ATOM 6175 C C . LEU B 1 327 ? -6.281 -22.812 -24.812 1 96.56 327 LEU B C 1
ATOM 6177 O O . LEU B 1 327 ? -5.508 -22.094 -25.438 1 96.56 327 LEU B O 1
ATOM 6181 N N . ALA B 1 328 ? -7.359 -23.312 -25.359 1 94.5 328 ALA B N 1
ATOM 6182 C CA . ALA B 1 328 ? -7.648 -23.141 -26.781 1 94.5 328 ALA B CA 1
ATOM 6183 C C . ALA B 1 328 ? -7.762 -21.656 -27.141 1 94.5 328 ALA B C 1
ATOM 6185 O O . ALA B 1 328 ? -7.258 -21.219 -28.172 1 94.5 328 ALA B O 1
ATOM 6186 N N . SER B 1 329 ? -8.398 -20.906 -26.297 1 94.12 329 SER B N 1
ATOM 6187 C CA . SER B 1 329 ? -8.656 -19.484 -26.562 1 94.12 329 SER B CA 1
ATOM 6188 C C . SER B 1 329 ? -7.395 -18.656 -26.375 1 94.12 329 SER B C 1
ATOM 6190 O O . SER B 1 329 ? -7.238 -17.609 -27.016 1 94.12 329 SER B O 1
ATOM 6192 N N . ILE B 1 330 ? -6.465 -19.156 -25.578 1 95.81 330 ILE B N 1
ATOM 6193 C CA . ILE B 1 330 ? -5.324 -18.297 -25.266 1 95.81 330 ILE B CA 1
ATOM 6194 C C . ILE B 1 330 ? -4.059 -18.859 -25.906 1 95.81 330 ILE B C 1
ATOM 6196 O O . ILE B 1 330 ? -2.967 -18.328 -25.703 1 95.81 330 ILE B O 1
ATOM 6200 N N . TRP B 1 331 ? -4.137 -19.859 -26.703 1 96.62 331 TRP B N 1
ATOM 6201 C CA . TRP B 1 331 ? -3.008 -20.641 -27.188 1 96.62 331 TRP B CA 1
ATOM 6202 C C . TRP B 1 331 ? -2.041 -19.781 -27.984 1 96.62 331 TRP B C 1
ATOM 6204 O O . TRP B 1 331 ? -0.837 -19.766 -27.719 1 96.62 331 TRP B O 1
ATOM 6214 N N . ASN B 1 332 ? -2.521 -19 -28.844 1 95.5 332 ASN B N 1
ATOM 6215 C CA . ASN B 1 332 ? -1.664 -18.172 -29.688 1 95.5 332 ASN B CA 1
ATOM 6216 C C . ASN B 1 332 ? -0.914 -17.125 -28.875 1 95.5 332 ASN B C 1
ATOM 6218 O O . ASN B 1 332 ? 0.248 -16.828 -29.156 1 95.5 332 ASN B O 1
ATOM 6222 N N . ASN B 1 333 ? -1.609 -16.578 -27.922 1 95.19 333 ASN B N 1
ATOM 6223 C CA . ASN B 1 333 ? -0.962 -15.609 -27.047 1 95.19 333 ASN B CA 1
ATOM 6224 C C . ASN B 1 333 ? 0.105 -16.266 -26.172 1 95.19 333 ASN B C 1
ATOM 6226 O O . ASN B 1 333 ? 1.134 -15.648 -25.891 1 95.19 333 ASN B O 1
ATOM 6230 N N . LEU B 1 334 ? -0.146 -17.484 -25.766 1 95.88 334 LEU B N 1
ATOM 6231 C CA . LEU B 1 334 ? 0.717 -18.219 -24.844 1 95.88 334 LEU B CA 1
ATOM 6232 C C . LEU B 1 334 ? 1.94 -18.766 -25.562 1 95.88 334 LEU B C 1
ATOM 6234 O O . LEU B 1 334 ? 3.068 -18.609 -25.094 1 95.88 334 LEU B O 1
ATOM 6238 N N . CYS B 1 335 ? 1.717 -19.438 -26.75 1 92.62 335 CYS B N 1
ATOM 6239 C CA . CYS B 1 335 ? 2.785 -20.219 -27.359 1 92.62 335 CYS B CA 1
ATOM 6240 C C . CYS B 1 335 ? 3.104 -19.734 -28.766 1 92.62 335 CYS B C 1
ATOM 6242 O O . CYS B 1 335 ? 4.141 -20.078 -29.328 1 92.62 335 CYS B O 1
ATOM 6244 N N . GLY B 1 336 ? 2.299 -18.906 -29.297 1 89.44 336 GLY B N 1
ATOM 6245 C CA . GLY B 1 336 ? 2.473 -18.5 -30.688 1 89.44 336 GLY B CA 1
ATOM 6246 C C . GLY B 1 336 ? 1.782 -19.422 -31.672 1 89.44 336 GLY B C 1
ATOM 6247 O O . GLY B 1 336 ? 1.115 -20.375 -31.266 1 89.44 336 GLY B O 1
ATOM 6248 N N . GLU B 1 337 ? 1.935 -19.219 -32.906 1 88.25 337 GLU B N 1
ATOM 6249 C CA . GLU B 1 337 ? 1.208 -19.922 -33.969 1 88.25 337 GLU B CA 1
ATOM 6250 C C . GLU B 1 337 ? 1.967 -21.172 -34.438 1 88.25 337 GLU B C 1
ATOM 6252 O O . GLU B 1 337 ? 1.436 -21.984 -35.188 1 88.25 337 GLU B O 1
ATOM 6257 N N . ASN B 1 338 ? 3.062 -21.375 -33.844 1 88.69 338 ASN B N 1
ATOM 6258 C CA . ASN B 1 338 ? 3.953 -22.406 -34.375 1 88.69 338 ASN B CA 1
ATOM 6259 C C . ASN B 1 338 ? 3.672 -23.781 -33.781 1 88.69 338 ASN B C 1
ATOM 6261 O O . ASN B 1 338 ? 4.207 -24.781 -34.25 1 88.69 338 ASN B O 1
ATOM 6265 N N . TYR B 1 339 ? 2.805 -23.891 -32.781 1 92.31 339 TYR B N 1
ATOM 6266 C CA . TYR B 1 339 ? 2.531 -25.172 -32.125 1 92.31 339 TYR B CA 1
ATOM 6267 C C . TYR B 1 339 ? 1.07 -25.562 -32.312 1 92.31 339 TYR B C 1
ATOM 6269 O O . TYR B 1 339 ? 0.166 -24.812 -31.938 1 92.31 339 TYR B O 1
ATOM 6277 N N . PRO B 1 340 ? 0.919 -26.719 -32.875 1 92.88 340 PRO B N 1
ATOM 6278 C CA . PRO B 1 340 ? -0.468 -27.141 -33.094 1 92.88 340 PRO B CA 1
ATOM 6279 C C . PRO B 1 340 ? -1.138 -27.625 -31.812 1 92.88 340 PRO B C 1
ATOM 6281 O O . PRO B 1 340 ? -0.474 -28.188 -30.938 1 92.88 340 PRO B O 1
ATOM 6284 N N . LEU B 1 341 ? -2.426 -27.484 -31.703 1 95.56 341 LEU B N 1
ATOM 6285 C CA . LEU B 1 341 ? -3.211 -27.953 -30.578 1 95.56 341 LEU B CA 1
ATOM 6286 C C . LEU B 1 341 ? -3.467 -29.453 -30.672 1 95.56 341 LEU B C 1
ATOM 6288 O O . LEU B 1 341 ? -3.727 -30.109 -29.672 1 95.56 341 LEU B O 1
ATOM 6292 N N . ILE B 1 342 ? -3.521 -29.938 -31.875 1 96.25 342 ILE B N 1
ATOM 6293 C CA . ILE B 1 342 ? -3.59 -31.375 -32.094 1 96.25 342 ILE B CA 1
ATOM 6294 C C . ILE B 1 342 ? -2.207 -31.891 -32.469 1 96.25 342 ILE B C 1
ATOM 6296 O O . ILE B 1 342 ? -1.668 -31.547 -33.531 1 96.25 342 ILE B O 1
ATOM 6300 N N . SER B 1 343 ? -1.655 -32.688 -31.641 1 94.5 343 SER B N 1
ATOM 6301 C CA . SER B 1 343 ? -0.324 -33.25 -31.875 1 94.5 343 SER B CA 1
ATOM 6302 C C . SER B 1 343 ? -0.278 -34.031 -33.156 1 94.5 343 SER B C 1
ATOM 6304 O O . SER B 1 343 ? -1.228 -34.75 -33.5 1 94.5 343 SER B O 1
ATOM 6306 N N . PRO B 1 344 ? 0.84 -33.938 -33.875 1 92.12 344 PRO B N 1
ATOM 6307 C CA . PRO B 1 344 ? 0.994 -34.75 -35.094 1 92.12 344 PRO B CA 1
ATOM 6308 C C . PRO B 1 344 ? 0.945 -36.25 -34.812 1 92.12 344 PRO B C 1
ATOM 6310 O O . PRO B 1 344 ? 0.594 -37.031 -35.719 1 92.12 344 PRO B O 1
ATOM 6313 N N . GLY B 1 345 ? 1.253 -36.594 -33.594 1 93.5 345 GLY B N 1
ATOM 6314 C CA . GLY B 1 345 ? 1.247 -38 -33.219 1 93.5 345 GLY B CA 1
ATOM 6315 C C . GLY B 1 345 ? -0.12 -38.5 -32.812 1 93.5 345 GLY B C 1
ATOM 6316 O O . GLY B 1 345 ? -0.306 -39.688 -32.594 1 93.5 345 GLY B O 1
ATOM 6317 N N . ALA B 1 346 ? -1.018 -37.656 -32.75 1 96.25 346 ALA B N 1
ATOM 6318 C CA . ALA B 1 346 ? -2.373 -38.031 -32.375 1 96.25 346 ALA B CA 1
ATOM 6319 C C . ALA B 1 346 ? -3.129 -38.594 -33.594 1 96.25 346 ALA B C 1
ATOM 6321 O O . ALA B 1 346 ? -2.873 -38.219 -34.719 1 96.25 346 ALA B O 1
ATOM 6322 N N . VAL B 1 347 ? -3.982 -39.594 -33.344 1 98 347 VAL B N 1
ATOM 6323 C CA . VAL B 1 347 ? -4.852 -40.156 -34.375 1 98 347 VAL B CA 1
ATOM 6324 C C . VAL B 1 347 ? -6.293 -39.719 -34.125 1 98 347 VAL B C 1
ATOM 6326 O O . VAL B 1 347 ? -6.973 -40.25 -33.25 1 98 347 VAL B O 1
ATOM 6329 N N . VAL B 1 348 ? -6.711 -38.75 -34.969 1 97.56 348 VAL B N 1
ATOM 6330 C CA . VAL B 1 348 ? -8.062 -38.219 -34.812 1 97.56 348 VAL B CA 1
ATOM 6331 C C . VAL B 1 348 ? -8.914 -38.625 -36.031 1 97.56 348 VAL B C 1
ATOM 6333 O O . VAL B 1 348 ? -8.789 -38.062 -37.094 1 97.56 348 VAL B O 1
ATOM 6336 N N . LYS B 1 349 ? -9.766 -39.562 -35.75 1 97.69 349 LYS B N 1
ATOM 6337 C CA . LYS B 1 349 ? -10.633 -40.094 -36.812 1 97.69 349 LYS B CA 1
ATOM 6338 C C . LYS B 1 349 ? -12.047 -39.5 -36.688 1 97.69 349 LYS B C 1
ATOM 6340 O O . LYS B 1 349 ? -12.859 -39.656 -37.594 1 97.69 349 LYS B O 1
ATOM 6345 N N . SER B 1 350 ? -12.266 -38.844 -35.562 1 95.69 350 SER B N 1
ATOM 6346 C CA . SER B 1 350 ? -13.57 -38.219 -35.344 1 95.69 350 SER B CA 1
ATOM 6347 C C . SER B 1 350 ? -13.82 -37.094 -36.312 1 95.69 350 SER B C 1
ATOM 6349 O O . SER B 1 350 ? -12.93 -36.281 -36.594 1 95.69 350 SER B O 1
ATOM 6351 N N . THR B 1 351 ? -15.008 -36.969 -36.875 1 95.44 351 THR B N 1
ATOM 6352 C CA . THR B 1 351 ? -15.359 -35.906 -37.812 1 95.44 351 THR B CA 1
ATOM 6353 C C . THR B 1 351 ? -16.219 -34.844 -37.125 1 95.44 351 THR B C 1
ATOM 6355 O O . THR B 1 351 ? -16.453 -33.781 -37.656 1 95.44 351 THR B O 1
ATOM 6358 N N . GLN B 1 352 ? -16.75 -35.156 -36.031 1 96.94 352 GLN B N 1
ATOM 6359 C CA . GLN B 1 352 ? -17.547 -34.219 -35.25 1 96.94 352 GLN B CA 1
ATOM 6360 C C . GLN B 1 352 ? -16.75 -33.688 -34.031 1 96.94 352 GLN B C 1
ATOM 6362 O O . GLN B 1 352 ? -16.938 -34.125 -32.906 1 96.94 352 GLN B O 1
ATOM 6367 N N . THR B 1 353 ? -15.945 -32.719 -34.312 1 96.5 353 THR B N 1
ATOM 6368 C CA . THR B 1 353 ? -15.109 -32.125 -33.25 1 96.5 353 THR B CA 1
ATOM 6369 C C . THR B 1 353 ? -15.266 -30.625 -33.219 1 96.5 353 THR B C 1
ATOM 6371 O O . THR B 1 353 ? -15.492 -30 -34.25 1 96.5 353 THR B O 1
ATOM 6374 N N . LYS B 1 354 ? -15.305 -30.094 -32.094 1 96.19 354 LYS B N 1
ATOM 6375 C CA . LYS B 1 354 ? -15.312 -28.656 -31.891 1 96.19 354 LYS B CA 1
ATOM 6376 C C . LYS B 1 354 ? -14.336 -28.25 -30.797 1 96.19 354 LYS B C 1
ATOM 6378 O O . LYS B 1 354 ? -14.516 -28.625 -29.625 1 96.19 354 LYS B O 1
ATOM 6383 N N . GLU B 1 355 ? -13.273 -27.438 -31.094 1 94.75 355 GLU B N 1
ATOM 6384 C CA . GLU B 1 355 ? -12.312 -26.875 -30.156 1 94.75 355 GLU B CA 1
ATOM 6385 C C . GLU B 1 355 ? -11.727 -27.953 -29.25 1 94.75 355 GLU B C 1
ATOM 6387 O O . GLU B 1 355 ? -11.789 -27.844 -28.016 1 94.75 355 GLU B O 1
ATOM 6392 N N . ILE B 1 356 ? -11.164 -28.922 -29.766 1 97.06 356 ILE B N 1
ATOM 6393 C CA . ILE B 1 356 ? -10.539 -29.984 -28.984 1 97.06 356 ILE B CA 1
ATOM 6394 C C . ILE B 1 356 ? -9.023 -29.844 -29.031 1 97.06 356 ILE B C 1
ATOM 6396 O O . ILE B 1 356 ? -8.484 -29.188 -29.922 1 97.06 356 ILE B O 1
ATOM 6400 N N . ILE B 1 357 ? -8.422 -30.375 -28.062 1 98.12 357 ILE B N 1
ATOM 6401 C CA . ILE B 1 357 ? -6.969 -30.5 -27.984 1 98.12 357 ILE B CA 1
ATOM 6402 C C . ILE B 1 357 ? -6.582 -31.969 -27.781 1 98.12 357 ILE B C 1
ATOM 6404 O O . ILE B 1 357 ? -7.211 -32.688 -27 1 98.12 357 ILE B O 1
ATOM 6408 N N . ALA B 1 358 ? -5.621 -32.438 -28.531 1 98.06 358 ALA B N 1
ATOM 6409 C CA . ALA B 1 358 ? -5.188 -33.812 -28.422 1 98.06 358 ALA B CA 1
ATOM 6410 C C . ALA B 1 358 ? -3.668 -33.906 -28.344 1 98.06 358 ALA B C 1
ATOM 6412 O O . ALA B 1 358 ? -2.959 -33.375 -29.203 1 98.06 358 ALA B O 1
ATOM 6413 N N . ALA B 1 359 ? -3.193 -34.562 -27.328 1 96.75 359 ALA B N 1
ATOM 6414 C CA . ALA B 1 359 ? -1.759 -34.75 -27.109 1 96.75 359 ALA B CA 1
ATOM 6415 C C . ALA B 1 359 ? -1.232 -35.938 -27.922 1 96.75 359 ALA B C 1
ATOM 6417 O O . ALA B 1 359 ? -1.965 -36.5 -28.719 1 96.75 359 ALA B O 1
ATOM 6418 N N . ASP B 1 360 ? 0.014 -36.156 -27.719 1 94.75 360 ASP B N 1
ATOM 6419 C CA . ASP B 1 360 ? 0.719 -37.188 -28.516 1 94.75 360 ASP B CA 1
ATOM 6420 C C . ASP B 1 360 ? 0.131 -38.562 -28.281 1 94.75 360 ASP B C 1
ATOM 6422 O O . ASP B 1 360 ? -0.162 -38.938 -27.141 1 94.75 360 ASP B O 1
ATOM 6426 N N . ASN B 1 361 ? -0.173 -39.25 -29.328 1 95.88 361 ASN B N 1
ATOM 6427 C CA . ASN B 1 361 ? -0.597 -40.656 -29.328 1 95.88 361 ASN B CA 1
ATOM 6428 C C . ASN B 1 361 ? -2.008 -40.812 -28.781 1 95.88 361 ASN B C 1
ATOM 6430 O O . ASN B 1 361 ? -2.383 -41.906 -28.328 1 95.88 361 ASN B O 1
ATOM 6434 N N . ALA B 1 362 ? -2.684 -39.781 -28.641 1 97.75 362 ALA B N 1
ATOM 6435 C CA . ALA B 1 362 ? -4.113 -39.906 -28.359 1 97.75 362 ALA B CA 1
ATOM 6436 C C . ALA B 1 362 ? -4.848 -40.531 -29.547 1 97.75 362 ALA B C 1
ATOM 6438 O O . ALA B 1 362 ? -4.555 -40.219 -30.703 1 97.75 362 ALA B O 1
ATOM 6439 N N . LYS B 1 363 ? -5.785 -41.438 -29.266 1 98.69 363 LYS B N 1
ATOM 6440 C CA . LYS B 1 363 ? -6.559 -42.125 -30.297 1 98.69 363 LYS B CA 1
ATOM 6441 C C . LYS B 1 363 ? -8.047 -41.844 -30.156 1 98.69 363 LYS B C 1
ATOM 6443 O O . LYS B 1 363 ? -8.711 -42.406 -29.281 1 98.69 363 LYS B O 1
ATOM 6448 N N . LEU B 1 364 ? -8.516 -41.062 -31.062 1 98.62 364 LEU B N 1
ATOM 6449 C CA . LEU B 1 364 ? -9.922 -40.656 -31.078 1 98.62 364 LEU B CA 1
ATOM 6450 C C . LEU B 1 364 ? -10.664 -41.281 -32.25 1 98.62 364 LEU B C 1
ATOM 6452 O O . LEU B 1 364 ? -10.516 -40.875 -33.375 1 98.62 364 LEU B O 1
ATOM 6456 N N . SER B 1 365 ? -11.508 -42.188 -31.953 1 98.44 365 SER B N 1
ATOM 6457 C CA . SER B 1 365 ? -12.117 -43.062 -32.938 1 98.44 365 SER B CA 1
ATOM 6458 C C . SER B 1 365 ? -13.188 -42.344 -33.75 1 98.44 365 SER B C 1
ATOM 6460 O O . SER B 1 365 ? -13.586 -41.219 -33.406 1 98.44 365 SER B O 1
ATOM 6462 N N . GLU B 1 366 ? -13.602 -42.969 -34.844 1 97.62 366 GLU B N 1
ATOM 6463 C CA . GLU B 1 366 ? -14.727 -42.5 -35.656 1 97.62 366 GLU B CA 1
ATOM 6464 C C . GLU B 1 366 ? -16.047 -42.656 -34.906 1 97.62 366 GLU B C 1
ATOM 6466 O O . GLU B 1 366 ? -16.094 -43.312 -33.875 1 97.62 366 GLU B O 1
ATOM 6471 N N . LYS B 1 367 ? -17.016 -42.062 -35.344 1 97.56 367 LYS B N 1
ATOM 6472 C CA . LYS B 1 367 ? -18.359 -42.125 -34.781 1 97.56 367 LYS B CA 1
ATOM 6473 C C . LYS B 1 367 ? -18.359 -41.594 -33.344 1 97.56 367 LYS B C 1
ATOM 6475 O O . LYS B 1 367 ? -18.906 -42.25 -32.438 1 97.56 367 LYS B O 1
ATOM 6480 N N . THR B 1 368 ? -17.641 -40.594 -33.094 1 98.12 368 THR B N 1
ATOM 6481 C CA . THR B 1 368 ? -17.625 -39.906 -31.797 1 98.12 368 THR B CA 1
ATOM 6482 C C . THR B 1 368 ? -17.938 -38.438 -31.953 1 98.12 368 THR B C 1
ATOM 6484 O O . THR B 1 368 ? -17.797 -37.875 -33.031 1 98.12 368 THR B O 1
ATOM 6487 N N . SER B 1 369 ? -18.531 -37.844 -30.984 1 98.44 369 SER B N 1
ATOM 6488 C CA . SER B 1 369 ? -18.719 -36.406 -30.875 1 98.44 369 SER B CA 1
ATOM 6489 C C . SER B 1 369 ? -17.859 -35.844 -29.734 1 98.44 369 SER B C 1
ATOM 6491 O O . SER B 1 369 ? -18.094 -36.125 -28.562 1 98.44 369 SER B O 1
ATOM 6493 N N . LEU B 1 370 ? -16.891 -35.062 -30.078 1 98.25 370 LEU B N 1
ATOM 6494 C CA . LEU B 1 370 ? -15.914 -34.562 -29.125 1 98.25 370 LEU B CA 1
ATOM 6495 C C . LEU B 1 370 ? -15.867 -33.031 -29.125 1 98.25 370 LEU B C 1
ATOM 6497 O O . LEU B 1 370 ? -15.477 -32.438 -30.125 1 98.25 370 LEU B O 1
ATOM 6501 N N . ASN B 1 371 ? -16.281 -32.469 -28.016 1 97.44 371 ASN B N 1
ATOM 6502 C CA . ASN B 1 371 ? -16.406 -31 -27.984 1 97.44 371 ASN B CA 1
ATOM 6503 C C . ASN B 1 371 ? -15.734 -30.406 -26.75 1 97.44 371 ASN B C 1
ATOM 6505 O O . ASN B 1 371 ? -15.867 -30.938 -25.641 1 97.44 371 ASN B O 1
ATOM 6509 N N . PHE B 1 372 ? -15.023 -29.312 -26.969 1 96.31 372 PHE B N 1
ATOM 6510 C CA . PHE B 1 372 ? -14.461 -28.5 -25.891 1 96.31 372 PHE B CA 1
ATOM 6511 C C . PHE B 1 372 ? -13.766 -29.375 -24.859 1 96.31 372 PHE B C 1
ATOM 6513 O O . PHE B 1 372 ? -14.023 -29.25 -23.656 1 96.31 372 PHE B O 1
ATOM 6520 N N . SER B 1 373 ? -12.93 -30.25 -25.344 1 97.62 373 SER B N 1
ATOM 6521 C CA . SER B 1 373 ? -12.297 -31.219 -24.453 1 97.62 373 SER B CA 1
ATOM 6522 C C . SER B 1 373 ? -10.812 -31.375 -24.781 1 97.62 373 SER B C 1
ATOM 6524 O O . SER B 1 373 ? -10.367 -31.016 -25.875 1 97.62 373 SER B O 1
ATOM 6526 N N . VAL B 1 374 ? -10.148 -31.797 -23.797 1 98.06 374 VAL B N 1
ATOM 6527 C CA . VAL B 1 374 ? -8.711 -32 -23.922 1 98.06 374 VAL B CA 1
ATOM 6528 C C . VAL B 1 374 ? -8.391 -33.5 -23.734 1 98.06 374 VAL B C 1
ATOM 6530 O O . VAL B 1 374 ? -8.859 -34.125 -22.781 1 98.06 374 VAL B O 1
ATOM 6533 N N . PHE B 1 375 ? -7.656 -34.031 -24.656 1 98.38 375 PHE B N 1
ATOM 6534 C CA . PHE B 1 375 ? -7.297 -35.438 -24.641 1 98.38 375 PHE B CA 1
ATOM 6535 C C . PHE B 1 375 ? -5.801 -35.625 -24.438 1 98.38 375 PHE B C 1
ATOM 6537 O O . PHE B 1 375 ? -5 -35.281 -25.312 1 98.38 375 PHE B O 1
ATOM 6544 N N . GLY B 1 376 ? -5.414 -36.188 -23.281 1 96.62 376 GLY B N 1
ATOM 6545 C CA . GLY B 1 376 ? -4.02 -36.344 -22.906 1 96.62 376 GLY B CA 1
ATOM 6546 C C . GLY B 1 376 ? -3.299 -37.406 -23.734 1 96.62 376 GLY B C 1
ATOM 6547 O O . GLY B 1 376 ? -3.898 -38.031 -24.609 1 96.62 376 GLY B O 1
ATOM 6548 N N . PRO B 1 377 ? -2.035 -37.594 -23.438 1 95.94 377 PRO B N 1
ATOM 6549 C CA . PRO B 1 377 ? -1.241 -38.531 -24.234 1 95.94 377 PRO B CA 1
ATOM 6550 C C . PRO B 1 377 ? -1.663 -39.969 -24.031 1 95.94 377 PRO B C 1
ATOM 6552 O O . PRO B 1 377 ? -1.988 -40.375 -22.906 1 95.94 377 PRO B O 1
ATOM 6555 N N . ASN B 1 378 ? -1.754 -40.688 -25.094 1 95.88 378 ASN B N 1
ATOM 6556 C CA . ASN B 1 378 ? -1.982 -42.125 -25.094 1 95.88 378 ASN B CA 1
ATOM 6557 C C . ASN B 1 378 ? -3.395 -42.469 -24.641 1 95.88 378 ASN B C 1
ATOM 6559 O O . ASN B 1 378 ? -3.67 -43.625 -24.266 1 95.88 378 ASN B O 1
ATOM 6563 N N . CYS B 1 379 ? -4.258 -41.531 -24.562 1 97.62 379 CYS B N 1
ATOM 6564 C CA . CYS B 1 379 ? -5.629 -41.875 -24.203 1 97.62 379 CYS B CA 1
ATOM 6565 C C . CYS B 1 379 ? -6.352 -42.5 -25.391 1 97.62 379 CYS B C 1
ATOM 6567 O O . CYS B 1 379 ? -5.922 -42.344 -26.531 1 97.62 379 CYS B O 1
ATOM 6569 N N . ILE B 1 380 ? -7.461 -43.25 -25.094 1 98.75 380 ILE B N 1
ATOM 6570 C CA . ILE B 1 380 ? -8.211 -43.938 -26.141 1 98.75 380 ILE B CA 1
ATOM 6571 C C . ILE B 1 380 ? -9.703 -43.656 -25.984 1 98.75 380 ILE B C 1
ATOM 6573 O O . ILE B 1 380 ? -10.281 -43.938 -24.938 1 98.75 380 ILE B O 1
ATOM 6577 N N . ILE B 1 381 ? -10.258 -43.094 -27.016 1 98.81 381 ILE B N 1
ATOM 6578 C CA . ILE B 1 381 ? -11.703 -42.875 -27.078 1 98.81 381 ILE B CA 1
ATOM 6579 C C . ILE B 1 381 ? -12.297 -43.812 -28.141 1 98.81 381 ILE B C 1
ATOM 6581 O O . ILE B 1 381 ? -12.117 -43.594 -29.328 1 98.81 381 ILE B O 1
ATOM 6585 N N . ASN B 1 382 ? -13 -44.812 -27.688 1 98.56 382 ASN B N 1
ATOM 6586 C CA . ASN B 1 382 ? -13.617 -45.781 -28.578 1 98.56 382 ASN B CA 1
ATOM 6587 C C . ASN B 1 382 ? -14.852 -45.219 -29.281 1 98.56 382 ASN B C 1
ATOM 6589 O O . ASN B 1 382 ? -15.25 -44.094 -29 1 98.56 382 ASN B O 1
ATOM 6593 N N . PRO B 1 383 ? -15.422 -45.906 -30.266 1 98.19 383 PRO B N 1
ATOM 6594 C CA . PRO B 1 383 ? -16.531 -45.375 -31.062 1 98.19 383 PRO B CA 1
ATOM 6595 C C . PRO B 1 383 ? -17.797 -45.156 -30.234 1 98.19 383 PRO B C 1
ATOM 6597 O O . PRO B 1 383 ? -17.938 -45.719 -29.141 1 98.19 383 PRO B O 1
ATOM 6600 N N . LYS B 1 384 ? -18.672 -44.312 -30.688 1 98.12 384 LYS B N 1
ATOM 6601 C CA . LYS B 1 384 ? -20.016 -44.062 -30.188 1 98.12 384 LYS B CA 1
ATOM 6602 C C . LYS B 1 384 ? -19.969 -43.312 -28.859 1 98.12 384 LYS B C 1
ATOM 6604 O O . LYS B 1 384 ? -20.797 -43.531 -27.984 1 98.12 384 LYS B O 1
ATOM 6609 N N . ASN B 1 385 ? -18.906 -42.562 -28.688 1 98.56 385 ASN B N 1
ATOM 6610 C CA . ASN B 1 385 ? -18.797 -41.781 -27.469 1 98.56 385 ASN B CA 1
ATOM 6611 C C . ASN B 1 385 ? -19.172 -40.312 -27.719 1 98.56 385 ASN B C 1
ATOM 6613 O O . ASN B 1 385 ? -18.922 -39.781 -28.797 1 98.56 385 ASN B O 1
ATOM 6617 N N . ILE B 1 386 ? -19.828 -39.75 -26.797 1 98.62 386 ILE B N 1
ATOM 6618 C CA . ILE B 1 386 ? -20.016 -38.312 -26.719 1 98.62 386 ILE B CA 1
ATOM 6619 C C . ILE B 1 386 ? -19.219 -37.75 -25.547 1 98.62 386 ILE B C 1
ATOM 6621 O O . ILE B 1 386 ? -19.453 -38.125 -24.391 1 98.62 386 ILE B O 1
ATOM 6625 N N . VAL B 1 387 ? -18.219 -36.906 -25.797 1 98.5 387 VAL B N 1
ATOM 6626 C CA . VAL B 1 387 ? -17.406 -36.281 -24.75 1 98.5 387 VAL B CA 1
ATOM 6627 C C . VAL B 1 387 ? -17.453 -34.75 -24.891 1 98.5 387 VAL B C 1
ATOM 6629 O O . VAL B 1 387 ? -17.125 -34.219 -25.953 1 98.5 387 VAL B O 1
ATOM 6632 N N . ALA B 1 388 ? -17.891 -34.094 -23.859 1 98.06 388 ALA B N 1
ATOM 6633 C CA . ALA B 1 388 ? -17.984 -32.656 -23.906 1 98.06 388 ALA B CA 1
ATOM 6634 C C . ALA B 1 388 ? -17.422 -32.031 -22.641 1 98.06 388 ALA B C 1
ATOM 6636 O O . ALA B 1 388 ? -17.594 -32.562 -21.531 1 98.06 388 ALA B O 1
ATOM 6637 N N . ASN B 1 389 ? -16.703 -30.906 -22.797 1 96.69 389 ASN B N 1
ATOM 6638 C CA . ASN B 1 389 ? -16.234 -30.094 -21.688 1 96.69 389 ASN B CA 1
ATOM 6639 C C . ASN B 1 389 ? -15.438 -30.922 -20.688 1 96.69 389 ASN B C 1
ATOM 6641 O O . ASN B 1 389 ? -15.641 -30.812 -19.484 1 96.69 389 ASN B O 1
ATOM 6645 N N . SER B 1 390 ? -14.578 -31.781 -21.219 1 97.62 390 SER B N 1
ATOM 6646 C CA . SER B 1 390 ? -13.969 -32.75 -20.312 1 97.62 390 SER B CA 1
ATOM 6647 C C . SER B 1 390 ? -12.461 -32.844 -20.547 1 97.62 390 SER B C 1
ATOM 6649 O O . SER B 1 390 ? -11.953 -32.406 -21.578 1 97.62 390 SER B O 1
ATOM 6651 N N . LEU B 1 391 ? -11.859 -33.312 -19.547 1 97.12 391 LEU B N 1
ATOM 6652 C CA . LEU B 1 391 ? -10.43 -33.594 -19.578 1 97.12 391 LEU B CA 1
ATOM 6653 C C . LEU B 1 391 ? -10.164 -35.094 -19.438 1 97.12 391 LEU B C 1
ATOM 6655 O O . LEU B 1 391 ? -10.5 -35.688 -18.422 1 97.12 391 LEU B O 1
ATOM 6659 N N . ILE B 1 392 ? -9.656 -35.656 -20.484 1 97.56 392 ILE B N 1
ATOM 6660 C CA . ILE B 1 392 ? -9.266 -37.062 -20.469 1 97.56 392 ILE B CA 1
ATOM 6661 C C . ILE B 1 392 ? -7.758 -37.156 -20.266 1 97.56 392 ILE B C 1
ATOM 6663 O O . ILE B 1 392 ? -6.977 -36.781 -21.125 1 97.56 392 ILE B O 1
ATOM 6667 N N . MET B 1 393 ? -7.309 -37.781 -19.219 1 95.75 393 MET B N 1
ATOM 6668 C CA . MET B 1 393 ? -5.906 -37.781 -18.812 1 95.75 393 MET B CA 1
ATOM 6669 C C . MET B 1 393 ? -5.129 -38.875 -19.562 1 95.75 393 MET B C 1
ATOM 6671 O O . MET B 1 393 ? -5.703 -39.594 -20.375 1 95.75 393 MET B O 1
ATOM 6675 N N . SER B 1 394 ? -3.82 -38.875 -19.25 1 94.5 394 SER B N 1
ATOM 6676 C CA . SER B 1 394 ? -2.906 -39.781 -19.938 1 94.5 394 SER B CA 1
ATOM 6677 C C . SER B 1 394 ? -3.299 -41.219 -19.703 1 94.5 394 SER B C 1
ATOM 6679 O O . SER B 1 394 ? -3.666 -41.625 -18.594 1 94.5 394 SER B O 1
ATOM 6681 N N . ASN B 1 395 ? -3.348 -41.969 -20.766 1 94.81 395 ASN B N 1
ATOM 6682 C CA . ASN B 1 395 ? -3.521 -43.438 -20.75 1 94.81 395 ASN B CA 1
ATOM 6683 C C . ASN B 1 395 ? -4.926 -43.812 -20.297 1 94.81 395 ASN B C 1
ATOM 6685 O O . ASN B 1 395 ? -5.168 -44.969 -19.938 1 94.81 395 ASN B O 1
ATOM 6689 N N . ALA B 1 396 ? -5.801 -42.906 -20.25 1 96.81 396 ALA B N 1
ATOM 6690 C CA . ALA B 1 396 ? -7.188 -43.25 -19.938 1 96.81 396 ALA B CA 1
ATOM 6691 C C . ALA B 1 396 ? -7.891 -43.875 -21.125 1 96.81 396 ALA B C 1
ATOM 6693 O O . ALA B 1 396 ? -7.547 -43.594 -22.281 1 96.81 396 ALA B O 1
ATOM 6694 N N . VAL B 1 397 ? -8.875 -44.719 -20.828 1 98.69 397 VAL B N 1
ATOM 6695 C CA . VAL B 1 397 ? -9.617 -45.406 -21.891 1 98.69 397 VAL B CA 1
ATOM 6696 C C . VAL B 1 397 ? -11.117 -45.25 -21.672 1 98.69 397 VAL B C 1
ATOM 6698 O O . VAL B 1 397 ? -11.625 -45.531 -20.578 1 98.69 397 VAL B O 1
ATOM 6701 N N . VAL B 1 398 ? -11.766 -44.75 -22.656 1 98.81 398 VAL B N 1
ATOM 6702 C CA . VAL B 1 398 ? -13.227 -44.688 -22.656 1 98.81 398 VAL B CA 1
ATOM 6703 C C . VAL B 1 398 ? -13.789 -45.688 -23.641 1 98.81 398 VAL B C 1
ATOM 6705 O O . VAL B 1 398 ? -13.625 -45.531 -24.859 1 98.81 398 VAL B O 1
ATOM 6708 N N . GLU B 1 399 ? -14.398 -46.656 -23.141 1 98.56 399 GLU B N 1
ATOM 6709 C CA . GLU B 1 399 ? -14.953 -47.719 -24 1 98.56 399 GLU B CA 1
ATOM 6710 C C . GLU B 1 399 ? -16.172 -47.219 -24.766 1 98.56 399 GLU B C 1
ATOM 6712 O O . GLU B 1 399 ? -16.469 -46 -24.766 1 98.56 399 GLU B O 1
ATOM 6717 N N . GLU B 1 400 ? -16.812 -48.188 -25.438 1 98.31 400 GLU B N 1
ATOM 6718 C CA . GLU B 1 400 ? -17.812 -47.812 -26.438 1 98.31 400 GLU B CA 1
ATOM 6719 C C . GLU B 1 400 ? -19.094 -47.281 -25.766 1 98.31 400 GLU B C 1
ATOM 6721 O O . GLU B 1 400 ? -19.531 -47.844 -24.75 1 98.31 400 GLU B O 1
ATOM 6726 N N . GLY B 1 401 ? -19.625 -46.25 -26.312 1 98.19 401 GLY B N 1
ATOM 6727 C CA . GLY B 1 401 ? -21 -45.875 -26.031 1 98.19 401 GLY B CA 1
ATOM 6728 C C . GLY B 1 401 ? -21.141 -45.094 -24.734 1 98.19 401 GLY B C 1
ATOM 6729 O O . GLY B 1 401 ? -22.109 -45.281 -24 1 98.19 401 GLY B O 1
ATOM 6730 N N . CYS B 1 402 ? -20.234 -44.312 -24.391 1 98.56 402 CYS B N 1
ATOM 6731 C CA . CYS B 1 402 ? -20.312 -43.531 -23.156 1 98.56 402 CYS B CA 1
ATOM 6732 C C . CYS B 1 402 ? -20.719 -42.062 -23.469 1 98.56 402 CYS B C 1
ATOM 6734 O O . CYS B 1 402 ? -20.578 -41.625 -24.594 1 98.56 402 CYS B O 1
ATOM 6736 N N . ASN B 1 403 ? -21.328 -41.438 -22.516 1 98.69 403 ASN B N 1
ATOM 6737 C CA . ASN B 1 403 ? -21.641 -40 -22.531 1 98.69 403 ASN B CA 1
ATOM 6738 C C . ASN B 1 403 ? -20.969 -39.281 -21.359 1 98.69 403 ASN B C 1
ATOM 6740 O O . ASN B 1 403 ? -21.391 -39.438 -20.203 1 98.69 403 ASN B O 1
ATOM 6744 N N . ILE B 1 404 ? -19.953 -38.5 -21.641 1 98.5 404 ILE B N 1
ATOM 6745 C CA . ILE B 1 404 ? -19.125 -37.844 -20.625 1 98.5 404 ILE B CA 1
ATOM 6746 C C . ILE B 1 404 ? -19.219 -36.344 -20.766 1 98.5 404 ILE B C 1
ATOM 6748 O O . ILE B 1 404 ? -18.875 -35.781 -21.812 1 98.5 404 ILE B O 1
ATOM 6752 N N . ASP B 1 405 ? -19.734 -35.688 -19.75 1 98.25 405 ASP B N 1
ATOM 6753 C CA . ASP B 1 405 ? -19.891 -34.25 -19.797 1 98.25 405 ASP B CA 1
ATOM 6754 C C . ASP B 1 405 ? -19.344 -33.562 -18.547 1 98.25 405 ASP B C 1
ATOM 6756 O O . ASP B 1 405 ? -19.797 -33.875 -17.438 1 98.25 405 ASP B O 1
ATOM 6760 N N . ASN B 1 406 ? -18.422 -32.625 -18.75 1 97.06 406 ASN B N 1
ATOM 6761 C CA . ASN B 1 406 ? -17.828 -31.859 -17.672 1 97.06 406 ASN B CA 1
ATOM 6762 C C . ASN B 1 406 ? -17.172 -32.75 -16.625 1 97.06 406 ASN B C 1
ATOM 6764 O O . ASN B 1 406 ? -17.484 -32.688 -15.438 1 97.06 406 ASN B O 1
ATOM 6768 N N . CYS B 1 407 ? -16.234 -33.625 -17.094 1 97 407 CYS B N 1
ATOM 6769 C CA . CYS B 1 407 ? -15.586 -34.594 -16.219 1 97 407 CYS B CA 1
ATOM 6770 C C . CYS B 1 407 ? -14.07 -34.5 -16.359 1 97 407 CYS B C 1
ATOM 6772 O O . CYS B 1 407 ? -13.555 -33.969 -17.344 1 97 407 CYS B O 1
ATOM 6774 N N . ILE B 1 408 ? -13.469 -34.969 -15.352 1 96.44 408 ILE B N 1
ATOM 6775 C CA . ILE B 1 408 ? -12.055 -35.312 -15.398 1 96.44 408 ILE B CA 1
ATOM 6776 C C . ILE B 1 408 ? -11.867 -36.812 -15.266 1 96.44 408 ILE B C 1
ATOM 6778 O O . ILE B 1 408 ? -12.273 -37.406 -14.266 1 96.44 408 ILE B O 1
ATOM 6782 N N . ILE B 1 409 ? -11.383 -37.344 -16.375 1 96.5 409 ILE B N 1
ATOM 6783 C CA . ILE B 1 409 ? -11.07 -38.781 -16.328 1 96.5 409 ILE B CA 1
ATOM 6784 C C . ILE B 1 409 ? -9.594 -38.969 -15.992 1 96.5 409 ILE B C 1
ATOM 6786 O O . ILE B 1 409 ? -8.719 -38.688 -16.828 1 96.5 409 ILE B O 1
ATOM 6790 N N . GLY B 1 410 ? -9.258 -39.531 -14.867 1 93.88 410 GLY B N 1
ATOM 6791 C CA . GLY B 1 410 ? -7.93 -39.531 -14.281 1 93.88 410 GLY B CA 1
ATOM 6792 C C . GLY B 1 410 ? -6.949 -40.406 -15.055 1 93.88 410 GLY B C 1
ATOM 6793 O O . GLY B 1 410 ? -7.336 -41.094 -15.992 1 93.88 410 GLY B O 1
ATOM 6794 N N . HIS B 1 411 ? -5.711 -40.25 -14.641 1 92.75 411 HIS B N 1
ATOM 6795 C CA . HIS B 1 411 ? -4.605 -41 -15.234 1 92.75 411 HIS B CA 1
ATOM 6796 C C . HIS B 1 411 ? -4.867 -42.5 -15.211 1 92.75 411 HIS B C 1
ATOM 6798 O O . HIS B 1 411 ? -5.191 -43.062 -14.156 1 92.75 411 HIS B O 1
ATOM 6804 N N . ARG B 1 412 ? -4.859 -43.156 -16.344 1 94.06 412 ARG B N 1
ATOM 6805 C CA . ARG B 1 412 ? -4.984 -44.594 -16.5 1 94.06 412 ARG B CA 1
ATOM 6806 C C . ARG B 1 412 ? -6.363 -45.094 -16.062 1 94.06 412 ARG B C 1
ATOM 6808 O O . ARG B 1 412 ? -6.559 -46.281 -15.805 1 94.06 412 ARG B O 1
ATOM 6815 N N . ALA B 1 413 ? -7.242 -44.188 -15.961 1 95.44 413 ALA B N 1
ATOM 6816 C CA . ALA B 1 413 ? -8.609 -44.594 -15.617 1 95.44 413 ALA B CA 1
ATOM 6817 C C . ALA B 1 413 ? -9.305 -45.25 -16.812 1 95.44 413 ALA B C 1
ATOM 6819 O O . ALA B 1 413 ? -8.898 -45.062 -17.953 1 95.44 413 ALA B O 1
ATOM 6820 N N . GLN B 1 414 ? -10.328 -46.062 -16.469 1 98.19 414 GLN B N 1
ATOM 6821 C CA . GLN B 1 414 ? -11.102 -46.75 -17.5 1 98.19 414 GLN B CA 1
ATOM 6822 C C . GLN B 1 414 ? -12.594 -46.562 -17.297 1 98.19 414 GLN B C 1
ATOM 6824 O O . GLN B 1 414 ? -13.125 -46.812 -16.203 1 98.19 414 GLN B O 1
ATOM 6829 N N . VAL B 1 415 ? -13.203 -46.031 -18.312 1 98.56 415 VAL B N 1
ATOM 6830 C CA . VAL B 1 415 ? -14.656 -45.938 -18.312 1 98.56 415 VAL B CA 1
ATOM 6831 C C . VAL B 1 415 ? -15.266 -47 -19.203 1 98.56 415 VAL B C 1
ATOM 6833 O O . VAL B 1 415 ? -15.148 -46.938 -20.422 1 98.56 415 VAL B O 1
ATOM 6836 N N . LYS B 1 416 ? -15.914 -47.906 -18.609 1 98.56 416 LYS B N 1
ATOM 6837 C CA . LYS B 1 416 ? -16.453 -49.031 -19.359 1 98.56 416 LYS B CA 1
ATOM 6838 C C . LYS B 1 416 ? -17.688 -48.625 -20.156 1 98.56 416 LYS B C 1
ATOM 6840 O O . LYS B 1 416 ? -18.234 -47.562 -19.938 1 98.56 416 LYS B O 1
ATOM 6845 N N . SER B 1 417 ? -18.078 -49.625 -20.984 1 98.38 417 SER B N 1
ATOM 6846 C CA . SER B 1 417 ? -19.047 -49.344 -22.047 1 98.38 417 SER B CA 1
ATOM 6847 C C . SER B 1 417 ? -20.375 -48.875 -21.484 1 98.38 417 SER B C 1
ATOM 6849 O O . SER B 1 417 ? -20.844 -49.406 -20.469 1 98.38 417 SER B O 1
ATOM 6851 N N . GLY B 1 418 ? -20.906 -47.875 -22.109 1 98.06 418 GLY B N 1
ATOM 6852 C CA . GLY B 1 418 ? -22.281 -47.5 -21.844 1 98.06 418 GLY B CA 1
ATOM 6853 C C . GLY B 1 418 ? -22.406 -46.594 -20.625 1 98.06 418 GLY B C 1
ATOM 6854 O O . GLY B 1 418 ? -23.516 -46.344 -20.141 1 98.06 418 GLY B O 1
ATOM 6855 N N . SER B 1 419 ? -21.469 -46.062 -20.125 1 98.25 419 SER B N 1
ATOM 6856 C CA . SER B 1 419 ? -21.516 -45.219 -18.906 1 98.25 419 SER B CA 1
ATOM 6857 C C . SER B 1 419 ? -21.891 -43.781 -19.234 1 98.25 419 SER B C 1
ATOM 6859 O O . SER B 1 419 ? -21.547 -43.281 -20.297 1 98.25 419 SER B O 1
ATOM 6861 N N . VAL B 1 420 ? -22.672 -43.188 -18.344 1 98.62 420 VAL B N 1
ATOM 6862 C CA . VAL B 1 420 ? -23.062 -41.781 -18.438 1 98.62 420 VAL B CA 1
ATOM 6863 C C . VAL B 1 420 ? -22.547 -41 -17.219 1 98.62 420 VAL B C 1
ATOM 6865 O O . VAL B 1 420 ? -23.016 -41.219 -16.094 1 98.62 420 VAL B O 1
ATOM 6868 N N . LEU B 1 421 ? -21.578 -40.125 -17.453 1 98.25 421 LEU B N 1
ATOM 6869 C CA . LEU B 1 421 ? -20.938 -39.375 -16.391 1 98.25 421 LEU B CA 1
ATOM 6870 C C . LEU B 1 421 ? -21.109 -37.875 -16.609 1 98.25 421 LEU B C 1
ATOM 6872 O O . LEU B 1 421 ? -20.781 -37.344 -17.672 1 98.25 421 LEU B O 1
ATOM 6876 N N . LYS B 1 422 ? -21.719 -37.219 -15.633 1 97.75 422 LYS B N 1
ATOM 6877 C CA . LYS B 1 422 ? -21.906 -35.781 -15.688 1 97.75 422 LYS B CA 1
ATOM 6878 C C . LYS B 1 422 ? -21.328 -35.094 -14.445 1 97.75 422 LYS B C 1
ATOM 6880 O O . LYS B 1 422 ? -21.719 -35.406 -13.32 1 97.75 422 LYS B O 1
ATOM 6885 N N . ASN B 1 423 ? -20.375 -34.188 -14.688 1 96.62 423 ASN B N 1
ATOM 6886 C CA . ASN B 1 423 ? -19.781 -33.438 -13.602 1 96.62 423 ASN B CA 1
ATOM 6887 C C . ASN B 1 423 ? -19.078 -34.344 -12.594 1 96.62 423 ASN B C 1
ATOM 6889 O O . ASN B 1 423 ? -19.328 -34.25 -11.391 1 96.62 423 ASN B O 1
ATOM 6893 N N . CYS B 1 424 ? -18.25 -35.219 -13.086 1 96.31 424 CYS B N 1
ATOM 6894 C CA . CYS B 1 424 ? -17.609 -36.188 -12.219 1 96.31 424 CYS B CA 1
ATOM 6895 C C . CYS B 1 424 ? -16.094 -36.094 -12.289 1 96.31 424 CYS B C 1
ATOM 6897 O O . CYS B 1 424 ? -15.547 -35.594 -13.273 1 96.31 424 CYS B O 1
ATOM 6899 N N . ILE B 1 425 ? -15.516 -36.5 -11.25 1 95.19 425 ILE B N 1
ATOM 6900 C CA . ILE B 1 425 ? -14.078 -36.719 -11.219 1 95.19 425 ILE B CA 1
ATOM 6901 C C . ILE B 1 425 ? -13.781 -38.219 -11.031 1 95.19 425 ILE B C 1
ATOM 6903 O O . ILE B 1 425 ? -14.219 -38.812 -10.047 1 95.19 425 ILE B O 1
ATOM 6907 N N . ILE B 1 426 ? -13.156 -38.719 -12.016 1 95.38 426 ILE B N 1
ATOM 6908 C CA . ILE B 1 426 ? -12.727 -40.125 -11.922 1 95.38 426 ILE B CA 1
ATOM 6909 C C . ILE B 1 426 ? -11.258 -40.188 -11.531 1 95.38 426 ILE B C 1
ATOM 6911 O O . ILE B 1 426 ? -10.391 -39.688 -12.25 1 95.38 426 ILE B O 1
ATOM 6915 N N . GLY B 1 427 ? -10.93 -40.781 -10.406 1 93.38 427 GLY B N 1
ATOM 6916 C CA . GLY B 1 427 ? -9.57 -40.875 -9.898 1 93.38 427 GLY B CA 1
ATOM 6917 C C . GLY B 1 427 ? -8.656 -41.719 -10.773 1 93.38 427 GLY B C 1
ATOM 6918 O O . GLY B 1 427 ? -9.117 -42.406 -11.664 1 93.38 427 GLY B O 1
ATOM 6919 N N . PRO B 1 428 ? -7.379 -41.594 -10.492 1 92.62 428 PRO B N 1
ATOM 6920 C CA . PRO B 1 428 ? -6.41 -42.375 -11.258 1 92.62 428 PRO B CA 1
ATOM 6921 C C . PRO B 1 428 ? -6.602 -43.875 -11.102 1 92.62 428 PRO B C 1
ATOM 6923 O O . PRO B 1 428 ? -6.91 -44.344 -10.008 1 92.62 428 PRO B O 1
ATOM 6926 N N . ASN B 1 429 ? -6.48 -44.625 -12.164 1 93.44 429 ASN B N 1
ATOM 6927 C CA . ASN B 1 429 ? -6.52 -46.062 -12.211 1 93.44 429 ASN B CA 1
ATOM 6928 C C . ASN B 1 429 ? -7.898 -46.594 -11.844 1 93.44 429 ASN B C 1
ATOM 6930 O O . ASN B 1 429 ? -8.07 -47.812 -11.641 1 93.44 429 ASN B O 1
ATOM 6934 N N . TYR B 1 430 ? -8.812 -45.75 -11.75 1 95.38 430 TYR B N 1
ATOM 6935 C CA . TYR B 1 430 ? -10.148 -46.188 -11.367 1 95.38 430 TYR B CA 1
ATOM 6936 C C . TYR B 1 430 ? -10.891 -46.781 -12.57 1 95.38 430 TYR B C 1
ATOM 6938 O O . TYR B 1 430 ? -10.766 -46.25 -13.688 1 95.38 430 TYR B O 1
ATOM 6946 N N . VAL B 1 431 ? -11.68 -47.781 -12.305 1 97.69 431 VAL B N 1
ATOM 6947 C CA . VAL B 1 431 ? -12.477 -48.406 -13.352 1 97.69 431 VAL B CA 1
ATOM 6948 C C . VAL B 1 431 ? -13.961 -48.125 -13.094 1 97.69 431 VAL B C 1
ATOM 6950 O O . VAL B 1 431 ? -14.523 -48.625 -12.117 1 97.69 431 VAL B O 1
ATOM 6953 N N . VAL B 1 432 ? -14.547 -47.344 -13.977 1 97.88 432 VAL B N 1
ATOM 6954 C CA . VAL B 1 432 ? -15.984 -47.125 -13.93 1 97.88 432 VAL B CA 1
ATOM 6955 C C . VAL B 1 432 ? -16.703 -48.344 -14.555 1 97.88 432 VAL B C 1
ATOM 6957 O O . VAL B 1 432 ? -16.484 -48.656 -15.727 1 97.88 432 VAL B O 1
ATOM 6960 N N . GLU B 1 433 ? -17.531 -48.906 -13.859 1 97.56 433 GLU B N 1
ATOM 6961 C CA . GLU B 1 433 ? -18.203 -50.125 -14.297 1 97.56 433 GLU B CA 1
ATOM 6962 C C . GLU B 1 433 ? -19.141 -49.844 -15.469 1 97.56 433 GLU B C 1
ATOM 6964 O O . GLU B 1 433 ? -19.578 -48.719 -15.664 1 97.56 433 GLU B O 1
ATOM 6969 N N . GLU B 1 434 ? -19.422 -50.969 -16.172 1 97.75 434 GLU B N 1
ATOM 6970 C CA . GLU B 1 434 ? -20.281 -50.906 -17.344 1 97.75 434 GLU B CA 1
ATOM 6971 C C . GLU B 1 434 ? -21.656 -50.344 -16.984 1 97.75 434 GLU B C 1
ATOM 6973 O O . GLU B 1 434 ? -22.234 -50.75 -15.961 1 97.75 434 GLU B O 1
ATOM 6978 N N . GLY B 1 435 ? -22.078 -49.469 -17.703 1 97.19 435 GLY B N 1
ATOM 6979 C CA . GLY B 1 435 ? -23.422 -48.938 -17.531 1 97.19 435 GLY B CA 1
ATOM 6980 C C . GLY B 1 435 ? -23.594 -48.062 -16.328 1 97.19 435 GLY B C 1
ATOM 6981 O O . GLY B 1 435 ? -24.703 -47.906 -15.805 1 97.19 435 GLY B O 1
ATOM 6982 N N . THR B 1 436 ? -22.578 -47.438 -15.875 1 97.25 436 THR B N 1
ATOM 6983 C CA . THR B 1 436 ? -22.625 -46.594 -14.695 1 97.25 436 THR B CA 1
ATOM 6984 C C . THR B 1 436 ? -23.234 -45.219 -15.047 1 97.25 436 THR B C 1
ATOM 6986 O O . THR B 1 436 ? -22.875 -44.625 -16.047 1 97.25 436 THR B O 1
ATOM 6989 N N . HIS B 1 437 ? -24.25 -44.781 -14.328 1 97.88 437 HIS B N 1
ATOM 6990 C CA . HIS B 1 437 ? -24.812 -43.438 -14.398 1 97.88 437 HIS B CA 1
ATOM 6991 C C . HIS B 1 437 ? -24.5 -42.625 -13.141 1 97.88 437 HIS B C 1
ATOM 6993 O O . HIS B 1 437 ? -25.031 -42.906 -12.07 1 97.88 437 HIS B O 1
ATOM 6999 N N . SER B 1 438 ? -23.578 -41.656 -13.281 1 96.38 438 SER B N 1
ATOM 7000 C CA . SER B 1 438 ? -23.141 -40.906 -12.125 1 96.38 438 SER B CA 1
ATOM 7001 C C . SER B 1 438 ? -23.156 -39.406 -12.414 1 96.38 438 SER B C 1
ATOM 7003 O O . SER B 1 438 ? -22.969 -38.969 -13.555 1 96.38 438 SER B O 1
ATOM 7005 N N . GLN B 1 439 ? -23.547 -38.625 -11.398 1 95.81 439 GLN B N 1
ATOM 7006 C CA . GLN B 1 439 ? -23.578 -37.156 -11.492 1 95.81 439 GLN B CA 1
ATOM 7007 C C . GLN B 1 439 ? -22.984 -36.5 -10.25 1 95.81 439 GLN B C 1
ATOM 7009 O O . GLN B 1 439 ? -23.344 -36.844 -9.125 1 95.81 439 GLN B O 1
ATOM 7014 N N . ALA B 1 440 ? -22.047 -35.656 -10.414 1 94.62 440 ALA B N 1
ATOM 7015 C CA . ALA B 1 440 ? -21.484 -34.812 -9.375 1 94.62 440 ALA B CA 1
ATOM 7016 C C . ALA B 1 440 ? -20.844 -35.625 -8.266 1 94.62 440 ALA B C 1
ATOM 7018 O O . ALA B 1 440 ? -21.125 -35.406 -7.078 1 94.62 440 ALA B O 1
ATOM 7019 N N . VAL B 1 441 ? -20.047 -36.594 -8.711 1 93.88 441 VAL B N 1
ATOM 7020 C CA . VAL B 1 441 ? -19.375 -37.469 -7.734 1 93.88 441 VAL B CA 1
ATOM 7021 C C . VAL B 1 441 ? -17.891 -37.531 -8.047 1 93.88 441 VAL B C 1
ATOM 7023 O O . VAL B 1 441 ? -17.453 -37.188 -9.148 1 93.88 441 VAL B O 1
ATOM 7026 N N . HIS B 1 442 ? -17.156 -37.938 -7.059 1 93.12 442 HIS B N 1
ATOM 7027 C CA . HIS B 1 442 ? -15.758 -38.312 -7.184 1 93.12 442 HIS B CA 1
ATOM 7028 C C . HIS B 1 442 ? -15.586 -39.812 -6.98 1 93.12 442 HIS B C 1
ATOM 7030 O O . HIS B 1 442 ? -15.758 -40.312 -5.871 1 93.12 442 HIS B O 1
ATOM 7036 N N . LEU B 1 443 ? -15.289 -40.5 -8.07 1 93.12 443 LEU B N 1
ATOM 7037 C CA . LEU B 1 443 ? -15.062 -41.938 -8.008 1 93.12 443 LEU B CA 1
ATOM 7038 C C . LEU B 1 443 ? -13.57 -42.25 -7.969 1 93.12 443 LEU B C 1
ATOM 7040 O O . LEU B 1 443 ? -12.828 -41.875 -8.883 1 93.12 443 LEU B O 1
ATOM 7044 N N . SER B 1 444 ? -13.07 -42.844 -6.906 1 90.69 444 SER B N 1
ATOM 7045 C CA . SER B 1 444 ? -11.648 -43.156 -6.77 1 90.69 444 SER B CA 1
ATOM 7046 C C . SER B 1 444 ? -11.422 -44.438 -5.973 1 90.69 444 SER B C 1
ATOM 7048 O O . SER B 1 444 ? -12.336 -44.938 -5.324 1 90.69 444 SER B O 1
ATOM 7050 N N . ASN B 1 445 ? -10.312 -45.188 -6.219 1 83.88 445 ASN B N 1
ATOM 7051 C CA . ASN B 1 445 ? -9.938 -46.375 -5.457 1 83.88 445 ASN B CA 1
ATOM 7052 C C . ASN B 1 445 ? -9.641 -46.031 -4 1 83.88 445 ASN B C 1
ATOM 7054 O O . ASN B 1 445 ? -9.57 -46.938 -3.154 1 83.88 445 ASN B O 1
ATOM 7058 N N . ALA B 1 446 ? -9.18 -45.031 -3.674 1 63.88 446 ALA B N 1
ATOM 7059 C CA . ALA B 1 446 ? -8.75 -44.656 -2.332 1 63.88 446 ALA B CA 1
ATOM 7060 C C . ALA B 1 446 ? -9.945 -44.5 -1.394 1 63.88 446 ALA B C 1
ATOM 7062 O O . ALA B 1 446 ? -10.914 -43.812 -1.719 1 63.88 446 ALA B O 1
ATOM 7063 N N . ASP B 1 447 ? -10.57 -45.562 -0.816 1 48.81 447 ASP B N 1
ATOM 7064 C CA . ASP B 1 447 ? -11.469 -45.469 0.331 1 48.81 447 ASP B CA 1
ATOM 7065 C C . ASP B 1 447 ? -11.281 -44.125 1.051 1 48.81 447 ASP B C 1
ATOM 7067 O O . ASP B 1 447 ? -12.094 -43.75 1.898 1 48.81 447 ASP B O 1
ATOM 7071 N N . GLN B 1 448 ? -10.008 -43.562 1.285 1 40.38 448 GLN B N 1
ATOM 7072 C CA . GLN B 1 448 ? -9.602 -42.812 2.471 1 40.38 448 GLN B CA 1
ATOM 7073 C C . GLN B 1 448 ? -9.992 -41.344 2.355 1 40.38 448 GLN B C 1
ATOM 7075 O O . GLN B 1 448 ? -9.602 -40.531 3.193 1 40.38 448 GLN B O 1
ATOM 7080 N N . PHE B 1 449 ? -10.328 -40.844 1.325 1 39.84 449 PHE B N 1
ATOM 7081 C CA . PHE B 1 449 ? -10.5 -39.438 1.591 1 39.84 449 PHE B CA 1
ATOM 7082 C C . PHE B 1 449 ? -11.75 -39.188 2.428 1 39.84 449 PHE B C 1
ATOM 7084 O O . PHE B 1 449 ? -12.875 -39.344 1.938 1 39.84 449 PHE B O 1
ATOM 7091 N N . MET B 1 450 ? -11.719 -39.531 3.719 1 35 450 MET B N 1
ATOM 7092 C CA . MET B 1 450 ? -12.734 -39.188 4.703 1 35 450 MET B CA 1
ATOM 7093 C C . MET B 1 450 ? -13.18 -37.75 4.527 1 35 450 MET B C 1
ATOM 7095 O O . MET B 1 450 ? -12.352 -36.844 4.355 1 35 450 MET B O 1
ATOM 7099 N N . GLU B 1 451 ? -14.344 -37.594 4.191 1 34.09 451 GLU B N 1
ATOM 7100 C CA . GLU B 1 451 ? -15.055 -36.344 4.332 1 34.09 451 GLU B CA 1
ATOM 7101 C C . GLU B 1 451 ? -14.68 -35.625 5.633 1 34.09 451 GLU B C 1
ATOM 7103 O O . GLU B 1 451 ? -14.828 -36.188 6.719 1 34.09 451 GLU B O 1
ATOM 7108 N N . ILE B 1 452 ? -13.672 -34.906 5.793 1 32.44 452 ILE B N 1
ATOM 7109 C CA . ILE B 1 452 ? -13.641 -34.062 6.988 1 32.44 452 ILE B CA 1
ATOM 7110 C C . ILE B 1 452 ? -14.945 -33.281 7.105 1 32.44 452 ILE B C 1
ATOM 7112 O O . ILE B 1 452 ? -15.227 -32.406 6.285 1 32.44 452 ILE B O 1
ATOM 7116 N N . ASP B 1 453 ? -15.969 -33.969 7.551 1 27.3 453 ASP B N 1
ATOM 7117 C CA . ASP B 1 453 ? -17.109 -33.25 8.125 1 27.3 453 ASP B CA 1
ATOM 7118 C C . ASP B 1 453 ? -16.641 -32.188 9.133 1 27.3 453 ASP B C 1
ATOM 7120 O O . ASP B 1 453 ? -16.188 -32.531 10.227 1 27.3 453 ASP B O 1
ATOM 7124 N N . ILE B 1 454 ? -16 -31.266 8.852 1 27.03 454 ILE B N 1
ATOM 7125 C CA . ILE B 1 454 ? -15.969 -30.234 9.875 1 27.03 454 ILE B CA 1
ATOM 7126 C C . ILE B 1 454 ? -17.391 -29.797 10.219 1 27.03 454 ILE B C 1
ATOM 7128 O O . ILE B 1 454 ? -18.109 -29.266 9.375 1 27.03 454 ILE B O 1
ATOM 7132 N N . GLN B 1 455 ? -18.016 -30.453 11.203 1 20.56 455 GLN B N 1
ATOM 7133 C CA . GLN B 1 455 ? -19.016 -29.766 12.016 1 20.56 455 GLN B CA 1
ATOM 7134 C C . GLN B 1 455 ? -18.453 -28.469 12.586 1 20.56 455 GLN B C 1
ATOM 7136 O O . GLN B 1 455 ? -17.312 -28.422 13.047 1 20.56 455 GLN B O 1
#

pLDDT: mean 86.96, std 18.44, range [19.97, 98.81]

InterPro domains:
  IPR005835 Nucleotidyl transferase domain [PF00483] (6-136)
  IPR029044 Nucleotide-diphospho-sugar transferases [G3DSA:3.90.550.10] (1-273)
  IPR029044 Nucleotide-diphospho-sugar transferases [SSF53448] (4-429)
  IPR051960 Eukaryotic Initiation Factor 2B Subunit Gamma [PTHR45989] (2-441)
  IPR056729 Mannose-1-phosphate guanyltransferase, C-terminal domain [PF25087] (355-436)

Nearest PDB structures (foldseek):
  6jlz-assembly1_E  TM=8.385E-01  e=5.352E-28  Schizosaccharomyces pombe 972h-
  7vlk-assembly1_F  TM=8.817E-01  e=6.980E-19  Homo sapiens
  3hl3-assembly1_A  TM=7.237E-01  e=5.034E-09  Bacillus anthracis
  3pkq-assembly3_C  TM=6.895E-01  e=2.197E-09  Salmonella enterica subsp. enterica serovar Typhimurium
  3pkq-assembly3_D  TM=7.004E-01  e=6.194E-09  Salmonella enterica subsp. enterica serovar Typhimurium

Secondary structure (DSSP, 8-state):
--S-EEEEE-----TT-TTT-TTS-GGG-EETTEETTHHHHHHHHHTT--EEEEEEEGGGHHHHHHHHHTS----EEEEEEE-SSS---HHHHHHHTGGG--S-EEEEETTEEE---SHHHHHHHHHTT-SEEEEEEES-TTTT---SSS--------EEEEEETTTTEEEEEEEGGG--SEEEEEGGGTTT--EEEEESSEEEEEEEEE-HHHHHHHHT-TT---IIIIIHHHHHHGGGPPPP---------S------GGGSGGGTS---HHHHHHHHHHHHHS-SSS-TTTT-SS-EEEEEPPTTS-EEE--SHHHHHHHHHHHHHHHHHHH-TTS-SB-TT-EE--SEEES-EE-TT-EE-SS-EEES-EE-TT-EE-SS-EEES-EE-TT-EE-TT-EEES-EE-TT-EE-TT-EEES-EEPTT-EEPTT-EEES-EE-S-S--------/--S-EEEEE-----TT-TTT-TTS-GGG-EETTEETTHHHHHHHHHTT--EEEEEEEGGGHHHHHHHHHTS----EEEEEEE-SSS---HHHHHHHTGGG--S-EEEEETTEEE---SHHHHHHHHHTT-SEEEEEEES-TTTT---SSS--------EEEEEETTTTEEEEEEEGGG--SEEEEEGGGTTT--EEEEESSEEEEEEEEE-HHHHHHHHT-TT---IIIIIHHHHHHGGGPPPP---------S------GGGSGGGTS---HHHHHHHHHHHHHS-SSS-TTTT-SS-EEEEEPPTTS-EEE--SHHHHHHHHHHHHHHHHHHH-TTS-SB-TT-EE--SEEES-EE-TT-EE-SS-EEES-EE-TT-EE-SS-EEES-EE-TT-EE-TT-EEES-EE-TT-EE-TT-EEES-EEPTT-EEPTT-EEES-EE-S-S--------

Radius of gyration: 35.9 Å; Cα contacts (8 Å, |Δi|>4): 2022; chains: 2; bounding box: 84×106×72 Å

Organism: Drosophila erecta (NCBI:txid7220)

Solvent-accessible surface area (backbone atoms only — not comparable to full-atom values): 47971 Å² total; per-residue (Å²): 130,72,77,57,45,38,37,34,48,44,54,56,70,42,83,59,25,66,62,46,45,64,90,48,58,43,35,57,38,66,48,51,44,39,39,30,34,50,41,39,50,49,49,41,42,77,69,71,42,60,54,35,36,37,34,25,30,53,90,45,43,64,63,51,50,56,58,51,68,76,43,95,69,84,58,44,74,44,78,43,67,41,72,69,89,51,91,68,33,61,32,38,49,51,47,73,49,43,87,76,58,87,44,27,31,34,41,33,40,20,41,27,45,51,49,63,77,62,57,68,49,53,48,52,26,59,74,61,62,27,44,32,22,35,38,30,28,65,58,63,82,42,69,89,57,79,75,55,21,54,93,67,91,78,77,80,88,43,35,37,37,30,29,30,63,92,76,33,34,48,65,47,60,41,55,42,83,78,36,73,68,42,44,75,39,55,42,76,75,43,58,93,50,45,37,37,34,37,30,44,40,48,35,80,55,51,35,36,40,34,35,46,44,51,56,62,49,50,58,74,41,78,86,43,39,35,36,74,83,41,44,48,39,51,55,39,63,47,24,75,57,68,84,73,74,80,68,73,81,70,84,69,79,76,82,62,79,66,76,57,63,79,75,40,69,73,64,46,52,73,76,52,73,57,56,62,43,43,60,50,50,67,33,61,73,56,86,68,73,76,56,92,59,74,78,43,71,48,36,40,35,53,38,72,55,62,86,87,47,52,55,47,65,49,67,32,57,60,38,45,50,32,50,52,71,46,36,80,83,42,36,53,77,54,70,35,85,85,60,66,49,56,28,89,58,29,45,77,55,41,82,45,66,43,76,57,25,26,3,45,45,15,37,35,34,43,66,25,39,40,30,50,26,37,31,12,39,48,15,37,37,38,39,50,23,38,40,30,51,26,39,38,26,40,47,15,37,36,36,43,42,22,40,40,34,37,28,39,38,10,31,46,11,35,37,32,40,45,18,36,38,35,25,22,30,32,15,37,62,21,71,44,54,66,55,38,78,50,64,42,37,72,49,54,73,68,82,67,79,64,74,78,71,76,124,130,72,76,58,44,40,36,33,47,44,55,55,68,43,82,58,24,64,61,45,45,63,90,49,58,43,35,58,37,67,47,48,46,41,39,32,33,50,41,39,51,50,46,41,43,76,68,71,42,60,54,35,37,36,33,25,30,52,89,47,43,65,62,50,51,54,58,51,69,75,44,96,70,86,57,45,74,44,78,45,66,41,73,70,87,52,91,69,33,61,30,38,50,50,49,72,48,43,87,78,59,87,43,27,29,34,40,34,39,21,42,27,45,49,51,62,76,63,59,68,49,53,48,52,26,59,75,62,62,29,45,30,22,34,38,29,29,68,58,63,81,42,71,89,56,80,74,54,20,54,95,66,88,79,78,79,87,43,35,36,37,31,29,30,66,89,77,33,34,48,64,46,60,41,55,43,84,76,35,72,68,41,45,76,40,54,42,75,75,42,57,92,52,44,37,37,35,38,29,42,40,47,34,80,55,52,36,36,39,34,35,46,46,52,56,61,50,48,58,73,40,77,87,44,39,33,37,75,83,42,42,48,41,49,55,40,64,46,24,76,57,69,84,73,72,80,69,74,81,70,84,69,79,76,82,62,79,64,77,58,63,78,75,39,70,70,67,46,51,72,77,53,72,58,57,62,45,45,61,52,50,66,35,61,74,57,87,68,77,74,54,93,58,74,76,44,71,47,35,40,35,52,38,71,55,62,85,87,48,50,55,47,64,48,67,33,58,60,38,44,50,32,51,52,72,45,37,79,83,42,36,52,78,53,69,37,86,84,60,67,48,57,28,88,58,30,44,76,55,42,82,46,67,42,76,57,26,26,3,43,47,15,37,35,33,43,67,25,40,40,28,50,26,36,33,12,37,47,16,38,39,36,40,52,22,38,40,30,50,26,38,38,26,40,47,14,36,36,36,42,41,23,42,38,33,38,29,38,39,10,29,47,12,34,37,30,40,46,19,35,37,35,25,22,31,31,15,35,62,22,71,46,55,67,55,40,77,51,64,41,35,70,49,54,74,66,83,68,79,65,75,77,72,78,123

Foldseek 3Di:
DDQAAEEEEQADQLPQAQQFQPRHGQLQWDQFAAGLLVQVLLLVVVVPAQEHEYEHAPVCVVVVVVRVVQDPHRHHYHYDHDYPPDPFAPLNSLLVCLVVGDWWYKYAYSQKFWNFDCVVQVCLCVVVVAQKEFEKEFACLLVPPDAFFADDDDDDWWKKWKALPPSQFTQAIATPVVPDPDDDHDVVSVPPSPDIDIDTGMDTRRIMTHGSLLSVLSNPVPVDRYCRHPVVRVLSVLQPPDDDPPPDPPVDDPPCPVPPPSNRSVSSQPPPVCVVVCLVVVCPPDPNDASPSNPGRHTYGYDYTDNPMDIDRPSHPSSSLSSNLCCLVCVCVRNNDPDDSEDPQEAAPDPAEESEGEYHCEYHDYQEHYYSEYHEHNEYEEHQEYAYLEYETHLEYEDHNEYHYNEYAHANEYEDHQEYEESEREGHVHYHDHNHYDGNHYHYPPPPPPDPPPD/DDQAAEEEEQADQLPQAQQFQPRHGQLQWDQFAAGLLVQVLLLVVVVPAQEHEYEHAPVCVVVVVVRVVPDPHRHHYHYHHDYPPDPFAPLNSLLVCLVVGDWWYKYAYSQKFWNFDCVVQVCLCVVVVAQKEFEKEFACLLVPPDAFFADDDDDDWWKKWKALPPSQFTQAIATPVVPDPDDDHDVVSVPPSPDIDIDTGMDTRRIMTHGSLLSVLSNPVPVDRYCRHPVVRVLSVLQPPDDDPPPDPPPDDPPCPVPPPSNRSVSSQPPPVVVVVCLVVVCPPDPNPASPSNPGRHTYGYDYTDNPMDIDGPSHPSSSLSSNLCCLVCVCVRNNPPDDSEDPQEAAPDPAEESEGEYHCEYHDYQEHYYSEYHEHNEYEEHQEYAYLEYETHLEYEYHNEYHENEYAHANEYEDHQEYEESEREGHVHYHDHNHYDGNHYHYPPPPPPDPPPD